Protein 9ERQ (pdb70)

Nearest PDB structures (foldseek):
  2xg8-assembly1_C  TM=4.384E-01  e=2.245E-01  Synechococcus elongatus PCC 7942 = FACHB-805
  7q6g-assembly1_A  TM=3.964E-01  e=1.166E-01  Xenorhabdus poinarii G6
  2xbp-assembly1_A  TM=4.110E-01  e=1.570E-01  Synechococcus elongatus PCC 7942 = FACHB-805
  3mhy-assembly1_C  TM=3.247E-01  e=1.769E-01  Azospirillum brasilense
  7q6i-assembly4_D  TM=2.965E-01  e=1.423E+00  Vibrio maritimus

Organism: NCBI:txid1134687

Secondary structure (DSSP, 8-state):
--S-EEEEE--SSTTS---HHHHHHHHHT--SEEEEEEE-STT-THHHHHT--SS-HHHHHHHHHHHHHHHHHHT--EEEEEEEET-SHHHHHHHHHHHHHHHHHHT--EEEEEE--B--HHHHHHHHHTT-EEE-TTPPPP-HHHHHH----EE-B-HHHHHHHHHTT-SEEEESSB-HHHHHHHHHHHTT--HHHHHHHHHHHTTGGGGSBS--TTS-EEEEE-SS-EEEEES-TT-B--HHHHHHHHHTT-S-TTEEEETTEEEE-TT-EEEEETTTEEEEE--EEEE---EEEEEEEEEEEEEEEEEEEE--HHHHHTHHHHHHHHHHHHHHHHT---TT-EEEEEEETTTTTTGGG-S-----S-EEEEEEEEESSHHHHHHHHHHHHHHHHH---TT---TT-S-B-SSSSSEEEEEEEEEEEEEEEEE--GGGPPP-EEEEEBTTB---/--EEHHHHEEEEEEEESSTTEEEEEEEESSHHHHHHHHHHT-S-HHHHHHHHTS-GGG--EEEEEGGGTEEEEEEE-SS-TT-TT-S-TT--S--GGGGG-EE--/--S-EEEEE--SSTTS---HHHHHHHHHT--SEEEEEEE-STT-THHHHHT--SS-HHHHHHHHHHHHHHHHHHT--EEEEEEEET-SHHHHHHHHHHHHHHHHHHT--EEEEEE--B--HHHHHHHHHTT-EEE-TTPPPP-HHHHHH-S--EE-B-HHHHHHHHHTT-SEEEESSB-HHHHHHHHHHHTT--HHHHHHHHHHHTTGGGGSBS--TTS-EEEEE-SS-EEEEESSTT-B--HHHHHHHHHTT-S-TTEEEETTEEEE-TT-EEEEETTTEEEEE--EEEE---EEEEEEEEEEEEEEEEEEEE--HHHHHTHHHHHHHHHHHHHHHHT---TT-EEEEEEETTTTTTGGG-S-----S-EEEEEEEEESSHHHHHHHHHHHHHHHHH---TT---TT-S-B-SSSSSEEEEEEEEEEEEEEEEE--GGG----EEEEEETTEEE-/-EEESTTTEEEEEEEESSTTEEEEEEEES-HHHHHHHHHHT-S-HHHHHHHHTS-GGG--EEEEEGGGTEEEEEEE-SS-TT-TT-S-TT--S--GGGGG-EEE-

Foldseek 3Di:
DDQKAKEKEFFLAQQQAADPQQLVLSVVVPHLAYEAEHADCVVDACCQQVVAAPHDLVSNLVRVLSVVVSLQVSVHAYFYAAAQHHFAPSRLVSNVVSVLQSQLVVQDWFKEKEWHFWDDLVVVVVLLVVVFWFFDPPGDDADNVLSVQWDTKGWADAQVQVLVCVVVPGRYYRGGHHDQLNRQQNVVVVVPAANQQSSLQSLLPRQAQQLKPVGDSHFMKMWMGGNFWIKIAGRDVVIAHDLVSSVVSCVPPDPDSQWDDAFFWIWGCPQWDWADDDPRMITIGDIDIDGDQGKIWMWTKHWLFWKKKFKWKFQDPVCQVCVVVLLVVLLVVLCVVVVDDDPSWDKDWAWAQACNPPVPPDPGHHGDRMTMIMIMITHHYLVVRVSSNVSSVVCQQQPDDPPDPPHPGGTGGPDVVRMGTDTIDMHISGGIMGRDDPSSDIDMDMFIRGSVGTDD/DWAFLVNFFPDWWWWDPAQWKIKTKTFTPDLVSLVVVVVLCPPALVLVCVLQVHDSVQFPDWDCDNVRSMIMTMGTDPAGQPHPPDDCNGGTPRRVSSRGDIGPD/DAFKAKEKEFFLAQLQAADPQQLVQSVVVPHQAYEAEHADCVVDACCQQVVAAPHDLVSNLVRVLSVVVSLQVRVHAYFYAAAQHHFAPSRLVSSVVSVLVSQQVVFDWFKEKEWHFWDDLVVVVVLLVVVFWFFDPPGDDADNVLSVQWDTKGWAAAQVQVLVCVVVPGRYYRGGHHDQLNRQQNVVVVVPAANQQSSLQSLLPHQAQQLKPVGDRRFMKMWMGDNFWIKIAGRDVVIAHDQVSSLVSCVPPDPDSQWDDAFFWIKGCPQKGWADDDPRMIIIGGIHIDGDQGKIWMWTKHWLFWKKKFKWKFQDPVCQVCVVVLLVVLLVVLCVVVVDDDPQKDKDWAWPQACNPPPPPDPGHGGDRMTIIMIMIGHHYLVVRVSSNVSSVVCQQQPDDPPDDPHPGGTGGPDVVRMDGPTIDMHISGGIMGRDDPSSDTHMDMFIRGSVGTDD/DKDFLVVFFPDWWWWDPAQWKIKTKTFGPDLVVLVVVVVVCPPALCVVCVLQVHDSVQFPDWACDNVRSMIMTMGTDPAGQPHPPDDCNGGTPRRVSSRPDIDDD

InterPro domains:
  IPR010839 Acyclic terpene utilisation, N-terminal [PF07287] (64-389)

Radius of gyration: 32.94 Å; Cα contacts (8 Å, |Δi|>4): 3182; chains: 4; bounding box: 76×58×104 Å

B-factor: mean 23.23, std 7.42, range [11.58, 79.83]

Structure (mmCIF, N/CA/C/O backbone):
data_9ERQ
#
_entry.id   9ERQ
#
_cell.length_a   107.240
_cell.length_b   107.290
_cell.length_c   98.430
_cell.angle_alpha   90.00
_cell.angle_beta   90.00
_cell.angle_gamma   90.00
#
_symmetry.space_group_name_H-M   'P 21 21 2'
#
loop_
_entity.id
_entity.type
_entity.pdbx_description
1 polymer 'Acyclic terpene utilization AtuA family protein'
2 polymer 'DUF4387 domain-containing protein'
3 non-polymer 'PHOSPHOAMINOPHOSPHONIC ACID-ADENYLATE ESTER'
4 non-polymer 'MAGNESIUM ION'
5 non-polymer '(2~{S})-2-methyl-2-oxidanyl-butanedioic acid'
6 non-polymer '2-(N-MORPHOLINO)-ETHANESULFONIC ACID'
7 non-polymer 'CHLORIDE ION'
8 non-polymer '(2S)-2-HYDROXYPENTANEDIOIC ACID'
9 water water
#
loop_
_atom_site.group_PDB
_atom_site.id
_atom_site.type_symbol
_atom_site.label_atom_id
_atom_site.label_alt_id
_atom_site.label_comp_id
_atom_site.label_asym_id
_atom_site.label_entity_id
_atom_site.label_seq_id
_atom_site.pdbx_PDB_ins_code
_atom_site.Cartn_x
_atom_site.Cartn_y
_atom_site.Cartn_z
_atom_site.occupancy
_atom_site.B_iso_or_equiv
_atom_site.auth_seq_id
_atom_site.auth_comp_id
_atom_site.auth_asym_id
_atom_site.auth_atom_id
_atom_site.pdbx_PDB_model_num
ATOM 1 N N . MET A 1 1 ? -23.238 6.755 -8.991 1.00 59.08 1 MET A N 1
ATOM 2 C CA . MET A 1 1 ? -21.926 7.423 -8.740 1.00 59.05 1 MET A CA 1
ATOM 3 C C . MET A 1 1 ? -20.816 6.778 -9.576 1.00 56.67 1 MET A C 1
ATOM 4 O O . MET A 1 1 ? -19.692 6.612 -9.097 1.00 56.66 1 MET A O 1
ATOM 20 N N . ALA A 1 2 ? -21.134 6.455 -10.832 1.00 54.33 2 ALA A N 1
ATOM 21 C CA . ALA A 1 2 ? -20.270 5.629 -11.668 1.00 51.95 2 ALA A CA 1
ATOM 22 C C . ALA A 1 2 ? -18.952 6.330 -11.996 1.00 48.59 2 ALA A C 1
ATOM 23 O O . ALA A 1 2 ? -18.888 7.555 -12.128 1.00 50.03 2 ALA A O 1
ATOM 30 N N . ARG A 1 3 ? -17.897 5.524 -12.159 1.00 42.61 3 ARG A N 1
ATOM 31 C CA . ARG A 1 3 ? -16.549 6.026 -12.393 1.00 36.49 3 ARG A CA 1
ATOM 32 C C . ARG A 1 3 ? -16.184 6.129 -13.877 1.00 30.03 3 ARG A C 1
ATOM 33 O O . ARG A 1 3 ? -15.055 6.528 -14.190 1.00 29.74 3 ARG A O 1
ATOM 54 N N . THR A 1 4 ? -17.074 5.760 -14.803 1.00 25.04 4 THR A N 1
ATOM 55 C CA . THR A 1 4 ? -16.845 6.007 -16.219 1.00 21.30 4 THR A CA 1
ATOM 56 C C . THR A 1 4 ? -18.062 6.716 -16.790 1.00 19.23 4 THR A C 1
ATOM 57 O O . THR A 1 4 ? -19.185 6.583 -16.289 1.00 19.48 4 THR A O 1
ATOM 68 N N . PHE A 1 5 ? -17.833 7.430 -17.888 1.00 17.27 5 PHE A N 1
ATOM 69 C CA . PHE A 1 5 ? -18.912 8.056 -18.634 1.00 16.34 5 PHE A CA 1
ATOM 70 C C . PHE A 1 5 ? -18.705 7.765 -20.111 1.00 15.63 5 PHE A C 1
ATOM 71 O O . PHE A 1 5 ? -17.674 8.139 -20.664 1.00 16.90 5 PHE A O 1
ATOM 88 N N . LYS A 1 6 ? -19.671 7.092 -20.722 1.00 15.48 6 LYS A N 1
ATOM 89 C CA . LYS A 1 6 ? -19.542 6.585 -22.081 1.00 16.18 6 LYS A CA 1
ATOM 90 C C . LYS A 1 6 ? -20.390 7.417 -23.031 1.00 16.55 6 LYS A C 1
ATOM 91 O O . LYS A 1 6 ? -21.603 7.541 -22.843 1.00 16.55 6 LYS A O 1
ATOM 110 N N . ILE A 1 7 ? -19.760 7.941 -24.083 1.00 16.02 7 ILE A N 1
ATOM 111 C CA . ILE A 1 7 ? -20.424 8.800 -25.058 1.00 16.69 7 ILE A CA 1
ATOM 112 C C . ILE A 1 7 ? -20.358 8.143 -26.418 1.00 16.09 7 ILE A C 1
ATOM 113 O O . ILE A 1 7 ? -19.269 7.798 -26.887 1.00 16.06 7 ILE A O 1
ATOM 129 N N . LEU A 1 8 ? -21.518 7.990 -27.045 1.00 15.97 8 LEU A N 1
ATOM 130 C CA . LEU A 1 8 ? -21.623 7.510 -28.416 1.00 15.62 8 LEU A CA 1
ATOM 131 C C . LEU A 1 8 ? -21.845 8.691 -29.355 1.00 15.92 8 LEU A C 1
ATOM 132 O O . LEU A 1 8 ? -22.845 9.408 -29.228 1.00 16.20 8 LEU A O 1
ATOM 148 N N . SER A 1 9 ? -20.933 8.863 -30.317 1.00 15.46 9 SER A N 1
ATOM 149 C CA . SER A 1 9 ? -21.091 9.804 -31.424 1.00 15.34 9 SER A CA 1
ATOM 150 C C . SER A 1 9 ? -21.329 9.017 -32.706 1.00 14.54 9 SER A C 1
ATOM 151 O O . SER A 1 9 ? -20.426 8.309 -33.168 1.00 15.78 9 SER A O 1
ATOM 159 N N . PRO A 1 10 ? -22.536 9.037 -33.271 1.00 15.86 10 PRO A N 1
ATOM 160 C CA . PRO A 1 10 ? -22.841 8.079 -34.340 1.00 16.84 10 PRO A CA 1
ATOM 161 C C . PRO A 1 10 ? -22.281 8.433 -35.707 1.00 16.59 10 PRO A C 1
ATOM 162 O O . PRO A 1 10 ? -22.110 7.529 -36.534 1.00 16.92 10 PRO A O 1
ATOM 173 N N . THR A 1 11 ? -22.019 9.705 -35.979 1.00 15.94 11 THR A N 1
ATOM 174 C CA . THR A 1 11 ? -21.683 10.153 -37.321 1.00 16.06 11 THR A CA 1
ATOM 175 C C . THR A 1 11 ? -21.081 11.546 -37.211 1.00 15.15 11 THR A C 1
ATOM 176 O O . THR A 1 11 ? -21.240 12.214 -36.195 1.00 15.76 11 THR A O 1
ATOM 187 N N . ALA A 1 12 ? -20.336 11.958 -38.248 1.00 15.62 12 ALA A N 1
ATOM 188 C CA . ALA A 1 12 ? -19.577 13.208 -38.140 1.00 14.80 12 ALA A CA 1
ATOM 189 C C . ALA A 1 12 ? -20.492 14.428 -38.140 1.00 14.57 12 ALA A C 1
ATOM 190 O O . ALA A 1 12 ? -20.204 15.426 -37.467 1.00 15.54 12 ALA A O 1
ATOM 197 N N . ILE A 1 13 ? -21.571 14.381 -38.929 1.00 14.20 13 ILE A N 1
ATOM 198 C CA . ILE A 1 13 ? -22.627 15.391 -38.954 1.00 14.21 13 ILE A CA 1
ATOM 199 C C . ILE A 1 13 ? -23.930 14.622 -39.066 1.00 14.34 13 ILE A C 1
ATOM 200 O O . ILE A 1 13 ? -24.056 13.752 -39.939 1.00 14.82 13 ILE A O 1
ATOM 216 N N . LEU A 1 14 ? -24.893 14.932 -38.190 1.00 13.91 14 LEU A N 1
ATOM 217 C CA . LEU A 1 14 ? -26.187 14.295 -38.258 1.00 14.73 14 LEU A CA 1
ATOM 218 C C . LEU A 1 14 ? -26.731 14.400 -39.675 1.00 14.99 14 LEU A C 1
ATOM 219 O O . LEU A 1 14 ? -26.838 15.493 -40.236 1.00 15.53 14 LEU A O 1
ATOM 235 N N . GLY A 1 15 ? -27.124 13.258 -40.231 1.00 14.86 15 GLY A N 1
ATOM 236 C CA . GLY A 1 15 ? -27.526 13.176 -41.618 1.00 15.33 15 GLY A CA 1
ATOM 237 C C . GLY A 1 15 ? -26.546 12.460 -42.521 1.00 14.63 15 GLY A C 1
ATOM 238 O O . GLY A 1 15 ? -26.944 11.982 -43.590 1.00 15.42 15 GLY A O 1
ATOM 242 N N . TYR A 1 16 ? -25.266 12.429 -42.160 1.00 14.58 16 TYR A N 1
ATOM 243 C CA . TYR A 1 16 ? -24.265 11.769 -43.000 1.00 14.82 16 TYR A CA 1
ATOM 244 C C . TYR A 1 16 ? -24.393 10.249 -43.001 1.00 15.29 16 TYR A C 1
ATOM 245 O O . TYR A 1 16 ? -23.800 9.590 -43.865 1.00 15.21 16 TYR A O 1
ATOM 263 N N . GLY A 1 17 ? -25.123 9.663 -42.038 1.00 15.41 17 GLY A N 1
ATOM 264 C CA . GLY A 1 17 ? -25.349 8.235 -41.996 1.00 16.00 17 GLY A CA 1
ATOM 265 C C . GLY A 1 17 ? -24.279 7.467 -41.252 1.00 15.49 17 GLY A C 1
ATOM 266 O O . GLY A 1 17 ? -23.277 8.002 -40.784 1.00 16.58 17 GLY A O 1
ATOM 270 N N . PHE A 1 18 ? -24.491 6.166 -41.169 1.00 16.25 18 PHE A N 1
ATOM 271 C CA . PHE A 1 18 ? -23.596 5.248 -40.481 1.00 17.09 18 PHE A CA 1
ATOM 272 C C . PHE A 1 18 ? -24.103 3.825 -40.731 1.00 18.23 18 PHE A C 1
ATOM 273 O O . PHE A 1 18 ? -25.289 3.631 -41.028 1.00 20.44 18 PHE A O 1
ATOM 290 N N . PRO A 1 19 ? -23.234 2.822 -40.613 1.00 17.79 19 PRO A N 1
ATOM 291 C CA . PRO A 1 19 ? -23.704 1.439 -40.757 1.00 18.57 19 PRO A CA 1
ATOM 292 C C . PRO A 1 19 ? -24.585 1.048 -39.579 1.00 19.07 19 PRO A C 1
ATOM 293 O O . PRO A 1 19 ? -24.252 1.308 -38.424 1.00 19.22 19 PRO A O 1
ATOM 304 N N . GLU A 1 20 ? -25.728 0.442 -39.884 1.00 19.99 20 GLU A N 1
ATOM 305 C CA . GLU A 1 20 ? -26.617 -0.024 -38.831 1.00 21.59 20 GLU A CA 1
ATOM 306 C C . GLU A 1 20 ? -25.883 -0.939 -37.859 1.00 20.78 20 GLU A C 1
ATOM 307 O O . GLU A 1 20 ? -26.115 -0.880 -36.645 1.00 21.09 20 GLU A O 1
ATOM 319 N N . GLU A 1 21 ? -24.955 -1.756 -38.359 1.00 21.00 21 GLU A N 1
ATOM 320 C CA . GLU A 1 21 ? -24.276 -2.703 -37.482 1.00 21.53 21 GLU A CA 1
ATOM 321 C C . GLU A 1 21 ? -23.319 -2.005 -36.531 1.00 20.74 21 GLU A C 1
ATOM 322 O O . GLU A 1 21 ? -23.144 -2.453 -35.387 1.00 22.09 21 GLU A O 1
ATOM 334 N N . SER A 1 22 ? -22.692 -0.916 -36.975 1.00 19.16 22 SER A N 1
ATOM 335 C CA . SER A 1 22 ? -21.847 -0.134 -36.087 1.00 19.24 22 SER A CA 1
ATOM 336 C C . SER A 1 22 ? -22.666 0.462 -34.960 1.00 19.63 22 SER A C 1
ATOM 337 O O . SER A 1 22 ? -22.236 0.454 -33.802 1.00 19.92 22 SER A O 1
ATOM 345 N N . PHE A 1 23 ? -23.841 1.004 -35.285 1.00 18.77 23 PHE A N 1
ATOM 346 C CA . PHE A 1 23 ? -24.686 1.609 -34.264 1.00 19.57 23 PHE A CA 1
ATOM 347 C C . PHE A 1 23 ? -25.167 0.565 -33.273 1.00 19.70 23 PHE A C 1
ATOM 348 O O . PHE A 1 23 ? -25.184 0.812 -32.063 1.00 19.80 23 PHE A O 1
ATOM 365 N N . ARG A 1 24 ? -25.556 -0.612 -33.763 1.00 19.67 24 ARG A N 1
ATOM 366 C CA . ARG A 1 24 ? -26.045 -1.655 -32.868 1.00 21.06 24 ARG A CA 1
ATOM 367 C C . ARG A 1 24 ? -24.943 -2.115 -31.925 1.00 20.30 24 ARG A C 1
ATOM 368 O O . ARG A 1 24 ? -25.180 -2.306 -30.725 1.00 20.72 24 ARG A O 1
ATOM 389 N N . LYS A 1 25 ? -23.726 -2.302 -32.448 1.00 19.99 25 LYS A N 1
ATOM 390 C CA . LYS A 1 25 ? -22.601 -2.692 -31.605 1.00 20.85 25 LYS A CA 1
ATOM 391 C C . LYS A 1 25 ? -22.291 -1.607 -30.588 1.00 19.86 25 LYS A C 1
ATOM 392 O O . LYS A 1 25 ? -21.966 -1.903 -29.428 1.00 21.29 25 LYS A O 1
ATOM 411 N N . ALA A 1 26 ? -22.389 -0.341 -30.991 1.00 20.45 26 ALA A N 1
ATOM 412 C CA . ALA A 1 26 ? -22.142 0.737 -30.040 1.00 21.30 26 ALA A CA 1
ATOM 413 C C . ALA A 1 26 ? -23.168 0.729 -28.917 1.00 21.28 26 ALA A C 1
ATOM 414 O O . ALA A 1 26 ? -22.823 0.946 -27.753 1.00 20.93 26 ALA A O 1
ATOM 421 N N . MET A 1 27 ? -24.437 0.474 -29.241 1.00 21.51 27 MET A N 1
ATOM 422 C CA . MET A 1 27 ? -25.457 0.452 -28.202 1.00 22.20 27 MET A CA 1
ATOM 423 C C . MET A 1 27 ? -25.238 -0.704 -27.241 1.00 22.48 27 MET A C 1
ATOM 424 O O . MET A 1 27 ? -25.601 -0.607 -26.058 1.00 22.52 27 MET A O 1
ATOM 438 N N . GLU A 1 28 ? -24.628 -1.796 -27.710 1.00 22.61 28 GLU A N 1
ATOM 439 C CA . GLU A 1 28 ? -24.324 -2.898 -26.804 1.00 24.92 28 GLU A CA 1
ATOM 440 C C . GLU A 1 28 ? -23.319 -2.492 -25.739 1.00 23.26 28 GLU A C 1
ATOM 441 O O . GLU A 1 28 ? -23.249 -3.137 -24.679 1.00 23.61 28 GLU A O 1
ATOM 453 N N . ALA A 1 29 ? -22.562 -1.424 -25.982 1.00 23.20 29 ALA A N 1
ATOM 454 C CA . ALA A 1 29 ? -21.623 -0.899 -24.990 1.00 24.61 29 ALA A CA 1
ATOM 455 C C . ALA A 1 29 ? -22.307 -0.036 -23.940 1.00 25.79 29 ALA A C 1
ATOM 456 O O . ALA A 1 29 ? -21.640 0.430 -23.011 1.00 27.37 29 ALA A O 1
ATOM 463 N N . SER A 1 30 ? -23.616 0.164 -24.048 1.00 24.64 30 SER A N 1
ATOM 464 C CA . SER A 1 30 ? -24.408 0.869 -23.045 1.00 24.44 30 SER A CA 1
ATOM 465 C C . SER A 1 30 ? -23.889 2.284 -22.823 1.00 22.44 30 SER A C 1
ATOM 466 O O . SER A 1 30 ? -23.378 2.611 -21.743 1.00 23.34 30 SER A O 1
ATOM 474 N N . PRO A 1 31 ? -24.040 3.160 -23.809 1.00 19.57 31 PRO A N 1
ATOM 475 C CA . PRO A 1 31 ? -23.634 4.554 -23.607 1.00 18.41 31 PRO A CA 1
ATOM 476 C C . PRO A 1 31 ? -24.467 5.228 -22.523 1.00 17.27 31 PRO A C 1
ATOM 477 O O . PRO A 1 31 ? -25.636 4.892 -22.283 1.00 19.82 31 PRO A O 1
ATOM 488 N N . ASP A 1 32 ? -23.834 6.194 -21.863 1.00 16.95 32 ASP A N 1
ATOM 489 C CA . ASP A 1 32 ? -24.533 7.108 -20.973 1.00 16.68 32 ASP A CA 1
ATOM 490 C C . ASP A 1 32 ? -25.094 8.309 -21.711 1.00 16.97 32 ASP A C 1
ATOM 491 O O . ASP A 1 32 ? -25.889 9.064 -21.143 1.00 17.76 32 ASP A O 1
ATOM 500 N N . LEU A 1 33 ? -24.715 8.494 -22.967 1.00 16.00 33 LEU A N 1
ATOM 501 C CA . LEU A 1 33 ? -25.106 9.654 -23.733 1.00 16.16 33 LEU A CA 1
ATOM 502 C C . LEU A 1 33 ? -24.965 9.301 -25.209 1.00 15.93 33 LEU A C 1
ATOM 503 O O . LEU A 1 33 ? -23.961 8.704 -25.609 1.00 16.64 33 LEU A O 1
ATOM 519 N N . ILE A 1 34 ? -25.968 9.660 -25.997 1.00 15.91 34 ILE A N 1
ATOM 520 C CA . ILE A 1 34 ? -25.873 9.654 -27.449 1.00 16.03 34 ILE A CA 1
ATOM 521 C C . ILE A 1 34 ? -25.842 11.112 -27.864 1.00 15.79 34 ILE A C 1
ATOM 522 O O . ILE A 1 34 ? -26.778 11.858 -27.569 1.00 16.84 34 ILE A O 1
ATOM 538 N N . ALA A 1 35 ? -24.749 11.546 -28.480 1.00 15.78 35 ALA A N 1
ATOM 539 C CA . ALA A 1 35 ? -24.608 12.946 -28.816 1.00 16.61 35 ALA A CA 1
ATOM 540 C C . ALA A 1 35 ? -24.094 13.051 -30.238 1.00 15.59 35 ALA A C 1
ATOM 541 O O . ALA A 1 35 ? -23.381 12.166 -30.735 1.00 16.06 35 ALA A O 1
ATOM 548 N N . VAL A 1 36 ? -24.451 14.143 -30.901 1.00 14.84 36 VAL A N 1
ATOM 549 C CA . VAL A 1 36 ? -24.012 14.329 -32.276 1.00 15.07 36 VAL A CA 1
ATOM 550 C C . VAL A 1 36 ? -23.972 15.807 -32.604 1.00 16.01 36 VAL A C 1
ATOM 551 O O . VAL A 1 36 ? -24.777 16.605 -32.118 1.00 15.91 36 VAL A O 1
ATOM 564 N N . ASP A 1 37 ? -23.018 16.156 -33.464 1.00 14.80 37 ASP A N 1
ATOM 565 C CA . ASP A 1 37 ? -23.009 17.460 -34.106 1.00 15.25 37 ASP A CA 1
ATOM 566 C C . ASP A 1 37 ? -23.918 17.418 -35.314 1.00 14.76 37 ASP A C 1
ATOM 567 O O . ASP A 1 37 ? -23.788 16.528 -36.159 1.00 15.62 37 ASP A O 1
ATOM 576 N N . ALA A 1 38 ? -24.768 18.421 -35.439 1.00 14.86 38 ALA A N 1
ATOM 577 C CA . ALA A 1 38 ? -25.622 18.548 -36.608 1.00 14.67 38 ALA A CA 1
ATOM 578 C C . ALA A 1 38 ? -25.237 19.694 -37.532 1.00 15.15 38 ALA A C 1
ATOM 579 O O . ALA A 1 38 ? -25.922 19.905 -38.542 1.00 15.53 38 ALA A O 1
ATOM 586 N N . GLY A 1 39 ? -24.148 20.421 -37.263 1.00 14.83 39 GLY A N 1
ATOM 587 C CA . GLY A 1 39 ? -23.843 21.502 -38.192 1.00 15.05 39 GLY A CA 1
ATOM 588 C C . GLY A 1 39 ? -22.452 22.080 -38.067 1.00 15.00 39 GLY A C 1
ATOM 589 O O . GLY A 1 39 ? -21.684 21.749 -37.154 1.00 14.28 39 GLY A O 1
ATOM 593 N N . SER A 1 40 ? -22.169 23.004 -38.982 1.00 14.42 40 SER A N 1
ATOM 594 C CA . SER A 1 40 ? -20.826 23.487 -39.255 1.00 14.68 40 SER A CA 1
ATOM 595 C C . SER A 1 40 ? -20.892 24.773 -40.066 1.00 15.59 40 SER A C 1
ATOM 596 O O . SER A 1 40 ? -21.861 25.004 -40.780 1.00 16.14 40 SER A O 1
ATOM 604 N N . SER A 1 41 ? -19.821 25.580 -39.996 1.00 15.19 41 SER A N 1
ATOM 605 C CA . SER A 1 41 ? -19.631 26.701 -40.907 1.00 15.36 41 SER A CA 1
ATOM 606 C C . SER A 1 41 ? -18.815 26.338 -42.144 1.00 15.00 41 SER A C 1
ATOM 607 O O . SER A 1 41 ? -18.800 27.121 -43.098 1.00 14.66 41 SER A O 1
ATOM 615 N N . ASP A 1 42 ? -18.132 25.195 -42.150 1.00 14.72 42 ASP A N 1
ATOM 616 C CA . ASP A 1 42 ? -17.252 24.849 -43.259 1.00 14.89 42 ASP A CA 1
ATOM 617 C C . ASP A 1 42 ? -17.954 24.741 -44.612 1.00 14.45 42 ASP A C 1
ATOM 618 O O . ASP A 1 42 ? -17.292 25.015 -45.626 1.00 14.86 42 ASP A O 1
ATOM 627 N N . PRO A 1 43 ? -19.232 24.367 -44.712 1.00 13.44 43 PRO A N 1
ATOM 628 C CA . PRO A 1 43 ? -19.893 24.351 -46.034 1.00 14.13 43 PRO A CA 1
ATOM 629 C C . PRO A 1 43 ? -20.126 25.739 -46.615 1.00 15.24 43 PRO A C 1
ATOM 630 O O . PRO A 1 43 ? -20.617 25.859 -47.739 1.00 15.22 43 PRO A O 1
ATOM 641 N N . GLY A 1 44 ? -19.794 26.789 -45.894 1.00 15.06 44 GLY A N 1
ATOM 642 C CA . GLY A 1 44 ? -19.848 28.135 -46.389 1.00 15.41 44 GLY A CA 1
ATOM 643 C C . GLY A 1 44 ? -21.096 28.845 -45.954 1.00 15.54 44 GLY A C 1
ATOM 644 O O . GLY A 1 44 ? -21.954 28.266 -45.290 1.00 16.12 44 GLY A O 1
ATOM 648 N N . PRO A 1 45 ? -21.214 30.115 -46.345 1.00 15.16 45 PRO A N 1
ATOM 649 C CA . PRO A 1 45 ? -22.206 31.022 -45.753 1.00 15.35 45 PRO A CA 1
ATOM 650 C C . PRO A 1 45 ? -23.610 30.884 -46.314 1.00 16.15 45 PRO A C 1
ATOM 651 O O . PRO A 1 45 ? -24.537 31.514 -45.781 1.00 15.88 45 PRO A O 1
ATOM 662 N N . HIS A 1 46 ? -23.805 30.119 -47.385 1.00 15.27 46 HIS A N 1
ATOM 663 C CA . HIS A 1 46 ? -25.142 30.032 -47.950 1.00 15.82 46 HIS A CA 1
ATOM 664 C C . HIS A 1 46 ? -26.151 29.508 -46.945 1.00 15.21 46 HIS A C 1
ATOM 665 O O . HIS A 1 46 ? -27.306 29.952 -46.900 1.00 16.78 46 HIS A O 1
ATOM 679 N N . TYR A 1 47 ? -25.740 28.526 -46.162 1.00 15.05 47 TYR A N 1
ATOM 680 C CA . TYR A 1 47 ? -26.706 27.753 -45.388 1.00 15.12 47 TYR A CA 1
ATOM 681 C C . TYR A 1 47 ? -27.258 28.554 -44.215 1.00 14.99 47 TYR A C 1
ATOM 682 O O . TYR A 1 47 ? -28.478 28.612 -44.016 1.00 15.82 47 TYR A O 1
ATOM 700 N N . LEU A 1 48 ? -26.383 29.216 -43.473 1.00 15.36 48 LEU A N 1
ATOM 701 C CA . LEU A 1 48 ? -26.850 30.171 -42.474 1.00 16.32 48 LEU A CA 1
ATOM 702 C C . LEU A 1 48 ? -27.589 31.336 -43.124 1.00 16.80 48 LEU A C 1
ATOM 703 O O . LEU A 1 48 ? -28.682 31.728 -42.694 1.00 17.45 48 LEU A O 1
ATOM 719 N N . GLY A 1 49 ? -27.022 31.888 -44.200 1.00 16.01 49 GLY A N 1
ATOM 720 C CA . GLY A 1 49 ? -27.577 33.103 -44.761 1.00 17.10 49 GLY A CA 1
ATOM 721 C C . GLY A 1 49 ? -28.966 32.908 -45.326 1.00 17.30 49 GLY A C 1
ATOM 722 O O . GLY A 1 49 ? -29.847 33.743 -45.112 1.00 18.29 49 GLY A O 1
ATOM 726 N N . ALA A 1 50 ? -29.176 31.813 -46.055 1.00 17.25 50 ALA A N 1
ATOM 727 C CA . ALA A 1 50 ? -30.459 31.511 -46.677 1.00 18.00 50 ALA A CA 1
ATOM 728 C C . ALA A 1 50 ? -31.386 30.712 -45.773 1.00 18.48 50 ALA A C 1
ATOM 729 O O . ALA A 1 50 ? -32.522 30.447 -46.161 1.00 19.92 50 ALA A O 1
ATOM 736 N N . GLY A 1 51 ? -30.928 30.286 -44.599 1.00 17.49 51 GLY A N 1
ATOM 737 C CA . GLY A 1 51 ? -31.786 29.507 -43.738 1.00 18.97 51 GLY A CA 1
ATOM 738 C C . GLY A 1 51 ? -32.018 28.089 -44.196 1.00 17.70 51 GLY A C 1
ATOM 739 O O . GLY A 1 51 ? -33.089 27.538 -43.920 1.00 19.52 51 GLY A O 1
ATOM 743 N N . LYS A 1 52 ? -31.023 27.455 -44.829 1.00 17.41 52 LYS A N 1
ATOM 744 C CA . LYS A 1 52 ? -31.199 26.150 -45.451 1.00 18.13 52 LYS A CA 1
ATOM 745 C C . LYS A 1 52 ? -30.243 25.126 -44.862 1.00 17.75 52 LYS A C 1
ATOM 746 O O . LYS A 1 52 ? -29.166 25.493 -44.402 1.00 18.13 52 LYS A O 1
ATOM 765 N N . PRO A 1 53 ? -30.609 23.839 -44.903 1.00 17.66 53 PRO A N 1
ATOM 766 C CA . PRO A 1 53 ? -29.712 22.768 -44.441 1.00 19.26 53 PRO A CA 1
ATOM 767 C C . PRO A 1 53 ? -28.662 22.408 -45.488 1.00 18.10 53 PRO A C 1
ATOM 768 O O . PRO A 1 53 ? -28.955 22.360 -46.686 1.00 19.46 53 PRO A O 1
ATOM 779 N N . PHE A 1 54 ? -27.438 22.086 -45.045 1.00 17.03 54 PHE A N 1
ATOM 780 C CA . PHE A 1 54 ? -26.469 21.451 -45.940 1.00 16.74 54 PHE A CA 1
ATOM 781 C C . PHE A 1 54 ? -26.562 19.930 -45.901 1.00 16.56 54 PHE A C 1
ATOM 782 O O . PHE A 1 54 ? -25.956 19.257 -46.747 1.00 17.64 54 PHE A O 1
ATOM 799 N N . THR A 1 55 ? -27.319 19.381 -44.955 1.00 16.34 55 THR A N 1
ATOM 800 C CA . THR A 1 55 ? -27.583 17.956 -44.868 1.00 16.74 55 THR A CA 1
ATOM 801 C C . THR A 1 55 ? -28.942 17.672 -45.479 1.00 17.32 55 THR A C 1
ATOM 802 O O . THR A 1 55 ? -29.720 18.581 -45.746 1.00 18.55 55 THR A O 1
ATOM 813 N N . ASP A 1 56 ? -29.237 16.404 -45.670 1.00 16.73 56 ASP A N 1
ATOM 814 C CA . ASP A 1 56 ? -30.444 16.001 -46.368 1.00 17.63 56 ASP A CA 1
ATOM 815 C C . ASP A 1 56 ? -31.515 15.576 -45.380 1.00 17.47 56 ASP A C 1
ATOM 816 O O . ASP A 1 56 ? -31.236 14.833 -44.440 1.00 17.72 56 ASP A O 1
ATOM 825 N N . ARG A 1 57 ? -32.746 16.035 -45.605 1.00 18.47 57 ARG A N 1
ATOM 826 C CA . ARG A 1 57 ? -33.815 15.738 -44.661 1.00 18.23 57 ARG A CA 1
ATOM 827 C C . ARG A 1 57 ? -34.007 14.238 -44.476 1.00 18.08 57 ARG A C 1
ATOM 828 O O . ARG A 1 57 ? -34.179 13.771 -43.350 1.00 18.77 57 ARG A O 1
ATOM 849 N N . ALA A 1 58 ? -33.950 13.455 -45.556 1.00 18.36 58 ALA A N 1
ATOM 850 C CA . ALA A 1 58 ? -34.151 12.019 -45.413 1.00 18.79 58 ALA A CA 1
ATOM 851 C C . ALA A 1 58 ? -33.010 11.383 -44.632 1.00 18.47 58 ALA A C 1
ATOM 852 O O . ALA A 1 58 ? -33.242 10.481 -43.820 1.00 19.53 58 ALA A O 1
ATOM 859 N N . GLY A 1 59 ? -31.786 11.859 -44.843 1.00 18.76 59 GLY A N 1
ATOM 860 C CA . GLY A 1 59 ? -30.660 11.324 -44.096 1.00 18.35 59 GLY A CA 1
ATOM 861 C C . GLY A 1 59 ? -30.726 11.690 -42.626 1.00 17.14 59 GLY A C 1
ATOM 862 O O . GLY A 1 59 ? -30.443 10.862 -41.754 1.00 17.73 59 GLY A O 1
ATOM 866 N N . VAL A 1 60 ? -31.070 12.939 -42.326 1.00 16.52 60 VAL A N 1
ATOM 867 C CA . VAL A 1 60 ? -31.192 13.345 -40.927 1.00 16.73 60 VAL A CA 1
ATOM 868 C C . VAL A 1 60 ? -32.281 12.525 -40.249 1.00 16.74 60 VAL A C 1
ATOM 869 O O . VAL A 1 60 ? -32.128 12.081 -39.106 1.00 17.28 60 VAL A O 1
ATOM 882 N N . LYS A 1 61 ? -33.411 12.330 -40.929 1.00 16.85 61 LYS A N 1
ATOM 883 C CA . LYS A 1 61 ? -34.496 11.561 -40.337 1.00 18.30 61 LYS A CA 1
ATOM 884 C C . LYS A 1 61 ? -34.070 10.124 -40.112 1.00 19.11 61 LYS A C 1
ATOM 885 O O . LYS A 1 61 ? -34.380 9.534 -39.071 1.00 19.98 61 LYS A O 1
ATOM 904 N N . ARG A 1 62 ? -33.391 9.530 -41.095 1.00 19.04 62 ARG A N 1
ATOM 905 C CA . ARG A 1 62 ? -32.917 8.161 -40.956 1.00 19.46 62 ARG A CA 1
ATOM 906 C C . ARG A 1 62 ? -31.996 8.016 -39.754 1.00 19.40 62 ARG A C 1
ATOM 907 O O . ARG A 1 62 ? -32.138 7.083 -38.955 1.00 20.24 62 ARG A O 1
ATOM 928 N N . ASP A 1 63 ? -31.028 8.917 -39.629 1.00 17.75 63 ASP A N 1
ATOM 929 C CA . ASP A 1 63 ? -30.082 8.842 -38.523 1.00 17.40 63 ASP A CA 1
ATOM 930 C C . ASP A 1 63 ? -30.784 9.056 -37.180 1.00 17.88 63 ASP A C 1
ATOM 931 O O . ASP A 1 63 ? -30.524 8.336 -36.204 1.00 18.56 63 ASP A O 1
ATOM 940 N N . LEU A 1 64 ? -31.647 10.073 -37.097 1.00 18.81 64 LEU A N 1
ATOM 941 C CA . LEU A 1 64 ? -32.365 10.352 -35.854 1.00 19.53 64 LEU A CA 1
ATOM 942 C C . LEU A 1 64 ? -33.283 9.213 -35.454 1.00 20.14 64 LEU A C 1
ATOM 943 O O . LEU A 1 64 ? -33.516 9.014 -34.259 1.00 21.08 64 LEU A O 1
ATOM 959 N N . ARG A 1 65 ? -33.839 8.476 -36.408 1.00 19.72 65 ARG A N 1
ATOM 960 C CA . ARG A 1 65 ? -34.714 7.372 -36.032 1.00 21.01 65 ARG A CA 1
ATOM 961 C C . ARG A 1 65 ? -33.944 6.384 -35.164 1.00 21.09 65 ARG A C 1
ATOM 962 O O . ARG A 1 65 ? -34.408 5.978 -34.089 1.00 21.48 65 ARG A O 1
ATOM 983 N N . TYR A 1 66 ? -32.725 6.040 -35.576 1.00 20.03 66 TYR A N 1
ATOM 984 C CA . TYR A 1 66 ? -31.926 5.145 -34.748 1.00 20.04 66 TYR A CA 1
ATOM 985 C C . TYR A 1 66 ? -31.658 5.755 -33.381 1.00 19.39 66 TYR A C 1
ATOM 986 O O . TYR A 1 66 ? -31.770 5.078 -32.356 1.00 19.90 66 TYR A O 1
ATOM 1004 N N . MET A 1 67 ? -31.248 7.023 -33.355 1.00 19.27 67 MET A N 1
ATOM 1005 C CA . MET A 1 67 ? -30.783 7.638 -32.114 1.00 18.86 67 MET A CA 1
ATOM 1006 C C . MET A 1 67 ? -31.916 7.814 -31.116 1.00 18.14 67 MET A C 1
ATOM 1007 O O . MET A 1 67 ? -31.752 7.546 -29.921 1.00 19.37 67 MET A O 1
ATOM 1021 N N . ILE A 1 68 ? -33.046 8.335 -31.579 1.00 19.96 68 ILE A N 1
ATOM 1022 C CA . ILE A 1 68 ? -34.147 8.626 -30.668 1.00 20.26 68 ILE A CA 1
ATOM 1023 C C . ILE A 1 68 ? -34.798 7.347 -30.177 1.00 20.21 68 ILE A C 1
ATOM 1024 O O . ILE A 1 68 ? -35.107 7.216 -28.990 1.00 20.80 68 ILE A O 1
ATOM 1040 N N . VAL A 1 69 ? -35.014 6.381 -31.065 1.00 20.56 69 VAL A N 1
ATOM 1041 C CA . VAL A 1 69 ? -35.526 5.097 -30.613 1.00 21.03 69 VAL A CA 1
ATOM 1042 C C . VAL A 1 69 ? -34.626 4.536 -29.528 1.00 20.69 69 VAL A C 1
ATOM 1043 O O . VAL A 1 69 ? -35.100 4.084 -28.480 1.00 20.81 69 VAL A O 1
ATOM 1056 N N . ALA A 1 70 ? -33.313 4.576 -29.753 1.00 20.28 70 ALA A N 1
ATOM 1057 C CA . ALA A 1 70 ? -32.391 3.954 -28.809 1.00 21.32 70 ALA A CA 1
ATOM 1058 C C . ALA A 1 70 ? -32.343 4.726 -27.504 1.00 20.46 70 ALA A C 1
ATOM 1059 O O . ALA A 1 70 ? -32.293 4.124 -26.428 1.00 21.07 70 ALA A O 1
ATOM 1066 N N . GLY A 1 71 ? -32.336 6.054 -27.569 1.00 19.69 71 GLY A N 1
ATOM 1067 C CA . GLY A 1 71 ? -32.253 6.836 -26.345 1.00 19.55 71 GLY A CA 1
ATOM 1068 C C . GLY A 1 71 ? -33.496 6.674 -25.497 1.00 20.94 71 GLY A C 1
ATOM 1069 O O . GLY A 1 71 ? -33.424 6.458 -24.291 1.00 20.83 71 GLY A O 1
ATOM 1073 N N . VAL A 1 72 ? -34.657 6.752 -26.126 1.00 21.84 72 VAL A N 1
ATOM 1074 C CA . VAL A 1 72 ? -35.909 6.628 -25.387 1.00 24.12 72 VAL A CA 1
ATOM 1075 C C . VAL A 1 72 ? -36.064 5.228 -24.818 1.00 24.92 72 VAL A C 1
ATOM 1076 O O . VAL A 1 72 ? -36.407 5.057 -23.644 1.00 26.32 72 VAL A O 1
ATOM 1089 N N . LYS A 1 73 ? -35.773 4.205 -25.612 1.00 24.98 73 LYS A N 1
ATOM 1090 C CA . LYS A 1 73 ? -35.909 2.832 -25.129 1.00 27.72 73 LYS A CA 1
ATOM 1091 C C . LYS A 1 73 ? -35.036 2.568 -23.909 1.00 27.71 73 LYS A C 1
ATOM 1092 O O . LYS A 1 73 ? -35.445 1.839 -22.998 1.00 29.08 73 LYS A O 1
ATOM 1111 N N . ASN A 1 74 ? -33.811 3.099 -23.899 1.00 26.87 74 ASN A N 1
ATOM 1112 C CA . ASN A 1 74 ? -32.822 2.770 -22.885 1.00 26.62 74 ASN A CA 1
ATOM 1113 C C . ASN A 1 74 ? -32.639 3.864 -21.846 1.00 24.91 74 ASN A C 1
ATOM 1114 O O . ASN A 1 74 ? -31.745 3.756 -21.011 1.00 25.28 74 ASN A O 1
ATOM 1125 N N . ASN A 1 75 ? -33.472 4.897 -21.866 1.00 24.14 75 ASN A N 1
ATOM 1126 C CA . ASN A 1 75 ? -33.358 6.038 -20.966 1.00 25.53 75 ASN A CA 1
ATOM 1127 C C . ASN A 1 75 ? -31.949 6.628 -20.975 1.00 24.22 75 ASN A C 1
ATOM 1128 O O . ASN A 1 75 ? -31.311 6.802 -19.933 1.00 24.79 75 ASN A O 1
ATOM 1139 N N . ILE A 1 76 ? -31.473 6.930 -22.180 1.00 21.19 76 ILE A N 1
ATOM 1140 C CA . ILE A 1 76 ? -30.174 7.543 -22.440 1.00 20.95 76 ILE A CA 1
ATOM 1141 C C . ILE A 1 76 ? -30.455 8.896 -23.088 1.00 20.14 76 ILE A C 1
ATOM 1142 O O . ILE A 1 76 ? -31.101 8.942 -24.135 1.00 20.91 76 ILE A O 1
ATOM 1158 N N A PRO A 1 77 ? -29.975 10.014 -22.543 0.56 19.19 77 PRO A N 1
ATOM 1159 N N B PRO A 1 77 ? -29.954 10.010 -22.543 0.44 19.72 77 PRO A N 1
ATOM 1160 C CA A PRO A 1 77 ? -30.235 11.296 -23.205 0.56 18.32 77 PRO A CA 1
ATOM 1161 C CA B PRO A 1 77 ? -30.172 11.312 -23.192 0.44 19.18 77 PRO A CA 1
ATOM 1162 C C A PRO A 1 77 ? -29.601 11.333 -24.590 0.56 18.30 77 PRO A C 1
ATOM 1163 C C B PRO A 1 77 ? -29.551 11.389 -24.580 0.44 18.75 77 PRO A C 1
ATOM 1164 O O A PRO A 1 77 ? -28.577 10.697 -24.843 0.56 18.49 77 PRO A O 1
ATOM 1165 O O B PRO A 1 77 ? -28.454 10.881 -24.815 0.44 19.10 77 PRO A O 1
ATOM 1186 N N . VAL A 1 78 ? -30.256 12.069 -25.484 1.00 17.56 78 VAL A N 1
ATOM 1187 C CA . VAL A 1 78 ? -29.788 12.337 -26.841 1.00 17.21 78 VAL A CA 1
ATOM 1188 C C . VAL A 1 78 ? -29.591 13.843 -26.946 1.00 17.39 78 VAL A C 1
ATOM 1189 O O . VAL A 1 78 ? -30.537 14.606 -26.722 1.00 19.17 78 VAL A O 1
ATOM 1203 N N . VAL A 1 79 ? -28.376 14.279 -27.286 1.00 16.27 79 VAL A N 1
ATOM 1204 C CA . VAL A 1 79 ? -28.022 15.692 -27.313 1.00 16.02 79 VAL A CA 1
ATOM 1205 C C . VAL A 1 79 ? -27.497 16.036 -28.703 1.00 16.14 79 VAL A C 1
ATOM 1206 O O . VAL A 1 79 ? -26.591 15.367 -29.213 1.00 17.20 79 VAL A O 1
ATOM 1219 N N . ILE A 1 80 ? -28.046 17.093 -29.288 1.00 16.01 80 ILE A N 1
ATOM 1220 C CA . ILE A 1 80 ? -27.750 17.511 -30.655 1.00 16.14 80 ILE A CA 1
ATOM 1221 C C . ILE A 1 80 ? -27.340 18.982 -30.617 1.00 16.53 80 ILE A C 1
ATOM 1222 O O . ILE A 1 80 ? -28.071 19.815 -30.078 1.00 17.17 80 ILE A O 1
ATOM 1238 N N . GLY A 1 81 ? -26.201 19.318 -31.223 1.00 15.33 81 GLY A N 1
ATOM 1239 C CA . GLY A 1 81 ? -25.787 20.701 -31.366 1.00 16.51 81 GLY A CA 1
ATOM 1240 C C . GLY A 1 81 ? -25.908 21.190 -32.807 1.00 15.69 81 GLY A C 1
ATOM 1241 O O . GLY A 1 81 ? -25.756 20.420 -33.764 1.00 16.15 81 GLY A O 1
ATOM 1245 N N . THR A 1 82 ? -26.115 22.490 -32.972 1.00 15.74 82 THR A N 1
ATOM 1246 C CA . THR A 1 82 ? -26.224 23.106 -34.292 1.00 15.08 82 THR A CA 1
ATOM 1247 C C . THR A 1 82 ? -27.282 22.379 -35.149 1.00 15.87 82 THR A C 1
ATOM 1248 O O . THR A 1 82 ? -27.053 21.974 -36.299 1.00 15.79 82 THR A O 1
ATOM 1259 N N . ALA A 1 83 ? -28.482 22.261 -34.592 1.00 15.96 83 ALA A N 1
ATOM 1260 C CA . ALA A 1 83 ? -29.589 21.610 -35.281 1.00 16.49 83 ALA A CA 1
ATOM 1261 C C . ALA A 1 83 ? -29.742 22.154 -36.696 1.00 16.17 83 ALA A C 1
ATOM 1262 O O . ALA A 1 83 ? -29.697 23.364 -36.922 1.00 17.19 83 ALA A O 1
ATOM 1269 N N . GLY A 1 84 ? -29.996 21.250 -37.639 1.00 16.21 84 GLY A N 1
ATOM 1270 C CA . GLY A 1 84 ? -30.404 21.647 -38.971 1.00 16.49 84 GLY A CA 1
ATOM 1271 C C . GLY A 1 84 ? -29.295 22.185 -39.832 1.00 16.25 84 GLY A C 1
ATOM 1272 O O . GLY A 1 84 ? -29.592 22.798 -40.863 1.00 17.12 84 GLY A O 1
ATOM 1276 N N . GLY A 1 85 ? -28.035 21.944 -39.470 1.00 15.43 85 GLY A N 1
ATOM 1277 C CA . GLY A 1 85 ? -26.907 22.357 -40.284 1.00 16.13 85 GLY A CA 1
ATOM 1278 C C . GLY A 1 85 ? -26.253 23.654 -39.858 1.00 15.41 85 GLY A C 1
ATOM 1279 O O . GLY A 1 85 ? -25.021 23.770 -39.855 1.00 15.97 85 GLY A O 1
ATOM 1283 N N . SER A 1 86 ? -27.056 24.664 -39.562 1.00 15.55 86 SER A N 1
ATOM 1284 C CA . SER A 1 86 ? -26.501 25.950 -39.177 1.00 15.54 86 SER A CA 1
ATOM 1285 C C . SER A 1 86 ? -27.028 26.470 -37.857 1.00 16.04 86 SER A C 1
ATOM 1286 O O . SER A 1 86 ? -26.465 27.434 -37.336 1.00 16.69 86 SER A O 1
ATOM 1294 N N . GLY A 1 87 ? -28.091 25.886 -37.315 1.00 15.51 87 GLY A N 1
ATOM 1295 C CA . GLY A 1 87 ? -28.498 26.213 -35.968 1.00 16.15 87 GLY A CA 1
ATOM 1296 C C . GLY A 1 87 ? -29.181 27.537 -35.749 1.00 16.23 87 GLY A C 1
ATOM 1297 O O . GLY A 1 87 ? -29.319 27.936 -34.588 1.00 17.04 87 GLY A O 1
ATOM 1301 N N . ALA A 1 88 ? -29.670 28.199 -36.803 1.00 16.15 88 ALA A N 1
ATOM 1302 C CA . ALA A 1 88 ? -30.531 29.360 -36.636 1.00 16.35 88 ALA A CA 1
ATOM 1303 C C . ALA A 1 88 ? -31.983 28.896 -36.509 1.00 16.69 88 ALA A C 1
ATOM 1304 O O . ALA A 1 88 ? -32.295 27.713 -36.652 1.00 18.09 88 ALA A O 1
ATOM 1311 N N . ALA A 1 89 ? -32.891 29.847 -36.290 1.00 17.69 89 ALA A N 1
ATOM 1312 C CA . ALA A 1 89 ? -34.290 29.500 -36.064 1.00 18.63 89 ALA A CA 1
ATOM 1313 C C . ALA A 1 89 ? -34.873 28.591 -37.134 1.00 17.72 89 ALA A C 1
ATOM 1314 O O . ALA A 1 89 ? -35.537 27.605 -36.781 1.00 18.52 89 ALA A O 1
ATOM 1321 N N . PRO A 1 90 ? -34.675 28.830 -38.428 1.00 17.85 90 PRO A N 1
ATOM 1322 C CA . PRO A 1 90 ? -35.292 27.911 -39.391 1.00 17.78 90 PRO A CA 1
ATOM 1323 C C . PRO A 1 90 ? -34.667 26.538 -39.351 1.00 18.20 90 PRO A C 1
ATOM 1324 O O . PRO A 1 90 ? -35.372 25.546 -39.568 1.00 18.52 90 PRO A O 1
ATOM 1335 N N . HIS A 1 91 ? -33.361 26.451 -39.075 1.00 17.17 91 HIS A N 1
ATOM 1336 C CA . HIS A 1 91 ? -32.705 25.152 -39.027 1.00 16.42 91 HIS A CA 1
ATOM 1337 C C . HIS A 1 91 ? -33.192 24.344 -37.835 1.00 16.69 91 HIS A C 1
ATOM 1338 O O . HIS A 1 91 ? -33.393 23.127 -37.936 1.00 17.46 91 HIS A O 1
ATOM 1352 N N . LEU A 1 92 ? -33.364 25.012 -36.690 1.00 17.61 92 LEU A N 1
ATOM 1353 C CA . LEU A 1 92 ? -33.867 24.365 -35.484 1.00 17.32 92 LEU A CA 1
ATOM 1354 C C . LEU A 1 92 ? -35.273 23.841 -35.730 1.00 18.21 92 LEU A C 1
ATOM 1355 O O . LEU A 1 92 ? -35.594 22.696 -35.388 1.00 18.20 92 LEU A O 1
ATOM 1371 N N . GLU A 1 93 ? -36.126 24.669 -36.344 1.00 18.33 93 GLU A N 1
ATOM 1372 C CA . GLU A 1 93 ? -37.497 24.256 -36.606 1.00 19.87 93 GLU A CA 1
ATOM 1373 C C . GLU A 1 93 ? -37.549 23.095 -37.579 1.00 19.00 93 GLU A C 1
ATOM 1374 O O . GLU A 1 93 ? -38.345 22.165 -37.403 1.00 19.04 93 GLU A O 1
ATOM 1386 N N . TRP A 1 94 ? -36.709 23.137 -38.612 1.00 18.58 94 TRP A N 1
ATOM 1387 C CA . TRP A 1 94 ? -36.635 22.036 -39.565 1.00 18.14 94 TRP A CA 1
ATOM 1388 C C . TRP A 1 94 ? -36.322 20.733 -38.853 1.00 17.63 94 TRP A C 1
ATOM 1389 O O . TRP A 1 94 ? -36.942 19.705 -39.120 1.00 18.35 94 TRP A O 1
ATOM 1410 N N . CYS A 1 95 ? -35.325 20.743 -37.966 1.00 17.32 95 CYS A N 1
ATOM 1411 C CA . CYS A 1 95 ? -34.963 19.503 -37.293 1.00 18.40 95 CYS A CA 1
ATOM 1412 C C . CYS A 1 95 ? -36.022 19.088 -36.284 1.00 18.70 95 CYS A C 1
ATOM 1413 O O . CYS A 1 95 ? -36.289 17.893 -36.120 1.00 19.68 95 CYS A O 1
ATOM 1421 N N . ARG A 1 96 ? -36.649 20.057 -35.630 1.00 18.82 96 ARG A N 1
ATOM 1422 C CA . ARG A 1 96 ? -37.732 19.759 -34.702 1.00 19.44 96 ARG A CA 1
ATOM 1423 C C . ARG A 1 96 ? -38.858 19.002 -35.391 1.00 19.95 96 ARG A C 1
ATOM 1424 O O . ARG A 1 96 ? -39.379 18.024 -34.853 1.00 20.47 96 ARG A O 1
ATOM 1445 N N . GLN A 1 97 ? -39.239 19.430 -36.598 1.00 20.57 97 GLN A N 1
ATOM 1446 C CA . GLN A 1 97 ? -40.328 18.761 -37.294 1.00 20.85 97 GLN A CA 1
ATOM 1447 C C . GLN A 1 97 ? -39.968 17.329 -37.653 1.00 20.27 97 GLN A C 1
ATOM 1448 O O . GLN A 1 97 ? -40.823 16.437 -37.600 1.00 21.41 97 GLN A O 1
ATOM 1462 N N . ILE A 1 98 ? -38.717 17.088 -38.053 1.00 18.53 98 ILE A N 1
ATOM 1463 C CA . ILE A 1 98 ? -38.273 15.723 -38.299 1.00 19.31 98 ILE A CA 1
ATOM 1464 C C . ILE A 1 98 ? -38.486 14.867 -37.056 1.00 18.75 98 ILE A C 1
ATOM 1465 O O . ILE A 1 98 ? -38.973 13.727 -37.132 1.00 19.29 98 ILE A O 1
ATOM 1481 N N . ILE A 1 99 ? -38.130 15.403 -35.890 1.00 19.17 99 ILE A N 1
ATOM 1482 C CA . ILE A 1 99 ? -38.240 14.641 -34.650 1.00 19.90 99 ILE A CA 1
ATOM 1483 C C . ILE A 1 99 ? -39.699 14.338 -34.338 1.00 20.18 99 ILE A C 1
ATOM 1484 O O . ILE A 1 99 ? -40.037 13.223 -33.924 1.00 21.37 99 ILE A O 1
ATOM 1500 N N . HIS A 1 100 ? -40.591 15.310 -34.541 1.00 20.35 100 HIS A N 1
ATOM 1501 C CA . HIS A 1 100 ? -42.013 15.036 -34.329 1.00 21.89 100 HIS A CA 1
ATOM 1502 C C . HIS A 1 100 ? -42.489 13.898 -35.222 1.00 21.82 100 HIS A C 1
ATOM 1503 O O . HIS A 1 100 ? -43.280 13.053 -34.797 1.00 22.22 100 HIS A O 1
ATOM 1517 N N . GLU A 1 101 ? -42.039 13.874 -36.481 1.00 22.52 101 GLU A N 1
ATOM 1518 C CA . GLU A 1 101 ? -42.465 12.813 -37.385 1.00 22.85 101 GLU A CA 1
ATOM 1519 C C . GLU A 1 101 ? -41.971 11.460 -36.909 1.00 22.72 101 GLU A C 1
ATOM 1520 O O . GLU A 1 101 ? -42.702 10.466 -36.972 1.00 23.88 101 GLU A O 1
ATOM 1532 N N . ILE A 1 102 ? -40.733 11.398 -36.415 1.00 22.19 102 ILE A N 1
ATOM 1533 C CA . ILE A 1 102 ? -40.242 10.139 -35.866 1.00 21.81 102 ILE A CA 1
ATOM 1534 C C . ILE A 1 102 ? -41.112 9.671 -34.703 1.00 21.98 102 ILE A C 1
ATOM 1535 O O . ILE A 1 102 ? -41.425 8.480 -34.585 1.00 22.18 102 ILE A O 1
ATOM 1551 N N . ALA A 1 103 ? -41.472 10.589 -33.798 1.00 21.77 103 ALA A N 1
ATOM 1552 C CA . ALA A 1 103 ? -42.300 10.219 -32.652 1.00 23.66 103 ALA A CA 1
ATOM 1553 C C . ALA A 1 103 ? -43.654 9.690 -33.101 1.00 24.51 103 ALA A C 1
ATOM 1554 O O . ALA A 1 103 ? -44.172 8.726 -32.531 1.00 25.03 103 ALA A O 1
ATOM 1561 N N . GLN A 1 104 ? -44.228 10.286 -34.146 1.00 25.05 104 GLN A N 1
ATOM 1562 C CA . GLN A 1 104 ? -45.498 9.788 -34.673 1.00 25.74 104 GLN A CA 1
ATOM 1563 C C . GLN A 1 104 ? -45.330 8.403 -35.287 1.00 25.48 104 GLN A C 1
ATOM 1564 O O . GLN A 1 104 ? -46.134 7.500 -35.040 1.00 27.80 104 GLN A O 1
ATOM 1578 N N . GLU A 1 105 ? -44.278 8.210 -36.072 1.00 25.67 105 GLU A N 1
ATOM 1579 C CA . GLU A 1 105 ? -44.103 6.944 -36.773 1.00 25.64 105 GLU A CA 1
ATOM 1580 C C . GLU A 1 105 ? -43.698 5.817 -35.832 1.00 26.37 105 GLU A C 1
ATOM 1581 O O . GLU A 1 105 ? -44.124 4.674 -36.019 1.00 27.45 105 GLU A O 1
ATOM 1593 N N . GLU A 1 106 ? -42.878 6.108 -34.826 1.00 25.47 106 GLU A N 1
ATOM 1594 C CA . GLU A 1 106 ? -42.380 5.091 -33.913 1.00 26.43 106 GLU A CA 1
ATOM 1595 C C . GLU A 1 106 ? -43.213 4.991 -32.650 1.00 27.52 106 GLU A C 1
ATOM 1596 O O . GLU A 1 106 ? -42.894 4.175 -31.775 1.00 28.72 106 GLU A O 1
ATOM 1608 N N . LYS A 1 107 ? -44.261 5.810 -32.535 1.00 27.48 107 LYS A N 1
ATOM 1609 C CA . LYS A 1 107 ? -45.192 5.776 -31.410 1.00 29.03 107 LYS A CA 1
ATOM 1610 C C . LYS A 1 107 ? -44.479 6.050 -30.092 1.00 28.66 107 LYS A C 1
ATOM 1611 O O . LYS A 1 107 ? -44.700 5.370 -29.087 1.00 30.24 107 LYS A O 1
ATOM 1630 N N . LEU A 1 108 ? -43.647 7.088 -30.089 1.00 27.29 108 LEU A N 1
ATOM 1631 C CA . LEU A 1 108 ? -42.879 7.444 -28.909 1.00 27.29 108 LEU A CA 1
ATOM 1632 C C . LEU A 1 108 ? -43.393 8.725 -28.263 1.00 26.06 108 LEU A C 1
ATOM 1633 O O . LEU A 1 108 ? -43.915 9.626 -28.932 1.00 26.41 108 LEU A O 1
ATOM 1649 N N . SER A 1 109 ? -43.221 8.797 -26.947 1.00 26.26 109 SER A N 1
ATOM 1650 C CA . SER A 1 109 ? -43.428 10.018 -26.189 1.00 26.58 109 SER A CA 1
ATOM 1651 C C . SER A 1 109 ? -42.161 10.293 -25.398 1.00 25.52 109 SER A C 1
ATOM 1652 O O . SER A 1 109 ? -41.549 9.364 -24.858 1.00 27.20 109 SER A O 1
ATOM 1660 N N . PHE A 1 110 ? -41.766 11.561 -25.339 1.00 24.16 110 PHE A N 1
ATOM 1661 C CA . PHE A 1 110 ? -40.551 11.958 -24.635 1.00 23.14 110 PHE A CA 1
ATOM 1662 C C . PHE A 1 110 ? -40.527 13.476 -24.522 1.00 23.64 110 PHE A C 1
ATOM 1663 O O . PHE A 1 110 ? -41.182 14.185 -25.304 1.00 23.71 110 PHE A O 1
ATOM 1680 N N . SER A 1 111 ? -39.788 13.971 -23.527 1.00 22.77 111 SER A N 1
ATOM 1681 C CA . SER A 1 111 ? -39.574 15.408 -23.419 1.00 22.63 111 SER A CA 1
ATOM 1682 C C . SER A 1 111 ? -38.423 15.843 -24.314 1.00 21.01 111 SER A C 1
ATOM 1683 O O . SER A 1 111 ? -37.404 15.154 -24.418 1.00 21.71 111 SER A O 1
ATOM 1691 N N . MET A 1 112 ? -38.571 17.013 -24.914 1.00 20.45 112 MET A N 1
ATOM 1692 C CA . MET A 1 112 ? -37.544 17.576 -25.782 1.00 20.43 112 MET A CA 1
ATOM 1693 C C . MET A 1 112 ? -37.323 19.043 -25.446 1.00 19.29 112 MET A C 1
ATOM 1694 O O . MET A 1 112 ? -38.276 19.831 -25.436 1.00 19.99 112 MET A O 1
ATOM 1708 N N . ALA A 1 113 ? -36.065 19.400 -25.162 1.00 18.93 113 ALA A N 1
ATOM 1709 C CA . ALA A 1 113 ? -35.686 20.786 -24.951 1.00 18.47 113 ALA A CA 1
ATOM 1710 C C . ALA A 1 113 ? -35.229 21.369 -26.275 1.00 18.56 113 ALA A C 1
ATOM 1711 O O . ALA A 1 113 ? -34.498 20.720 -27.028 1.00 19.56 113 ALA A O 1
ATOM 1718 N N . LEU A 1 114 ? -35.668 22.587 -26.557 1.00 18.64 114 LEU A N 1
ATOM 1719 C CA . LEU A 1 114 ? -35.192 23.366 -27.688 1.00 18.94 114 LEU A CA 1
ATOM 1720 C C . LEU A 1 114 ? -34.379 24.531 -27.152 1.00 18.31 114 LEU A C 1
ATOM 1721 O O . LEU A 1 114 ? -34.846 25.246 -26.258 1.00 19.89 114 LEU A O 1
ATOM 1737 N N . ILE A 1 115 ? -33.181 24.738 -27.699 1.00 16.83 115 ILE A N 1
ATOM 1738 C CA . ILE A 1 115 ? -32.334 25.824 -27.221 1.00 17.29 115 ILE A CA 1
ATOM 1739 C C . ILE A 1 115 ? -31.953 26.716 -28.393 1.00 17.54 115 ILE A C 1
ATOM 1740 O O . ILE A 1 115 ? -30.941 26.452 -29.058 1.00 18.29 115 ILE A O 1
ATOM 1756 N N . PRO A 1 116 ? -32.688 27.782 -28.652 1.00 17.78 116 PRO A N 1
ATOM 1757 C CA . PRO A 1 116 ? -32.346 28.648 -29.784 1.00 18.15 116 PRO A CA 1
ATOM 1758 C C . PRO A 1 116 ? -31.084 29.449 -29.524 1.00 17.44 116 PRO A C 1
ATOM 1759 O O . PRO A 1 116 ? -30.757 29.784 -28.381 1.00 19.48 116 PRO A O 1
ATOM 1770 N N . SER A 1 117 ? -30.352 29.722 -30.609 1.00 17.70 117 SER A N 1
ATOM 1771 C CA . SER A 1 117 ? -29.092 30.450 -30.579 1.00 17.53 117 SER A CA 1
ATOM 1772 C C . SER A 1 117 ? -29.152 31.760 -31.348 1.00 16.96 117 SER A C 1
ATOM 1773 O O . SER A 1 117 ? -28.124 32.408 -31.527 1.00 18.10 117 SER A O 1
ATOM 1781 N N . ASP A 1 118 ? -30.317 32.161 -31.809 1.00 17.26 118 ASP A N 1
ATOM 1782 C CA . ASP A 1 118 ? -30.455 33.399 -32.550 1.00 17.83 118 ASP A CA 1
ATOM 1783 C C . ASP A 1 118 ? -30.185 34.612 -31.673 1.00 17.94 118 ASP A C 1
ATOM 1784 O O . ASP A 1 118 ? -30.546 34.643 -30.494 1.00 19.90 118 ASP A O 1
ATOM 1793 N N . VAL A 1 119 ? -29.553 35.622 -32.259 1.00 18.36 119 VAL A N 1
ATOM 1794 C CA . VAL A 1 119 ? -29.232 36.868 -31.571 1.00 19.52 119 VAL A CA 1
ATOM 1795 C C . VAL A 1 119 ? -29.835 38.025 -32.356 1.00 20.78 119 VAL A C 1
ATOM 1796 O O . VAL A 1 119 ? -29.549 38.187 -33.547 1.00 21.32 119 VAL A O 1
ATOM 1809 N N . ASP A 1 120 ? -30.662 38.834 -31.695 1.00 21.86 120 ASP A N 1
ATOM 1810 C CA . ASP A 1 120 ? -31.268 39.976 -32.362 1.00 24.48 120 ASP A CA 1
ATOM 1811 C C . ASP A 1 120 ? -30.210 41.005 -32.745 1.00 22.99 120 ASP A C 1
ATOM 1812 O O . ASP A 1 120 ? -29.236 41.247 -32.018 1.00 22.47 120 ASP A O 1
ATOM 1821 N N . LYS A 1 121 ? -30.387 41.593 -33.924 1.00 22.82 121 LYS A N 1
ATOM 1822 C CA . LYS A 1 121 ? -29.450 42.596 -34.406 1.00 23.41 121 LYS A CA 1
ATOM 1823 C C . LYS A 1 121 ? -29.247 43.726 -33.408 1.00 23.32 121 LYS A C 1
ATOM 1824 O O . LYS A 1 121 ? -28.131 44.245 -33.282 1.00 23.85 121 LYS A O 1
ATOM 1843 N N . ALA A 1 122 ? -30.288 44.094 -32.661 1.00 24.50 122 ALA A N 1
ATOM 1844 C CA . ALA A 1 122 ? -30.159 45.211 -31.736 1.00 25.81 122 ALA A CA 1
ATOM 1845 C C . ALA A 1 122 ? -29.106 44.929 -30.679 1.00 25.80 122 ALA A C 1
ATOM 1846 O O . ALA A 1 122 ? -28.380 45.836 -30.261 1.00 27.06 122 ALA A O 1
ATOM 1853 N N . ILE A 1 123 ? -29.017 43.677 -30.226 1.00 24.74 123 ILE A N 1
ATOM 1854 C CA . ILE A 1 123 ? -28.013 43.316 -29.225 1.00 24.22 123 ILE A CA 1
ATOM 1855 C C . ILE A 1 123 ? -26.615 43.488 -29.800 1.00 23.30 123 ILE A C 1
ATOM 1856 O O . ILE A 1 123 ? -25.695 43.963 -29.118 1.00 23.56 123 ILE A O 1
ATOM 1872 N N . VAL A 1 124 ? -26.426 43.072 -31.054 1.00 22.67 124 VAL A N 1
ATOM 1873 C CA . VAL A 1 124 ? -25.118 43.184 -31.693 1.00 22.30 124 VAL A CA 1
ATOM 1874 C C . VAL A 1 124 ? -24.764 44.645 -31.940 1.00 22.44 124 VAL A C 1
ATOM 1875 O O . VAL A 1 124 ? -23.630 45.074 -31.684 1.00 22.55 124 VAL A O 1
ATOM 1888 N N . HIS A 1 125 ? -25.722 45.431 -32.435 1.00 22.63 125 HIS A N 1
ATOM 1889 C CA . HIS A 1 125 ? -25.487 46.860 -32.613 1.00 23.84 125 HIS A CA 1
ATOM 1890 C C . HIS A 1 125 ? -25.063 47.506 -31.294 1.00 24.62 125 HIS A C 1
ATOM 1891 O O . HIS A 1 125 ? -24.095 48.271 -31.247 1.00 24.86 125 HIS A O 1
ATOM 1905 N N . GLN A 1 126 ? -25.791 47.215 -30.208 1.00 24.37 126 GLN A N 1
ATOM 1906 C CA . GLN A 1 126 ? -25.457 47.808 -28.916 1.00 26.44 126 GLN A CA 1
ATOM 1907 C C . GLN A 1 126 ? -24.076 47.373 -28.455 1.00 25.53 126 GLN A C 1
ATOM 1908 O O . GLN A 1 126 ? -23.301 48.187 -27.937 1.00 26.08 126 GLN A O 1
ATOM 1922 N N . ALA A 1 127 ? -23.761 46.087 -28.610 1.00 24.25 127 ALA A N 1
ATOM 1923 C CA . ALA A 1 127 ? -22.461 45.584 -28.177 1.00 23.55 127 ALA A CA 1
ATOM 1924 C C . ALA A 1 127 ? -21.326 46.219 -28.961 1.00 24.43 127 ALA A C 1
ATOM 1925 O O . ALA A 1 127 ? -20.276 46.542 -28.391 1.00 24.95 127 ALA A O 1
ATOM 1932 N N . LEU A 1 128 ? -21.513 46.406 -30.271 1.00 23.70 128 LEU A N 1
ATOM 1933 C CA . LEU A 1 128 ? -20.487 47.065 -31.063 1.00 24.56 128 LEU A CA 1
ATOM 1934 C C . LEU A 1 128 ? -20.206 48.450 -30.503 1.00 25.57 128 LEU A C 1
ATOM 1935 O O . LEU A 1 128 ? -19.048 48.828 -30.285 1.00 26.13 128 LEU A O 1
ATOM 1951 N N . ASP A 1 129 ? -21.263 49.215 -30.239 1.00 26.38 129 ASP A N 1
ATOM 1952 C CA . ASP A 1 129 ? -21.082 50.576 -29.743 1.00 28.21 129 ASP A CA 1
ATOM 1953 C C . ASP A 1 129 ? -20.466 50.601 -28.350 1.00 29.05 129 ASP A C 1
ATOM 1954 O O . ASP A 1 129 ? -19.772 51.563 -28.000 1.00 30.58 129 ASP A O 1
ATOM 1963 N N . ASN A 1 130 ? -20.690 49.562 -27.549 1.00 28.35 130 ASN A N 1
ATOM 1964 C CA . ASN A 1 130 ? -20.191 49.502 -26.181 1.00 29.27 130 ASN A CA 1
ATOM 1965 C C . ASN A 1 130 ? -18.812 48.862 -26.087 1.00 29.45 130 ASN A C 1
ATOM 1966 O O . ASN A 1 130 ? -18.296 48.673 -24.978 1.00 30.49 130 ASN A O 1
ATOM 1977 N N . GLY A 1 131 ? -18.198 48.547 -27.223 1.00 29.05 131 GLY A N 1
ATOM 1978 C CA . GLY A 1 131 ? -16.853 48.020 -27.226 1.00 28.64 131 GLY A CA 1
ATOM 1979 C C . GLY A 1 131 ? -16.755 46.577 -26.806 1.00 27.22 131 GLY A C 1
ATOM 1980 O O . GLY A 1 131 ? -15.696 46.149 -26.334 1.00 28.01 131 GLY A O 1
ATOM 1984 N N . LYS A 1 132 ? -17.822 45.804 -26.992 1.00 24.17 132 LYS A N 1
ATOM 1985 C CA . LYS A 1 132 ? -17.884 44.432 -26.524 1.00 23.32 132 LYS A CA 1
ATOM 1986 C C . LYS A 1 132 ? -17.705 43.411 -27.637 1.00 21.84 132 LYS A C 1
ATOM 1987 O O . LYS A 1 132 ? -17.906 42.211 -27.391 1.00 22.01 132 LYS A O 1
ATOM 2006 N N . ILE A 1 133 ? -17.354 43.851 -28.852 1.00 21.01 133 ILE A N 1
ATOM 2007 C CA . ILE A 1 133 ? -17.155 42.970 -29.998 1.00 20.53 133 ILE A CA 1
ATOM 2008 C C . ILE A 1 133 ? -15.671 42.902 -30.312 1.00 21.04 133 ILE A C 1
ATOM 2009 O O . ILE A 1 133 ? -14.984 43.929 -30.316 1.00 23.14 133 ILE A O 1
ATOM 2025 N N . THR A 1 134 ? -15.187 41.696 -30.601 1.00 21.69 134 THR A N 1
ATOM 2026 C CA . THR A 1 134 ? -13.797 41.464 -30.976 1.00 22.08 134 THR A CA 1
ATOM 2027 C C . THR A 1 134 ? -13.744 40.589 -32.223 1.00 20.52 134 THR A C 1
ATOM 2028 O O . THR A 1 134 ? -14.309 39.495 -32.249 1.00 21.10 134 THR A O 1
ATOM 2039 N N . ALA A 1 135 ? -13.028 41.045 -33.240 1.00 20.47 135 ALA A N 1
ATOM 2040 C CA . ALA A 1 135 ? -12.836 40.221 -34.426 1.00 20.71 135 ALA A CA 1
ATOM 2041 C C . ALA A 1 135 ? -11.895 39.056 -34.130 1.00 20.42 135 ALA A C 1
ATOM 2042 O O . ALA A 1 135 ? -10.903 39.208 -33.413 1.00 21.64 135 ALA A O 1
ATOM 2049 N N . LEU A 1 136 ? -12.207 37.884 -34.684 1.00 19.46 136 LEU A N 1
ATOM 2050 C CA . LEU A 1 136 ? -11.271 36.768 -34.652 1.00 19.47 136 LEU A CA 1
ATOM 2051 C C . LEU A 1 136 ? -10.132 37.025 -35.640 1.00 19.39 136 LEU A C 1
ATOM 2052 O O . LEU A 1 136 ? -10.138 38.006 -36.387 1.00 19.92 136 LEU A O 1
ATOM 2068 N N . ASP A 1 137 ? -9.145 36.131 -35.665 1.00 20.24 137 ASP A N 1
ATOM 2069 C CA . ASP A 1 137 ? -7.953 36.397 -36.485 1.00 20.37 137 ASP A CA 1
ATOM 2070 C C . ASP A 1 137 ? -8.342 36.571 -37.952 1.00 19.82 137 ASP A C 1
ATOM 2071 O O . ASP A 1 137 ? -9.093 35.768 -38.509 1.00 18.95 137 ASP A O 1
ATOM 2080 N N . PHE A 1 138 ? -7.805 37.610 -38.575 1.00 19.07 138 PHE A N 1
ATOM 2081 C CA . PHE A 1 138 ? -7.956 37.928 -39.990 1.00 19.66 138 PHE A CA 1
ATOM 2082 C C . PHE A 1 138 ? -9.361 38.385 -40.371 1.00 19.69 138 PHE A C 1
ATOM 2083 O O . PHE A 1 138 ? -9.616 38.626 -41.560 1.00 21.98 138 PHE A O 1
ATOM 2100 N N . VAL A 1 139 ? -10.263 38.554 -39.413 1.00 19.00 139 VAL A N 1
ATOM 2101 C CA . VAL A 1 139 ? -11.640 38.961 -39.707 1.00 19.06 139 VAL A CA 1
ATOM 2102 C C . VAL A 1 139 ? -11.694 40.481 -39.755 1.00 19.75 139 VAL A C 1
ATOM 2103 O O . VAL A 1 139 ? -11.126 41.144 -38.880 1.00 21.07 139 VAL A O 1
ATOM 2116 N N . PRO A 1 140 ? -12.387 41.071 -40.726 1.00 21.11 140 PRO A N 1
ATOM 2117 C CA . PRO A 1 140 ? -12.525 42.533 -40.755 1.00 22.15 140 PRO A CA 1
ATOM 2118 C C . PRO A 1 140 ? -13.274 43.058 -39.541 1.00 22.45 140 PRO A C 1
ATOM 2119 O O . PRO A 1 140 ? -14.089 42.357 -38.933 1.00 22.54 140 PRO A O 1
ATOM 2130 N N . GLU A 1 141 ? -12.993 44.310 -39.187 1.00 23.96 141 GLU A N 1
ATOM 2131 C CA . GLU A 1 141 ? -13.720 44.930 -38.090 1.00 25.01 141 GLU A CA 1
ATOM 2132 C C . GLU A 1 141 ? -15.201 45.016 -38.433 1.00 23.08 141 GLU A C 1
ATOM 2133 O O . GLU A 1 141 ? -15.575 45.241 -39.584 1.00 24.05 141 GLU A O 1
ATOM 2145 N N . LEU A 1 142 ? -16.045 44.783 -37.433 1.00 22.08 142 LEU A N 1
ATOM 2146 C CA . LEU A 1 142 ? -17.479 44.787 -37.647 1.00 21.01 142 LEU A CA 1
ATOM 2147 C C . LEU A 1 142 ? -17.994 46.215 -37.744 1.00 21.97 142 LEU A C 1
ATOM 2148 O O . LEU A 1 142 ? -17.536 47.107 -37.022 1.00 23.34 142 LEU A O 1
ATOM 2164 N N . THR A 1 143 ? -18.960 46.428 -38.640 1.00 23.21 143 THR A N 1
ATOM 2165 C CA . THR A 1 143 ? -19.626 47.711 -38.774 1.00 23.88 143 THR A CA 1
ATOM 2166 C C . THR A 1 143 ? -21.130 47.544 -38.563 1.00 22.90 143 THR A C 1
ATOM 2167 O O . THR A 1 143 ? -21.683 46.443 -38.661 1.00 22.05 143 THR A O 1
ATOM 2178 N N . HIS A 1 144 ? -21.798 48.663 -38.278 1.00 22.93 144 HIS A N 1
ATOM 2179 C CA . HIS A 1 144 ? -23.251 48.625 -38.170 1.00 23.46 144 HIS A CA 1
ATOM 2180 C C . HIS A 1 144 ? -23.895 48.196 -39.472 1.00 23.59 144 HIS A C 1
ATOM 2181 O O . HIS A 1 144 ? -24.896 47.477 -39.460 1.00 23.42 144 HIS A O 1
ATOM 2196 N N . GLU A 1 145 ? -23.343 48.637 -40.608 1.00 23.36 145 GLU A N 1
ATOM 2197 C CA . GLU A 1 145 ? -23.896 48.246 -41.901 1.00 24.77 145 GLU A CA 1
ATOM 2198 C C . GLU A 1 145 ? -23.828 46.735 -42.101 1.00 24.05 145 GLU A C 1
ATOM 2199 O O . GLU A 1 145 ? -24.796 46.120 -42.564 1.00 24.72 145 GLU A O 1
ATOM 2211 N N . ALA A 1 146 ? -22.702 46.112 -41.743 1.00 22.94 146 ALA A N 1
ATOM 2212 C CA . ALA A 1 146 ? -22.591 44.658 -41.871 1.00 22.93 146 ALA A CA 1
ATOM 2213 C C . ALA A 1 146 ? -23.604 43.933 -40.982 1.00 21.47 146 ALA A C 1
ATOM 2214 O O . ALA A 1 146 ? -24.184 42.911 -41.385 1.00 22.02 146 ALA A O 1
ATOM 2221 N N . ILE A 1 147 ? -23.825 44.432 -39.766 1.00 20.57 147 ILE A N 1
ATOM 2222 C CA . ILE A 1 147 ? -24.822 43.817 -38.896 1.00 19.93 147 ILE A CA 1
ATOM 2223 C C . ILE A 1 147 ? -26.197 43.914 -39.541 1.00 21.49 147 ILE A C 1
ATOM 2224 O O . ILE A 1 147 ? -26.953 42.939 -39.589 1.00 22.39 147 ILE A O 1
ATOM 2240 N N . GLU A 1 148 ? -26.549 45.108 -40.020 1.00 21.63 148 GLU A N 1
ATOM 2241 C CA . GLU A 1 148 ? -27.898 45.349 -40.507 1.00 23.65 148 GLU A CA 1
ATOM 2242 C C . GLU A 1 148 ? -28.182 44.562 -41.773 1.00 22.43 148 GLU A C 1
ATOM 2243 O O . GLU A 1 148 ? -29.318 44.122 -41.970 1.00 23.80 148 GLU A O 1
ATOM 2255 N N . GLU A 1 149 ? -27.175 44.367 -42.633 1.00 21.60 149 GLU A N 1
ATOM 2256 C CA . GLU A 1 149 ? -27.381 43.656 -43.885 1.00 22.10 149 GLU A CA 1
ATOM 2257 C C . GLU A 1 149 ? -27.229 42.142 -43.756 1.00 21.82 149 GLU A C 1
ATOM 2258 O O . GLU A 1 149 ? -27.482 41.421 -44.725 1.00 23.17 149 GLU A O 1
ATOM 2270 N N . SER A 1 150 ? -26.841 41.641 -42.590 1.00 19.79 150 SER A N 1
ATOM 2271 C CA . SER A 1 150 ? -26.830 40.211 -42.356 1.00 19.51 150 SER A CA 1
ATOM 2272 C C . SER A 1 150 ? -28.263 39.693 -42.273 1.00 19.15 150 SER A C 1
ATOM 2273 O O . SER A 1 150 ? -29.213 40.442 -42.034 1.00 21.21 150 SER A O 1
ATOM 2281 N N . THR A 1 151 ? -28.413 38.390 -42.440 1.00 18.90 151 THR A N 1
ATOM 2282 C CA . THR A 1 151 ? -29.707 37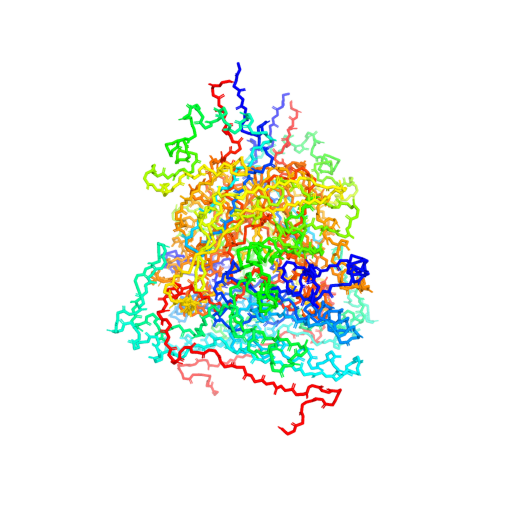.750 -42.208 1.00 17.88 151 THR A CA 1
ATOM 2283 C C . THR A 1 151 ? -29.726 37.172 -40.793 1.00 18.46 151 THR A C 1
ATOM 2284 O O . THR A 1 151 ? -29.681 37.943 -39.835 1.00 20.28 151 THR A O 1
ATOM 2295 N N . TYR A 1 152 ? -29.773 35.856 -40.651 1.00 18.02 152 TYR A N 1
ATOM 2296 C CA . TYR A 1 152 ? -29.734 35.210 -39.347 1.00 18.51 152 TYR A CA 1
ATOM 2297 C C . TYR A 1 152 ? -28.375 35.383 -38.682 1.00 18.31 152 TYR A C 1
ATOM 2298 O O . TYR A 1 152 ? -27.334 35.118 -39.285 1.00 19.59 152 TYR A O 1
ATOM 2316 N N . ILE A 1 153 ? -28.390 35.805 -37.427 1.00 17.81 153 ILE A N 1
ATOM 2317 C CA . ILE A 1 153 ? -27.183 35.883 -36.612 1.00 17.23 153 ILE A CA 1
ATOM 2318 C C . ILE A 1 153 ? -27.340 34.870 -35.491 1.00 16.80 153 ILE A C 1
ATOM 2319 O O . ILE A 1 153 ? -28.390 34.830 -34.831 1.00 18.24 153 ILE A O 1
ATOM 2335 N N . VAL A 1 154 ? -26.320 34.047 -35.290 1.00 16.45 154 VAL A N 1
ATOM 2336 C CA . VAL A 1 154 ? -26.362 33.020 -34.258 1.00 15.64 154 VAL A CA 1
ATOM 2337 C C . VAL A 1 154 ? -25.101 33.086 -33.423 1.00 16.46 154 VAL A C 1
ATOM 2338 O O . VAL A 1 154 ? -24.052 33.534 -33.882 1.00 17.35 154 VAL A O 1
ATOM 2351 N N . ALA A 1 155 ? -25.216 32.641 -32.172 1.00 16.58 155 ALA A N 1
ATOM 2352 C CA . ALA A 1 155 ? -24.071 32.520 -31.268 1.00 17.23 155 ALA A CA 1
ATOM 2353 C C . ALA A 1 155 ? -23.803 31.049 -30.972 1.00 17.07 155 ALA A C 1
ATOM 2354 O O . ALA A 1 155 ? -24.739 30.277 -30.755 1.00 17.69 155 ALA A O 1
ATOM 2361 N N . GLN A 1 156 ? -22.525 30.651 -30.906 1.00 16.98 156 GLN A N 1
ATOM 2362 C CA . GLN A 1 156 ? -22.190 29.262 -30.603 1.00 16.10 156 GLN A CA 1
ATOM 2363 C C . GLN A 1 156 ? -22.224 29.056 -29.080 1.00 16.24 156 GLN A C 1
ATOM 2364 O O . GLN A 1 156 ? -21.294 29.449 -28.354 1.00 16.50 156 GLN A O 1
ATOM 2378 N N . MET A 1 157 ? -23.260 28.389 -28.594 1.00 15.63 157 MET A N 1
ATOM 2379 C CA . MET A 1 157 ? -23.388 28.175 -27.160 1.00 15.86 157 MET A CA 1
ATOM 2380 C C . MET A 1 157 ? -22.347 27.179 -26.651 1.00 15.35 157 MET A C 1
ATOM 2381 O O . MET A 1 157 ? -21.829 26.314 -27.373 1.00 15.99 157 MET A O 1
ATOM 2395 N N . GLY A 1 158 ? -22.059 27.309 -25.364 1.00 14.73 158 GLY A N 1
ATOM 2396 C CA . GLY A 1 158 ? -21.217 26.364 -24.657 1.00 16.16 158 GLY A CA 1
ATOM 2397 C C . GLY A 1 158 ? -21.979 25.272 -23.937 1.00 15.89 158 GLY A C 1
ATOM 2398 O O . GLY A 1 158 ? -23.121 24.942 -24.264 1.00 15.89 158 GLY A O 1
ATOM 2402 N N . ILE A 1 159 ? -21.357 24.737 -22.882 1.00 16.03 159 ILE A N 1
ATOM 2403 C CA . ILE A 1 159 ? -21.968 23.587 -22.218 1.00 16.27 159 ILE A CA 1
ATOM 2404 C C . ILE A 1 159 ? -23.183 23.981 -21.388 1.00 15.64 159 ILE A C 1
ATOM 2405 O O . ILE A 1 159 ? -24.065 23.153 -21.141 1.00 16.15 159 ILE A O 1
ATOM 2421 N N . GLU A 1 160 ? -23.227 25.204 -20.885 1.00 15.85 160 GLU A N 1
ATOM 2422 C CA . GLU A 1 160 ? -24.126 25.500 -19.774 1.00 16.46 160 GLU A CA 1
ATOM 2423 C C . GLU A 1 160 ? -25.595 25.441 -20.178 1.00 16.84 160 GLU A C 1
ATOM 2424 O O . GLU A 1 160 ? -26.411 24.903 -19.430 1.00 17.57 160 GLU A O 1
ATOM 2436 N N . PRO A 1 161 ? -25.985 25.917 -21.370 1.00 17.00 161 PRO A N 1
ATOM 2437 C CA . PRO A 1 161 ? -27.406 25.782 -21.737 1.00 17.18 161 PRO A CA 1
ATOM 2438 C C . PRO A 1 161 ? -27.837 24.330 -21.852 1.00 17.59 161 PRO A C 1
ATOM 2439 O O . PRO A 1 161 ? -28.945 23.954 -21.447 1.00 18.14 161 PRO A O 1
ATOM 2450 N N . PHE A 1 162 ? -26.974 23.494 -22.416 1.00 16.35 162 PHE A N 1
ATOM 2451 C CA . PHE A 1 162 ? -27.268 22.069 -22.474 1.00 16.48 162 PHE A CA 1
ATOM 2452 C C . PHE A 1 162 ? -27.442 21.490 -21.071 1.00 16.32 162 PHE A C 1
ATOM 2453 O O . PHE A 1 162 ? -28.323 20.655 -20.844 1.00 17.08 162 PHE A O 1
ATOM 2470 N N . GLN A 1 163 ? -26.562 21.886 -20.130 1.00 16.42 163 GLN A N 1
ATOM 2471 C CA . GLN A 1 163 ? -26.654 21.416 -18.751 1.00 16.40 163 GLN A CA 1
ATOM 2472 C C . GLN A 1 163 ? -27.980 21.794 -18.115 1.00 17.14 163 GLN A C 1
ATOM 2473 O O . GLN A 1 163 ? -28.570 20.990 -17.386 1.00 17.99 163 GLN A O 1
ATOM 2487 N N . ARG A 1 164 ? -28.450 23.015 -18.345 1.00 17.14 164 ARG A N 1
ATOM 2488 C CA . ARG A 1 164 ? -29.722 23.419 -17.757 1.00 18.90 164 ARG A CA 1
ATOM 2489 C C . ARG A 1 164 ? -30.872 22.599 -18.316 1.00 18.28 164 ARG A C 1
ATOM 2490 O O . ARG A 1 164 ? -31.774 22.195 -17.580 1.00 19.21 164 ARG A O 1
ATOM 2511 N N . ALA A 1 165 ? -30.851 22.342 -19.630 1.00 17.66 165 ALA A N 1
ATOM 2512 C CA . ALA A 1 165 ? -31.910 21.540 -20.235 1.00 17.98 165 ALA A CA 1
ATOM 2513 C C . ALA A 1 165 ? -31.888 20.116 -19.698 1.00 17.96 165 ALA A C 1
ATOM 2514 O O . ALA A 1 165 ? -32.941 19.541 -19.397 1.00 19.04 165 ALA A O 1
ATOM 2521 N N . LEU A 1 166 ? -30.696 19.528 -19.590 1.00 17.53 166 LEU A N 1
ATOM 2522 C CA . LEU A 1 166 ? -30.578 18.178 -19.062 1.00 18.56 166 LEU A CA 1
ATOM 2523 C C . LEU A 1 166 ? -31.049 18.111 -17.611 1.00 19.57 166 LEU A C 1
ATOM 2524 O O . LEU A 1 166 ? -31.731 17.157 -17.215 1.00 20.52 166 LEU A O 1
ATOM 2540 N N . ALA A 1 167 ? -30.686 19.107 -16.802 1.00 19.39 167 ALA A N 1
ATOM 2541 C CA . ALA A 1 167 ? -31.081 19.120 -15.392 1.00 19.83 167 ALA A CA 1
ATOM 2542 C C . ALA A 1 167 ? -32.584 19.247 -15.237 1.00 20.98 167 ALA A C 1
ATOM 2543 O O . ALA A 1 167 ? -33.122 18.859 -14.199 1.00 22.42 167 ALA A O 1
ATOM 2550 N N . ALA A 1 168 ? -33.266 19.799 -16.229 1.00 21.76 168 ALA A N 1
ATOM 2551 C CA . ALA A 1 168 ? -34.717 19.930 -16.205 1.00 22.54 168 ALA A CA 1
ATOM 2552 C C . ALA A 1 168 ? -35.418 18.653 -16.641 1.00 23.47 168 ALA A C 1
ATOM 2553 O O . ALA A 1 168 ? -36.657 18.597 -16.630 1.00 25.98 168 ALA A O 1
ATOM 2560 N N . GLY A 1 169 ? -34.651 17.630 -16.998 1.00 23.14 169 GLY A N 1
ATOM 2561 C CA . GLY A 1 169 ? -35.189 16.330 -17.303 1.00 22.83 169 GLY A CA 1
ATOM 2562 C C . GLY A 1 169 ? -35.372 16.037 -18.776 1.00 21.98 169 GLY A C 1
ATOM 2563 O O . GLY A 1 169 ? -35.985 15.015 -19.111 1.00 24.41 169 GLY A O 1
ATOM 2567 N N . ALA A 1 170 ? -34.878 16.898 -19.675 1.00 20.93 170 ALA A N 1
ATOM 2568 C CA . ALA A 1 170 ? -35.103 16.682 -21.096 1.00 21.31 170 ALA A CA 1
ATOM 2569 C C . ALA A 1 170 ? -34.467 15.368 -21.519 1.00 21.92 170 ALA A C 1
ATOM 2570 O O . ALA A 1 170 ? -33.311 15.100 -21.191 1.00 22.00 170 ALA A O 1
ATOM 2577 N N . GLN A 1 171 ? -35.229 14.553 -22.259 1.00 21.75 171 GLN A N 1
ATOM 2578 C CA . GLN A 1 171 ? -34.729 13.293 -22.788 1.00 20.91 171 GLN A CA 1
ATOM 2579 C C . GLN A 1 171 ? -34.028 13.480 -24.124 1.00 19.89 171 GLN A C 1
ATOM 2580 O O . GLN A 1 171 ? -33.130 12.705 -24.475 1.00 21.46 171 GLN A O 1
ATOM 2594 N N . VAL A 1 172 ? -34.430 14.490 -24.879 1.00 19.07 172 VAL A N 1
ATOM 2595 C CA . VAL A 1 172 ? -33.770 14.875 -26.124 1.00 18.45 172 VAL A CA 1
ATOM 2596 C C . VAL A 1 172 ? -33.510 16.365 -26.016 1.00 18.96 172 VAL A C 1
ATOM 2597 O O . VAL A 1 172 ? -34.412 17.125 -25.642 1.00 19.64 172 VAL A O 1
ATOM 2610 N N . VAL A 1 173 ? -32.275 16.781 -26.280 1.00 18.12 173 VAL A N 1
ATOM 2611 C CA . VAL A 1 173 ? -31.911 18.183 -26.227 1.00 17.30 173 VAL A CA 1
ATOM 2612 C C . VAL A 1 173 ? -31.525 18.595 -27.634 1.00 17.54 173 VAL A C 1
ATOM 2613 O O . VAL A 1 173 ? -30.521 18.115 -28.175 1.00 18.76 173 VAL A O 1
ATOM 2626 N N . LEU A 1 174 ? -32.318 19.478 -28.215 1.00 17.20 174 LEU A N 1
ATOM 2627 C CA . LEU A 1 174 ? -32.101 19.973 -29.574 1.00 17.28 174 LEU A CA 1
ATOM 2628 C C . LEU A 1 174 ? -31.570 21.403 -29.492 1.00 16.29 174 LEU A C 1
ATOM 2629 O O . LEU A 1 174 ? -32.332 22.360 -29.272 1.00 17.34 174 LEU A O 1
ATOM 2645 N N . GLY A 1 175 ? -30.258 21.539 -29.611 1.00 16.65 175 GLY A N 1
ATOM 2646 C CA . GLY A 1 175 ? -29.632 22.836 -29.512 1.00 16.43 175 GLY A CA 1
ATOM 2647 C C . GLY A 1 175 ? -29.485 23.511 -30.865 1.00 16.08 175 GLY A C 1
ATOM 2648 O O . GLY A 1 175 ? -29.227 22.868 -31.867 1.00 16.84 175 GLY A O 1
ATOM 2652 N N . GLY A 1 176 ? -29.623 24.836 -30.865 1.00 16.43 176 GLY A N 1
ATOM 2653 C CA . GLY A 1 176 ? -29.225 25.643 -31.999 1.00 16.24 176 GLY A CA 1
ATOM 2654 C C . GLY A 1 176 ? -27.708 25.692 -32.084 1.00 15.63 176 GLY A C 1
ATOM 2655 O O . GLY A 1 176 ? -27.008 24.844 -31.517 1.00 15.94 176 GLY A O 1
ATOM 2659 N N . ARG A 1 177 ? -27.186 26.686 -32.796 1.00 15.74 177 ARG A N 1
ATOM 2660 C CA . ARG A 1 177 ? -25.759 26.756 -33.046 1.00 16.22 177 ARG A CA 1
ATOM 2661 C C . ARG A 1 177 ? -24.993 26.565 -31.738 1.00 14.87 177 ARG A C 1
ATOM 2662 O O . ARG A 1 177 ? -25.255 27.239 -30.734 1.00 15.55 177 ARG A O 1
ATOM 2683 N N . ALA A 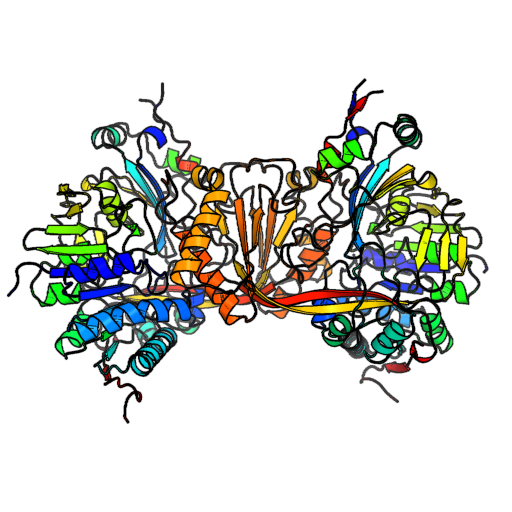1 178 ? -23.973 25.709 -31.775 1.00 14.81 178 ALA A N 1
ATOM 2684 C CA . ALA A 1 178 ? -23.261 25.296 -30.572 1.00 15.25 178 ALA A CA 1
ATOM 2685 C C . ALA A 1 178 ? -21.804 25.047 -30.896 1.00 14.69 178 ALA A C 1
ATOM 2686 O O . ALA A 1 178 ? -21.467 24.654 -32.014 1.00 15.50 178 ALA A O 1
ATOM 2693 N N . TYR A 1 179 ? -20.948 25.289 -29.906 1.00 14.57 179 TYR A N 1
ATOM 2694 C CA . TYR A 1 179 ? -19.566 24.859 -29.973 1.00 14.76 179 TYR A CA 1
ATOM 2695 C C . TYR A 1 179 ? -19.538 23.336 -29.962 1.00 14.96 179 TYR A C 1
ATOM 2696 O O . TYR A 1 179 ? -20.070 22.711 -29.037 1.00 15.96 179 TYR A O 1
ATOM 2714 N N . ASP A 1 180 ? -18.984 22.755 -31.028 1.00 14.34 180 ASP A N 1
ATOM 2715 C CA . ASP A 1 180 ? -19.174 21.334 -31.334 1.00 14.27 180 ASP A CA 1
ATOM 2716 C C . ASP A 1 180 ? -18.861 20.492 -30.148 1.00 14.29 180 ASP A C 1
ATOM 2717 O O . ASP A 1 180 ? -19.595 19.589 -29.809 1.00 15.49 180 ASP A O 1
ATOM 2726 N N . PRO A 1 181 ? -17.650 20.664 -29.293 1.00 14.46 181 PRO A N 1
ATOM 2727 C CA . PRO A 1 181 ? -17.348 19.775 -28.139 1.00 15.75 181 PRO A CA 1
ATOM 2728 C C . PRO A 1 181 ? -18.382 19.846 -27.043 1.00 16.66 181 PRO A C 1
ATOM 2729 O O . PRO A 1 181 ? -18.507 18.893 -26.252 1.00 17.13 181 PRO A O 1
ATOM 2740 N N . ALA A 1 182 ? -19.116 20.960 -26.955 1.00 17.29 182 ALA A N 1
ATOM 2741 C CA . ALA A 1 182 ? -20.034 21.149 -25.835 1.00 18.62 182 ALA A CA 1
ATOM 2742 C C . ALA A 1 182 ? -21.176 20.140 -25.837 1.00 18.76 182 ALA A C 1
ATOM 2743 O O . ALA A 1 182 ? -21.640 19.720 -24.761 1.00 18.07 182 ALA A O 1
ATOM 2750 N N A CYS A 1 183 ? -21.629 19.755 -27.034 0.60 19.20 183 CYS A N 1
ATOM 2751 N N B CYS A 1 183 ? -21.687 19.746 -26.997 0.40 19.76 183 CYS A N 1
ATOM 2752 C CA A CYS A 1 183 ? -22.681 18.757 -27.165 0.60 18.60 183 CYS A CA 1
ATOM 2753 C CA B CYS A 1 183 ? -22.816 18.818 -26.921 0.40 19.74 183 CYS A CA 1
ATOM 2754 C C A CYS A 1 183 ? -22.346 17.523 -26.355 0.60 18.19 183 CYS A C 1
ATOM 2755 C C B CYS A 1 183 ? -22.396 17.436 -26.403 0.40 18.56 183 CYS A C 1
ATOM 2756 O O A CYS A 1 183 ? -23.212 16.919 -25.708 0.60 18.79 183 CYS A O 1
ATOM 2757 O O B CYS A 1 183 ? -23.256 16.673 -25.945 0.40 18.41 183 CYS A O 1
ATOM 2772 N N . PHE A 1 184 ? -21.098 17.109 -26.438 1.00 17.12 184 PHE A N 1
ATOM 2773 C CA . PHE A 1 184 ? -20.593 15.862 -25.894 1.00 16.70 184 PHE A CA 1
ATOM 2774 C C . PHE A 1 184 ? -20.208 16.037 -24.438 1.00 16.14 184 PHE A C 1
ATOM 2775 O O . PHE A 1 184 ? -20.396 15.128 -23.624 1.00 18.95 184 PHE A O 1
ATOM 2793 N N . ALA A 1 185 ? -19.664 17.190 -24.087 1.00 15.84 185 ALA A N 1
ATOM 2794 C CA . ALA A 1 185 ? -19.039 17.342 -22.779 1.00 14.92 185 ALA A CA 1
ATOM 2795 C C . ALA A 1 185 ? -19.986 17.822 -21.690 1.00 14.77 185 ALA A C 1
ATOM 2796 O O . ALA A 1 185 ? -19.672 17.661 -20.502 1.00 15.11 185 ALA A O 1
ATOM 2803 N N . ALA A 1 186 ? -21.113 18.436 -22.052 1.00 15.02 186 ALA A N 1
ATOM 2804 C CA . ALA A 1 186 ? -21.986 19.073 -21.057 1.00 15.78 186 ALA A CA 1
ATOM 2805 C C . ALA A 1 186 ? -22.404 18.103 -19.967 1.00 15.07 186 ALA A C 1
ATOM 2806 O O . ALA A 1 186 ? -22.281 18.404 -18.770 1.00 15.53 186 ALA A O 1
ATOM 2813 N N . LEU A 1 187 ? -22.940 16.961 -20.351 1.00 15.37 187 LEU A N 1
ATOM 2814 C CA . LEU A 1 187 ? -23.450 16.009 -19.364 1.00 16.02 187 LEU A CA 1
ATOM 2815 C C . LEU A 1 187 ? -22.340 15.432 -18.500 1.00 15.59 187 LEU A C 1
ATOM 2816 O O . LEU A 1 187 ? -22.484 15.450 -17.264 1.00 15.73 187 LEU A O 1
ATOM 2832 N N . PRO A 1 188 ? -21.242 14.885 -19.039 1.00 15.10 188 PRO A N 1
ATOM 2833 C CA . PRO A 1 188 ? -20.229 14.362 -18.100 1.00 15.93 188 PRO A CA 1
ATOM 2834 C C . PRO A 1 188 ? -19.700 15.420 -17.154 1.00 15.13 188 PRO A C 1
ATOM 2835 O O . PRO A 1 188 ? -19.434 15.119 -15.987 1.00 15.81 188 PRO A O 1
ATOM 2846 N N . ILE A 1 189 ? -19.546 16.662 -17.606 1.00 15.43 189 ILE A N 1
ATOM 2847 C CA . ILE A 1 189 ? -19.040 17.695 -16.709 1.00 15.46 189 ILE A CA 1
ATOM 2848 C C . ILE A 1 189 ? -20.007 17.916 -15.555 1.00 15.83 189 ILE A C 1
ATOM 2849 O O . ILE A 1 189 ? -19.595 18.013 -14.393 1.00 16.52 189 ILE A O 1
ATOM 2865 N N . MET A 1 190 ? -21.312 17.988 -15.840 1.00 15.62 190 MET A N 1
ATOM 2866 C CA . MET A 1 190 ? -22.237 18.224 -14.735 1.00 16.37 190 MET A CA 1
ATOM 2867 C C . MET A 1 190 ? -22.326 17.018 -13.806 1.00 16.75 190 MET A C 1
ATOM 2868 O O . MET A 1 190 ? -22.735 17.173 -12.652 1.00 17.25 190 MET A O 1
ATOM 2882 N N . GLN A 1 191 ? -21.902 15.837 -14.256 1.00 17.09 191 GLN A N 1
ATOM 2883 C CA . GLN A 1 191 ? -21.815 14.663 -13.403 1.00 18.55 191 GLN A CA 1
ATOM 2884 C C . GLN A 1 191 ? -20.475 14.565 -12.680 1.00 18.43 191 GLN A C 1
ATOM 2885 O O . GLN A 1 191 ? -20.242 13.589 -11.963 1.00 21.76 191 GLN A O 1
ATOM 2899 N N . GLY A 1 192 ? -19.596 15.548 -12.843 1.00 17.26 192 GLY A N 1
ATOM 2900 C CA . GLY A 1 192 ? -18.383 15.604 -12.062 1.00 17.59 192 GLY A CA 1
ATOM 2901 C C . GLY A 1 192 ? -17.135 15.128 -12.774 1.00 18.10 192 GLY A C 1
ATOM 2902 O O . GLY A 1 192 ? -16.059 15.104 -12.155 1.00 19.65 192 GLY A O 1
ATOM 2906 N N . PHE A 1 193 ? -17.230 14.738 -14.040 1.00 16.84 193 PHE A N 1
ATOM 2907 C CA . PHE A 1 193 ? -16.036 14.340 -14.767 1.00 16.96 193 PHE A CA 1
ATOM 2908 C C . PHE A 1 193 ? -15.221 15.575 -15.146 1.00 17.05 193 PHE A C 1
ATOM 2909 O O . PHE A 1 193 ? -15.731 16.695 -15.237 1.00 18.24 193 PHE A O 1
ATOM 2926 N N . ASP A 1 194 ? -13.931 15.360 -15.366 1.00 17.41 194 ASP A N 1
ATOM 2927 C CA . ASP A 1 194 ? -13.013 16.470 -15.535 1.00 18.21 194 ASP A CA 1
ATOM 2928 C C . ASP A 1 194 ? -13.338 17.270 -16.796 1.00 17.75 194 ASP A C 1
ATOM 2929 O O . ASP A 1 194 ? -13.565 16.705 -17.870 1.00 17.76 194 ASP A O 1
ATOM 2938 N N A GLU A 1 195 ? -13.323 18.603 -16.666 0.42 18.08 195 GLU A N 1
ATOM 2939 N N B GLU A 1 195 ? -13.293 18.597 -16.675 0.58 17.92 195 GLU A N 1
ATOM 2940 C CA A GLU A 1 195 ? -13.685 19.464 -17.787 0.42 19.21 195 GLU A CA 1
ATOM 2941 C CA B GLU A 1 195 ? -13.683 19.468 -17.777 0.58 19.52 195 GLU A CA 1
ATOM 2942 C C A GLU A 1 195 ? -12.697 19.324 -18.931 0.42 18.51 195 GLU A C 1
ATOM 2943 C C B GLU A 1 195 ? -12.694 19.389 -18.929 0.58 18.62 195 GLU A C 1
ATOM 2944 O O A GLU A 1 195 ? -13.096 19.257 -20.099 0.42 18.43 195 GLU A O 1
ATOM 2945 O O B GLU A 1 195 ? -13.092 19.420 -20.098 0.58 18.46 195 GLU A O 1
ATOM 2968 N N . GLY A 1 196 ? -11.401 19.318 -18.620 1.00 18.00 196 GLY A N 1
ATOM 2969 C CA . GLY A 1 196 ? -10.412 19.216 -19.671 1.00 17.52 196 GLY A CA 1
ATOM 2970 C C . GLY A 1 196 ? -10.559 17.928 -20.448 1.00 16.66 196 GLY A C 1
ATOM 2971 O O . GLY A 1 196 ? -10.554 17.921 -21.690 1.00 17.32 196 GLY A O 1
ATOM 2976 N N . LEU A 1 197 ? -10.682 16.807 -19.731 1.00 16.16 197 LEU A N 1
ATOM 2977 C CA . LEU A 1 197 ? -10.849 15.528 -20.410 1.00 16.78 197 LEU A CA 1
ATOM 2978 C C . LEU A 1 197 ? -12.149 15.492 -21.190 1.00 15.31 197 LEU A C 1
ATOM 2979 O O . LEU A 1 197 ? -12.184 14.985 -22.315 1.00 15.62 197 LEU A O 1
ATOM 2995 N N . ALA A 1 198 ? -13.227 16.016 -20.607 1.00 15.36 198 ALA A N 1
ATOM 2996 C CA . ALA A 1 198 ? -14.526 15.938 -21.275 1.00 15.58 198 ALA A CA 1
ATOM 2997 C C . ALA A 1 198 ? -14.563 16.780 -22.541 1.00 15.41 198 ALA A C 1
ATOM 2998 O O . ALA A 1 198 ? -15.085 16.332 -23.572 1.00 15.97 198 ALA A O 1
ATOM 3005 N N . LEU A 1 199 ? -14.009 17.993 -22.490 1.00 15.71 199 LEU A N 1
ATOM 3006 C CA . LEU A 1 199 ? -14.003 18.840 -23.679 1.00 16.03 199 LEU A CA 1
ATOM 3007 C C . LEU A 1 199 ? -13.041 18.313 -24.734 1.00 15.91 199 LEU A C 1
ATOM 3008 O O . LEU A 1 199 ? -13.340 18.382 -25.934 1.00 16.72 199 LEU A O 1
ATOM 3024 N N . HIS A 1 200 ? -11.905 17.756 -24.332 1.00 15.43 200 HIS A N 1
ATOM 3025 C CA . HIS A 1 200 ? -11.008 17.183 -25.332 1.00 15.32 200 HIS A CA 1
ATOM 3026 C C . HIS A 1 200 ? -11.634 15.938 -25.954 1.00 15.26 200 HIS A C 1
ATOM 3027 O O . HIS A 1 200 ? -11.566 15.730 -27.173 1.00 16.14 200 HIS A O 1
ATOM 3041 N N . CYS A 1 201 ? -12.273 15.110 -25.128 1.00 15.63 201 CYS A N 1
ATOM 3042 C CA . CYS A 1 201 ? -13.008 13.966 -25.657 1.00 14.85 201 CYS A CA 1
ATOM 3043 C C . CYS A 1 201 ? -14.080 14.421 -26.645 1.00 14.58 201 CYS A C 1
ATOM 3044 O O . CYS A 1 201 ? -14.201 13.858 -27.745 1.00 15.20 201 CYS A O 1
ATOM 3052 N N . GLY A 1 202 ? -14.826 15.471 -26.303 1.00 15.55 202 GLY A N 1
ATOM 3053 C CA . GLY A 1 202 ? -15.812 16.002 -27.237 1.00 15.73 202 GLY A CA 1
ATOM 3054 C C . GLY A 1 202 ? -15.196 16.507 -28.532 1.00 16.20 202 GLY A C 1
ATOM 3055 O O . GLY A 1 202 ? -15.785 16.368 -29.612 1.00 17.21 202 GLY A O 1
ATOM 3059 N N A LYS A 1 203 ? -14.020 17.122 -28.449 0.64 15.76 203 LYS A N 1
ATOM 3060 N N B LYS A 1 203 ? -14.018 17.131 -28.435 0.36 16.46 203 LYS A N 1
ATOM 3061 C CA A LYS A 1 203 ? -13.390 17.602 -29.668 0.64 16.48 203 LYS A CA 1
ATOM 3062 C CA B LYS A 1 203 ? -13.323 17.603 -29.626 0.36 17.39 203 LYS A CA 1
ATOM 3063 C C A LYS A 1 203 ? -12.915 16.444 -30.535 0.64 16.80 203 LYS A C 1
ATOM 3064 C C B LYS A 1 203 ? -12.947 16.433 -30.526 0.36 17.67 203 LYS A C 1
ATOM 3065 O O A LYS A 1 203 ? -12.900 16.566 -31.763 0.64 17.12 203 LYS A O 1
ATOM 3066 O O B LYS A 1 203 ? -13.045 16.526 -31.757 0.36 17.76 203 LYS A O 1
ATOM 3103 N N . ILE A 1 204 ? -12.525 15.318 -29.939 1.00 19.15 204 ILE A N 1
ATOM 3104 C CA . ILE A 1 204 ? -12.169 14.159 -30.752 1.00 20.24 204 ILE A CA 1
ATOM 3105 C C . ILE A 1 204 ? -13.404 13.429 -31.285 1.00 20.80 204 ILE A C 1
ATOM 3106 O O . ILE A 1 204 ? -13.346 12.862 -32.384 1.00 26.40 204 ILE A O 1
ATOM 3123 N N . LEU A 1 205 ? -14.521 13.411 -30.529 1.00 18.91 205 LEU A N 1
ATOM 3124 C CA . LEU A 1 205 ? -15.748 12.730 -30.933 1.00 19.03 205 LEU A CA 1
ATOM 3125 C C . LEU A 1 205 ? -16.618 13.562 -31.863 1.00 19.59 205 LEU A C 1
ATOM 3126 O O . LEU A 1 205 ? -17.556 13.008 -32.453 1.00 18.89 205 LEU A O 1
ATOM 3142 N N A GLU A 1 206 ? -16.234 14.837 -32.050 0.44 19.81 206 GLU A N 1
ATOM 3143 N N B GLU A 1 206 ? -16.402 14.867 -31.981 0.56 20.61 206 GLU A N 1
ATOM 3144 C CA A GLU A 1 206 ? -17.051 15.830 -32.742 0.44 17.93 206 GLU A CA 1
ATOM 3145 C CA B GLU A 1 206 ? -17.384 15.664 -32.710 0.56 18.67 206 GLU A CA 1
ATOM 3146 C C A GLU A 1 206 ? -17.356 15.395 -34.158 0.44 16.15 206 GLU A C 1
ATOM 3147 C C B GLU A 1 206 ? -17.448 15.323 -34.190 0.56 16.61 206 GLU A C 1
ATOM 3148 O O A GLU A 1 206 ? -18.355 15.821 -34.744 0.44 16.22 206 GLU A O 1
ATOM 3149 O O B GLU A 1 206 ? -18.375 15.777 -34.865 0.56 16.92 206 GLU A O 1
ATOM 3172 N N . CYS A 1 207 ? -16.483 14.580 -34.728 1.00 16.11 207 CYS A N 1
ATOM 3173 C CA . CYS A 1 207 ? -16.584 14.098 -36.101 1.00 16.30 207 CYS A CA 1
ATOM 3174 C C . CYS A 1 207 ? -16.631 12.577 -36.152 1.00 15.76 207 CYS A C 1
ATOM 3175 O O . CYS A 1 207 ? -16.319 11.982 -37.192 1.00 16.48 207 CYS A O 1
ATOM 3184 N N . ALA A 1 208 ? -16.983 11.936 -35.045 1.00 15.62 208 ALA A N 1
ATOM 3185 C CA . ALA A 1 208 ? -17.117 10.484 -34.978 1.00 15.13 208 ALA A CA 1
ATOM 3186 C C . ALA A 1 208 ? -15.907 9.812 -35.618 1.00 14.85 208 ALA A C 1
ATOM 3187 O O . ALA A 1 208 ? -14.774 10.111 -35.234 1.00 16.86 208 ALA A O 1
ATOM 3194 N N . ALA A 1 209 ? -16.110 8.944 -36.601 1.00 15.13 209 ALA A N 1
ATOM 3195 C CA . ALA A 1 209 ? -15.021 8.148 -37.148 1.00 15.79 209 ALA A CA 1
ATOM 3196 C C . ALA A 1 209 ? -14.077 8.893 -38.088 1.00 15.39 209 ALA A C 1
ATOM 3197 O O . ALA A 1 209 ? -13.165 8.241 -38.603 1.00 16.21 209 ALA A O 1
ATOM 3204 N N . ILE A 1 210 ? -14.197 10.205 -38.282 1.00 14.97 210 ILE A N 1
ATOM 3205 C CA . ILE A 1 210 ? -13.095 10.913 -38.951 1.00 15.53 210 ILE A CA 1
ATOM 3206 C C . ILE A 1 210 ? -11.819 10.799 -38.115 1.00 15.29 210 ILE A C 1
ATOM 3207 O O . ILE A 1 210 ? -10.706 10.804 -38.646 1.00 16.57 210 ILE A O 1
ATOM 3223 N N . ALA A 1 211 ? -11.960 10.630 -36.801 1.00 15.01 211 ALA A N 1
ATOM 3224 C CA . ALA A 1 211 ? -10.825 10.474 -35.901 1.00 15.84 211 ALA A CA 1
ATOM 3225 C C . ALA A 1 211 ? -10.259 9.054 -35.855 1.00 16.40 211 ALA A C 1
ATOM 3226 O O . ALA A 1 211 ? -9.245 8.838 -35.185 1.00 17.57 211 ALA A O 1
ATOM 3233 N N . ALA A 1 212 ? -10.922 8.082 -36.474 1.00 15.88 212 ALA A N 1
ATOM 3234 C CA . ALA A 1 212 ? -10.454 6.710 -36.606 1.00 16.27 212 ALA A CA 1
ATOM 3235 C C . ALA A 1 212 ? -9.707 6.566 -37.931 1.00 16.78 212 ALA A C 1
ATOM 3236 O O . ALA A 1 212 ? -9.629 7.504 -38.730 1.00 16.88 212 ALA A O 1
ATOM 3243 N N . THR A 1 213 ? -9.154 5.371 -38.173 1.00 17.34 213 THR A N 1
ATOM 3244 C CA . THR A 1 213 ? -8.418 5.097 -39.405 1.00 18.58 213 THR A CA 1
ATOM 3245 C C . THR A 1 213 ? -8.700 3.676 -39.881 1.00 19.88 213 THR A C 1
ATOM 3246 O O . THR A 1 213 ? -8.747 2.742 -39.064 1.00 20.09 213 THR A O 1
ATOM 3257 N N . PRO A 1 214 ? -8.982 3.489 -41.177 1.00 19.44 214 PRO A N 1
ATOM 3258 C CA . PRO A 1 214 ? -9.285 4.543 -42.156 1.00 18.06 214 PRO A CA 1
ATOM 3259 C C . PRO A 1 214 ? -10.477 5.356 -41.691 1.00 17.19 214 PRO A C 1
ATOM 3260 O O . PRO A 1 214 ? -11.408 4.838 -41.051 1.00 18.46 214 PRO A O 1
ATOM 3271 N N . GLY A 1 215 ? -10.425 6.649 -41.960 1.00 16.68 215 GLY A N 1
ATOM 3272 C CA . GLY A 1 215 ? -11.473 7.540 -41.523 1.00 16.20 215 GLY A CA 1
ATOM 3273 C C . GLY A 1 215 ? -12.782 7.329 -42.263 1.00 15.96 215 GLY A C 1
ATOM 3274 O O . GLY A 1 215 ? -12.833 6.810 -43.383 1.00 16.38 215 GLY A O 1
ATOM 3278 N N . SER A 1 216 ? -13.871 7.765 -41.617 1.00 15.88 216 SER A N 1
ATOM 3279 C CA . SER A 1 216 ? -15.174 7.830 -42.268 1.00 16.01 216 SER A CA 1
ATOM 3280 C C . SER A 1 216 ? -15.957 8.965 -41.640 1.00 15.25 216 SER A C 1
ATOM 3281 O O . SER A 1 216 ? -16.016 9.048 -40.412 1.00 15.61 216 SER A O 1
ATOM 3289 N N . GLY A 1 217 ? -16.560 9.827 -42.473 1.00 15.54 217 GLY A N 1
ATOM 3290 C CA . GLY A 1 217 ? -17.521 10.773 -41.952 1.00 16.42 217 GLY A CA 1
ATOM 3291 C C . GLY A 1 217 ? -18.848 10.157 -41.566 1.00 15.69 217 GLY A C 1
ATOM 3292 O O . GLY A 1 217 ? -19.726 10.863 -41.057 1.00 16.88 217 GLY A O 1
ATOM 3296 N N . SER A 1 218 ? -18.997 8.847 -41.766 1.00 16.58 218 SER A N 1
ATOM 3297 C CA . SER A 1 218 ? -20.258 8.120 -41.644 1.00 17.84 218 SER A CA 1
ATOM 3298 C C . SER A 1 218 ? -20.043 6.814 -40.888 1.00 16.92 218 SER A C 1
ATOM 3299 O O . SER A 1 218 ? -20.424 5.737 -41.345 1.00 18.42 218 SER A O 1
ATOM 3307 N N . ASP A 1 219 ? -19.428 6.884 -39.708 1.00 16.49 219 ASP A N 1
ATOM 3308 C CA . ASP A 1 219 ? -19.274 5.702 -38.870 1.00 16.19 219 ASP A CA 1
ATOM 3309 C C . ASP A 1 219 ? -19.138 6.161 -37.426 1.00 15.89 219 ASP A C 1
ATOM 3310 O O . ASP A 1 219 ? -18.790 7.317 -37.157 1.00 16.70 219 ASP A O 1
ATOM 3319 N N . CYS A 1 220 ? -19.423 5.247 -36.503 1.00 16.42 220 CYS A N 1
ATOM 3320 C CA . CYS A 1 220 ? -19.605 5.605 -35.106 1.00 16.63 220 CYS A CA 1
ATOM 3321 C C . CYS A 1 220 ? -18.296 5.571 -34.320 1.00 16.40 220 CYS A C 1
ATOM 3322 O O . CYS A 1 220 ? -17.348 4.856 -34.643 1.00 18.99 220 CYS A O 1
ATOM 3330 N N . ALA A 1 221 ? -18.270 6.338 -33.234 1.00 15.68 221 ALA A N 1
ATOM 3331 C CA . ALA A 1 221 ? -17.151 6.302 -32.303 1.00 16.41 221 ALA A CA 1
ATOM 3332 C C . ALA A 1 221 ? -17.678 6.501 -30.893 1.00 16.38 221 ALA A C 1
ATOM 3333 O O . ALA A 1 221 ? -18.730 7.114 -30.692 1.00 16.76 221 ALA A O 1
ATOM 3340 N N . MET A 1 222 ? -16.939 5.966 -29.917 1.00 15.86 222 MET A N 1
ATOM 3341 C CA . MET A 1 222 ? -17.269 6.143 -28.513 1.00 15.12 222 MET A CA 1
ATOM 3342 C C . MET A 1 222 ? -16.050 6.634 -27.767 1.00 14.39 222 MET A C 1
ATOM 3343 O O . MET A 1 222 ? -14.926 6.194 -28.020 1.00 15.43 222 MET A O 1
ATOM 3357 N N . GLY A 1 223 ? -16.307 7.524 -26.826 1.00 14.90 223 GLY A N 1
ATOM 3358 C CA . GLY A 1 223 ? -15.313 7.949 -25.859 1.00 14.94 223 GLY A CA 1
ATOM 3359 C C . GLY A 1 223 ? -15.779 7.571 -24.469 1.00 15.31 223 GLY A C 1
ATOM 3360 O O . GLY A 1 223 ? -16.960 7.740 -24.139 1.00 16.08 223 GLY A O 1
ATOM 3364 N N . ILE A 1 224 ? -14.853 7.034 -23.677 1.00 14.77 224 ILE A N 1
ATOM 3365 C CA . ILE A 1 224 ? -15.132 6.612 -22.299 1.00 16.09 224 ILE A CA 1
ATOM 3366 C C . ILE A 1 224 ? -14.244 7.436 -21.388 1.00 15.24 224 ILE A C 1
ATOM 3367 O O . ILE A 1 224 ? -13.024 7.250 -21.364 1.00 15.63 224 ILE A O 1
ATOM 3383 N N . ILE A 1 225 ? -14.848 8.339 -20.642 1.00 15.00 225 ILE A N 1
ATOM 3384 C CA . ILE A 1 225 ? -14.104 9.203 -19.732 1.00 15.30 225 ILE A CA 1
ATOM 3385 C C . ILE A 1 225 ? -14.010 8.510 -18.379 1.00 16.29 225 ILE A C 1
ATOM 3386 O O . ILE A 1 225 ? -15.016 7.989 -17.870 1.00 16.51 225 ILE A O 1
ATOM 3402 N N . ASP A 1 226 ? -12.799 8.471 -17.808 1.00 17.16 226 ASP A N 1
ATOM 3403 C CA . ASP A 1 226 ? -12.615 7.950 -16.456 1.00 17.82 226 ASP A CA 1
ATOM 3404 C C . ASP A 1 226 ? -11.895 9.011 -15.633 1.00 19.79 226 ASP A C 1
ATOM 3405 O O . ASP A 1 226 ? -11.810 10.168 -16.054 1.00 20.13 226 ASP A O 1
ATOM 3414 N N A ASP A 1 227 ? -11.397 8.642 -14.452 0.51 20.06 227 ASP A N 1
ATOM 3415 N N B ASP A 1 227 ? -11.415 8.653 -14.436 0.49 20.18 227 ASP A N 1
ATOM 3416 C CA A ASP A 1 227 ? -10.824 9.637 -13.557 0.51 22.43 227 ASP A CA 1
ATOM 3417 C CA B ASP A 1 227 ? -10.843 9.673 -13.560 0.49 22.62 227 ASP A CA 1
ATOM 3418 C C A ASP A 1 227 ? -9.469 10.143 -14.026 0.51 22.41 227 ASP A C 1
ATOM 3419 C C B ASP A 1 227 ? -9.468 10.148 -14.019 0.49 22.44 227 ASP A C 1
ATOM 3420 O O A ASP A 1 227 ? -8.995 11.157 -13.508 0.51 23.98 227 ASP A O 1
ATOM 3421 O O B ASP A 1 227 ? -8.995 11.173 -13.522 0.49 23.97 227 ASP A O 1
ATOM 3438 N N . SER A 1 228 ? -8.841 9.479 -14.992 1.00 21.17 228 SER A N 1
ATOM 3439 C CA . SER A 1 228 ? -7.477 9.810 -15.363 1.00 22.23 228 SER A CA 1
ATOM 3440 C C . SER A 1 228 ? -7.259 10.035 -16.852 1.00 21.38 228 SER A C 1
ATOM 3441 O O . SER A 1 228 ? -6.125 10.330 -17.252 1.00 23.84 228 SER A O 1
ATOM 3449 N N . GLY A 1 229 ? -8.285 9.894 -17.681 1.00 18.25 229 GLY A N 1
ATOM 3450 C CA . GLY A 1 229 ? -8.127 10.022 -19.115 1.00 16.86 229 GLY A CA 1
ATOM 3451 C C . GLY A 1 229 ? -9.424 9.618 -19.787 1.00 16.39 229 GLY A C 1
ATOM 3452 O O . GLY A 1 229 ? -10.448 9.450 -19.116 1.00 17.38 229 GLY A O 1
ATOM 3456 N N . PHE A 1 230 ? -9.374 9.484 -21.106 1.00 15.59 230 PHE A N 1
ATOM 3457 C CA . PHE A 1 230 ? -10.501 8.968 -21.850 1.00 15.25 230 PHE A CA 1
ATOM 3458 C C . PHE A 1 230 ? -10.025 8.026 -22.943 1.00 14.98 230 PHE A C 1
ATOM 3459 O O . PHE A 1 230 ? -8.955 8.216 -23.528 1.00 16.27 230 PHE A O 1
ATOM 3476 N N . THR A 1 231 ? -10.835 6.995 -23.188 1.00 15.46 231 THR A N 1
ATOM 3477 C CA . THR A 1 231 ? -10.515 5.975 -24.175 1.00 15.57 231 THR A CA 1
ATOM 3478 C C . THR A 1 231 ? -11.422 6.151 -25.376 1.00 16.98 231 THR A C 1
ATOM 3479 O O . THR A 1 231 ? -12.611 6.408 -25.214 1.00 16.80 231 THR A O 1
ATOM 3490 N N . LEU A 1 232 ? -10.843 6.006 -26.570 1.00 15.44 232 LEU A N 1
ATOM 3491 C CA . LEU A 1 232 ? -11.564 6.117 -27.834 1.00 15.48 232 LEU A CA 1
ATOM 3492 C C . LEU A 1 232 ? -11.615 4.761 -28.510 1.00 14.68 232 LEU A C 1
ATOM 3493 O O . LEU A 1 232 ? -10.610 4.036 -28.546 1.00 15.68 232 LEU A O 1
ATOM 3509 N N . LYS A 1 233 ? -12.785 4.430 -29.046 1.00 15.17 233 LYS A N 1
ATOM 3510 C CA . LYS A 1 233 ? -12.939 3.193 -29.783 1.00 16.40 233 LYS A CA 1
ATOM 3511 C C . LYS A 1 233 ? -13.931 3.364 -30.918 1.00 16.39 233 LYS A C 1
ATOM 3512 O O . LYS A 1 233 ? -14.838 4.194 -30.861 1.00 16.76 233 LYS A O 1
ATOM 3531 N N . ALA A 1 234 ? -13.762 2.529 -31.929 1.00 16.98 234 ALA A N 1
ATOM 3532 C CA . ALA A 1 234 ? -14.694 2.408 -33.031 1.00 17.07 234 ALA A CA 1
ATOM 3533 C C . ALA A 1 234 ? -15.465 1.100 -32.887 1.00 19.36 234 ALA A C 1
ATOM 3534 O O . ALA A 1 234 ? -15.207 0.292 -31.989 1.00 19.74 234 ALA A O 1
ATOM 3541 N N . PHE A 1 235 ? -16.399 0.870 -33.805 1.00 19.58 235 PHE A N 1
ATOM 3542 C CA . PHE A 1 235 ? -17.241 -0.317 -33.747 1.00 20.54 235 PHE A CA 1
ATOM 3543 C C . PHE A 1 235 ? -17.309 -1.038 -35.079 1.00 22.61 235 PHE A C 1
ATOM 3544 O O . PHE A 1 235 ? -18.297 -1.715 -35.365 1.00 24.63 235 PHE A O 1
ATOM 3561 N N . ASN A 1 236 ? -16.239 -0.952 -35.868 1.00 24.69 236 ASN A N 1
ATOM 3562 C CA . ASN A 1 236 ? -16.192 -1.535 -37.209 1.00 23.87 236 ASN A CA 1
ATOM 3563 C C . ASN A 1 236 ? -14.837 -2.231 -37.265 1.00 25.82 236 ASN A C 1
ATOM 3564 O O . ASN A 1 236 ? -13.794 -1.560 -37.085 1.00 25.92 236 ASN A O 1
ATOM 3575 N N . PRO A 1 237 ? -14.774 -3.555 -37.486 1.00 27.96 237 PRO A N 1
ATOM 3576 C CA . PRO A 1 237 ? -13.457 -4.224 -37.503 1.00 30.29 237 PRO A CA 1
ATOM 3577 C C . PRO A 1 237 ? -12.522 -3.671 -38.551 1.00 29.44 237 PRO A C 1
ATOM 3578 O O . PRO A 1 237 ? -11.308 -3.909 -38.480 1.00 31.38 237 PRO A O 1
ATOM 3589 N N . LYS A 1 238 ? -13.038 -2.942 -39.529 1.00 26.39 238 LYS A N 1
ATOM 3590 C CA . LYS A 1 238 ? -12.158 -2.349 -40.516 1.00 25.18 238 LYS A CA 1
ATOM 3591 C C . LYS A 1 238 ? -11.552 -1.033 -40.054 1.00 23.62 238 LYS A C 1
ATOM 3592 O O . LYS A 1 238 ? -10.669 -0.514 -40.738 1.00 25.15 238 LYS A O 1
ATOM 3611 N N . ARG A 1 239 ? -11.985 -0.494 -38.920 1.00 21.10 239 ARG A N 1
ATOM 3612 C CA . ARG A 1 239 ? -11.494 0.780 -38.421 1.00 20.26 239 ARG A CA 1
ATOM 3613 C C . ARG A 1 239 ? -10.929 0.622 -37.016 1.00 21.48 239 ARG A C 1
ATOM 3614 O O . ARG A 1 239 ? -11.295 -0.283 -36.260 1.00 22.79 239 ARG A O 1
ATOM 3635 N N . LYS A 1 240 ? -10.030 1.528 -36.674 1.00 20.47 240 LYS A N 1
ATOM 3636 C CA . LYS A 1 240 ? -9.483 1.535 -35.321 1.00 20.73 240 LYS A CA 1
ATOM 3637 C C . LYS A 1 240 ? -9.033 2.940 -34.978 1.00 19.01 240 LYS A C 1
ATOM 3638 O O . LYS A 1 240 ? -8.939 3.809 -35.845 1.00 20.57 240 LYS A O 1
ATOM 3657 N N . PHE A 1 241 ? -8.843 3.191 -33.685 1.00 16.97 241 PHE A N 1
ATOM 3658 C CA . PHE A 1 241 ? -8.156 4.403 -33.280 1.00 16.94 241 PHE A CA 1
ATOM 3659 C C . PHE A 1 241 ? -6.685 4.082 -33.110 1.00 17.66 241 PHE A C 1
ATOM 3660 O O . PHE A 1 241 ? -6.335 3.026 -32.566 1.00 18.73 241 PHE A O 1
ATOM 3677 N N . THR A 1 242 ? -5.836 4.983 -33.595 1.00 17.47 242 THR A N 1
ATOM 3678 C CA . THR A 1 242 ? -4.402 4.942 -33.345 1.00 18.29 242 THR A CA 1
ATOM 3679 C C . THR A 1 242 ? -3.961 6.253 -32.705 1.00 17.19 242 THR A C 1
ATOM 3680 O O . THR A 1 242 ? -4.684 7.257 -32.700 1.00 16.57 242 THR A O 1
ATOM 3691 N N . GLU A 1 243 ? -2.750 6.246 -32.161 1.00 18.10 243 GLU A N 1
ATOM 3692 C CA . GLU A 1 243 ? -2.229 7.479 -31.601 1.00 18.72 243 GLU A CA 1
ATOM 3693 C C . GLU A 1 243 ? -2.225 8.589 -32.633 1.00 17.97 243 GLU A C 1
ATOM 3694 O O . GLU A 1 243 ? -2.618 9.724 -32.339 1.00 18.00 243 GLU A O 1
ATOM 3706 N N . THR A 1 244 ? -1.855 8.263 -33.875 1.00 18.93 244 THR A N 1
ATOM 3707 C CA . THR A 1 244 ? -1.851 9.264 -34.937 1.00 19.25 244 THR A CA 1
ATOM 3708 C C . THR A 1 244 ? -3.253 9.731 -35.291 1.00 17.50 244 THR A C 1
ATOM 3709 O O . THR A 1 244 ? -3.482 10.934 -35.472 1.00 17.39 244 THR A O 1
ATOM 3720 N N . SER A 1 245 ? -4.214 8.811 -35.394 1.00 17.76 245 SER A N 1
ATOM 3721 C CA . SER A 1 245 ? -5.532 9.245 -35.838 1.00 17.09 245 SER A CA 1
ATOM 3722 C C . SER A 1 245 ? -6.187 10.143 -34.798 1.00 15.60 245 SER A C 1
ATOM 3723 O O . SER A 1 245 ? -6.821 11.148 -35.142 1.00 16.03 245 SER A O 1
ATOM 3731 N N . ALA A 1 246 ? -6.025 9.799 -33.517 1.00 15.98 246 ALA A N 1
ATOM 3732 C CA . ALA A 1 246 ? -6.586 10.595 -32.425 1.00 16.45 246 ALA A CA 1
ATOM 3733 C C . ALA A 1 246 ? -5.872 11.931 -32.283 1.00 16.37 246 ALA A C 1
ATOM 3734 O O . ALA A 1 246 ? -6.517 12.968 -32.081 1.00 17.45 246 ALA A O 1
ATOM 3741 N N . ALA A 1 247 ? -4.541 11.927 -32.380 1.00 16.27 247 ALA A N 1
ATOM 3742 C CA . ALA A 1 247 ? -3.809 13.186 -32.322 1.00 16.96 247 ALA A CA 1
ATOM 3743 C C . ALA A 1 247 ? -4.122 14.067 -33.527 1.00 16.43 247 ALA A C 1
ATOM 3744 O O . ALA A 1 247 ? -4.257 15.289 -33.384 1.00 17.79 247 ALA A O 1
ATOM 3751 N N . ALA A 1 248 ? -4.245 13.479 -34.718 1.00 16.91 248 ALA A N 1
ATOM 3752 C CA . ALA A 1 248 ? -4.628 14.272 -35.877 1.00 16.96 248 ALA A CA 1
ATOM 3753 C C . ALA A 1 248 ? -5.951 14.959 -35.631 1.00 17.28 248 ALA A C 1
ATOM 3754 O O . ALA A 1 248 ? -6.152 16.113 -36.037 1.00 17.52 248 ALA A O 1
ATOM 3761 N N . HIS A 1 249 ? -6.883 14.264 -34.986 1.00 16.92 249 HIS A N 1
ATOM 3762 C CA . HIS A 1 249 ? -8.171 14.911 -34.793 1.00 17.12 249 HIS A CA 1
ATOM 3763 C C . HIS A 1 249 ? -8.128 15.994 -33.724 1.00 18.02 249 HIS A C 1
ATOM 3764 O O . HIS A 1 249 ? -8.990 16.872 -33.704 1.00 20.47 249 HIS A O 1
ATOM 3778 N N . THR A 1 250 ? -7.127 15.967 -32.858 1.00 17.71 250 THR A N 1
ATOM 3779 C CA . THR A 1 250 ? -6.891 17.097 -31.976 1.00 18.09 250 THR A CA 1
ATOM 3780 C C . THR A 1 250 ? -6.453 18.334 -32.765 1.00 18.53 250 THR A C 1
ATOM 3781 O O . THR A 1 250 ? -6.830 19.458 -32.398 1.00 21.64 250 THR A O 1
ATOM 3792 N N . LEU A 1 251 ? -5.711 18.158 -33.870 1.00 17.69 251 LEU A N 1
ATOM 3793 C CA . LEU A 1 251 ? -5.305 19.278 -34.720 1.00 17.97 251 LEU A CA 1
ATOM 3794 C C . LEU A 1 251 ? -6.417 19.750 -35.650 1.00 16.27 251 LEU A C 1
ATOM 3795 O O . LEU A 1 251 ? -6.387 20.899 -36.109 1.00 16.86 251 LEU A O 1
ATOM 3811 N N . TYR A 1 252 ? -7.403 18.899 -35.907 1.00 15.33 252 TYR A N 1
ATOM 3812 C CA . TYR A 1 252 ? -8.350 19.092 -36.995 1.00 15.12 252 TYR A CA 1
ATOM 3813 C C . TYR A 1 252 ? -9.137 20.385 -36.862 1.00 14.77 252 TYR A C 1
ATOM 3814 O O . TYR A 1 252 ? -9.818 20.617 -35.851 1.00 15.41 252 TYR A O 1
ATOM 3832 N N . GLU A 1 253 ? -9.006 21.238 -37.885 1.00 14.80 253 GLU A N 1
ATOM 3833 C CA . GLU A 1 253 ? -9.788 22.460 -38.029 1.00 14.64 253 GLU A CA 1
ATOM 3834 C C . GLU A 1 253 ? -9.485 23.508 -36.965 1.00 15.19 253 GLU A C 1
ATOM 3835 O O . GLU A 1 253 ? -10.300 24.412 -36.736 1.00 18.27 253 GLU A O 1
ATOM 3847 N N . LYS A 1 254 ? -8.297 23.450 -36.350 1.00 14.55 254 LYS A N 1
ATOM 3848 C CA . LYS A 1 254 ? -7.908 24.396 -35.317 1.00 14.67 254 LYS A CA 1
ATOM 3849 C C . LYS A 1 254 ? -6.666 25.147 -35.752 1.00 16.01 254 LYS A C 1
ATOM 3850 O O . LYS A 1 254 ? -5.834 24.622 -36.484 1.00 16.56 254 LYS A O 1
ATOM 3869 N N A SER A 1 255 ? -6.569 26.380 -35.259 0.50 16.01 255 SER A N 1
ATOM 3870 N N B SER A 1 255 ? -6.536 26.382 -35.299 0.50 16.56 255 SER A N 1
ATOM 3871 C CA A SER A 1 255 ? -5.470 27.282 -35.550 0.50 16.16 255 SER A CA 1
ATOM 3872 C CA B SER A 1 255 ? -5.388 27.190 -35.671 0.50 17.70 255 SER A CA 1
ATOM 3873 C C A SER A 1 255 ? -4.239 26.998 -34.710 0.50 16.82 255 SER A C 1
ATOM 3874 C C B SER A 1 255 ? -4.225 27.065 -34.695 0.50 17.67 255 SER A C 1
ATOM 3875 O O A SER A 1 255 ? -3.135 27.364 -35.109 0.50 17.57 255 SER A O 1
ATOM 3876 O O B SER A 1 255 ? -3.145 27.583 -34.984 0.50 18.40 255 SER A O 1
ATOM 3891 N N . ASP A 1 256 ? -4.400 26.389 -33.552 1.00 17.56 256 ASP A N 1
ATOM 3892 C CA . ASP A 1 256 ? -3.265 26.161 -32.652 1.00 18.64 256 ASP A CA 1
ATOM 3893 C C . ASP A 1 256 ? -3.566 24.939 -31.803 1.00 18.95 256 ASP A C 1
ATOM 3894 O O . ASP A 1 256 ? -4.401 25.027 -30.900 1.00 20.06 256 ASP A O 1
ATOM 3904 N N . PRO A 1 257 ? -2.937 23.784 -32.037 1.00 18.87 257 PRO A N 1
ATOM 3905 C CA . PRO A 1 257 ? -3.346 22.586 -31.285 1.00 19.70 257 PRO A CA 1
ATOM 3906 C C . PRO A 1 257 ? -3.005 22.664 -29.817 1.00 18.61 257 PRO A C 1
ATOM 3907 O O . PRO A 1 257 ? -3.522 21.851 -29.046 1.00 20.09 257 PRO A O 1
ATOM 3918 N N . TYR A 1 258 ? -2.135 23.587 -29.402 1.00 18.42 258 TYR A N 1
ATOM 3919 C CA . TYR A 1 258 ? -1.853 23.706 -27.975 1.00 18.59 258 TYR A CA 1
ATOM 3920 C C . TYR A 1 258 ? -2.989 24.378 -27.211 1.00 18.66 258 TYR A C 1
ATOM 3921 O O . TYR A 1 258 ? -3.092 24.198 -25.990 1.00 19.01 258 TYR A O 1
ATOM 3939 N N . PHE A 1 259 ? -3.787 25.210 -27.868 1.00 18.69 259 PHE A N 1
ATOM 3940 C CA . PHE A 1 259 ? -4.770 26.050 -27.193 1.00 18.52 259 PHE A CA 1
ATOM 3941 C C . PHE A 1 259 ? -6.031 26.086 -28.034 1.00 18.40 259 PHE A C 1
ATOM 3942 O O . PHE A 1 259 ? -6.041 26.731 -29.087 1.00 18.73 259 PHE A O 1
ATOM 3959 N N . LEU A 1 260 ? -7.071 25.364 -27.606 1.00 17.35 260 LEU A N 1
ATOM 3960 C CA . LEU A 1 260 ? -8.350 25.354 -28.317 1.00 17.71 260 LEU A CA 1
ATOM 3961 C C . LEU A 1 260 ? -9.362 26.232 -27.603 1.00 17.42 260 LEU A C 1
ATOM 3962 O O . LEU A 1 260 ? -9.867 25.838 -26.534 1.00 17.73 260 LEU A O 1
ATOM 3978 N N . PRO A 1 261 ? -9.696 27.404 -28.136 1.00 17.79 261 PRO A N 1
ATOM 3979 C CA . PRO A 1 261 ? -10.602 28.306 -27.423 1.00 18.21 261 PRO A CA 1
ATOM 3980 C C . PRO A 1 261 ? -12.059 28.017 -27.730 1.00 17.16 261 PRO A C 1
ATOM 3981 O O . PRO A 1 261 ? -12.437 27.573 -28.814 1.00 18.27 261 PRO A O 1
ATOM 3992 N N . GLY A 1 262 ? -12.886 28.264 -26.727 1.00 17.61 262 GLY A N 1
ATOM 3993 C CA . GLY A 1 262 ? -14.318 28.141 -26.871 1.00 17.90 262 GLY A CA 1
ATOM 3994 C C . GLY A 1 262 ? -14.985 28.989 -25.822 1.00 16.96 262 GLY A C 1
ATOM 3995 O O . GLY A 1 262 ? -14.317 29.670 -25.032 1.00 17.77 262 GLY A O 1
ATOM 3999 N N . PRO A 1 263 ? -16.313 28.960 -25.779 1.00 16.81 263 PRO A N 1
ATOM 4000 C CA . PRO A 1 263 ? -17.051 29.789 -24.816 1.00 17.12 263 PRO A CA 1
ATOM 4001 C C . PRO A 1 263 ? -16.749 29.365 -23.391 1.00 17.44 263 PRO A C 1
ATOM 4002 O O . PRO A 1 263 ? -17.029 28.238 -22.990 1.00 18.81 263 PRO A O 1
ATOM 4013 N N . GLY A 1 264 ? -16.135 30.280 -22.644 1.00 17.31 264 GLY A N 1
ATOM 4014 C CA . GLY A 1 264 ? -15.832 30.064 -21.246 1.00 19.11 264 GLY A CA 1
ATOM 4015 C C . GLY A 1 264 ? -14.431 29.590 -20.945 1.00 19.09 264 GLY A C 1
ATOM 4016 O O . GLY A 1 264 ? -14.062 29.547 -19.765 1.00 18.95 264 GLY A O 1
ATOM 4020 N N . GLY A 1 265 ? -13.622 29.251 -21.945 1.00 18.77 265 GLY A N 1
ATOM 4021 C CA . GLY A 1 265 ? -12.269 28.840 -21.616 1.00 18.60 265 GLY A CA 1
ATOM 4022 C C . GLY A 1 265 ? -11.509 28.283 -22.803 1.00 18.13 265 GLY A C 1
ATOM 4023 O O . GLY A 1 265 ? -11.978 28.279 -23.937 1.00 19.23 265 GLY A O 1
ATOM 4027 N N . VAL A 1 266 ? -10.322 27.791 -22.499 1.00 17.74 266 VAL A N 1
ATOM 4028 C CA . VAL A 1 266 ? -9.400 27.314 -23.515 1.00 18.05 266 VAL A CA 1
ATOM 4029 C C . VAL A 1 266 ? -8.902 25.961 -23.060 1.00 17.77 266 VAL A C 1
ATOM 4030 O O . VAL A 1 266 ? -8.512 25.807 -21.896 1.00 19.38 266 VAL A O 1
ATOM 4043 N N . LEU A 1 267 ? -8.927 24.984 -23.961 1.00 17.43 267 LEU A N 1
ATOM 4044 C CA . LEU A 1 267 ? -8.264 23.716 -23.698 1.00 18.08 267 LEU A CA 1
ATOM 4045 C C . LEU A 1 267 ? -6.769 23.886 -23.904 1.00 18.25 267 LEU A C 1
ATOM 4046 O O . LEU A 1 267 ? -6.329 24.234 -25.007 1.00 19.22 267 LEU A O 1
ATOM 4062 N N . ASN A 1 268 ? -5.991 23.600 -22.877 1.00 17.08 268 ASN A N 1
ATOM 4063 C CA . ASN A 1 268 ? -4.540 23.684 -22.918 1.00 18.71 268 ASN A CA 1
ATOM 4064 C C . ASN A 1 268 ? -4.038 22.251 -23.048 1.00 16.88 268 ASN A C 1
ATOM 4065 O O . ASN A 1 268 ? -4.232 21.433 -22.131 1.00 17.48 268 ASN A O 1
ATOM 4076 N N . LEU A 1 269 ? -3.419 21.933 -24.189 1.00 17.39 269 LEU A N 1
ATOM 4077 C CA . LEU A 1 269 ? -3.077 20.559 -24.519 1.00 16.94 269 LEU A CA 1
ATOM 4078 C C . LEU A 1 269 ? -1.583 20.280 -24.508 1.00 17.90 269 LEU A C 1
ATOM 4079 O O . LEU A 1 269 ? -1.164 19.228 -24.990 1.00 18.98 269 LEU A O 1
ATOM 4095 N N A LYS A 1 270 ? -0.764 21.163 -23.946 0.56 17.85 270 LYS A N 1
ATOM 4096 N N B LYS A 1 270 ? -0.785 21.184 -23.928 0.44 18.12 270 LYS A N 1
ATOM 4097 C CA A LYS A 1 270 ? 0.668 20.883 -23.981 0.56 19.35 270 LYS A CA 1
ATOM 4098 C CA B LYS A 1 270 ? 0.658 20.977 -23.843 0.44 19.70 270 LYS A CA 1
ATOM 4099 C C A LYS A 1 270 ? 1.052 19.660 -23.148 0.56 19.18 270 LYS A C 1
ATOM 4100 C C B LYS A 1 270 ? 1.005 19.651 -23.184 0.44 19.39 270 LYS A C 1
ATOM 4101 O O A LYS A 1 270 ? 2.134 19.113 -23.360 0.56 19.37 270 LYS A O 1
ATOM 4102 O O B LYS A 1 270 ? 2.002 19.022 -23.543 0.44 19.72 270 LYS A O 1
ATOM 4139 N N . GLY A 1 271 ? 0.213 19.226 -22.204 1.00 18.52 271 GLY A N 1
ATOM 4140 C CA . GLY A 1 271 ? 0.459 18.032 -21.421 1.00 19.28 271 GLY A CA 1
ATOM 4141 C C . GLY A 1 271 ? -0.197 16.765 -21.916 1.00 19.11 271 GLY A C 1
ATOM 4142 O O . GLY A 1 271 ? -0.145 15.740 -21.229 1.00 21.01 271 GLY A O 1
ATOM 4147 N N A CYS A 1 272 ? -0.747 16.776 -23.121 0.50 19.27 272 CYS A N 1
ATOM 4148 N N B CYS A 1 272 ? -0.855 16.782 -23.071 0.50 19.71 272 CYS A N 1
ATOM 4149 C CA A CYS A 1 272 ? -1.501 15.630 -23.582 0.50 18.70 272 CYS A CA 1
ATOM 4150 C CA B CYS A 1 272 ? -1.632 15.612 -23.460 0.50 19.37 272 CYS A CA 1
ATOM 4151 C C A CYS A 1 272 ? -0.595 14.460 -23.913 0.50 18.96 272 CYS A C 1
ATOM 4152 C C B CYS A 1 272 ? -0.730 14.507 -24.006 0.50 18.95 272 CYS A C 1
ATOM 4153 O O A CYS A 1 272 ? 0.562 14.619 -24.313 0.50 19.43 272 CYS A O 1
ATOM 4154 O O B CYS A 1 272 ? 0.326 14.757 -24.587 0.50 18.02 272 CYS A O 1
ATOM 4169 N N . THR A 1 273 ? -1.162 13.270 -23.772 1.00 19.56 273 THR A N 1
ATOM 4170 C CA . THR A 1 273 ? -0.532 12.059 -24.253 1.00 19.41 273 THR A CA 1
ATOM 4171 C C . THR A 1 273 ? -1.601 11.220 -24.938 1.00 18.99 273 THR A C 1
ATOM 4172 O O . THR A 1 273 ? -2.785 11.253 -24.567 1.00 18.10 273 THR A O 1
ATOM 4184 N N . PHE A 1 274 ? -1.150 10.444 -25.913 1.00 17.49 274 PHE A N 1
ATOM 4185 C CA . PHE A 1 274 ? -1.964 9.517 -26.681 1.00 17.83 274 PHE A CA 1
ATOM 4186 C C . PHE A 1 274 ? -1.276 8.170 -26.571 1.00 19.05 274 PHE A C 1
ATOM 4187 O O . PHE A 1 274 ? -0.095 8.046 -26.923 1.00 22.28 274 PHE A O 1
ATOM 4204 N N . LYS A 1 275 ? -2.007 7.168 -26.101 1.00 17.04 275 LYS A N 1
ATOM 4205 C CA . LYS A 1 275 ? -1.445 5.848 -25.849 1.00 17.37 275 LYS A CA 1
ATOM 4206 C C . LYS A 1 275 ? -2.335 4.774 -26.450 1.00 16.77 275 LYS A C 1
ATOM 4207 O O . LYS A 1 275 ? -3.495 4.628 -26.057 1.00 18.02 275 LYS A O 1
ATOM 4226 N N . ALA A 1 276 ? -1.774 3.984 -27.356 1.00 16.01 276 ALA A N 1
ATOM 4227 C CA . ALA A 1 276 ? -2.498 2.837 -27.884 1.00 18.14 276 ALA A CA 1
ATOM 4228 C C . ALA A 1 276 ? -2.705 1.828 -26.759 1.00 18.40 276 ALA A C 1
ATOM 4229 O O . ALA A 1 276 ? -1.755 1.450 -26.071 1.00 18.63 276 ALA A O 1
ATOM 4236 N N . VAL A 1 277 ? -3.944 1.372 -26.591 1.00 17.35 277 VAL A N 1
ATOM 4237 C CA . VAL A 1 277 ? -4.303 0.384 -25.587 1.00 17.45 277 VAL A CA 1
ATOM 4238 C C . VAL A 1 277 ? -5.202 -0.673 -26.209 1.00 18.06 277 VAL A C 1
ATOM 4239 O O . VAL A 1 277 ? -5.911 -0.426 -27.188 1.00 17.83 277 VAL A O 1
ATOM 4252 N N . ASN A 1 278 ? -5.193 -1.855 -25.594 1.00 19.67 278 ASN A N 1
ATOM 4253 C CA . ASN A 1 278 ? -6.049 -2.982 -25.970 1.00 20.19 278 ASN A CA 1
ATOM 4254 C C . ASN A 1 278 ? -5.946 -3.210 -27.475 1.00 21.43 278 ASN A C 1
ATOM 4255 O O . ASN A 1 278 ? -4.829 -3.218 -28.012 1.00 22.99 278 ASN A O 1
ATOM 4266 N N A GLU A 1 279 ? -7.050 -3.502 -28.169 0.48 21.40 279 GLU A N 1
ATOM 4267 N N B GLU A 1 279 ? -7.040 -3.382 -28.183 0.52 22.39 279 GLU A N 1
ATOM 4268 C CA A GLU A 1 279 ? -7.006 -3.738 -29.618 0.48 23.45 279 GLU A CA 1
ATOM 4269 C CA B GLU A 1 279 ? -6.959 -3.663 -29.609 0.52 24.44 279 GLU A CA 1
ATOM 4270 C C A GLU A 1 279 ? -7.698 -2.559 -30.316 0.48 22.03 279 GLU A C 1
ATOM 4271 C C B GLU A 1 279 ? -7.690 -2.553 -30.346 0.52 22.72 279 GLU A C 1
ATOM 4272 O O A GLU A 1 279 ? -8.925 -2.429 -30.241 0.48 22.76 279 GLU A O 1
ATOM 4273 O O B GLU A 1 279 ? -8.925 -2.483 -30.320 0.52 23.11 279 GLU A O 1
ATOM 4296 N N . GLY A 1 280 ? -6.913 -1.673 -30.959 1.00 21.10 280 GLY A N 1
ATOM 4297 C CA . GLY A 1 280 ? -7.488 -0.603 -31.759 1.00 19.14 280 GLY A CA 1
ATOM 4298 C C . GLY A 1 280 ? -8.125 0.549 -31.018 1.00 17.90 280 GLY A C 1
ATOM 4299 O O . GLY A 1 280 ? -9.007 1.225 -31.566 1.00 17.13 280 GLY A O 1
ATOM 4304 N N . GLU A 1 281 ? -7.720 0.791 -29.782 1.00 17.42 281 GLU A N 1
ATOM 4305 C CA . GLU A 1 281 ? -8.229 1.859 -28.933 1.00 16.90 281 GLU A CA 1
ATOM 4306 C C . GLU A 1 281 ? -7.063 2.746 -28.521 1.00 16.53 281 GLU A C 1
ATOM 4307 O O . GLU A 1 281 ? -5.895 2.344 -28.582 1.00 16.79 281 GLU A O 1
ATOM 4319 N N . VAL A 1 282 ? -7.390 3.962 -28.106 1.00 16.03 282 VAL A N 1
ATOM 4320 C CA . VAL A 1 282 ? -6.405 4.941 -27.671 1.00 15.51 282 VAL A CA 1
ATOM 4321 C C . VAL A 1 282 ? -6.874 5.583 -26.379 1.00 15.55 282 VAL A C 1
ATOM 4322 O O . VAL A 1 282 ? -8.029 5.989 -26.275 1.00 16.13 282 VAL A O 1
ATOM 4335 N N . TYR A 1 283 ? -5.967 5.702 -25.419 1.00 15.03 283 TYR A N 1
ATOM 4336 C CA . TYR A 1 283 ? -6.210 6.383 -24.156 1.00 15.41 283 TYR A CA 1
ATOM 4337 C C . TYR A 1 283 ? -5.502 7.724 -24.184 1.00 15.24 283 TYR A C 1
ATOM 4338 O O . TYR A 1 283 ? -4.298 7.798 -24.454 1.00 17.15 283 TYR A O 1
ATOM 4356 N N . VAL A 1 284 ? -6.260 8.776 -23.931 1.00 15.24 284 VAL A N 1
ATOM 4357 C CA . VAL A 1 284 ? -5.783 10.147 -23.985 1.00 15.94 284 VAL A CA 1
ATOM 4358 C C . VAL A 1 284 ? -5.838 10.712 -22.583 1.00 17.47 284 VAL A C 1
ATOM 4359 O O . VAL A 1 284 ? -6.823 10.521 -21.860 1.00 17.66 284 VAL A O 1
ATOM 4372 N N A SER A 1 285 ? -4.787 11.419 -22.203 0.59 16.51 285 SER A N 1
ATOM 4373 N N B SER A 1 285 ? -4.771 11.396 -22.188 0.41 17.33 285 SER A N 1
ATOM 4374 C CA A SER A 1 285 ? -4.723 11.993 -20.873 0.59 17.24 285 SER A CA 1
ATOM 4375 C CA B SER A 1 285 ? -4.675 11.958 -20.851 0.41 18.25 285 SER A CA 1
ATOM 4376 C C A SER A 1 285 ? -3.977 13.314 -20.939 0.59 17.58 285 SER A C 1
ATOM 4377 C C B SER A 1 285 ? -3.933 13.283 -20.918 0.41 18.18 285 SER A C 1
ATOM 4378 O O A SER A 1 285 ? -3.396 13.672 -21.964 0.59 18.72 285 SER A O 1
ATOM 4379 O O B SER A 1 285 ? -3.297 13.606 -21.921 0.41 19.22 285 SER A O 1
ATOM 4394 N N . GLY A 1 286 ? -4.041 14.063 -19.842 1.00 17.84 286 GLY A N 1
ATOM 4395 C CA . GLY A 1 286 ? -3.263 15.277 -19.691 1.00 18.18 286 GLY A CA 1
ATOM 4396 C C . GLY A 1 286 ? -3.921 16.565 -20.134 1.00 18.55 286 GLY A C 1
ATOM 4397 O O . GLY A 1 286 ? -3.354 17.644 -19.903 1.00 20.30 286 GLY A O 1
ATOM 4402 N N . SER A 1 287 ? -5.085 16.489 -20.764 1.00 18.75 287 SER A N 1
ATOM 4403 C CA . SER A 1 287 ? -5.797 17.676 -21.212 1.00 18.16 287 SER A CA 1
ATOM 4404 C C . SER A 1 287 ? -6.178 18.531 -20.008 1.00 18.78 287 SER A C 1
ATOM 4405 O O . SER A 1 287 ? -6.555 18.010 -18.959 1.00 20.62 287 SER A O 1
ATOM 4413 N N A ARG A 1 288 ? -6.071 19.848 -20.165 0.42 18.53 288 ARG A N 1
ATOM 4414 N N B ARG A 1 288 ? -6.058 19.850 -20.156 0.58 18.63 288 ARG A N 1
ATOM 4415 C CA A ARG A 1 288 ? -6.421 20.807 -19.126 0.42 19.85 288 ARG A CA 1
ATOM 4416 C CA B ARG A 1 288 ? -6.405 20.808 -19.114 0.58 19.93 288 ARG A CA 1
ATOM 4417 C C A ARG A 1 288 ? -7.335 21.862 -19.723 0.42 19.08 288 ARG A C 1
ATOM 4418 C C B ARG A 1 288 ? -7.330 21.855 -19.716 0.58 19.04 288 ARG A C 1
ATOM 4419 O O A ARG A 1 288 ? -7.259 22.160 -20.915 0.42 19.96 288 ARG A O 1
ATOM 4420 O O B ARG A 1 288 ? -7.263 22.132 -20.913 0.58 19.82 288 ARG A O 1
ATOM 4461 N N . HIS A 1 289 ? -8.228 22.401 -18.901 1.00 20.24 289 HIS A N 1
ATOM 4462 C CA . HIS A 1 289 ? -9.121 23.474 -19.309 1.00 21.60 289 HIS A CA 1
ATOM 4463 C C . HIS A 1 289 ? -8.861 24.679 -18.419 1.00 21.50 289 HIS A C 1
ATOM 4464 O O . HIS A 1 289 ? -8.783 24.548 -17.193 1.00 23.56 289 HIS A O 1
ATOM 4478 N N . GLU A 1 290 ? -8.708 25.847 -19.030 1.00 19.87 290 GLU A N 1
ATOM 4479 C CA . GLU A 1 290 ? -8.470 27.091 -18.308 1.00 21.01 290 GLU A CA 1
ATOM 4480 C C . GLU A 1 290 ? -9.615 28.045 -18.615 1.00 20.75 290 GLU A C 1
ATOM 4481 O O . GLU A 1 290 ? -9.879 28.346 -19.782 1.00 20.49 290 GLU A O 1
ATOM 4493 N N . ALA A 1 291 ? -10.296 28.504 -17.568 1.00 20.45 291 ALA A N 1
ATOM 4494 C CA . ALA A 1 291 ? -11.396 29.438 -17.716 1.00 21.47 291 ALA A CA 1
ATOM 4495 C C . ALA A 1 291 ? -10.899 30.777 -18.254 1.00 22.38 291 ALA A C 1
ATOM 4496 O O . ALA A 1 291 ? -9.788 31.217 -17.964 1.00 23.88 291 ALA A O 1
ATOM 4503 N N . THR A 1 292 ? -11.737 31.415 -19.060 1.00 21.48 292 THR A N 1
ATOM 4504 C CA . THR A 1 292 ? -11.527 32.771 -19.535 1.00 21.53 292 THR A CA 1
ATOM 4505 C C . THR A 1 292 ? -12.810 33.565 -19.367 1.00 21.53 292 THR A C 1
ATOM 4506 O O . THR A 1 292 ? -13.888 32.984 -19.214 1.00 22.34 292 THR A O 1
ATOM 4517 N N . PRO A 1 293 ? -12.728 34.897 -19.384 1.00 21.82 293 PRO A N 1
ATOM 4518 C CA . PRO A 1 293 ? -13.945 35.711 -19.368 1.00 21.74 293 PRO A CA 1
ATOM 4519 C C . PRO A 1 293 ? -14.862 35.237 -20.491 1.00 19.91 293 PRO A C 1
ATOM 4520 O O . PRO A 1 293 ? -14.425 34.978 -21.618 1.00 21.17 293 PRO A O 1
ATOM 4531 N N . TYR A 1 294 ? -16.145 35.113 -20.188 1.00 20.48 294 TYR A N 1
ATOM 4532 C CA . TYR A 1 294 ? -17.046 34.398 -21.078 1.00 19.64 294 TYR A CA 1
ATOM 4533 C C . TYR A 1 294 ? -17.439 35.270 -22.262 1.00 19.29 294 TYR A C 1
ATOM 4534 O O . TYR A 1 294 ? -17.927 36.389 -22.099 1.00 19.44 294 TYR A O 1
ATOM 4552 N N . ALA A 1 295 ? -17.231 34.742 -23.461 1.00 18.85 295 ALA A N 1
ATOM 4553 C CA . ALA A 1 295 ? -17.590 35.402 -24.708 1.00 19.02 295 ALA A CA 1
ATOM 4554 C C . ALA A 1 295 ? -18.107 34.339 -25.661 1.00 18.05 295 ALA A C 1
ATOM 4555 O O . ALA A 1 295 ? -17.715 33.172 -25.587 1.00 19.03 295 ALA A O 1
ATOM 4562 N N . LEU A 1 296 ? -18.991 34.765 -26.556 1.00 17.31 296 LEU A N 1
ATOM 4563 C CA . LEU A 1 296 ? -19.615 33.912 -27.555 1.00 16.89 296 LEU A CA 1
ATOM 4564 C C . LEU A 1 296 ? -19.171 34.324 -28.951 1.00 16.29 296 LEU A C 1
ATOM 4565 O O . LEU A 1 296 ? -19.001 35.512 -29.231 1.00 18.26 296 LEU A O 1
ATOM 4581 N N . LYS A 1 297 ? -19.003 33.347 -29.830 1.00 15.89 297 LYS A N 1
ATOM 4582 C CA . LYS A 1 297 ? -18.721 33.641 -31.229 1.00 15.50 297 LYS A CA 1
ATOM 4583 C C . LYS A 1 297 ? -20.027 33.787 -31.993 1.00 16.53 297 LYS A C 1
ATOM 4584 O O . LYS A 1 297 ? -20.859 32.878 -31.976 1.00 17.22 297 LYS A O 1
ATOM 4603 N N . LEU A 1 298 ? -20.174 34.915 -32.673 1.00 16.23 298 LEU A N 1
ATOM 4604 C CA . LEU A 1 298 ? -21.308 35.172 -33.556 1.00 16.19 298 LEU A CA 1
ATOM 4605 C C . LEU A 1 298 ? -20.951 34.856 -35.002 1.00 16.34 298 LEU A C 1
ATOM 4606 O O . LEU A 1 298 ? -19.831 35.127 -35.442 1.00 17.65 298 LEU A O 1
ATOM 4622 N N . GLU A 1 299 ? -21.928 34.326 -35.727 1.00 16.23 299 GLU A N 1
ATOM 4623 C CA . GLU A 1 299 ? -21.832 34.082 -37.163 1.00 15.85 299 GLU A CA 1
ATOM 4624 C C . GLU A 1 299 ? -23.011 34.759 -37.849 1.00 16.23 299 GLU A C 1
ATOM 4625 O O . GLU A 1 299 ? -24.142 34.775 -37.322 1.00 16.85 299 GLU A O 1
ATOM 4637 N N . GLY A 1 300 ? -22.735 35.321 -39.031 1.00 15.42 300 GLY A N 1
ATOM 4638 C CA . GLY A 1 300 ? -23.767 35.896 -39.878 1.00 16.38 300 GLY A CA 1
ATOM 4639 C C . GLY A 1 300 ? -23.267 35.991 -41.300 1.00 15.82 300 GLY A C 1
ATOM 4640 O O . GLY A 1 300 ? -22.057 36.006 -41.542 1.00 15.77 300 GLY A O 1
ATOM 4644 N N . ALA A 1 301 ? -24.220 36.041 -42.244 1.00 15.45 301 ALA A N 1
ATOM 4645 C CA . ALA A 1 301 ? -23.921 36.190 -43.662 1.00 16.20 301 ALA A CA 1
ATOM 4646 C C . ALA A 1 301 ? -24.880 37.195 -44.279 1.00 16.90 301 ALA A C 1
ATOM 4647 O O . ALA A 1 301 ? -25.946 37.491 -43.746 1.00 17.60 301 ALA A O 1
ATOM 4654 N N . ARG A 1 302 ? -24.502 37.695 -45.447 1.00 15.83 302 ARG A N 1
ATOM 4655 C CA . ARG A 1 302 ? -25.271 38.695 -46.172 1.00 16.38 302 ARG A CA 1
ATOM 4656 C C . ARG A 1 302 ? -25.306 38.308 -47.646 1.00 16.51 302 ARG A C 1
ATOM 4657 O O . ARG A 1 302 ? -24.360 37.719 -48.171 1.00 16.87 302 ARG A O 1
ATOM 4678 N N . ARG A 1 303 ? -26.403 38.661 -48.302 1.00 16.58 303 ARG A N 1
ATOM 4679 C CA . ARG A 1 303 ? -26.571 38.387 -49.727 1.00 16.25 303 ARG A CA 1
ATOM 4680 C C . ARG A 1 303 ? -25.745 39.385 -50.528 1.00 16.64 303 ARG A C 1
ATOM 4681 O O . ARG A 1 303 ? -25.831 40.592 -50.296 1.00 19.16 303 ARG A O 1
ATOM 4702 N N . VAL A 1 304 ? -24.992 38.893 -51.511 1.00 16.26 304 VAL A N 1
ATOM 4703 C CA . VAL A 1 304 ? -24.110 39.742 -52.311 1.00 16.99 304 VAL A CA 1
ATOM 4704 C C . VAL A 1 304 ? -24.471 39.781 -53.782 1.00 18.04 304 VAL A C 1
ATOM 4705 O O . VAL A 1 304 ? -23.918 40.620 -54.508 1.00 19.87 304 VAL A O 1
ATOM 4718 N N . GLY A 1 305 ? -25.349 38.904 -54.240 1.00 17.14 305 GLY A N 1
ATOM 4719 C CA . GLY A 1 305 ? -25.687 38.835 -55.651 1.00 16.99 305 GLY A CA 1
ATOM 4720 C C . GLY A 1 305 ? -26.395 37.526 -55.940 1.00 16.05 305 GLY A C 1
ATOM 4721 O O . GLY A 1 305 ? -26.886 36.864 -55.023 1.00 15.70 305 GLY A O 1
ATOM 4725 N N . PHE A 1 306 ? -26.394 37.162 -57.225 1.00 15.77 306 PHE A N 1
ATOM 4726 C CA . PHE A 1 306 ? -27.107 36.009 -57.747 1.00 15.42 306 PHE A CA 1
ATOM 4727 C C . PHE A 1 306 ? -26.194 35.351 -58.763 1.00 15.84 306 PHE A C 1
ATOM 4728 O O . PHE A 1 306 ? -25.471 36.042 -59.491 1.00 15.83 306 PHE A O 1
ATOM 4745 N N . ARG A 1 307 ? -26.231 34.025 -58.829 1.00 15.33 307 ARG A N 1
ATOM 4746 C CA . ARG A 1 307 ? -25.302 33.278 -59.662 1.00 14.47 307 ARG A CA 1
ATOM 4747 C C . ARG A 1 307 ? -25.998 32.505 -60.775 1.00 15.05 307 ARG A C 1
ATOM 4748 O O . ARG A 1 307 ? -27.083 31.961 -60.597 1.00 15.35 307 ARG A O 1
ATOM 4769 N N . CYS A 1 308 ? -25.345 32.461 -61.931 1.00 14.89 308 CYS A N 1
ATOM 4770 C CA . CYS A 1 308 ? -25.668 31.511 -62.983 1.00 15.36 308 CYS A CA 1
ATOM 4771 C C . CYS A 1 308 ? -24.367 30.857 -63.420 1.00 15.32 308 CYS A C 1
ATOM 4772 O O . CYS A 1 308 ? -23.337 31.525 -63.496 1.00 17.01 308 CYS A O 1
ATOM 4780 N N . LEU A 1 309 ? -24.406 29.559 -63.702 1.00 15.64 309 LEU A N 1
ATOM 4781 C CA . LEU A 1 309 ? -23.181 28.841 -64.016 1.00 15.91 309 LEU A CA 1
ATOM 4782 C C . LEU A 1 309 ? -23.381 27.914 -65.210 1.00 16.71 309 LEU A C 1
ATOM 4783 O O . LEU A 1 309 ? -24.493 27.522 -65.561 1.00 17.49 309 LEU A O 1
ATOM 4799 N N A THR A 1 310 ? -22.263 27.543 -65.813 0.80 17.31 310 THR A N 1
ATOM 4800 N N B THR A 1 310 ? -22.267 27.523 -65.816 0.20 17.32 310 THR A N 1
ATOM 4801 C CA A THR A 1 310 ? -22.267 26.525 -66.839 0.80 17.72 310 THR A CA 1
ATOM 4802 C CA B THR A 1 310 ? -22.278 26.504 -66.852 0.20 17.73 310 THR A CA 1
ATOM 4803 C C A THR A 1 310 ? -21.025 25.666 -66.667 0.80 17.03 310 THR A C 1
ATOM 4804 C C B THR A 1 310 ? -21.003 25.687 -66.739 0.20 17.50 310 THR A C 1
ATOM 4805 O O A THR A 1 310 ? -20.006 26.146 -66.185 0.80 17.64 310 THR A O 1
ATOM 4806 O O B THR A 1 310 ? -19.963 26.196 -66.322 0.20 17.35 310 THR A O 1
ATOM 4827 N N . ILE A 1 311 ? -21.096 24.409 -67.090 1.00 17.87 311 ILE A N 1
ATOM 4828 C CA . ILE A 1 311 ? -19.949 23.511 -67.084 1.00 18.28 311 ILE A CA 1
ATOM 4829 C C . ILE A 1 311 ? -19.831 22.847 -68.445 1.00 17.17 311 ILE A C 1
ATOM 4830 O O . ILE A 1 311 ? -20.828 22.406 -69.033 1.00 17.17 311 ILE A O 1
ATOM 4847 N N . ALA A 1 312 ? -18.599 22.770 -68.929 1.00 17.58 312 ALA A N 1
ATOM 4848 C CA . ALA A 1 312 ? -18.351 22.100 -70.190 1.00 16.65 312 ALA A CA 1
ATOM 4849 C C . ALA A 1 312 ? -16.877 21.716 -70.275 1.00 17.13 312 ALA A C 1
ATOM 4850 O O . ALA A 1 312 ? -16.001 22.434 -69.804 1.00 19.59 312 ALA A O 1
ATOM 4857 N N . GLY A 1 313 ? -16.601 20.667 -71.015 1.00 16.34 313 GLY A N 1
ATOM 4858 C CA . GLY A 1 313 ? -15.243 20.226 -71.218 1.00 15.97 313 GLY A CA 1
ATOM 4859 C C . GLY A 1 313 ? -14.678 20.680 -72.542 1.00 15.68 313 GLY A C 1
ATOM 4860 O O . GLY A 1 313 ? -15.410 20.993 -73.484 1.00 15.83 313 GLY A O 1
ATOM 4864 N N . THR A 1 314 ? -13.348 20.689 -72.605 1.00 14.92 314 THR A N 1
ATOM 4865 C CA . THR A 1 314 ? -12.643 20.807 -73.865 1.00 15.69 314 THR A CA 1
ATOM 4866 C C . THR A 1 314 ? -11.594 19.722 -73.940 1.00 15.37 314 THR A C 1
ATOM 4867 O O . THR A 1 314 ? -10.946 19.385 -72.938 1.00 15.79 314 THR A O 1
ATOM 4878 N N . ARG A 1 315 ? -11.414 19.191 -75.130 1.00 15.18 315 ARG A N 1
ATOM 4879 C CA . ARG A 1 315 ? -10.459 18.126 -75.396 1.00 15.92 315 ARG A CA 1
ATOM 4880 C C . ARG A 1 315 ? -9.427 18.518 -76.431 1.00 16.46 315 ARG A C 1
ATOM 4881 O O . ARG A 1 315 ? -8.599 17.677 -76.792 1.00 18.15 315 ARG A O 1
ATOM 4902 N N . ASP A 1 316 ? -9.445 19.752 -76.883 1.00 16.13 316 ASP A N 1
ATOM 4903 C CA . ASP A 1 316 ? -8.580 20.153 -77.996 1.00 15.47 316 ASP A CA 1
ATOM 4904 C C . ASP A 1 316 ? -7.281 20.738 -77.454 1.00 15.81 316 ASP A C 1
ATOM 4905 O O . ASP A 1 316 ? -7.318 21.665 -76.624 1.00 15.98 316 ASP A O 1
ATOM 4914 N N . PRO A 1 317 ? -6.122 20.242 -77.892 1.00 16.35 317 PRO A N 1
ATOM 4915 C CA . PRO A 1 317 ? -4.860 20.706 -77.286 1.00 17.10 317 PRO A CA 1
ATOM 4916 C C . PRO A 1 317 ? -4.528 22.149 -77.604 1.00 16.93 317 PRO A C 1
ATOM 4917 O O . PRO A 1 317 ? -3.854 22.816 -76.799 1.00 17.50 317 PRO A O 1
ATOM 4928 N N . ILE A 1 318 ? -4.957 22.652 -78.765 1.00 16.33 318 ILE A N 1
ATOM 4929 C CA . ILE A 1 318 ? -4.699 24.050 -79.091 1.00 17.20 318 ILE A CA 1
ATOM 4930 C C . ILE A 1 318 ? -5.513 24.960 -78.180 1.00 17.01 318 ILE A C 1
ATOM 4931 O O . ILE A 1 318 ? -5.000 25.939 -77.627 1.00 17.23 318 ILE A O 1
ATOM 4947 N N . MET A 1 319 ? -6.798 24.661 -78.030 1.00 15.71 319 MET A N 1
ATOM 4948 C CA . MET A 1 319 ? -7.632 25.446 -77.139 1.00 15.81 319 MET A CA 1
ATOM 4949 C C . MET A 1 319 ? -7.111 25.392 -75.706 1.00 15.41 319 MET A C 1
ATOM 4950 O O . MET A 1 319 ? -7.058 26.420 -75.012 1.00 16.44 319 MET A O 1
ATOM 4964 N N . ILE A 1 320 ? -6.688 24.208 -75.240 1.00 14.96 320 ILE A N 1
ATOM 4965 C CA . ILE A 1 320 ? -6.202 24.066 -73.871 1.00 15.90 320 ILE A CA 1
ATOM 4966 C C . ILE A 1 320 ? -4.945 24.901 -73.687 1.00 16.35 320 ILE A C 1
ATOM 4967 O O . ILE A 1 320 ? -4.812 25.653 -72.716 1.00 17.19 320 ILE A O 1
ATOM 4983 N N . ALA A 1 321 ? -4.011 24.812 -74.636 1.00 16.51 321 ALA A N 1
ATOM 4984 C CA . ALA A 1 321 ? -2.784 25.583 -74.500 1.00 18.37 321 ALA A CA 1
ATOM 4985 C C . ALA A 1 321 ? -3.057 27.076 -74.416 1.00 18.27 321 ALA A C 1
ATOM 4986 O O . ALA A 1 321 ? -2.346 27.810 -73.710 1.00 19.63 321 ALA A O 1
ATOM 4993 N N . GLY A 1 322 ? -4.043 27.558 -75.164 1.00 18.09 322 GLY A N 1
ATOM 4994 C CA . GLY A 1 322 ? -4.290 28.977 -75.229 1.00 17.72 322 GLY A CA 1
ATOM 4995 C C . GLY A 1 322 ? -5.434 29.465 -74.377 1.00 16.97 322 GLY A C 1
ATOM 4996 O O . GLY A 1 322 ? -5.898 30.592 -74.553 1.00 17.89 322 GLY A O 1
ATOM 5000 N N . ILE A 1 323 ? -5.852 28.650 -73.403 1.00 16.62 323 ILE A N 1
ATOM 5001 C CA . ILE A 1 323 ? -7.146 28.877 -72.772 1.00 17.24 323 ILE A CA 1
ATOM 5002 C C . ILE A 1 323 ? -7.193 30.199 -72.004 1.00 17.24 323 ILE A C 1
ATOM 5003 O O . ILE A 1 323 ? -8.220 30.890 -72.006 1.00 17.37 323 ILE A O 1
ATOM 5019 N N . ASP A 1 324 ? -6.102 30.587 -71.346 1.00 17.98 324 ASP A N 1
ATOM 5020 C CA . ASP A 1 324 ? -6.170 31.786 -70.511 1.00 19.99 324 ASP A CA 1
ATOM 5021 C C . ASP A 1 324 ? -6.465 33.013 -71.369 1.00 20.05 324 ASP A C 1
ATOM 5022 O O . ASP A 1 324 ? -7.316 33.843 -71.025 1.00 20.52 324 ASP A O 1
ATOM 5031 N N A ASN A 1 325 ? -5.769 33.142 -72.500 0.53 20.40 325 ASN A N 1
ATOM 5032 N N B ASN A 1 325 ? -5.766 33.143 -72.499 0.47 20.60 325 ASN A N 1
ATOM 5033 C CA A ASN A 1 325 ? -6.019 34.273 -73.386 0.53 21.41 325 ASN A CA 1
ATOM 5034 C CA B ASN A 1 325 ? -6.012 34.280 -73.378 0.47 21.71 325 ASN A CA 1
ATOM 5035 C C A ASN A 1 325 ? -7.392 34.182 -74.030 0.53 19.44 325 ASN A C 1
ATOM 5036 C C B ASN A 1 325 ? -7.381 34.185 -74.041 0.47 19.71 325 ASN A C 1
ATOM 5037 O O A ASN A 1 325 ? -8.073 35.199 -74.208 0.53 18.61 325 ASN A O 1
ATOM 5038 O O B ASN A 1 325 ? -8.053 35.205 -74.241 0.47 19.12 325 ASN A O 1
ATOM 5059 N N . ILE A 1 326 ? -7.825 32.972 -74.373 1.00 18.75 326 ILE A N 1
ATOM 5060 C CA . ILE A 1 326 ? -9.147 32.808 -74.970 1.00 17.56 326 ILE A CA 1
ATOM 5061 C C . ILE A 1 326 ? -10.224 33.334 -74.023 1.00 16.93 326 ILE A C 1
ATOM 5062 O O . ILE A 1 326 ? -11.155 34.046 -74.431 1.00 17.38 326 ILE A O 1
ATOM 5079 N N . LEU A 1 327 ? -10.120 32.978 -72.741 1.00 16.79 327 LEU A N 1
ATOM 5080 C CA . LEU A 1 327 ? -11.134 33.411 -71.786 1.00 16.63 327 LEU A CA 1
ATOM 5081 C C . LEU A 1 327 ? -11.149 34.926 -71.637 1.00 17.82 327 LEU A C 1
ATOM 5082 O O . LEU A 1 327 ? -12.226 35.525 -71.501 1.00 18.37 327 LEU A O 1
ATOM 5098 N N A GLU A 1 328 ? -9.976 35.565 -71.656 0.54 18.61 328 GLU A N 1
ATOM 5099 N N B GLU A 1 328 ? -9.974 35.562 -71.644 0.46 18.64 328 GLU A N 1
ATOM 5100 C CA A GLU A 1 328 ? -9.940 37.024 -71.601 0.54 20.36 328 GLU A CA 1
ATOM 5101 C CA B GLU A 1 328 ? -9.929 37.020 -71.604 0.46 20.39 328 GLU A CA 1
ATOM 5102 C C A GLU A 1 328 ? -10.604 37.637 -72.829 0.54 19.10 328 GLU A C 1
ATOM 5103 C C B GLU A 1 328 ? -10.608 37.619 -72.830 0.46 19.31 328 GLU A C 1
ATOM 5104 O O A GLU A 1 328 ? -11.368 38.603 -72.714 0.54 19.59 328 GLU A O 1
ATOM 5105 O O B GLU A 1 328 ? -11.391 38.571 -72.714 0.46 19.68 328 GLU A O 1
ATOM 5128 N N A GLU A 1 329 ? -10.346 37.072 -74.016 0.54 18.06 329 GLU A N 1
ATOM 5129 N N B GLU A 1 329 ? -10.337 37.061 -74.017 0.46 18.52 329 GLU A N 1
ATOM 5130 C CA A GLU A 1 329 ? -10.939 37.608 -75.240 0.54 19.17 329 GLU A CA 1
ATOM 5131 C CA B GLU A 1 329 ? -10.934 37.593 -75.239 0.46 19.67 329 GLU A CA 1
ATOM 5132 C C A GLU A 1 329 ? -12.451 37.405 -75.258 0.54 17.66 329 GLU A C 1
ATOM 5133 C C B GLU A 1 329 ? -12.447 37.408 -75.244 0.46 17.91 329 GLU A C 1
ATOM 5134 O O A GLU A 1 329 ? -13.198 38.282 -75.715 0.54 17.75 329 GLU A O 1
ATOM 5135 O O B GLU A 1 329 ? -13.186 38.294 -75.694 0.46 17.92 329 GLU A O 1
ATOM 5158 N N . VAL A 1 330 ? -12.927 36.277 -74.725 1.00 16.97 330 VAL A N 1
ATOM 5159 C CA . VAL A 1 330 ? -14.367 36.050 -74.646 1.00 16.79 330 VAL A CA 1
ATOM 5160 C C . VAL A 1 330 ? -15.018 37.061 -73.715 1.00 16.93 330 VAL A C 1
ATOM 5161 O O . VAL A 1 330 ? -16.069 37.635 -74.018 1.00 17.05 330 VAL A O 1
ATOM 5175 N N . GLN A 1 331 ? -14.419 37.281 -72.556 1.00 17.07 331 GLN A N 1
ATOM 5176 C CA . GLN A 1 331 ? -14.971 38.267 -71.637 1.00 17.54 331 GLN A CA 1
ATOM 5177 C C . GLN A 1 331 ? -15.036 39.650 -72.267 1.00 17.93 331 GLN A C 1
ATOM 5178 O O . GLN A 1 331 ? -16.034 40.362 -72.106 1.00 18.73 331 GLN A O 1
ATOM 5192 N N . THR A 1 332 ? -13.966 40.065 -72.949 1.00 17.29 332 THR A N 1
ATOM 5193 C CA . THR A 1 332 ? -13.968 41.367 -73.604 1.00 18.41 332 THR A CA 1
ATOM 5194 C C . THR A 1 332 ? -15.094 41.450 -74.631 1.00 17.31 332 THR A C 1
ATOM 5195 O O . THR A 1 332 ? -15.817 42.454 -74.707 1.00 17.53 332 THR A O 1
ATOM 5206 N N . SER A 1 333 ? -15.278 40.388 -75.411 1.00 17.14 333 SER A N 1
ATOM 5207 C CA . SER A 1 333 ? -16.332 40.354 -76.426 1.00 15.74 333 SER A CA 1
ATOM 5208 C C . SER A 1 333 ? -17.705 40.506 -75.791 1.00 15.77 333 SER A C 1
ATOM 5209 O O . SER A 1 333 ? -18.540 41.278 -76.266 1.00 16.52 333 SER A O 1
ATOM 5217 N N . VAL A 1 334 ? -17.945 39.780 -74.709 1.00 15.55 334 VAL A N 1
ATOM 5218 C CA . VAL A 1 334 ? -19.252 39.814 -74.065 1.00 15.67 334 VAL A CA 1
ATOM 5219 C C . VAL A 1 334 ? -19.524 41.191 -73.479 1.00 16.77 334 VAL A C 1
ATOM 5220 O O . VAL A 1 334 ? -20.632 41.731 -73.619 1.00 17.40 334 VAL A O 1
ATOM 5233 N N . ALA A 1 335 ? -18.531 41.783 -72.807 1.00 17.47 335 ALA A N 1
ATOM 5234 C CA . ALA A 1 335 ? -18.727 43.113 -72.255 1.00 18.49 335 ALA A CA 1
ATOM 5235 C C . ALA A 1 335 ? -19.098 44.119 -73.325 1.00 18.08 335 ALA A C 1
ATOM 5236 O O . ALA A 1 335 ? -19.975 44.962 -73.112 1.00 19.44 335 ALA A O 1
ATOM 5243 N N . ARG A 1 336 ? -18.443 44.048 -74.485 1.00 18.75 336 ARG A N 1
ATOM 5244 C CA . ARG A 1 336 ? -18.753 44.940 -75.586 1.00 19.41 336 ARG A CA 1
ATOM 5245 C C . ARG A 1 336 ? -20.150 44.667 -76.126 1.00 18.08 336 ARG A C 1
ATOM 5246 O O . ARG A 1 336 ? -20.925 45.599 -76.352 1.00 18.99 336 ARG A O 1
ATOM 5267 N N . ASN A 1 337 ? -20.498 43.398 -76.302 1.00 17.62 337 ASN A N 1
ATOM 5268 C CA . ASN A 1 337 ? -21.779 43.060 -76.919 1.00 17.44 337 ASN A CA 1
ATOM 5269 C C . ASN A 1 337 ? -22.956 43.476 -76.042 1.00 17.05 337 ASN A C 1
ATOM 5270 O O . ASN A 1 337 ? -23.956 43.999 -76.553 1.00 17.78 337 ASN A O 1
ATOM 5281 N N . LEU A 1 338 ? -22.862 43.259 -74.727 1.00 16.94 338 LEU A N 1
ATOM 5282 C CA . LEU A 1 338 ? -23.943 43.582 -73.805 1.00 18.04 338 LEU A CA 1
ATOM 5283 C C . LEU A 1 338 ? -23.770 44.952 -73.159 1.00 19.15 338 LEU A C 1
ATOM 5284 O O . LEU A 1 338 ? -24.567 45.317 -72.293 1.00 21.30 338 LEU A O 1
ATOM 5300 N N . SER A 1 339 ? -22.768 45.724 -73.587 1.00 19.73 339 SER A N 1
ATOM 5301 C CA . SER A 1 339 ? -22.481 47.056 -73.049 1.00 21.19 339 SER A CA 1
ATOM 5302 C C . SER A 1 339 ? -22.414 47.033 -71.522 1.00 21.75 339 SER A C 1
ATOM 5303 O O . SER A 1 339 ? -23.051 47.834 -70.828 1.00 23.23 339 SER A O 1
ATOM 5311 N N . LEU A 1 340 ? -21.634 46.093 -70.992 1.00 21.45 340 LEU A N 1
ATOM 5312 C CA . LEU A 1 340 ? -21.540 45.928 -69.547 1.00 22.47 340 LEU A CA 1
ATOM 5313 C C . LEU A 1 340 ? -20.737 47.058 -68.937 1.00 27.91 340 LEU A C 1
ATOM 5314 O O . LEU A 1 340 ? -19.724 47.488 -69.489 1.00 28.85 340 LEU A O 1
ATOM 5330 N N . ASN A 1 341 ? -21.189 47.518 -67.775 1.00 31.43 341 ASN A N 1
ATOM 5331 C CA . ASN A 1 341 ? -20.612 48.697 -67.139 1.00 36.55 341 ASN A CA 1
ATOM 5332 C C . ASN A 1 341 ? -20.772 48.641 -65.620 1.00 37.91 341 ASN A C 1
ATOM 5333 O O . ASN A 1 341 ? -20.978 49.668 -64.967 1.00 39.39 341 ASN A O 1
ATOM 5344 N N . ASP A 1 342 ? -20.657 47.452 -65.038 1.00 37.04 342 ASP A N 1
ATOM 5345 C CA . ASP A 1 342 ? -20.815 47.285 -63.595 1.00 36.73 342 ASP A CA 1
ATOM 5346 C C . ASP A 1 342 ? -19.730 46.340 -63.100 1.00 36.44 342 ASP A C 1
ATOM 5347 O O . ASP A 1 342 ? -19.776 45.141 -63.384 1.00 34.07 342 ASP A O 1
ATOM 5356 N N . ASP A 1 343 ? -18.761 46.878 -62.360 1.00 38.15 343 ASP A N 1
ATOM 5357 C CA . ASP A 1 343 ? -17.723 46.048 -61.764 1.00 40.70 343 ASP A CA 1
ATOM 5358 C C . ASP A 1 343 ? -18.282 44.991 -60.817 1.00 38.77 343 ASP A C 1
ATOM 5359 O O . ASP A 1 343 ? -17.552 44.060 -60.463 1.00 39.21 343 ASP A O 1
ATOM 5368 N N . SER A 1 344 ? -19.547 45.095 -60.408 1.00 36.13 344 SER A N 1
ATOM 5369 C CA . SER A 1 344 ? -20.145 44.058 -59.572 1.00 35.00 344 SER A CA 1
ATOM 5370 C C . SER A 1 344 ? -20.567 42.831 -60.360 1.00 32.39 344 SER A C 1
ATOM 5371 O O . SER A 1 344 ? -21.036 41.855 -59.767 1.00 34.08 344 SER A O 1
ATOM 5379 N N . ILE A 1 345 ? -20.433 42.851 -61.674 1.00 27.50 345 ILE A N 1
ATOM 5380 C CA . ILE A 1 345 ? -20.647 41.651 -62.466 1.00 23.68 345 ILE A CA 1
ATOM 5381 C C . ILE A 1 345 ? -19.318 40.911 -62.467 1.00 23.05 345 ILE A C 1
ATOM 5382 O O . ILE A 1 345 ? -18.335 41.383 -63.039 1.00 24.88 345 ILE A O 1
ATOM 5398 N N . ARG A 1 346 ? -19.282 39.762 -61.806 1.00 20.03 346 ARG A N 1
ATOM 5399 C CA . ARG A 1 346 ? -18.059 38.995 -61.632 1.00 20.73 346 ARG A CA 1
ATOM 5400 C C . ARG A 1 346 ? -18.157 37.655 -62.335 1.00 19.70 346 ARG A C 1
ATOM 5401 O O . ARG A 1 346 ? -19.025 36.837 -62.016 1.00 18.98 346 ARG A O 1
ATOM 5422 N N . MET A 1 347 ? -17.262 37.451 -63.300 1.00 20.29 347 MET A N 1
ATOM 5423 C CA . MET A 1 347 ? -17.128 36.207 -64.040 1.00 20.61 347 MET A CA 1
ATOM 5424 C C . MET A 1 347 ? -15.942 35.447 -63.460 1.00 20.25 347 MET A C 1
ATOM 5425 O O . MET A 1 347 ? -14.838 35.997 -63.359 1.00 22.13 347 MET A O 1
ATOM 5439 N N . THR A 1 348 ? -16.182 34.203 -63.054 1.00 17.98 348 THR A N 1
ATOM 5440 C CA . THR A 1 348 ? -15.166 33.339 -62.461 1.00 18.51 348 THR A CA 1
ATOM 5441 C C . THR A 1 348 ? -15.070 32.062 -63.285 1.00 18.26 348 THR A C 1
ATOM 5442 O O . THR A 1 348 ? -16.089 31.421 -63.580 1.00 17.76 348 THR A O 1
ATOM 5453 N N . PHE A 1 349 ? -13.847 31.669 -63.611 1.00 18.35 349 PHE A N 1
ATOM 5454 C CA . PHE A 1 349 ? -13.592 30.407 -64.282 1.00 18.70 349 PHE A CA 1
ATOM 5455 C C . PHE A 1 349 ? -12.812 29.473 -63.363 1.00 18.14 349 PHE A C 1
ATOM 5456 O O . PHE A 1 349 ? -11.916 29.905 -62.623 1.00 20.89 349 PHE A O 1
ATOM 5473 N N . HIS A 1 350 ? -13.172 28.196 -63.401 1.00 15.74 350 HIS A N 1
ATOM 5474 C CA . HIS A 1 350 ? -12.385 27.126 -62.804 1.00 16.40 350 HIS A CA 1
ATOM 5475 C C . HIS A 1 350 ? -11.992 26.169 -63.915 1.00 16.58 350 HIS A C 1
ATOM 5476 O O . HIS A 1 350 ? -12.857 25.599 -64.586 1.00 17.59 350 HIS A O 1
ATOM 5490 N N . LEU A 1 351 ? -10.700 25.992 -64.104 1.00 15.81 351 LEU A N 1
ATOM 5491 C CA . LEU A 1 351 ? -10.175 25.141 -65.162 1.00 16.56 351 LEU A CA 1
ATOM 5492 C C . LEU A 1 351 ? -9.693 23.838 -64.538 1.00 15.54 351 LEU A C 1
ATOM 5493 O O . LEU A 1 351 ? -8.508 23.676 -64.216 1.00 15.86 351 LEU A O 1
ATOM 5509 N N . TYR A 1 352 ? -10.625 22.894 -64.402 1.00 15.12 352 TYR A N 1
ATOM 5510 C CA . TYR A 1 352 ? -10.325 21.626 -63.751 1.00 15.93 352 TYR A CA 1
ATOM 5511 C C . TYR A 1 352 ? -9.440 20.798 -64.671 1.00 16.12 352 TYR A C 1
ATOM 5512 O O . TYR A 1 352 ? -9.751 20.587 -65.859 1.00 16.43 352 TYR A O 1
ATOM 5530 N N . GLY A 1 353 ? -8.332 20.338 -64.123 1.00 16.51 353 GLY A N 1
ATOM 5531 C CA . GLY A 1 353 ? -7.278 19.709 -64.880 1.00 17.39 353 GLY A CA 1
ATOM 5532 C C . GLY A 1 353 ? -6.065 20.589 -65.006 1.00 17.20 353 GLY A C 1
ATOM 5533 O O . GLY A 1 353 ? -5.035 20.132 -65.518 1.00 19.24 353 GLY A O 1
ATOM 5537 N N A LYS A 1 354 ? -6.150 21.831 -64.531 0.43 17.04 354 LYS A N 1
ATOM 5538 N N B LYS A 1 354 ? -6.163 21.859 -64.601 0.57 16.64 354 LYS A N 1
ATOM 5539 C CA A LYS A 1 354 ? -5.049 22.778 -64.584 0.43 17.90 354 LYS A CA 1
ATOM 5540 C CA B LYS A 1 354 ? -4.997 22.730 -64.541 0.57 17.26 354 LYS A CA 1
ATOM 5541 C C A LYS A 1 354 ? -4.861 23.415 -63.217 0.43 17.57 354 LYS A C 1
ATOM 5542 C C B LYS A 1 354 ? -4.871 23.378 -63.170 0.57 17.45 354 LYS A C 1
ATOM 5543 O O A LYS A 1 354 ? -3.893 23.110 -62.512 0.43 18.93 354 LYS A O 1
ATOM 5544 O O B LYS A 1 354 ? -3.946 23.055 -62.419 0.57 19.25 354 LYS A O 1
ATOM 5581 N N . ASN A 1 355 ? -5.801 24.280 -62.820 1.00 16.38 355 ASN A N 1
ATOM 5582 C CA . ASN A 1 355 ? -5.659 25.041 -61.593 1.00 15.88 355 ASN A CA 1
ATOM 5583 C C . ASN A 1 355 ? -7.004 25.331 -60.969 1.00 15.38 355 ASN A C 1
ATOM 5584 O O . ASN A 1 355 ? -7.147 26.332 -60.262 1.00 15.85 355 ASN A O 1
ATOM 5596 N N . GLY A 1 356 ? -7.977 24.446 -61.173 1.00 15.21 356 GLY A N 1
ATOM 5597 C CA . GLY A 1 356 ? -9.305 24.674 -60.611 1.00 14.62 356 GLY A CA 1
ATOM 5598 C C . GLY A 1 356 ? -9.373 24.660 -59.093 1.00 15.99 356 GLY A C 1
ATOM 5599 O O . GLY A 1 356 ? -10.174 25.398 -58.509 1.00 17.25 356 GLY A O 1
ATOM 5603 N N . VAL A 1 357 ? -8.523 23.866 -58.448 1.00 14.65 357 VAL A N 1
ATOM 5604 C CA . VAL A 1 357 ? -8.561 23.686 -56.999 1.00 14.61 357 VAL A CA 1
ATOM 5605 C C . VAL A 1 357 ? -7.742 24.741 -56.285 1.00 14.51 357 VAL A C 1
ATOM 5606 O O . VAL A 1 357 ? -8.134 25.228 -55.221 1.00 14.84 357 VAL A O 1
ATOM 5619 N N . MET A 1 358 ? -6.565 25.069 -56.813 1.00 15.36 358 MET A N 1
ATOM 5620 C CA . MET A 1 358 ? -5.641 25.941 -56.106 1.00 15.75 358 MET A CA 1
ATOM 5621 C C . MET A 1 358 ? -5.489 27.323 -56.706 1.00 16.63 358 MET A C 1
ATOM 5622 O O . MET A 1 358 ? -4.885 28.185 -56.048 1.00 17.34 358 MET A O 1
ATOM 5636 N N . GLY A 1 359 ? -6.001 27.562 -57.925 1.00 15.77 359 GLY A N 1
ATOM 5637 C CA . GLY A 1 359 ? -5.957 28.904 -58.475 1.00 17.34 359 GLY A CA 1
ATOM 5638 C C . GLY A 1 359 ? -4.531 29.361 -58.628 1.00 17.83 359 GLY A C 1
ATOM 5639 O O . GLY A 1 359 ? -3.683 28.627 -59.143 1.00 17.52 359 GLY A O 1
ATOM 5643 N N . ASN A 1 360 ? -4.243 30.572 -58.138 1.00 18.91 360 ASN A N 1
ATOM 5644 C CA . ASN A 1 360 ? -2.918 31.144 -58.321 1.00 21.55 360 ASN A CA 1
ATOM 5645 C C . ASN A 1 360 ? -1.865 30.438 -57.474 1.00 21.27 360 ASN A C 1
ATOM 5646 O O . ASN A 1 360 ? -0.673 30.698 -57.653 1.00 23.04 360 ASN A O 1
ATOM 5657 N N . HIS A 1 361 ? -2.266 29.559 -56.563 1.00 19.20 361 HIS A N 1
ATOM 5658 C CA . HIS A 1 361 ? -1.328 28.801 -55.749 1.00 19.34 361 HIS A CA 1
ATOM 5659 C C . HIS A 1 361 ? -1.019 27.422 -56.308 1.00 18.92 361 HIS A C 1
ATOM 5660 O O . HIS A 1 361 ? -0.252 26.675 -55.694 1.00 19.64 361 HIS A O 1
ATOM 5675 N N . GLU A 1 362 ? -1.536 27.094 -57.491 1.00 18.13 362 GLU A N 1
ATOM 5676 C CA . GLU A 1 362 ? -1.258 25.797 -58.080 1.00 18.79 362 GLU A CA 1
ATOM 5677 C C . GLU A 1 362 ? 0.179 25.746 -58.572 1.00 19.16 362 GLU A C 1
ATOM 5678 O O . GLU A 1 362 ? 0.574 26.592 -59.383 1.00 20.73 362 GLU A O 1
ATOM 5690 N N . PRO A 1 363 ? 0.975 24.754 -58.152 1.00 19.64 363 PRO A N 1
ATOM 5691 C CA . PRO A 1 363 ? 2.367 24.707 -58.617 1.00 20.78 363 PRO A CA 1
ATOM 5692 C C . PRO A 1 363 ? 2.528 24.240 -60.055 1.00 20.45 363 PRO A C 1
ATOM 5693 O O . PRO A 1 363 ? 3.531 24.609 -60.693 1.00 22.58 363 PRO A O 1
ATOM 5704 N N . MET A 1 364 ? 1.628 23.397 -60.559 1.00 20.65 364 MET A N 1
ATOM 5705 C CA . MET A 1 364 ? 1.752 22.894 -61.924 1.00 23.31 364 MET A CA 1
ATOM 5706 C C . MET A 1 364 ? 1.207 23.941 -62.888 1.00 24.74 364 MET A C 1
ATOM 5707 O O . MET A 1 364 ? 0.077 24.420 -62.725 1.00 27.45 364 MET A O 1
ATOM 5721 N N . LYS A 1 365 ? 1.989 24.264 -63.916 1.00 26.74 365 LYS A N 1
ATOM 5722 C CA . LYS A 1 365 ? 1.652 25.353 -64.819 1.00 28.89 365 LYS A CA 1
ATOM 5723 C C . LYS A 1 365 ? 1.015 24.883 -66.117 1.00 28.85 365 LYS A C 1
ATOM 5724 O O . LYS A 1 365 ? 0.603 25.722 -66.926 1.00 30.68 365 LYS A O 1
ATOM 5743 N N . THR A 1 366 ? 0.922 23.573 -66.332 1.00 26.76 366 THR A N 1
ATOM 5744 C CA . THR A 1 366 ? 0.480 23.003 -67.590 1.00 25.98 366 THR A CA 1
ATOM 5745 C C . THR A 1 366 ? -0.658 22.026 -67.353 1.00 24.72 366 THR A C 1
ATOM 5746 O O . THR A 1 366 ? -0.625 21.219 -66.420 1.00 26.87 366 THR A O 1
ATOM 5757 N N . ALA A 1 367 ? -1.673 22.112 -68.202 1.00 23.18 367 ALA A N 1
ATOM 5758 C CA . ALA A 1 367 ? -2.765 21.160 -68.225 1.00 23.33 367 ALA A CA 1
ATOM 5759 C C . ALA A 1 367 ? -2.315 19.843 -68.859 1.00 23.37 367 ALA A C 1
ATOM 5760 O O . ALA A 1 367 ? -1.227 19.731 -69.433 1.00 24.50 367 ALA A O 1
ATOM 5767 N N . GLY A 1 368 ? -3.166 18.828 -68.720 1.00 23.15 368 GLY A N 1
ATOM 5768 C CA . GLY A 1 368 ? -3.022 17.602 -69.480 1.00 22.86 368 GLY A CA 1
ATOM 5769 C C . GLY A 1 368 ? -3.863 17.653 -70.743 1.00 21.61 368 GLY A C 1
ATOM 5770 O O . GLY A 1 368 ? -3.903 18.684 -71.410 1.00 23.12 368 GLY A O 1
ATOM 5774 N N . HIS A 1 369 ? -4.562 16.568 -71.067 1.00 18.63 369 HIS A N 1
ATOM 5775 C CA . HIS A 1 369 ? -5.240 16.426 -72.343 1.00 18.01 369 HIS A CA 1
ATOM 5776 C C . HIS A 1 369 ? -6.662 16.948 -72.322 1.00 16.69 369 HIS A C 1
ATOM 5777 O O . HIS A 1 369 ? -7.258 17.067 -73.385 1.00 16.77 369 HIS A O 1
ATOM 5791 N N . GLU A 1 370 ? -7.216 17.269 -71.159 1.00 16.12 370 GLU A N 1
ATOM 5792 C CA . GLU A 1 370 ? -8.607 17.673 -71.056 1.00 15.61 370 GLU A CA 1
ATOM 5793 C C . GLU A 1 370 ? -8.759 18.707 -69.959 1.00 15.72 370 GLU A C 1
ATOM 5794 O O . GLU A 1 370 ? -8.108 18.606 -68.920 1.00 17.83 370 GLU A O 1
ATOM 5806 N N . LEU A 1 371 ? -9.661 19.663 -70.157 1.00 15.03 371 LEU A N 1
ATOM 5807 C CA . LEU A 1 371 ? -10.079 20.551 -69.084 1.00 15.51 371 LEU A CA 1
ATOM 5808 C C . LEU A 1 371 ? -11.574 20.481 -68.913 1.00 15.47 371 LEU A C 1
ATOM 5809 O O . LEU A 1 371 ? -12.324 20.388 -69.897 1.00 17.03 371 LEU A O 1
ATOM 5825 N N . GLY A 1 372 ? -12.004 20.582 -67.654 1.00 15.96 372 GLY A N 1
ATOM 5826 C CA . GLY A 1 372 ? -13.377 20.919 -67.347 1.00 15.66 372 GLY A CA 1
ATOM 5827 C C . GLY A 1 372 ? -13.466 22.408 -67.073 1.00 16.67 372 GLY A C 1
ATOM 5828 O O . GLY A 1 372 ? -12.847 22.907 -66.138 1.00 20.61 372 GLY A O 1
ATOM 5832 N N . ILE A 1 373 ? -14.242 23.108 -67.882 1.00 15.66 373 ILE A N 1
ATOM 5833 C CA . ILE A 1 373 ? -14.367 24.551 -67.757 1.00 15.70 373 ILE A CA 1
ATOM 5834 C C . ILE A 1 373 ? -15.668 24.858 -67.038 1.00 15.81 373 ILE A C 1
ATOM 5835 O O . ILE A 1 373 ? -16.756 24.652 -67.588 1.00 16.24 373 ILE A O 1
ATOM 5851 N N . LEU A 1 374 ? -15.544 25.292 -65.785 1.00 15.34 374 LEU A N 1
ATOM 5852 C CA . LEU A 1 374 ? -16.683 25.742 -64.995 1.00 15.86 374 LEU A CA 1
ATOM 5853 C C . LEU A 1 374 ? -16.668 27.266 -65.007 1.00 16.56 374 LEU A C 1
ATOM 5854 O O . LEU A 1 374 ? -15.671 27.884 -64.631 1.00 17.70 374 LEU A O 1
ATOM 5870 N N . LEU A 1 375 ? -17.760 27.866 -65.462 1.00 16.39 375 LEU A N 1
ATOM 5871 C CA . LEU A 1 375 ? -17.938 29.306 -65.490 1.00 17.41 375 LEU A CA 1
ATOM 5872 C C . LEU A 1 375 ? -19.081 29.652 -64.552 1.00 17.39 375 LEU A C 1
ATOM 5873 O O . LEU A 1 375 ? -20.136 29.005 -64.585 1.00 18.32 375 LEU A O 1
ATOM 5889 N N . ASP A 1 376 ? -18.903 30.691 -63.746 1.00 16.91 376 ASP A N 1
ATOM 5890 C CA . ASP A 1 376 ? -20.030 31.229 -63.013 1.00 16.96 376 ASP A CA 1
ATOM 5891 C C . ASP A 1 376 ? -19.975 32.744 -63.048 1.00 16.17 376 ASP A C 1
ATOM 5892 O O . ASP A 1 376 ? -18.906 33.358 -63.028 1.00 18.01 376 ASP A O 1
ATOM 5901 N N . VAL A 1 377 ? -21.152 33.338 -63.110 1.00 15.27 377 VAL A N 1
ATOM 5902 C CA . VAL A 1 377 ? -21.315 34.775 -63.067 1.00 15.47 377 VAL A CA 1
ATOM 5903 C C . VAL A 1 377 ? -22.144 35.097 -61.842 1.00 15.05 377 VAL A C 1
ATOM 5904 O O . VAL A 1 377 ? -23.208 34.512 -61.648 1.00 15.03 377 VAL A O 1
ATOM 5917 N N . VAL A 1 378 ? -21.636 36.001 -61.020 1.00 14.84 378 VAL A N 1
ATOM 5918 C CA . VAL A 1 378 ? -22.380 36.575 -59.902 1.00 15.25 378 VAL A CA 1
ATOM 5919 C C . VAL A 1 378 ? -22.634 38.032 -60.247 1.00 15.83 378 VAL A C 1
ATOM 5920 O O . VAL A 1 378 ? -21.702 38.761 -60.633 1.00 17.76 378 VAL A O 1
ATOM 5933 N N . ALA A 1 379 ? -23.896 38.431 -60.166 1.00 14.75 379 ALA A N 1
ATOM 5934 C CA . ALA A 1 379 ? -24.306 39.762 -60.578 1.00 16.11 379 ALA A CA 1
ATOM 5935 C C . ALA A 1 379 ? -25.381 40.306 -59.651 1.00 16.82 379 ALA A C 1
ATOM 5936 O O . ALA A 1 379 ? -25.917 39.571 -58.814 1.00 17.39 379 ALA A O 1
ATOM 5943 N N . PRO A 1 380 ? -25.710 41.595 -59.766 1.00 18.23 380 PRO A N 1
ATOM 5944 C CA . PRO A 1 380 ? -26.648 42.204 -58.810 1.00 19.67 380 PRO A CA 1
ATOM 5945 C C . PRO A 1 380 ? -28.057 41.678 -58.928 1.00 18.99 380 PRO A C 1
ATOM 5946 O O . PRO A 1 380 ? -28.818 41.816 -57.964 1.00 19.98 380 PRO A O 1
ATOM 5957 N N . THR A 1 381 ? -28.448 41.139 -60.080 1.00 18.46 381 THR A N 1
ATOM 5958 C CA . THR A 1 381 ? -29.734 40.485 -60.223 1.00 18.31 381 THR A CA 1
ATOM 5959 C C . THR A 1 381 ? -29.537 39.145 -60.912 1.00 18.23 381 THR A C 1
ATOM 5960 O O . THR A 1 381 ? -28.563 38.921 -61.643 1.00 17.55 381 THR A O 1
ATOM 5971 N N . GLN A 1 382 ? -30.506 38.261 -60.714 1.00 17.85 382 GLN A N 1
ATOM 5972 C CA . GLN A 1 382 ? -30.471 36.969 -61.386 1.00 18.05 382 GLN A CA 1
ATOM 5973 C C . GLN A 1 382 ? -30.541 37.124 -62.891 1.00 17.78 382 GLN A C 1
ATOM 5974 O O . GLN A 1 382 ? -29.887 36.378 -63.618 1.00 18.24 382 GLN A O 1
ATOM 5988 N N . ASP A 1 383 ? -31.354 38.066 -63.369 1.00 18.86 383 ASP A N 1
ATOM 5989 C CA . ASP A 1 383 ? -31.469 38.298 -64.805 1.00 19.72 383 ASP A CA 1
ATOM 5990 C C . ASP A 1 383 ? -30.122 38.662 -65.417 1.00 18.13 383 ASP A C 1
ATOM 5991 O O . ASP A 1 383 ? -29.745 38.138 -66.476 1.00 17.84 383 ASP A O 1
ATOM 6000 N N . ILE A 1 384 ? -29.369 39.543 -64.765 1.00 17.68 384 ILE A N 1
ATOM 6001 C CA . ILE A 1 384 ? -28.078 39.935 -65.320 1.00 17.46 384 ILE A CA 1
ATOM 6002 C C . ILE A 1 384 ? -27.113 38.757 -65.276 1.00 16.44 384 ILE A C 1
ATOM 6003 O O . ILE A 1 384 ? -26.404 38.486 -66.250 1.00 16.74 384 ILE A O 1
ATOM 6019 N N . ALA A 1 385 ? -27.077 38.032 -64.154 1.00 15.97 385 ALA A N 1
ATOM 6020 C CA . ALA A 1 385 ? -26.207 36.866 -64.083 1.00 16.35 385 ALA A CA 1
ATOM 6021 C C . ALA A 1 385 ? -26.509 35.893 -65.212 1.00 15.37 385 ALA A C 1
ATOM 6022 O O . ALA A 1 385 ? -25.594 35.369 -65.868 1.00 16.38 385 ALA A O 1
ATOM 6029 N N . ASN A 1 386 ? -27.795 35.618 -65.430 1.00 15.45 386 ASN A N 1
ATOM 6030 C CA . ASN A 1 386 ? -28.188 34.670 -66.463 1.00 16.19 386 ASN A CA 1
ATOM 6031 C C . ASN A 1 386 ? -27.780 35.162 -67.842 1.00 15.70 386 ASN A C 1
ATOM 6032 O O . ASN A 1 386 ? -27.334 34.370 -68.682 1.00 16.35 386 ASN A O 1
ATOM 6043 N N A SER A 1 387 ? -27.934 36.466 -68.094 0.55 16.51 387 SER A N 1
ATOM 6044 N N B SER A 1 387 ? -27.956 36.461 -68.106 0.45 16.80 387 SER A N 1
ATOM 6045 C CA A SER A 1 387 ? -27.642 37.029 -69.409 0.55 16.02 387 SER A CA 1
ATOM 6046 C CA B SER A 1 387 ? -27.617 37.003 -69.418 0.45 16.97 387 SER A CA 1
ATOM 6047 C C A SER A 1 387 ? -26.150 36.995 -69.717 0.55 15.94 387 SER A C 1
ATOM 6048 C C B SER A 1 387 ? -26.128 36.885 -69.685 0.45 16.39 387 SER A C 1
ATOM 6049 O O A SER A 1 387 ? -25.746 36.624 -70.827 0.55 16.20 387 SER A O 1
ATOM 6050 O O B SER A 1 387 ? -25.702 36.397 -70.741 0.45 16.59 387 SER A O 1
ATOM 6065 N N . VAL A 1 388 ? -25.317 37.371 -68.750 1.00 16.08 388 VAL A N 1
ATOM 6066 C CA . VAL A 1 388 ? -23.876 37.338 -68.967 1.00 16.27 388 VAL A CA 1
ATOM 6067 C C . VAL A 1 388 ? -23.392 35.901 -69.100 1.00 16.78 388 VAL A C 1
ATOM 6068 O O . VAL A 1 388 ? -22.563 35.587 -69.958 1.00 16.11 388 VAL A O 1
ATOM 6082 N N . CYS A 1 389 ? -23.878 35.002 -68.240 1.00 15.08 389 CYS A N 1
ATOM 6083 C CA . CYS A 1 389 ? -23.479 33.601 -68.352 1.00 15.19 389 CYS A CA 1
ATOM 6084 C C . CYS A 1 389 ? -23.830 33.041 -69.729 1.00 15.36 389 CYS A C 1
ATOM 6085 O O . CYS A 1 389 ? -22.999 32.394 -70.370 1.00 15.31 389 CYS A O 1
ATOM 6093 N N . SER A 1 390 ? -25.043 33.319 -70.207 1.00 15.14 390 SER A N 1
ATOM 6094 C CA . SER A 1 390 ? -25.448 32.799 -71.504 1.00 15.39 390 SER A CA 1
ATOM 6095 C C . SER A 1 390 ? -24.542 33.302 -72.617 1.00 14.45 390 SER A C 1
ATOM 6096 O O . SER A 1 390 ? -24.105 32.525 -73.479 1.00 14.62 390 SER A O 1
ATOM 6104 N N . LEU A 1 391 ? -24.225 34.596 -72.610 1.00 14.50 391 LEU A N 1
ATOM 6105 C CA . LEU A 1 391 ? -23.393 35.127 -73.679 1.00 14.59 391 LEU A CA 1
ATOM 6106 C C . LEU A 1 391 ? -21.956 34.640 -73.572 1.00 14.62 391 LEU A C 1
ATOM 6107 O O . LEU A 1 391 ? -21.289 34.454 -74.588 1.00 14.69 391 LEU A O 1
ATOM 6123 N N . VAL A 1 392 ? -21.429 34.480 -72.361 1.00 14.67 392 VAL A N 1
ATOM 6124 C CA . VAL A 1 392 ? -20.100 33.893 -72.255 1.00 14.53 392 VAL A CA 1
ATOM 6125 C C . VAL A 1 392 ? -20.105 32.493 -72.833 1.00 14.48 392 VAL A C 1
ATOM 6126 O O . VAL A 1 392 ? -19.191 32.106 -73.579 1.00 14.77 392 VAL A O 1
ATOM 6139 N N . ARG A 1 393 ? -21.139 31.715 -72.496 1.00 14.06 393 ARG A N 1
ATOM 6140 C CA . ARG A 1 393 ? -21.258 30.339 -72.967 1.00 14.41 393 ARG A CA 1
ATOM 6141 C C . ARG A 1 393 ? -21.275 30.277 -74.491 1.00 14.15 393 ARG A C 1
ATOM 6142 O O . ARG A 1 393 ? -20.507 29.528 -75.094 1.00 14.97 393 ARG A O 1
ATOM 6163 N N . SER A 1 394 ? -22.156 31.041 -75.131 1.00 14.07 394 SER A N 1
ATOM 6164 C CA . SER A 1 394 ? -22.249 30.930 -76.584 1.00 14.27 394 SER A CA 1
ATOM 6165 C C . SER A 1 394 ? -21.043 31.558 -77.271 1.00 13.90 394 SER A C 1
ATOM 6166 O O . SER A 1 394 ? -20.648 31.115 -78.365 1.00 14.92 394 SER A O 1
ATOM 6174 N N . THR A 1 395 ? -20.449 32.592 -76.675 1.00 14.30 395 THR A N 1
ATOM 6175 C CA . THR A 1 395 ? -19.261 33.192 -77.280 1.00 14.61 395 THR A CA 1
ATOM 6176 C C . THR A 1 395 ? -18.082 32.230 -77.197 1.00 14.64 395 THR A C 1
ATOM 6177 O O . THR A 1 395 ? -17.365 32.018 -78.184 1.00 15.31 395 THR A O 1
ATOM 6188 N N . LEU A 1 396 ? -17.868 31.636 -76.016 1.00 14.48 396 LEU A N 1
ATOM 6189 C CA . LEU A 1 396 ? -16.805 30.645 -75.855 1.00 13.91 396 LEU A CA 1
ATOM 6190 C C . LEU A 1 396 ? -17.022 29.437 -76.776 1.00 14.78 396 LEU A C 1
ATOM 6191 O O . LEU A 1 396 ? -16.064 28.901 -77.350 1.00 15.06 396 LEU A O 1
ATOM 6207 N N . LEU A 1 397 ? -18.276 29.027 -76.963 1.00 14.14 397 LEU A N 1
ATOM 6208 C CA . LEU A 1 397 ? -18.579 27.863 -77.795 1.00 14.26 397 LEU A CA 1
ATOM 6209 C C . LEU A 1 397 ? -18.045 28.033 -79.206 1.00 14.37 397 LEU A C 1
ATOM 6210 O O . LEU A 1 397 ? -17.529 27.078 -79.799 1.00 15.06 397 LEU A O 1
ATOM 6226 N N . HIS A 1 398 ? -18.166 29.231 -79.765 1.00 13.90 398 HIS A N 1
ATOM 6227 C CA . HIS A 1 398 ? -17.842 29.458 -81.169 1.00 13.77 398 HIS A CA 1
ATOM 6228 C C . HIS A 1 398 ? -16.681 30.423 -81.365 1.00 14.51 398 HIS A C 1
ATOM 6229 O O . HIS A 1 398 ? -16.478 30.910 -82.482 1.00 15.14 398 HIS A O 1
ATOM 6243 N N . TYR A 1 399 ? -15.875 30.654 -80.334 1.00 14.66 399 TYR A N 1
ATOM 6244 C CA . TYR A 1 399 ? -14.756 31.576 -80.445 1.00 14.88 399 TYR A CA 1
ATOM 6245 C C . TYR A 1 399 ? -13.687 31.011 -81.379 1.00 14.66 399 TYR A C 1
ATOM 6246 O O . TYR A 1 399 ? -13.215 29.876 -81.210 1.00 15.18 399 TYR A O 1
ATOM 6264 N N . GLY A 1 400 ? -13.258 31.833 -82.337 1.00 15.17 400 GLY A N 1
ATOM 6265 C CA . GLY A 1 400 ? -12.251 31.439 -83.315 1.00 15.68 400 GLY A CA 1
ATOM 6266 C C . GLY A 1 400 ? -10.850 31.721 -82.816 1.00 16.04 400 GLY A C 1
ATOM 6267 O O . GLY A 1 400 ? -10.243 32.731 -83.170 1.00 16.77 400 GLY A O 1
ATOM 6271 N N . TYR A 1 401 ? -10.358 30.867 -81.923 1.00 15.67 401 TYR A N 1
ATOM 6272 C CA . TYR A 1 401 ? -9.039 31.072 -81.356 1.00 15.41 401 TYR A CA 1
ATOM 6273 C C . TYR A 1 401 ? -7.942 30.799 -82.383 1.00 16.63 401 TYR A C 1
ATOM 6274 O O . TYR A 1 401 ? -8.129 30.098 -83.373 1.00 16.81 401 TYR A O 1
ATOM 6292 N N . GLU A 1 402 ? -6.772 31.368 -82.122 1.00 17.36 402 GLU A N 1
ATOM 6293 C CA . GLU A 1 402 ? -5.672 31.274 -83.070 1.00 19.84 402 GLU A CA 1
ATOM 6294 C C . GLU A 1 402 ? -5.323 29.811 -83.299 1.00 19.24 402 GLU A C 1
ATOM 6295 O O . GLU A 1 402 ? -5.225 29.018 -82.353 1.00 19.41 402 GLU A O 1
ATOM 6307 N N . ASN A 1 403 ? -5.177 29.452 -84.569 1.00 19.94 403 ASN A N 1
ATOM 6308 C CA . ASN A 1 403 ? -4.775 28.126 -85.020 1.00 20.02 403 ASN A CA 1
ATOM 6309 C C . ASN A 1 403 ? -5.831 27.056 -84.834 1.00 17.64 403 ASN A C 1
ATOM 6310 O O . ASN A 1 403 ? -5.517 25.878 -84.959 1.00 18.34 403 ASN A O 1
ATOM 6321 N N . ARG A 1 404 ? -7.078 27.430 -84.522 1.00 15.63 404 ARG A N 1
ATOM 6322 C CA . ARG A 1 404 ? -8.114 26.437 -84.331 1.00 15.18 404 ARG A CA 1
ATOM 6323 C C . ARG A 1 404 ? -8.323 25.596 -85.582 1.00 15.82 404 ARG A C 1
ATOM 6324 O O . ARG A 1 404 ? -8.433 26.125 -86.690 1.00 17.05 404 ARG A O 1
ATOM 6345 N N . ILE A 1 405 ? -8.433 24.284 -85.375 1.00 15.44 405 ILE A N 1
ATOM 6346 C CA . ILE A 1 405 ? -8.793 23.333 -86.413 1.00 15.47 405 ILE A CA 1
ATOM 6347 C C . ILE A 1 405 ? -10.144 22.673 -86.127 1.00 14.94 405 ILE A C 1
ATOM 6348 O O . ILE A 1 405 ? -10.799 22.201 -87.061 1.00 14.88 405 ILE A O 1
ATOM 6364 N N . ALA A 1 406 ? -10.586 22.648 -84.875 1.00 14.87 406 ALA A N 1
ATOM 6365 C CA . ALA A 1 406 ? -11.879 22.054 -84.509 1.00 14.58 406 ALA A CA 1
ATOM 6366 C C . ALA A 1 406 ? -12.923 23.170 -84.542 1.00 14.78 406 ALA A C 1
ATOM 6367 O O . ALA A 1 406 ? -13.271 23.766 -83.526 1.00 16.00 406 ALA A O 1
ATOM 6374 N N . THR A 1 407 ? -13.415 23.474 -85.754 1.00 14.76 407 THR A N 1
ATOM 6375 C CA . THR A 1 407 ? -14.059 24.762 -86.009 1.00 14.09 407 THR A CA 1
ATOM 6376 C C . THR A 1 407 ? -15.578 24.741 -85.886 1.00 14.26 407 THR A C 1
ATOM 6377 O O . THR A 1 407 ? -16.216 25.765 -86.171 1.00 14.55 407 THR A O 1
ATOM 6388 N N . ALA A 1 408 ? -16.183 23.616 -85.517 1.00 14.18 408 ALA A N 1
ATOM 6389 C CA . ALA A 1 408 ? -17.641 23.548 -85.382 1.00 13.95 408 ALA A CA 1
ATOM 6390 C C . ALA A 1 408 ? -18.127 23.846 -83.970 1.00 14.47 408 ALA A C 1
ATOM 6391 O O . ALA A 1 408 ? -19.344 23.863 -83.743 1.00 15.55 408 ALA A O 1
ATOM 6398 N N . GLY A 1 409 ? -17.232 24.102 -83.031 1.00 14.53 409 GLY A N 1
ATOM 6399 C CA . GLY A 1 409 ? -17.585 24.373 -81.652 1.00 14.23 409 GLY A CA 1
ATOM 6400 C C . GLY A 1 409 ? -16.506 23.881 -80.724 1.00 13.45 409 GLY A C 1
ATOM 6401 O O . GLY A 1 409 ? -15.770 22.934 -81.016 1.00 14.75 409 GLY A O 1
ATOM 6405 N N . ASN A 1 410 ? -16.451 24.508 -79.550 1.00 13.19 410 ASN A N 1
ATOM 6406 C CA . ASN A 1 410 ? -15.299 24.412 -78.676 1.00 13.22 410 ASN A CA 1
ATOM 6407 C C . ASN A 1 410 ? -15.574 23.722 -77.351 1.00 14.15 410 ASN A C 1
ATOM 6408 O O . ASN A 1 410 ? -14.638 23.553 -76.567 1.00 14.74 410 ASN A O 1
ATOM 6419 N N . LEU A 1 411 ? -16.813 23.313 -77.088 1.00 13.73 411 LEU A N 1
ATOM 6420 C CA . LEU A 1 411 ? -17.200 22.899 -75.746 1.00 14.90 411 LEU A CA 1
ATOM 6421 C C . LEU A 1 411 ? -18.071 21.655 -75.774 1.00 14.37 411 LEU A C 1
ATOM 6422 O O . LEU A 1 411 ? -18.993 21.536 -76.595 1.00 15.64 411 LEU A O 1
ATOM 6438 N N . ALA A 1 412 ? -17.831 20.775 -74.790 1.00 13.83 412 ALA A N 1
ATOM 6439 C CA . ALA A 1 412 ? -18.620 19.570 -74.575 1.00 13.68 412 ALA A CA 1
ATOM 6440 C C . ALA A 1 412 ? -19.460 19.775 -73.321 1.00 14.68 412 ALA A C 1
ATOM 6441 O O . ALA A 1 412 ? -18.955 19.644 -72.195 1.00 15.78 412 ALA A O 1
ATOM 6448 N N . PHE A 1 413 ? -20.735 20.056 -73.510 1.00 14.36 413 PHE A N 1
ATOM 6449 C CA . PHE A 1 413 ? -21.638 20.239 -72.379 1.00 13.87 413 PHE A CA 1
ATOM 6450 C C . PHE A 1 413 ? -22.204 18.895 -71.960 1.00 14.00 413 PHE A C 1
ATOM 6451 O O . PHE A 1 413 ? -22.697 18.150 -72.804 1.00 15.28 413 PHE A O 1
ATOM 6468 N N . PRO A 1 414 ? -22.191 18.558 -70.671 1.00 14.31 414 PRO A N 1
ATOM 6469 C CA . PRO A 1 414 ? -22.810 17.299 -70.254 1.00 15.60 414 PRO A CA 1
ATOM 6470 C C . PRO A 1 414 ? -24.321 17.373 -70.156 1.00 15.94 414 PRO A C 1
ATOM 6471 O O . PRO A 1 414 ? -24.978 16.321 -70.186 1.00 16.80 414 PRO A O 1
ATOM 6482 N N . PHE A 1 415 ? -24.903 18.569 -70.087 1.00 15.67 415 PHE A N 1
ATOM 6483 C CA . PHE A 1 415 ? -26.325 18.708 -69.778 1.00 15.87 415 PHE A CA 1
ATOM 6484 C C . PHE A 1 415 ? -27.060 19.588 -70.779 1.00 15.55 415 PHE A C 1
ATOM 6485 O O . PHE A 1 415 ? -26.479 20.481 -71.389 1.00 15.98 415 PHE A O 1
ATOM 6502 N N . SER A 1 416 ? -28.357 19.330 -70.892 1.00 15.33 416 SER A N 1
ATOM 6503 C CA . SER A 1 416 ? -29.332 20.231 -71.506 1.00 15.02 416 SER A CA 1
ATOM 6504 C C . SER A 1 416 ? -30.297 20.537 -70.368 1.00 15.77 416 SER A C 1
ATOM 6505 O O . SER A 1 416 ? -30.898 19.600 -69.827 1.00 16.58 416 SER A O 1
ATOM 6513 N N . PRO A 1 417 ? -30.433 21.795 -69.930 1.00 15.67 417 PRO A N 1
ATOM 6514 C CA . PRO A 1 417 ? -29.798 22.993 -70.494 1.00 15.75 417 PRO A CA 1
ATOM 6515 C C . PRO A 1 417 ? -28.343 23.103 -70.097 1.00 16.05 417 PRO A C 1
ATOM 6516 O O . PRO A 1 417 ? -27.929 22.482 -69.113 1.00 16.40 417 PRO A O 1
ATOM 6527 N N . SER A 1 418 ? -27.579 23.901 -70.828 1.00 16.69 418 SER A N 1
ATOM 6528 C CA . SER A 1 418 ? -26.183 24.080 -70.470 1.00 17.39 418 SER A CA 1
ATOM 6529 C C . SER A 1 418 ? -26.031 25.005 -69.280 1.00 18.91 418 SER A C 1
ATOM 6530 O O . SER A 1 418 ? -25.103 24.814 -68.496 1.00 21.01 418 SER A O 1
ATOM 6538 N N . ASP A 1 419 ? -26.900 26.009 -69.119 1.00 18.23 419 ASP A N 1
ATOM 6539 C CA . ASP A 1 419 ? -26.750 26.991 -68.058 1.00 18.61 419 ASP A CA 1
ATOM 6540 C C . ASP A 1 419 ? -27.659 26.622 -66.894 1.00 18.41 419 ASP A C 1
ATOM 6541 O O . ASP A 1 419 ? -28.787 26.165 -67.095 1.00 20.29 419 ASP A O 1
ATOM 6550 N N . ILE A 1 420 ? -27.170 26.856 -65.677 1.00 18.68 420 ILE A N 1
ATOM 6551 C CA . ILE A 1 420 ? -27.909 26.527 -64.473 1.00 21.10 420 ILE A CA 1
ATOM 6552 C C . ILE A 1 420 ? -27.963 27.755 -63.582 1.00 18.17 420 ILE A C 1
ATOM 6553 O O . ILE A 1 420 ? -26.928 28.219 -63.090 1.00 18.72 420 ILE A O 1
ATOM 6569 N N . GLN A 1 421 ? -29.166 28.259 -63.350 1.00 19.02 421 GLN A N 1
ATOM 6570 C CA . GLN A 1 421 ? -29.374 29.310 -62.367 1.00 19.13 421 GLN A CA 1
ATOM 6571 C C . GLN A 1 421 ? -29.248 28.704 -60.982 1.00 19.71 421 GLN A C 1
ATOM 6572 O O . GLN A 1 421 ? -29.917 27.714 -60.683 1.00 23.33 421 GLN A O 1
ATOM 6586 N N . SER A 1 422 ? -28.352 29.242 -60.162 1.00 20.34 422 SER A N 1
ATOM 6587 C CA . SER A 1 422 ? -28.180 28.711 -58.815 1.00 21.22 422 SER A CA 1
ATOM 6588 C C . SER A 1 422 ? -28.675 29.642 -57.718 1.00 21.37 422 SER A C 1
ATOM 6589 O O . SER A 1 422 ? -28.749 29.220 -56.549 1.00 24.37 422 SER A O 1
ATOM 6597 N N . GLY A 1 423 ? -29.020 30.882 -58.031 1.00 19.10 423 GLY A N 1
ATOM 6598 C CA . GLY A 1 423 ? -29.755 31.700 -57.095 1.00 19.45 423 GLY A CA 1
ATOM 6599 C C . GLY A 1 423 ? -28.911 32.636 -56.265 1.00 18.40 423 GLY A C 1
ATOM 6600 O O . GLY A 1 423 ? -27.765 32.954 -56.600 1.00 17.67 423 GLY A O 1
ATOM 6604 N N . PRO A 1 424 ? -29.496 33.131 -55.177 1.00 17.71 424 PRO A N 1
ATOM 6605 C CA . PRO A 1 424 ? -28.786 34.069 -54.292 1.00 17.57 424 PRO A CA 1
ATOM 6606 C C . PRO A 1 424 ? -27.453 33.532 -53.812 1.00 16.32 424 PRO A C 1
ATOM 6607 O O . PRO A 1 424 ? -27.310 32.343 -53.519 1.00 16.90 424 PRO A O 1
ATOM 6618 N N . VAL A 1 425 ? -26.482 34.436 -53.712 1.00 15.50 425 VAL A N 1
ATOM 6619 C CA . VAL A 1 425 ? -25.148 34.133 -53.207 1.00 15.35 425 VAL A CA 1
ATOM 6620 C C . VAL A 1 425 ? -24.921 34.952 -51.947 1.00 14.60 425 VAL A C 1
ATOM 6621 O O . VAL A 1 425 ? -25.185 36.162 -51.937 1.00 16.11 425 VAL A O 1
ATOM 6634 N N . TYR A 1 426 ? -24.425 34.292 -50.893 1.00 14.59 426 TYR A N 1
ATOM 6635 C CA . TYR A 1 426 ? -24.146 34.890 -49.602 1.00 15.42 426 TYR A CA 1
ATOM 6636 C C . TYR A 1 426 ? -22.644 34.914 -49.375 1.00 15.25 426 TYR A C 1
ATOM 6637 O O . TYR A 1 426 ? -21.904 34.077 -49.891 1.00 15.57 426 TYR A O 1
ATOM 6655 N N . GLU A 1 427 ? -22.202 35.849 -48.529 1.00 14.82 427 GLU A N 1
ATOM 6656 C CA . GLU A 1 427 ? -20.838 35.868 -48.008 1.00 15.42 427 GLU A CA 1
ATOM 6657 C C . GLU A 1 427 ? -20.892 36.066 -46.503 1.00 14.99 427 GLU A C 1
ATOM 6658 O O . GLU A 1 427 ? -21.793 36.734 -45.983 1.00 15.46 427 GLU A O 1
ATOM 6670 N N . PHE A 1 428 ? -19.908 35.500 -45.803 1.00 14.55 428 PHE A N 1
ATOM 6671 C CA . PHE A 1 428 ? -19.842 35.742 -44.368 1.00 14.99 428 PHE A CA 1
ATOM 6672 C C . PHE A 1 428 ? -19.712 37.230 -44.086 1.00 16.70 428 PHE A C 1
ATOM 6673 O O . PHE A 1 428 ? -18.974 37.950 -44.761 1.00 17.58 428 PHE A O 1
ATOM 6690 N N . SER A 1 429 ? -20.423 37.684 -43.058 1.00 16.96 429 SER A N 1
ATOM 6691 C CA . SER A 1 429 ? -20.397 39.079 -42.650 1.00 16.89 429 SER A CA 1
ATOM 6692 C C . SER A 1 429 ? -20.106 39.265 -41.169 1.00 17.66 429 SER A C 1
ATOM 6693 O O . SER A 1 429 ? -19.718 40.365 -40.770 1.00 18.65 429 SER A O 1
ATOM 6701 N N . ILE A 1 430 ? -20.316 38.253 -40.342 1.00 17.53 430 ILE A N 1
ATOM 6702 C CA . ILE A 1 430 ? -20.032 38.318 -38.912 1.00 17.02 430 ILE A CA 1
ATOM 6703 C C . ILE A 1 430 ? -19.307 37.038 -38.554 1.00 16.91 430 ILE A C 1
ATOM 6704 O O . ILE A 1 430 ? -19.746 35.940 -38.920 1.00 17.40 430 ILE A O 1
ATOM 6720 N N . TYR A 1 431 ? -18.197 37.186 -37.840 1.00 16.75 431 TYR A N 1
ATOM 6721 C CA . TYR A 1 431 ? -17.364 36.080 -37.385 1.00 16.68 431 TYR A CA 1
ATOM 6722 C C . TYR A 1 431 ? -16.559 36.679 -36.239 1.00 16.65 431 TYR A C 1
ATOM 6723 O O . TYR A 1 431 ? -15.353 36.909 -36.342 1.00 17.93 431 TYR A O 1
ATOM 6741 N N . HIS A 1 432 ? -17.257 37.008 -35.156 1.00 16.32 432 HIS A N 1
ATOM 6742 C CA . HIS A 1 432 ? -16.749 37.916 -34.136 1.00 16.84 432 HIS A CA 1
ATOM 6743 C C . HIS A 1 432 ? -17.187 37.441 -32.757 1.00 17.19 432 HIS A C 1
ATOM 6744 O O . HIS A 1 432 ? -18.263 36.861 -32.598 1.00 18.55 432 HIS A O 1
ATOM 6758 N N . LEU A 1 433 ? -16.366 37.732 -31.748 1.00 17.64 433 LEU A N 1
ATOM 6759 C CA . LEU A 1 433 ? -16.712 37.422 -30.368 1.00 18.03 433 LEU A CA 1
ATOM 6760 C C . LEU A 1 433 ? -17.490 38.573 -29.749 1.00 18.95 433 LEU A C 1
ATOM 6761 O O . LEU A 1 433 ? -17.192 39.745 -29.992 1.00 19.48 433 LEU A O 1
ATOM 6777 N N . ILE A 1 434 ? -18.459 38.224 -28.908 1.00 18.15 434 ILE A N 1
ATOM 6778 C CA . ILE A 1 434 ? -19.250 39.187 -28.155 1.00 19.24 434 ILE A CA 1
ATOM 6779 C C . ILE A 1 434 ? -19.172 38.812 -26.680 1.00 20.11 434 ILE A C 1
ATOM 6780 O O . ILE A 1 434 ? -19.331 37.642 -26.310 1.00 19.76 434 ILE A O 1
ATOM 6796 N N A GLU A 1 435 ? -18.903 39.797 -25.841 0.57 20.57 435 GLU A N 1
ATOM 6797 N N B GLU A 1 435 ? -18.905 39.800 -25.839 0.43 21.29 435 GLU A N 1
ATOM 6798 C CA A GLU A 1 435 ? -18.838 39.512 -24.419 0.57 21.70 435 GLU A CA 1
ATOM 6799 C CA B GLU A 1 435 ? -18.846 39.540 -24.409 0.43 22.94 435 GLU A CA 1
ATOM 6800 C C A GLU A 1 435 ? -20.207 39.044 -23.939 0.57 21.70 435 GLU A C 1
ATOM 6801 C C B GLU A 1 435 ? -20.212 39.067 -23.919 0.43 22.35 435 GLU A C 1
ATOM 6802 O O A GLU A 1 435 ? -21.243 39.558 -24.363 0.57 21.57 435 GLU A O 1
ATOM 6803 O O B GLU A 1 435 ? -21.251 39.592 -24.323 0.43 22.10 435 GLU A O 1
ATOM 6826 N N . ALA A 1 436 ? -20.208 38.067 -23.044 1.00 22.55 436 ALA A N 1
ATOM 6827 C CA . ALA A 1 436 ? -21.454 37.560 -22.494 1.00 24.59 436 ALA A CA 1
ATOM 6828 C C . ALA A 1 436 ? -22.206 38.655 -21.742 1.00 24.82 436 ALA A C 1
ATOM 6829 O O . ALA A 1 436 ? -21.614 39.559 -21.144 1.00 25.92 436 ALA A O 1
ATOM 6837 N N . SER A 1 437 ? -23.531 38.551 -21.755 1.00 23.82 437 SER A N 1
ATOM 6838 C CA . SER A 1 437 ? -24.389 39.465 -21.013 1.00 24.13 437 SER A CA 1
ATOM 6839 C C . SER A 1 437 ? -25.703 38.753 -20.731 1.00 23.93 437 SER A C 1
ATOM 6840 O O . SER A 1 437 ? -25.996 37.707 -21.300 1.00 23.75 437 SER A O 1
ATOM 6848 N N . ASP A 1 438 ? -26.503 39.339 -19.839 1.00 24.20 438 ASP A N 1
ATOM 6849 C CA . ASP A 1 438 ? -27.828 38.782 -19.592 1.00 26.17 438 ASP A CA 1
ATOM 6850 C C . ASP A 1 438 ? -28.621 38.642 -20.894 1.00 26.49 438 ASP A C 1
ATOM 6851 O O . ASP A 1 438 ? -29.351 37.664 -21.088 1.00 26.13 438 ASP A O 1
ATOM 6860 N N . ALA A 1 439 ? -28.521 39.638 -21.782 1.00 27.02 439 ALA A N 1
ATOM 6861 C CA . ALA A 1 439 ? -29.299 39.618 -23.024 1.00 27.04 439 ALA A CA 1
ATOM 6862 C C . ALA A 1 439 ? -28.933 38.443 -23.917 1.00 25.33 439 ALA A C 1
ATOM 6863 O O . ALA A 1 439 ? -29.753 38.003 -24.739 1.00 26.13 439 ALA A O 1
ATOM 6870 N N . LEU A 1 440 ? -27.706 37.954 -23.807 1.00 24.26 440 LEU A N 1
ATOM 6871 C CA . LEU A 1 440 ? -27.226 36.844 -24.605 1.00 24.34 440 LEU A CA 1
ATOM 6872 C C . LEU A 1 440 ? -27.439 35.495 -23.953 1.00 23.36 440 LEU A C 1
ATOM 6873 O O . LEU A 1 440 ? -26.998 34.490 -24.502 1.00 24.06 440 LEU A O 1
ATOM 6889 N N . ARG A 1 441 ? -28.065 35.439 -22.786 1.00 23.44 441 ARG A N 1
ATOM 6890 C CA . ARG A 1 441 ? -28.345 34.152 -22.164 1.00 24.66 441 ARG A CA 1
ATOM 6891 C C . ARG A 1 441 ? -29.193 33.283 -23.093 1.00 23.76 441 ARG A C 1
ATOM 6892 O O . ARG A 1 441 ? -30.143 33.755 -23.723 1.00 25.29 441 ARG A O 1
ATOM 6913 N N . PHE A 1 442 ? -28.830 32.008 -23.192 1.00 22.63 442 PHE A N 1
ATOM 6914 C CA . PHE A 1 442 ? -29.578 31.050 -23.989 1.00 23.31 442 PHE A CA 1
ATOM 6915 C C . PHE A 1 442 ? -30.702 30.509 -23.120 1.00 25.88 442 PHE A C 1
ATOM 6916 O O . PHE A 1 442 ? -30.457 30.020 -22.024 1.00 28.34 442 PHE A O 1
ATOM 6933 N N . ASP A 1 443 ? -31.928 30.646 -23.568 1.00 28.25 443 ASP A N 1
ATOM 6934 C CA . ASP A 1 443 ? -33.064 30.061 -22.874 1.00 30.71 443 ASP A CA 1
ATOM 6935 C C . ASP A 1 443 ? -33.394 28.734 -23.543 1.00 29.75 443 ASP A C 1
ATOM 6936 O O . ASP A 1 443 ? -33.195 28.576 -24.741 1.00 30.04 443 ASP A O 1
ATOM 6945 N N . PHE A 1 444 ? -33.829 27.759 -22.766 1.00 28.27 444 PHE A N 1
ATOM 6946 C CA . PHE A 1 444 ? -34.389 26.526 -23.302 1.00 28.42 444 PHE A CA 1
ATOM 6947 C C . PHE A 1 444 ? -35.880 26.477 -22.963 1.00 27.69 444 PHE A C 1
ATOM 6948 O O . PHE A 1 444 ? -36.362 27.124 -22.028 1.00 27.79 444 PHE A O 1
ATOM 6965 N N . HIS A 1 445 ? -36.631 25.727 -23.754 1.00 26.66 445 HIS A N 1
ATOM 6966 C CA . HIS A 1 445 ? -37.973 25.369 -23.321 1.00 28.96 445 HIS A CA 1
ATOM 6967 C C . HIS A 1 445 ? -38.211 23.920 -23.687 1.00 25.95 445 HIS A C 1
ATOM 6968 O O . HIS A 1 445 ? -37.656 23.409 -24.655 1.00 26.60 445 HIS A O 1
ATOM 6982 N N . ILE A 1 446 ? -38.992 23.241 -22.867 1.00 25.87 446 ILE A N 1
ATOM 6983 C CA . ILE A 1 446 ? -39.233 21.821 -23.020 1.00 24.76 446 ILE A CA 1
ATOM 6984 C C . ILE A 1 446 ? -40.648 21.652 -23.530 1.00 25.10 446 ILE A C 1
ATOM 6985 O O . ILE A 1 446 ? -41.574 22.326 -23.062 1.00 27.31 446 ILE A O 1
ATOM 7001 N N . GLU A 1 447 ? -40.795 20.809 -24.538 1.00 24.93 447 GLU A N 1
ATOM 7002 C CA . GLU A 1 447 ? -42.090 20.397 -25.024 1.00 27.03 447 GLU A CA 1
ATOM 7003 C C . GLU A 1 447 ? -42.223 18.897 -24.858 1.00 26.28 447 GLU A C 1
ATOM 7004 O O . GLU A 1 447 ? -41.244 18.149 -24.922 1.00 26.12 447 GLU A O 1
ATOM 7016 N N A GLN A 1 448 ? -43.453 18.468 -24.609 0.56 26.06 448 GLN A N 1
ATOM 7017 N N B GLN A 1 448 ? -43.449 18.462 -24.616 0.44 26.73 448 GLN A N 1
ATOM 7018 C CA A GLN A 1 448 ? -43.782 17.056 -24.433 0.56 27.78 448 GLN A CA 1
ATOM 7019 C CA B GLN A 1 448 ? -43.735 17.046 -24.460 0.44 28.51 448 GLN A CA 1
ATOM 7020 C C A GLN A 1 448 ? -44.196 16.518 -25.798 0.56 28.15 448 GLN A C 1
ATOM 7021 C C B GLN A 1 448 ? -44.170 16.511 -25.815 0.44 28.52 448 GLN A C 1
ATOM 7022 O O A GLN A 1 448 ? -45.311 16.770 -26.260 0.56 28.48 448 GLN A O 1
ATOM 7023 O O B GLN A 1 448 ? -45.293 16.763 -26.264 0.44 29.09 448 GLN A O 1
ATOM 7050 N N . VAL A 1 449 ? -43.284 15.784 -26.458 1.00 27.16 449 VAL A N 1
ATOM 7051 C CA . VAL A 1 449 ? -43.564 15.203 -27.761 1.00 27.43 449 VAL A CA 1
ATOM 7052 C C . VAL A 1 449 ? -44.333 13.911 -27.558 1.00 28.02 449 VAL A C 1
ATOM 7053 O O . VAL A 1 449 ? -43.993 13.105 -26.678 1.00 29.15 449 VAL A O 1
ATOM 7067 N N . THR A 1 450 ? -45.378 13.715 -28.367 1.00 27.86 450 THR A N 1
ATOM 7068 C CA . THR A 1 450 ? -46.171 12.493 -28.344 1.00 28.85 450 THR A CA 1
ATOM 7069 C C . THR A 1 450 ? -46.438 12.055 -29.779 1.00 29.38 450 THR A C 1
ATOM 7070 O O . THR A 1 450 ? -46.156 12.805 -30.727 1.00 29.28 450 THR A O 1
ATOM 7081 N N . PRO A 1 451 ? -46.992 10.859 -29.986 1.00 30.79 451 PRO A N 1
ATOM 7082 C CA . PRO A 1 451 ? -47.329 10.448 -31.359 1.00 33.28 451 PRO A CA 1
ATOM 7083 C C . PRO A 1 451 ? -48.378 11.331 -32.012 1.00 35.63 451 PRO A C 1
ATOM 7084 O O . PRO A 1 451 ? -48.499 11.319 -33.243 1.00 36.59 451 PRO A O 1
ATOM 7095 N N . GLU A 1 452 ? -49.121 12.112 -31.234 1.00 37.59 452 GLU A N 1
ATOM 7096 C CA . GLU A 1 452 ? -50.099 13.039 -31.782 1.00 40.96 452 GLU A CA 1
ATOM 7097 C C . GLU A 1 452 ? -49.545 14.446 -31.956 1.00 41.69 452 GLU A C 1
ATOM 7098 O O . GLU A 1 452 ? -50.267 15.325 -32.432 1.00 42.63 452 GLU A O 1
ATOM 7110 N N . GLY A 1 453 ? -48.291 14.678 -31.604 1.00 41.13 453 GLY A N 1
ATOM 7111 C CA . GLY A 1 453 ? -47.709 16.003 -31.624 1.00 40.87 453 GLY A CA 1
ATOM 7112 C C . GLY A 1 453 ? -47.459 16.545 -30.228 1.00 40.96 453 GLY A C 1
ATOM 7113 O O . GLY A 1 453 ? -47.341 15.805 -29.247 1.00 40.88 453 GLY A O 1
ATOM 7117 N N . VAL A 1 454 ? -47.371 17.871 -30.150 1.00 41.14 454 VAL A N 1
ATOM 7118 C CA . VAL A 1 454 ? -47.258 18.604 -28.891 1.00 42.95 454 VAL A CA 1
ATOM 7119 C C . VAL A 1 454 ? -48.621 19.233 -28.613 1.00 46.38 454 VAL A C 1
ATOM 7120 O O . VAL A 1 454 ? -49.191 19.888 -29.492 1.00 46.60 454 VAL A O 1
ATOM 7133 N N . GLN A 1 455 ? -49.158 19.025 -27.412 1.00 49.44 455 GLN A N 1
ATOM 7134 C CA . GLN A 1 455 ? -50.496 19.525 -27.095 1.00 52.57 455 GLN A CA 1
ATOM 7135 C C . GLN A 1 455 ? -50.460 20.987 -26.646 1.00 54.90 455 GLN A C 1
ATOM 7136 O O . GLN A 1 455 ? -49.516 21.435 -25.985 1.00 55.33 455 GLN A O 1
ATOM 7150 N N . ALA A 1 456 ? -51.538 21.709 -26.977 1.00 56.05 456 ALA A N 1
ATOM 7151 C CA . ALA A 1 456 ? -51.702 23.147 -26.711 1.00 56.16 456 ALA A CA 1
ATOM 7152 C C . ALA A 1 456 ? -50.492 23.961 -27.164 1.00 56.53 456 ALA A C 1
ATOM 7153 O O . ALA A 1 456 ? -49.640 24.394 -26.380 1.00 57.20 456 ALA A O 1
ATOM 7161 N N . MET B 2 1 ? 21.595 10.959 -50.101 1.00 39.93 1 MET B N 1
ATOM 7162 C CA . MET B 2 1 ? 20.229 11.086 -50.684 1.00 39.89 1 MET B CA 1
ATOM 7163 C C . MET B 2 1 ? 19.386 11.922 -49.734 1.00 34.88 1 MET B C 1
ATOM 7164 O O . MET B 2 1 ? 19.692 12.038 -48.550 1.00 35.54 1 MET B O 1
ATOM 7180 N N A LYS B 2 2 ? 18.330 12.510 -50.270 0.59 32.23 2 LYS B N 1
ATOM 7181 N N B LYS B 2 2 ? 18.340 12.531 -50.273 0.41 32.67 2 LYS B N 1
ATOM 7182 C CA A LYS B 2 2 ? 17.397 13.278 -49.468 0.59 30.82 2 LYS B CA 1
ATOM 7183 C CA B LYS B 2 2 ? 17.397 13.300 -49.482 0.41 31.36 2 LYS B CA 1
ATOM 7184 C C A LYS B 2 2 ? 16.243 12.388 -49.032 0.59 28.68 2 LYS B C 1
ATOM 7185 C C B LYS B 2 2 ? 16.252 12.394 -49.035 0.41 28.87 2 LYS B C 1
ATOM 7186 O O A LYS B 2 2 ? 16.026 11.301 -49.565 0.59 29.76 2 LYS B O 1
ATOM 7187 O O B LYS B 2 2 ? 16.052 11.300 -49.562 0.41 29.77 2 LYS B O 1
ATOM 7224 N N . GLN B 2 3 ? 15.524 12.844 -48.021 1.00 25.28 3 GLN B N 1
ATOM 7225 C CA . GLN B 2 3 ? 14.378 12.113 -47.497 1.00 23.82 3 GLN B CA 1
ATOM 7226 C C . GLN B 2 3 ? 13.131 12.918 -47.811 1.00 21.54 3 GLN B C 1
ATOM 7227 O O . GLN B 2 3 ? 12.999 14.070 -47.378 1.00 21.94 3 GLN B O 1
ATOM 7242 N N . SER B 2 4 ? 12.218 12.316 -48.559 1.00 20.86 4 SER B N 1
ATOM 7243 C CA . SER B 2 4 ? 11.004 13.033 -48.894 1.00 19.79 4 SER B CA 1
ATOM 7244 C C . SER B 2 4 ? 10.105 13.163 -47.670 1.00 19.39 4 SER B C 1
ATOM 7245 O O . SER B 2 4 ? 10.085 12.303 -46.774 1.00 20.29 4 SER B O 1
ATOM 7253 N N . LEU B 2 5 ? 9.338 14.250 -47.639 1.00 19.32 5 LEU B N 1
ATOM 7254 C CA . LEU B 2 5 ? 8.314 14.367 -46.601 1.00 19.74 5 LEU B CA 1
ATOM 7255 C C . LEU B 2 5 ? 7.350 13.188 -46.643 1.00 19.69 5 LEU B C 1
ATOM 7256 O O . LEU B 2 5 ? 6.962 12.651 -45.596 1.00 19.85 5 LEU B O 1
ATOM 7272 N N . CYS B 2 6 ? 6.959 12.757 -47.839 1.00 19.65 6 CYS B N 1
ATOM 7273 C CA . CYS B 2 6 ? 6.035 11.632 -47.918 1.00 20.96 6 CYS B CA 1
ATOM 7274 C C . CYS B 2 6 ? 6.585 10.385 -47.240 1.00 21.46 6 CYS B C 1
ATOM 7275 O O . CYS B 2 6 ? 5.822 9.625 -46.627 1.00 23.66 6 CYS B O 1
ATOM 7283 N N . SER B 2 7 ? 7.900 10.167 -47.303 1.00 21.21 7 SER B N 1
ATOM 7284 C CA . SER B 2 7 ? 8.479 8.989 -46.674 1.00 22.10 7 SER B CA 1
ATOM 7285 C C . SER B 2 7 ? 8.473 9.075 -45.156 1.00 22.49 7 SER B C 1
ATOM 7286 O O . SER B 2 7 ? 8.667 8.058 -44.491 1.00 25.37 7 SER B O 1
ATOM 7294 N N . LEU B 2 8 ? 8.268 10.260 -44.597 1.00 21.52 8 LEU B N 1
ATOM 7295 C CA . LEU B 2 8 ? 8.341 10.470 -43.161 1.00 22.08 8 LEU B CA 1
ATOM 7296 C C . LEU B 2 8 ? 7.001 10.750 -42.520 1.00 21.92 8 LEU B C 1
ATOM 7297 O O . LEU B 2 8 ? 6.927 10.740 -41.287 1.00 22.74 8 LEU B O 1
ATOM 7313 N N . ALA B 2 9 ? 5.966 11.031 -43.295 1.00 21.49 9 ALA B N 1
ATOM 7314 C CA . ALA B 2 9 ? 4.716 11.518 -42.736 1.00 20.20 9 ALA B CA 1
ATOM 7315 C C . ALA B 2 9 ? 3.569 10.564 -43.033 1.00 21.39 9 ALA B C 1
ATOM 7316 O O . ALA B 2 9 ? 3.445 10.048 -44.148 1.00 25.12 9 ALA B O 1
ATOM 7323 N N . GLN B 2 10 ? 2.714 10.368 -42.031 1.00 21.54 10 GLN B N 1
ATOM 7324 C CA . GLN B 2 10 ? 1.498 9.572 -42.140 1.00 23.24 10 GLN B CA 1
ATOM 7325 C C . GLN B 2 10 ? 0.320 10.404 -42.634 1.00 19.68 10 GLN B C 1
ATOM 7326 O O . GLN B 2 10 ? -0.588 9.875 -43.287 1.00 20.77 10 GLN B O 1
ATOM 7340 N N . VAL B 2 11 ? 0.330 11.694 -42.347 1.00 17.46 11 VAL B N 1
ATOM 7341 C CA . VAL B 2 11 ? -0.779 12.591 -42.635 1.00 16.60 11 VAL B CA 1
ATOM 7342 C C . VAL B 2 11 ? -0.174 13.866 -43.182 1.00 15.99 11 VAL B C 1
ATOM 7343 O O . VAL B 2 11 ? 0.755 14.419 -42.581 1.00 16.82 11 VAL B O 1
ATOM 7356 N N . ILE B 2 12 ? -0.676 14.318 -44.333 1.00 15.69 12 ILE B N 1
ATOM 7357 C CA . ILE B 2 12 ? -0.260 15.572 -44.973 1.00 15.41 12 ILE B CA 1
ATOM 7358 C C . ILE B 2 12 ? -1.557 16.116 -45.570 1.00 14.70 12 ILE B C 1
ATOM 7359 O O . ILE B 2 12 ? -2.098 15.513 -46.500 1.00 15.44 12 ILE B O 1
ATOM 7375 N N . ARG B 2 13 ? -2.084 17.215 -45.020 1.00 14.63 13 ARG B N 1
ATOM 7376 C CA . ARG B 2 13 ? -3.450 17.598 -45.358 1.00 15.11 13 ARG B CA 1
ATOM 7377 C C . ARG B 2 13 ? -3.690 19.081 -45.101 1.00 14.34 13 ARG B C 1
ATOM 7378 O O . ARG B 2 13 ? -2.957 19.737 -44.359 1.00 14.94 13 ARG B O 1
ATOM 7399 N N . SER B 2 14 ? -4.784 19.584 -45.671 1.00 13.72 14 SER B N 1
ATOM 7400 C CA . SER B 2 14 ? -5.279 20.922 -45.395 1.00 14.13 14 SER B CA 1
ATOM 7401 C C . SER B 2 14 ? -6.740 20.876 -44.961 1.00 14.47 14 SER B C 1
ATOM 7402 O O . SER B 2 14 ? -7.497 19.949 -45.282 1.00 14.19 14 SER B O 1
ATOM 7410 N N . LYS B 2 15 ? -7.135 21.912 -44.223 1.00 14.81 15 LYS B N 1
ATOM 7411 C CA . LYS B 2 15 ? -8.543 22.175 -43.945 1.00 14.25 15 LYS B CA 1
ATOM 7412 C C . LYS B 2 15 ? -8.677 23.627 -43.516 1.00 14.10 15 LYS B C 1
ATOM 7413 O O . LYS B 2 15 ? -7.732 24.217 -42.991 1.00 14.92 15 LYS B O 1
ATOM 7432 N N . ASN B 2 16 ? -9.890 24.167 -43.617 1.00 14.09 16 ASN B N 1
ATOM 7433 C CA . ASN B 2 16 ? -10.168 25.426 -42.945 1.00 14.33 16 ASN B CA 1
ATOM 7434 C C . ASN B 2 16 ? -9.929 25.308 -41.438 1.00 14.22 16 ASN B C 1
ATOM 7435 O O . ASN B 2 16 ? -10.159 24.260 -40.834 1.00 15.06 16 ASN B O 1
ATOM 7446 N N . ALA B 2 17 ? -9.560 26.429 -40.821 1.00 15.08 17 ALA B N 1
ATOM 7447 C CA . ALA B 2 17 ? -9.785 26.648 -39.375 1.00 14.31 17 ALA B CA 1
ATOM 7448 C C . ALA B 2 17 ? -10.696 27.861 -39.292 1.00 15.22 17 ALA B C 1
ATOM 7449 O O . ALA B 2 17 ? -10.243 28.988 -39.068 1.00 15.90 17 ALA B O 1
ATOM 7456 N N . GLY B 2 18 ? -11.993 27.628 -39.503 1.00 15.04 18 GLY B N 1
ATOM 7457 C CA . GLY B 2 18 ? -12.923 28.715 -39.719 1.00 14.98 18 GLY B CA 1
ATOM 7458 C C . GLY B 2 18 ? -12.780 29.282 -41.128 1.00 14.86 18 GLY B C 1
ATOM 7459 O O . GLY B 2 18 ? -11.920 28.877 -41.924 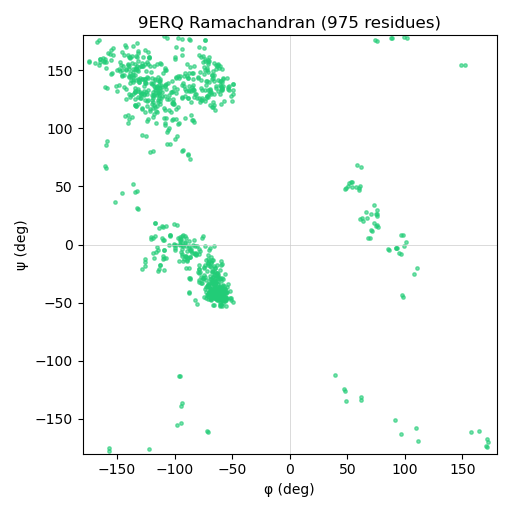1.00 15.15 18 GLY B O 1
ATOM 7463 N N . PRO B 2 19 ? -13.655 30.225 -41.471 1.00 14.33 19 PRO B N 1
ATOM 7464 C CA . PRO B 2 19 ? -13.717 30.689 -42.871 1.00 14.20 19 PRO B CA 1
ATOM 7465 C C . PRO B 2 19 ? -12.533 31.529 -43.319 1.00 14.93 19 PRO B C 1
ATOM 7466 O O . PRO B 2 19 ? -12.401 31.789 -44.529 1.00 15.24 19 PRO B O 1
ATOM 7477 N N . TYR B 2 20 ? -11.693 31.991 -42.391 1.00 15.11 20 TYR B N 1
ATOM 7478 C CA . TYR B 2 20 ? -10.679 32.988 -42.667 1.00 14.72 20 TYR B CA 1
ATOM 7479 C C . TYR B 2 20 ? -9.263 32.428 -42.647 1.00 14.52 20 TYR B C 1
ATOM 7480 O O . TYR B 2 20 ? -8.323 33.157 -42.991 1.00 16.52 20 TYR B O 1
ATOM 7498 N N . GLU B 2 21 ? -9.084 31.158 -42.289 1.00 15.18 21 GLU B N 1
ATOM 7499 C CA . GLU B 2 21 ? -7.760 30.583 -42.136 1.00 16.04 21 GLU B CA 1
ATOM 7500 C C . GLU B 2 21 ? -7.685 29.207 -42.766 1.00 15.77 21 GLU B C 1
ATOM 7501 O O . GLU B 2 21 ? -8.648 28.440 -42.763 1.00 15.10 21 GLU B O 1
ATOM 7513 N N . LEU B 2 22 ? -6.512 28.914 -43.312 1.00 15.83 22 LEU B N 1
ATOM 7514 C CA . LEU B 2 22 ? -6.175 27.614 -43.870 1.00 15.26 22 LEU B CA 1
ATOM 7515 C C . LEU B 2 22 ? -5.077 27.022 -42.999 1.00 15.33 22 LEU B C 1
ATOM 7516 O O . LEU B 2 22 ? -4.065 27.680 -42.759 1.00 16.53 22 LEU B O 1
ATOM 7532 N N . VAL B 2 23 ? -5.245 25.773 -42.586 1.00 15.28 23 VAL B N 1
ATOM 7533 C CA . VAL B 2 23 ? -4.228 25.083 -41.790 1.00 15.62 23 VAL B CA 1
ATOM 7534 C C . VAL B 2 23 ? -3.774 23.842 -42.541 1.00 15.75 23 VAL B C 1
ATOM 7535 O O . VAL B 2 23 ? -4.571 23.150 -43.187 1.00 15.72 23 VAL B O 1
ATOM 7548 N N . LEU B 2 24 ? -2.473 23.607 -42.507 1.00 15.65 24 LEU B N 1
ATOM 7549 C CA . LEU B 2 24 ? -1.853 22.441 -43.111 1.00 15.08 24 LEU B CA 1
ATOM 7550 C C . LEU B 2 24 ? -1.284 21.633 -41.956 1.00 15.73 24 LEU B C 1
ATOM 7551 O O . LEU B 2 24 ? -0.522 22.167 -41.141 1.00 17.29 24 LEU B O 1
ATOM 7567 N N . ASP B 2 25 ? -1.683 20.372 -41.857 1.00 15.27 25 ASP B N 1
ATOM 7568 C CA . ASP B 2 25 ? -1.225 19.496 -40.794 1.00 15.89 25 ASP B CA 1
ATOM 7569 C C . ASP B 2 25 ? -0.323 18.414 -41.370 1.00 15.53 25 ASP B C 1
ATOM 7570 O O . ASP B 2 25 ? -0.652 17.798 -42.392 1.00 16.39 25 ASP B O 1
ATOM 7579 N N . ILE B 2 26 ? 0.801 18.166 -40.694 1.00 16.83 26 ILE B N 1
ATOM 7580 C CA . ILE B 2 26 ? 1.726 17.093 -41.031 1.00 16.50 26 ILE B CA 1
ATOM 7581 C C . ILE B 2 26 ? 1.968 16.298 -39.755 1.00 17.31 26 ILE B C 1
ATOM 7582 O O . ILE B 2 26 ? 2.425 16.856 -38.758 1.00 17.98 26 ILE B O 1
ATOM 7598 N N . LEU B 2 27 ? 1.599 15.026 -39.752 1.00 17.11 27 LEU B N 1
ATOM 7599 C CA . LEU B 2 27 ? 1.859 14.148 -38.616 1.00 17.07 27 LEU B CA 1
ATOM 7600 C C . LEU B 2 27 ? 2.873 13.113 -39.068 1.00 17.69 27 LEU B C 1
ATOM 7601 O O . LEU B 2 27 ? 2.665 12.437 -40.086 1.00 18.67 27 LEU B O 1
ATOM 7617 N N . PHE B 2 28 ? 3.992 13.033 -38.350 1.00 18.16 28 PHE B N 1
ATOM 7618 C CA . PHE B 2 28 ? 5.099 12.167 -38.727 1.00 20.76 28 PHE B CA 1
ATOM 7619 C C . PHE B 2 28 ? 4.878 10.744 -38.245 1.00 22.47 28 PHE B C 1
ATOM 7620 O O . PHE B 2 28 ? 4.177 10.495 -37.254 1.00 23.52 28 PHE B O 1
ATOM 7637 N N . LYS B 2 29 ? 5.493 9.807 -38.971 1.00 23.66 29 LYS B N 1
ATOM 7638 C CA . LYS B 2 29 ? 5.357 8.391 -38.649 1.00 25.54 29 LYS B CA 1
ATOM 7639 C C . LYS B 2 29 ? 5.990 8.040 -37.308 1.00 26.73 29 LYS B C 1
ATOM 7640 O O . LYS B 2 29 ? 5.518 7.127 -36.620 1.00 28.64 29 LYS B O 1
ATOM 7659 N N . THR B 2 30 ? 7.098 8.683 -36.948 1.00 25.38 30 THR B N 1
ATOM 7660 C CA . THR B 2 30 ? 7.750 8.381 -35.679 1.00 27.07 30 THR B CA 1
ATOM 7661 C C . THR B 2 30 ? 8.179 9.674 -35.002 1.00 25.93 30 THR B C 1
ATOM 7662 O O . THR B 2 30 ? 8.386 10.702 -35.647 1.00 24.42 30 THR B O 1
ATOM 7673 N N . ARG B 2 31 ? 8.321 9.609 -33.680 1.00 26.75 31 ARG B N 1
ATOM 7674 C CA . ARG B 2 31 ? 8.894 10.736 -32.955 1.00 27.12 31 ARG B CA 1
ATOM 7675 C C . ARG B 2 31 ? 10.304 11.057 -33.445 1.00 26.44 31 ARG B C 1
ATOM 7676 O O . ARG B 2 31 ? 10.677 12.230 -33.550 1.00 25.48 31 ARG B O 1
ATOM 7697 N N . GLU B 2 32 ? 11.107 10.032 -33.758 1.00 25.97 32 GLU B N 1
ATOM 7698 C CA . GLU B 2 32 ? 12.461 10.298 -34.235 1.00 27.87 32 GLU B CA 1
ATOM 7699 C C . GLU B 2 32 ? 12.445 11.127 -35.516 1.00 25.94 32 GLU B C 1
ATOM 7700 O O . GLU B 2 32 ? 13.242 12.065 -35.671 1.00 25.17 32 GLU B O 1
ATOM 7712 N N . ASP B 2 33 ? 11.556 10.785 -36.452 1.00 25.19 33 ASP B N 1
ATOM 7713 C CA . ASP B 2 33 ? 11.444 11.546 -37.696 1.00 25.70 33 ASP B CA 1
ATOM 7714 C C . ASP B 2 33 ? 11.037 12.990 -37.420 1.00 23.40 33 ASP B C 1
ATOM 7715 O O . ASP B 2 33 ? 11.598 13.929 -37.986 1.00 22.71 33 ASP B O 1
ATOM 7724 N N . TYR B 2 34 ? 10.021 13.179 -36.580 1.00 20.98 34 TYR B N 1
ATOM 7725 C CA . TYR B 2 34 ? 9.587 14.521 -36.215 1.00 20.95 34 TYR B CA 1
ATOM 7726 C C . TYR B 2 34 ? 10.733 15.326 -35.632 1.00 20.71 34 TYR B C 1
ATOM 7727 O O . TYR B 2 34 ? 10.944 16.487 -35.992 1.00 20.08 34 TYR B O 1
ATOM 7745 N N . GLN B 2 35 ? 11.456 14.741 -34.683 1.00 21.47 35 GLN B N 1
ATOM 7746 C CA . GLN B 2 35 ? 12.566 15.472 -34.076 1.00 21.62 35 GLN B CA 1
ATOM 7747 C C . GLN B 2 35 ? 13.675 15.772 -35.078 1.00 21.80 35 GLN B C 1
ATOM 7748 O O . GLN B 2 35 ? 14.292 16.843 -35.025 1.00 22.57 35 GLN B O 1
ATOM 7762 N N A ARG B 2 36 ? 13.938 14.844 -36.000 0.54 21.95 36 ARG B N 1
ATOM 7763 N N B ARG B 2 36 ? 13.949 14.849 -36.004 0.46 22.66 36 ARG B N 1
ATOM 7764 C CA A ARG B 2 36 ? 14.941 15.083 -37.034 0.54 22.53 36 ARG B CA 1
ATOM 7765 C CA B ARG B 2 36 ? 14.981 15.130 -37.000 0.46 23.96 36 ARG B CA 1
ATOM 7766 C C A ARG B 2 36 ? 14.552 16.286 -37.883 0.54 20.90 36 ARG B C 1
ATOM 7767 C C B ARG B 2 36 ? 14.564 16.287 -37.906 0.46 21.68 36 ARG B C 1
ATOM 7768 O O A ARG B 2 36 ? 15.374 17.174 -38.146 0.54 21.20 36 ARG B O 1
ATOM 7769 O O B ARG B 2 36 ? 15.379 17.170 -38.204 0.46 21.77 36 ARG B O 1
ATOM 7810 N N . VAL B 2 37 ? 13.286 16.349 -38.295 1.00 20.65 37 VAL B N 1
ATOM 7811 C CA . VAL B 2 37 ? 12.837 17.473 -39.105 1.00 20.33 37 VAL B CA 1
ATOM 7812 C C . VAL B 2 37 ? 12.879 18.766 -38.299 1.00 19.76 37 VAL B C 1
ATOM 7813 O O . VAL B 2 37 ? 13.351 19.798 -38.783 1.00 19.79 37 VAL B O 1
ATOM 7827 N N . LYS B 2 38 ? 12.418 18.727 -37.047 1.00 19.45 38 LYS B N 1
ATOM 7828 C CA . LYS B 2 38 ? 12.392 19.935 -36.236 1.00 21.14 38 LYS B CA 1
ATOM 7829 C C . LYS B 2 38 ? 13.807 20.449 -36.012 1.00 22.38 38 LYS B C 1
ATOM 7830 O O . LYS B 2 38 ? 14.074 21.650 -36.138 1.00 23.80 38 LYS B O 1
ATOM 7849 N N . ARG B 2 39 ? 14.732 19.540 -35.678 1.00 21.66 39 ARG B N 1
ATOM 7850 C CA . ARG B 2 39 ? 16.124 19.909 -35.429 1.00 22.32 39 ARG B CA 1
ATOM 7851 C C . ARG B 2 39 ? 16.782 20.502 -36.661 1.00 22.69 39 ARG B C 1
ATOM 7852 O O . ARG B 2 39 ? 17.658 21.373 -36.537 1.00 23.59 39 ARG B O 1
ATOM 7873 N N . SER B 2 40 ? 16.400 20.021 -37.854 1.00 21.94 40 SER B N 1
ATOM 7874 C CA . SER B 2 40 ? 17.079 20.424 -39.081 1.00 21.11 40 SER B CA 1
ATOM 7875 C C . SER B 2 40 ? 16.873 21.898 -39.387 1.00 20.74 40 SER B C 1
ATOM 7876 O O . SER B 2 40 ? 17.670 22.495 -40.119 1.00 21.08 40 SER B O 1
ATOM 7884 N N . GLU B 2 41 ? 15.770 22.474 -38.914 1.00 20.83 41 GLU B N 1
ATOM 7885 C CA . GLU B 2 41 ? 15.397 23.852 -39.206 1.00 22.71 41 GLU B CA 1
ATOM 7886 C C . GLU B 2 41 ? 15.137 24.063 -40.689 1.00 22.02 41 GLU B C 1
ATOM 7887 O O . GLU B 2 41 ? 15.178 25.199 -41.164 1.00 23.92 41 GLU B O 1
ATOM 7899 N N . GLN B 2 42 ? 14.861 22.985 -41.436 1.00 20.01 42 GLN B N 1
ATOM 7900 C CA . GLN B 2 42 ? 14.621 23.098 -42.869 1.00 20.87 42 GLN B CA 1
ATOM 7901 C C . GLN B 2 42 ? 13.168 23.366 -43.249 1.00 20.68 42 GLN B C 1
ATOM 7902 O O . GLN B 2 42 ? 12.915 23.773 -44.379 1.00 21.07 42 GLN B O 1
ATOM 7916 N N A LEU B 2 43 ? 12.209 23.152 -42.351 0.63 19.98 43 LEU B N 1
ATOM 7917 N N B LEU B 2 43 ? 12.215 23.153 -42.344 0.37 20.47 43 LEU B N 1
ATOM 7918 C CA A LEU B 2 43 ? 10.805 23.406 -42.679 0.63 20.32 43 LEU B CA 1
ATOM 7919 C CA B LEU B 2 43 ? 10.807 23.410 -42.648 0.37 20.85 43 LEU B CA 1
ATOM 7920 C C A LEU B 2 43 ? 10.501 24.842 -42.266 0.63 21.27 43 LEU B C 1
ATOM 7921 C C B LEU B 2 43 ? 10.515 24.854 -42.250 0.37 21.57 43 LEU B C 1
ATOM 7922 O O A LEU B 2 43 ? 10.016 25.126 -41.167 0.63 22.89 43 LEU B O 1
ATOM 7923 O O B LEU B 2 43 ? 10.024 25.151 -41.158 0.37 22.65 43 LEU B O 1
ATOM 7954 N N . THR B 2 44 ? 10.826 25.764 -43.166 1.00 21.97 44 THR B N 1
ATOM 7955 C CA . THR B 2 44 ? 10.808 27.195 -42.902 1.00 21.82 44 THR B CA 1
ATOM 7956 C C . THR B 2 44 ? 9.654 27.901 -43.595 1.00 21.95 44 THR B C 1
ATOM 7957 O O . THR B 2 44 ? 9.077 27.386 -44.563 1.00 21.47 44 THR B O 1
ATOM 7969 N N . PRO B 2 45 ? 9.301 29.111 -43.132 1.00 21.97 45 PRO B N 1
ATOM 7970 C CA . PRO B 2 45 ? 8.313 29.911 -43.881 1.00 22.87 45 PRO B CA 1
ATOM 7971 C C . PRO B 2 45 ? 8.731 30.154 -45.317 1.00 23.67 45 PRO B C 1
ATOM 7972 O O . PRO B 2 45 ? 7.889 30.121 -46.223 1.00 23.72 45 PRO B O 1
ATOM 7983 N N . GLN B 2 46 ? 10.022 30.386 -45.554 1.00 24.62 46 GLN B N 1
ATOM 7984 C CA . GLN B 2 46 ? 10.496 30.600 -46.915 1.00 26.27 46 GLN B CA 1
ATOM 7985 C C . GLN B 2 46 ? 10.217 29.384 -47.785 1.00 24.32 46 GLN B C 1
ATOM 7986 O O . GLN B 2 46 ? 9.801 29.520 -48.944 1.00 24.40 46 GLN B O 1
ATOM 8000 N N . LEU B 2 47 ? 10.460 28.183 -47.255 1.00 23.52 47 LEU B N 1
ATOM 8001 C CA . LEU B 2 47 ? 10.192 26.975 -48.031 1.00 22.86 47 LEU B CA 1
ATOM 8002 C C . LEU B 2 47 ? 8.721 26.891 -48.392 1.00 21.55 47 LEU B C 1
ATOM 8003 O O . LEU B 2 47 ? 8.360 26.709 -49.564 1.00 22.26 47 LEU B O 1
ATOM 8019 N N . ILE B 2 48 ? 7.853 27.006 -47.390 1.00 20.91 48 ILE B N 1
ATOM 8020 C CA . ILE B 2 48 ? 6.426 26.867 -47.620 1.00 20.33 48 ILE B CA 1
ATOM 8021 C C . ILE B 2 48 ? 5.933 27.958 -48.547 1.00 20.23 48 ILE B C 1
ATOM 8022 O O . ILE B 2 48 ? 5.153 27.700 -49.469 1.00 20.84 48 ILE B O 1
ATOM 8038 N N . ALA B 2 49 ? 6.362 29.198 -48.308 1.00 21.67 49 ALA B N 1
ATOM 8039 C CA . ALA B 2 49 ? 5.883 30.291 -49.145 1.00 24.19 49 ALA B CA 1
ATOM 8040 C C . ALA B 2 49 ? 6.255 30.069 -50.610 1.00 23.89 49 ALA B C 1
ATOM 8041 O O . ALA B 2 49 ? 5.423 30.275 -51.516 1.00 24.26 49 ALA B O 1
ATOM 8048 N N . GLY B 2 50 ? 7.496 29.635 -50.875 1.00 24.26 50 GLY B N 1
ATOM 8049 C CA . GLY B 2 50 ? 7.878 29.335 -52.253 1.00 24.09 50 GLY B CA 1
ATOM 8050 C C . GLY B 2 50 ? 6.991 28.275 -52.885 1.00 23.60 50 GLY B C 1
ATOM 8051 O O . GLY B 2 50 ? 6.588 28.391 -54.052 1.00 25.51 50 GLY B O 1
ATOM 8055 N N . LEU B 2 51 ? 6.657 27.238 -52.120 1.00 21.62 51 LEU B N 1
ATOM 8056 C CA . LEU B 2 51 ? 5.836 26.154 -52.644 1.00 21.55 51 LEU B CA 1
ATOM 8057 C C . LEU B 2 51 ? 4.415 26.603 -52.943 1.00 20.44 51 LEU B C 1
ATOM 8058 O O . LEU B 2 51 ? 3.766 26.037 -53.835 1.00 20.44 51 LEU B O 1
ATOM 8074 N N . TYR B 2 52 ? 3.911 27.575 -52.190 1.00 19.85 52 TYR B N 1
ATOM 8075 C CA . TYR B 2 52 ? 2.537 28.032 -52.304 1.00 19.74 52 TYR B CA 1
ATOM 8076 C C . TYR B 2 52 ? 2.376 29.313 -53.102 1.00 20.07 52 TYR B C 1
ATOM 8077 O O . TYR B 2 52 ? 1.243 29.752 -53.299 1.00 21.28 52 TYR B O 1
ATOM 8095 N N . ASN B 2 53 ? 3.458 29.909 -53.606 1.00 20.28 53 ASN B N 1
ATOM 8096 C CA . ASN B 2 53 ? 3.370 31.154 -54.362 1.00 22.17 53 ASN B CA 1
ATOM 8097 C C . ASN B 2 53 ? 2.759 32.267 -53.506 1.00 23.50 53 ASN B C 1
ATOM 8098 O O . ASN B 2 53 ? 1.834 32.965 -53.924 1.00 25.90 53 ASN B O 1
ATOM 8109 N N . VAL B 2 54 ? 3.284 32.410 -52.280 1.00 22.62 54 VAL B N 1
ATOM 8110 C CA . VAL B 2 54 ? 2.968 33.515 -51.386 1.00 23.95 54 VAL B CA 1
ATOM 8111 C C . VAL B 2 54 ? 4.287 34.067 -50.853 1.00 25.98 54 VAL B C 1
ATOM 8112 O O . VAL B 2 54 ? 5.339 33.435 -50.966 1.00 25.86 54 VAL B O 1
ATOM 8125 N N . LYS B 2 55 ? 4.218 35.270 -50.235 1.00 27.88 55 LYS B N 1
ATOM 8126 C CA . LYS B 2 55 ? 5.386 35.853 -49.578 1.00 29.03 55 LYS B CA 1
ATOM 8127 C C . LYS B 2 55 ? 5.617 35.177 -48.220 1.00 26.19 55 LYS B C 1
ATOM 8128 O O . LYS B 2 55 ? 4.661 34.725 -47.573 1.00 24.59 55 LYS B O 1
ATOM 8147 N N . PRO B 2 56 ? 6.879 35.069 -47.769 1.00 25.60 56 PRO B N 1
ATOM 8148 C CA . PRO B 2 56 ? 7.134 34.371 -46.491 1.00 25.98 56 PRO B CA 1
ATOM 8149 C C . PRO B 2 56 ? 6.360 34.955 -45.322 1.00 26.48 56 PRO B C 1
ATOM 8150 O O . PRO B 2 56 ? 5.911 34.205 -44.444 1.00 26.37 56 PRO B O 1
ATOM 8161 N N A ASP B 2 57 ? 6.192 36.277 -45.279 0.49 27.56 57 ASP B N 1
ATOM 8162 N N B ASP B 2 57 ? 6.186 36.279 -45.287 0.51 27.45 57 ASP B N 1
ATOM 8163 C CA A ASP B 2 57 ? 5.443 36.902 -44.193 0.49 29.33 57 ASP B CA 1
ATOM 8164 C CA B ASP B 2 57 ? 5.435 36.916 -44.211 0.51 29.15 57 ASP B CA 1
ATOM 8165 C C A ASP B 2 57 ? 3.957 36.566 -44.234 0.49 27.43 57 ASP B C 1
ATOM 8166 C C B ASP B 2 57 ? 3.959 36.545 -44.226 0.51 27.34 57 ASP B C 1
ATOM 8167 O O A ASP B 2 57 ? 3.244 36.871 -43.269 0.49 28.51 57 ASP B O 1
ATOM 8168 O O B ASP B 2 57 ? 3.253 36.831 -43.250 0.51 28.40 57 ASP B O 1
ATOM 8185 N N . PHE B 2 58 ? 3.473 35.924 -45.304 1.00 24.54 58 PHE B N 1
ATOM 8186 C CA . PHE B 2 58 ? 2.077 35.493 -45.356 1.00 22.21 58 PHE B CA 1
ATOM 8187 C C . PHE B 2 58 ? 1.836 34.262 -44.488 1.00 21.21 58 PHE B C 1
ATOM 8188 O O . PHE B 2 58 ? 0.703 34.030 -44.033 1.00 23.14 58 PHE B O 1
ATOM 8206 N N . ILE B 2 59 ? 2.875 33.454 -44.271 1.00 20.63 59 ILE B N 1
ATOM 8207 C CA . ILE B 2 59 ? 2.800 32.339 -43.333 1.00 20.35 59 ILE B CA 1
ATOM 8208 C C . ILE B 2 59 ? 2.659 32.925 -41.934 1.00 20.48 59 ILE B C 1
ATOM 8209 O O . ILE B 2 59 ? 3.527 33.665 -41.467 1.00 22.86 59 ILE B O 1
ATOM 8225 N N . HIS B 2 60 ? 1.555 32.620 -41.263 1.00 19.86 60 HIS B N 1
ATOM 8226 C CA . HIS B 2 60 ? 1.293 33.238 -39.965 1.00 20.14 60 HIS B CA 1
ATOM 8227 C C . HIS B 2 60 ? 2.032 32.530 -38.829 1.00 19.37 60 HIS B C 1
ATOM 8228 O O . HIS B 2 60 ? 2.648 33.179 -37.973 1.00 20.97 60 HIS B O 1
ATOM 8242 N N . ARG B 2 61 ? 1.944 31.202 -38.783 1.00 19.31 61 ARG B N 1
ATOM 8243 C CA . ARG B 2 61 ? 2.650 30.417 -37.785 1.00 19.85 61 ARG B CA 1
ATOM 8244 C C . ARG B 2 61 ? 3.036 29.047 -38.331 1.00 18.69 61 ARG B C 1
ATOM 8245 O O . ARG B 2 61 ? 2.343 28.465 -39.170 1.00 18.52 61 ARG B O 1
ATOM 8266 N N . ILE B 2 62 ? 4.127 28.517 -37.799 1.00 19.19 62 ILE B N 1
ATOM 8267 C CA . ILE B 2 62 ? 4.484 27.111 -37.918 1.00 18.18 62 ILE B CA 1
ATOM 8268 C C . ILE B 2 62 ? 4.593 26.584 -36.494 1.00 18.51 62 ILE B C 1
ATOM 8269 O O . ILE B 2 62 ? 5.452 27.036 -35.735 1.00 20.70 62 ILE B O 1
ATOM 8285 N N . ILE B 2 63 ? 3.716 25.657 -36.132 1.00 17.70 63 ILE B N 1
ATOM 8286 C CA . ILE B 2 63 ? 3.536 25.210 -34.754 1.00 17.68 63 ILE B CA 1
ATOM 8287 C C . ILE B 2 63 ? 4.000 23.766 -34.649 1.00 18.51 63 ILE B C 1
ATOM 8288 O O . ILE B 2 63 ? 3.483 22.886 -35.348 1.00 19.78 63 ILE B O 1
ATOM 8304 N N . TRP B 2 64 ? 4.983 23.526 -33.775 1.00 18.85 64 TRP B N 1
ATOM 8305 C CA . TRP B 2 64 ? 5.557 22.205 -33.564 1.00 18.86 64 TRP B CA 1
ATOM 8306 C C . TRP B 2 64 ? 4.840 21.631 -32.356 1.00 18.68 64 TRP B C 1
ATOM 8307 O O . TRP B 2 64 ? 5.106 22.037 -31.224 1.00 20.10 64 TRP B O 1
ATOM 8328 N N . PHE B 2 65 ? 3.926 20.706 -32.594 1.00 18.88 65 PHE B N 1
ATOM 8329 C CA . PHE B 2 65 ? 3.079 20.136 -31.552 1.00 20.02 65 PHE B CA 1
ATOM 8330 C C . PHE B 2 65 ? 3.672 18.808 -31.104 1.00 19.96 65 PHE B C 1
ATOM 8331 O O . PHE B 2 65 ? 3.371 17.745 -31.643 1.00 19.67 65 PHE B O 1
ATOM 8348 N N . ASP B 2 66 ? 4.489 18.878 -30.062 1.00 21.14 66 ASP B N 1
ATOM 8349 C CA . ASP B 2 66 ? 5.226 17.698 -29.627 1.00 23.19 66 ASP B CA 1
ATOM 8350 C C . ASP B 2 66 ? 4.335 16.532 -29.227 1.00 23.55 66 ASP B C 1
ATOM 8351 O O . ASP B 2 66 ? 4.687 15.384 -29.558 1.00 24.64 66 ASP B O 1
ATOM 8360 N N . PRO B 2 67 ? 3.213 16.724 -28.524 1.00 23.24 67 PRO B N 1
ATOM 8361 C CA . PRO B 2 67 ? 2.422 15.554 -28.113 1.00 24.62 67 PRO B CA 1
ATOM 8362 C C . PRO B 2 67 ? 1.996 14.669 -29.263 1.00 25.52 67 PRO B C 1
ATOM 8363 O O . PRO B 2 67 ? 1.758 13.477 -29.044 1.00 27.60 67 PRO B O 1
ATOM 8374 N N . ALA B 2 68 ? 1.885 15.210 -30.477 1.00 24.23 68 ALA B N 1
ATOM 8375 C CA . ALA B 2 68 ? 1.394 14.464 -31.634 1.00 24.06 68 ALA B CA 1
ATOM 8376 C C . ALA B 2 68 ? 2.476 14.176 -32.669 1.00 21.99 68 ALA B C 1
ATOM 8377 O O . ALA B 2 68 ? 2.168 13.636 -33.734 1.00 21.56 68 ALA B O 1
ATOM 8384 N N . ASN B 2 69 ? 3.725 14.538 -32.411 1.00 21.12 69 ASN B N 1
ATOM 8385 C CA . ASN B 2 69 ? 4.769 14.492 -33.441 1.00 19.85 69 ASN B CA 1
ATOM 8386 C C . ASN B 2 69 ? 4.278 15.151 -34.720 1.00 18.64 69 ASN B C 1
ATOM 8387 O O . ASN B 2 69 ? 4.411 14.611 -35.818 1.00 19.57 69 ASN B O 1
ATOM 8398 N N . ALA B 2 70 ? 3.697 16.331 -34.576 1.00 17.31 70 ALA B N 1
ATOM 8399 C CA . ALA B 2 70 ? 2.976 16.961 -35.667 1.00 17.88 70 ALA B CA 1
ATOM 8400 C C . ALA B 2 70 ? 3.420 18.405 -35.811 1.00 16.81 70 ALA B C 1
ATOM 8401 O O . ALA B 2 70 ? 3.812 19.052 -34.839 1.00 18.53 70 ALA B O 1
ATOM 8408 N N A VAL B 2 71 ? 3.336 18.920 -37.032 0.52 17.22 71 VAL B N 1
ATOM 8409 N N B VAL B 2 71 ? 3.329 18.910 -37.045 0.48 17.19 71 VAL B N 1
ATOM 8410 C CA A VAL B 2 71 ? 3.532 20.341 -37.260 0.52 18.45 71 VAL B CA 1
ATOM 8411 C CA B VAL B 2 71 ? 3.533 20.322 -37.330 0.48 18.38 71 VAL B CA 1
ATOM 8412 C C A VAL B 2 71 ? 2.304 20.870 -37.984 0.52 17.88 71 VAL B C 1
ATOM 8413 C C B VAL B 2 71 ? 2.270 20.857 -37.982 0.48 17.83 71 VAL B C 1
ATOM 8414 O O A VAL B 2 71 ? 1.724 20.185 -38.836 0.52 18.82 71 VAL B O 1
ATOM 8415 O O B VAL B 2 71 ? 1.663 20.184 -38.825 0.48 18.71 71 VAL B O 1
ATOM 8440 N N . LYS B 2 72 ? 1.876 22.061 -37.589 1.00 16.99 72 LYS B N 1
ATOM 8441 C CA . LYS B 2 72 ? 0.764 22.766 -38.214 1.00 17.15 72 LYS B CA 1
ATOM 8442 C C . LYS B 2 72 ? 1.262 24.074 -38.801 1.00 17.26 72 LYS B C 1
ATOM 8443 O O . LYS B 2 72 ? 1.900 24.876 -38.107 1.00 18.49 72 LYS B O 1
ATOM 8463 N N . ILE B 2 73 ? 0.976 24.281 -40.079 1.00 16.49 73 ILE B N 1
ATOM 8464 C CA . ILE B 2 73 ? 1.261 25.534 -40.760 1.00 16.93 73 ILE B CA 1
ATOM 8465 C C . ILE B 2 73 ? -0.046 26.295 -40.859 1.00 16.88 73 ILE B C 1
ATOM 8466 O O . ILE B 2 73 ? -1.051 25.742 -41.328 1.00 18.02 73 ILE B O 1
ATOM 8482 N N . VAL B 2 74 ? -0.030 27.564 -40.473 1.00 16.17 74 VAL B N 1
ATOM 8483 C CA . VAL B 2 74 ? -1.219 28.403 -40.457 1.00 16.23 74 VAL B CA 1
ATOM 8484 C C . VAL B 2 74 ? -1.025 29.590 -41.376 1.00 17.91 74 VAL B C 1
ATOM 8485 O O . VAL B 2 74 ? -0.046 30.330 -41.246 1.00 17.88 74 VAL B O 1
ATOM 8498 N N A MET B 2 75 ? -1.994 29.818 -42.244 0.54 17.38 75 MET B N 1
ATOM 8499 N N B MET B 2 75 ? -1.942 29.763 -42.334 0.46 18.04 75 MET B N 1
ATOM 8500 C CA A MET B 2 75 ? -1.969 31.028 -43.042 0.54 18.03 75 MET B CA 1
ATOM 8501 C CA B MET B 2 75 ? -1.955 30.957 -43.171 0.46 18.74 75 MET B CA 1
ATOM 8502 C C A MET B 2 75 ? -3.386 31.521 -43.234 0.54 17.16 75 MET B C 1
ATOM 8503 C C B MET B 2 75 ? -3.377 31.499 -43.258 0.46 17.70 75 MET B C 1
ATOM 8504 O O A MET B 2 75 ? -4.346 30.751 -43.123 0.54 17.87 75 MET B O 1
ATOM 8505 O O B MET B 2 75 ? -4.336 30.734 -43.135 0.46 18.33 75 MET B O 1
ATOM 8532 N N . PRO B 2 76 ? -3.550 32.805 -43.485 1.00 16.84 76 PRO B N 1
ATOM 8533 C CA . PRO B 2 76 ? -4.874 33.317 -43.817 1.00 17.01 76 PRO B CA 1
ATOM 8534 C C . PRO B 2 76 ? -5.344 32.760 -45.142 1.00 16.97 76 PRO B C 1
ATOM 8535 O O . PRO B 2 76 ? -4.545 32.386 -46.017 1.00 17.50 76 PRO B O 1
ATOM 8546 N N . ARG B 2 77 ? -6.677 32.685 -45.322 1.00 16.99 77 ARG B N 1
ATOM 8547 C CA . ARG B 2 77 ? -7.251 32.344 -46.633 1.00 16.99 77 ARG B CA 1
ATOM 8548 C C . ARG B 2 77 ? -7.276 33.645 -47.413 1.00 17.71 77 ARG B C 1
ATOM 8549 O O . ARG B 2 77 ? -7.807 34.680 -46.955 1.00 19.27 77 ARG B O 1
ATOM 8570 N N . ASP B 2 78 ? -6.694 33.603 -48.618 1.00 18.14 78 ASP B N 1
ATOM 8571 C CA . ASP B 2 78 ? -6.731 34.820 -49.429 1.00 19.18 78 ASP B CA 1
ATOM 8572 C C . ASP B 2 78 ? -8.062 34.984 -50.165 1.00 18.17 78 ASP B C 1
ATOM 8573 O O . ASP B 2 78 ? -8.314 36.047 -50.732 1.00 21.01 78 ASP B O 1
ATOM 8582 N N . ILE B 2 79 ? -8.936 33.979 -50.112 1.00 16.37 79 ILE B N 1
ATOM 8583 C CA . ILE B 2 79 ? -10.351 34.097 -50.446 1.00 15.68 79 ILE B CA 1
ATOM 8584 C C . ILE B 2 79 ? -11.122 33.522 -49.255 1.00 15.34 79 ILE B C 1
ATOM 8585 O O . ILE B 2 79 ? -10.978 32.332 -48.931 1.00 16.12 79 ILE B O 1
ATOM 8601 N N A ILE B 2 80 ? -11.928 34.357 -48.593 0.51 15.81 80 ILE B N 1
ATOM 8602 N N B ILE B 2 80 ? -11.940 34.358 -48.604 0.49 15.68 80 ILE B N 1
ATOM 8603 C CA A ILE B 2 80 ? -12.720 33.863 -47.468 0.51 16.33 80 ILE B CA 1
ATOM 8604 C CA B ILE B 2 80 ? -12.742 33.876 -47.481 0.49 16.16 80 ILE B CA 1
ATOM 8605 C C A ILE B 2 80 ? -13.611 32.739 -47.971 0.51 16.15 80 ILE B C 1
ATOM 8606 C C B ILE B 2 80 ? -13.628 32.743 -47.973 0.49 16.09 80 ILE B C 1
ATOM 8607 O O A ILE B 2 80 ? -14.085 32.769 -49.110 0.51 16.00 80 ILE B O 1
ATOM 8608 O O B ILE B 2 80 ? -14.149 32.788 -49.091 0.49 16.08 80 ILE B O 1
ATOM 8639 N N . SER B 2 81 ? -13.807 31.725 -47.138 1.00 15.61 81 SER B N 1
ATOM 8640 C CA . SER B 2 81 ? -14.602 30.564 -47.503 1.00 14.51 81 SER B CA 1
ATOM 8641 C C . SER B 2 81 ? -15.979 30.966 -47.983 1.00 14.78 81 SER B C 1
ATOM 8642 O O . SER B 2 81 ? -16.723 31.636 -47.269 1.00 16.01 81 SER B O 1
ATOM 8651 N N . GLY B 2 82 ? -16.302 30.548 -49.207 1.00 15.37 82 GLY B N 1
ATOM 8652 C CA . GLY B 2 82 ? -17.592 30.852 -49.796 1.00 16.26 82 GLY B CA 1
ATOM 8653 C C . GLY B 2 82 ? -17.687 32.187 -50.490 1.00 15.86 82 GLY B C 1
ATOM 8654 O O . GLY B 2 82 ? -18.733 32.487 -51.084 1.00 17.42 82 GLY B O 1
ATOM 8658 N N . ASN B 2 83 ? -16.642 33.002 -50.438 1.00 15.68 83 ASN B N 1
ATOM 8659 C CA . ASN B 2 83 ? -16.695 34.254 -51.163 1.00 15.90 83 ASN B CA 1
ATOM 8660 C C . ASN B 2 83 ? -16.750 33.990 -52.665 1.00 15.57 83 ASN B C 1
ATOM 8661 O O . ASN B 2 83 ? -16.317 32.946 -53.163 1.00 16.06 83 ASN B O 1
ATOM 8672 N N . VAL B 2 84 ? -17.286 34.966 -53.386 1.00 16.73 84 VAL B N 1
ATOM 8673 C CA . VAL B 2 84 ? -17.251 34.904 -54.847 1.00 16.84 84 VAL B CA 1
ATOM 8674 C C . VAL B 2 84 ? -15.814 34.679 -55.283 1.00 17.25 84 VAL B C 1
ATOM 8675 O O . VAL B 2 84 ? -14.892 35.345 -54.801 1.00 18.40 84 VAL B O 1
ATOM 8688 N N . GLY B 2 85 ? -15.609 33.736 -56.204 1.00 17.26 85 GLY B N 1
ATOM 8689 C CA . GLY B 2 85 ? -14.276 33.422 -56.676 1.00 17.63 85 GLY B CA 1
ATOM 8690 C C . GLY B 2 85 ? -13.556 32.314 -55.946 1.00 16.50 85 GLY B C 1
ATOM 8691 O O . GLY B 2 85 ? -12.446 31.939 -56.348 1.00 18.32 85 GLY B O 1
ATOM 8695 N N . ASP B 2 86 ? -14.153 31.744 -54.903 1.00 15.58 86 ASP B N 1
ATOM 8696 C CA . ASP B 2 86 ? -13.489 30.676 -54.167 1.00 15.41 86 ASP B CA 1
ATOM 8697 C C . ASP B 2 86 ? -13.234 29.463 -55.046 1.00 16.06 86 ASP B C 1
ATOM 8698 O O . ASP B 2 86 ? -13.892 29.243 -56.062 1.00 17.21 86 ASP B O 1
ATOM 8707 N N . ASN B 2 87 ? -12.219 28.701 -54.673 1.00 15.92 87 ASN B N 1
ATOM 8708 C CA . ASN B 2 87 ? -11.873 27.432 -55.293 1.00 15.35 87 ASN B CA 1
ATOM 8709 C C . ASN B 2 87 ? -12.088 26.232 -54.381 1.00 15.20 87 ASN B C 1
ATOM 8710 O O . ASN B 2 87 ? -12.122 25.106 -54.865 1.00 16.60 87 ASN B O 1
ATOM 8721 N N . ASP B 2 88 ? -12.208 26.436 -53.063 1.00 14.54 88 ASP B N 1
ATOM 8722 C CA . ASP B 2 88 ? -12.185 25.302 -52.127 1.00 14.80 88 ASP B CA 1
ATOM 8723 C C . ASP B 2 88 ? -12.844 25.775 -50.825 1.00 14.09 88 ASP B C 1
ATOM 8724 O O . ASP B 2 88 ? -12.173 26.235 -49.899 1.00 14.37 88 ASP B O 1
ATOM 8733 N N . VAL B 2 89 ? -14.179 25.674 -50.788 1.00 13.86 89 VAL B N 1
ATOM 8734 C CA . VAL B 2 89 ? -14.934 26.262 -49.683 1.00 14.22 89 VAL B CA 1
ATOM 8735 C C . VAL B 2 89 ? -14.515 25.669 -48.348 1.00 13.01 89 VAL B C 1
ATOM 8736 O O . VAL B 2 89 ? -14.385 26.395 -47.367 1.00 14.02 89 VAL B O 1
ATOM 8749 N N . TYR B 2 90 ? -14.298 24.355 -48.284 1.00 13.56 90 TYR B N 1
ATOM 8750 C CA . TYR B 2 90 ? -13.951 23.713 -47.023 1.00 14.09 90 TYR B CA 1
ATOM 8751 C C . TYR B 2 90 ? -12.456 23.748 -46.733 1.00 14.86 90 TYR B C 1
ATOM 8752 O O . TYR B 2 90 ? -12.035 23.312 -45.645 1.00 13.96 90 TYR B O 1
ATOM 8770 N N . GLY B 2 91 ? -11.661 24.241 -47.674 1.00 14.35 91 GLY B N 1
ATOM 8771 C CA . GLY B 2 91 ? -10.213 24.268 -47.564 1.00 14.61 91 GLY B CA 1
ATOM 8772 C C . GLY B 2 91 ? -9.536 22.919 -47.556 1.00 14.97 91 GLY B C 1
ATOM 8773 O O . GLY B 2 91 ? -8.449 22.785 -46.976 1.00 15.03 91 GLY B O 1
ATOM 8777 N N . ALA B 2 92 ? -10.139 21.918 -48.191 1.00 14.61 92 ALA B N 1
ATOM 8778 C CA . ALA B 2 92 ? -9.776 20.528 -47.971 1.00 14.54 92 ALA B CA 1
ATOM 8779 C C . ALA B 2 92 ? -8.740 19.947 -48.925 1.00 14.11 92 ALA B C 1
ATOM 8780 O O . ALA B 2 92 ? -8.296 18.818 -48.680 1.00 14.07 92 ALA B O 1
ATOM 8787 N N . GLN B 2 93 ? -8.369 20.636 -50.018 1.00 14.61 93 GLN B N 1
ATOM 8788 C CA . GLN B 2 93 ? -7.487 20.044 -51.031 1.00 14.40 93 GLN B CA 1
ATOM 8789 C C . GLN B 2 93 ? -6.367 20.995 -51.426 1.00 14.76 93 GLN B C 1
ATOM 8790 O O . GLN B 2 93 ? -6.043 21.153 -52.619 1.00 15.05 93 GLN B O 1
ATOM 8804 N N . GLN B 2 94 ? -5.726 21.602 -50.415 1.00 14.40 94 GLN B N 1
ATOM 8805 C CA . GLN B 2 94 ? -4.662 22.577 -50.622 1.00 14.63 94 GLN B CA 1
ATOM 8806 C C . GLN B 2 94 ? -3.297 22.058 -50.202 1.00 14.74 94 GLN B C 1
ATOM 8807 O O . GLN B 2 94 ? -2.355 22.850 -50.117 1.00 16.13 94 GLN B O 1
ATOM 8821 N N . HIS B 2 95 ? -3.160 20.750 -50.020 1.00 15.26 95 HIS B N 1
ATOM 8822 C CA . HIS B 2 95 ? -1.960 20.139 -49.462 1.00 15.14 95 HIS B CA 1
ATOM 8823 C C . HIS B 2 95 ? -0.910 19.765 -50.510 1.00 15.95 95 HIS B C 1
ATOM 8824 O O . HIS B 2 95 ? 0.222 19.465 -50.132 1.00 17.30 95 HIS B O 1
ATOM 8838 N N . ALA B 2 96 ? -1.239 19.744 -51.804 1.00 16.51 96 ALA B N 1
ATOM 8839 C CA . ALA B 2 96 ? -0.354 19.098 -52.769 1.00 16.99 96 ALA B CA 1
ATOM 8840 C C . ALA B 2 96 ? 1.050 19.686 -52.824 1.00 17.75 96 ALA B C 1
ATOM 8841 O O . ALA B 2 96 ? 1.995 18.904 -53.024 1.00 18.97 96 ALA B O 1
ATOM 8848 N N . PRO B 2 97 ? 1.270 20.996 -52.703 1.00 17.38 97 PRO B N 1
ATOM 8849 C CA . PRO B 2 97 ? 2.661 21.487 -52.749 1.00 18.23 97 PRO B CA 1
ATOM 8850 C C . PRO B 2 97 ? 3.557 20.876 -51.701 1.00 18.38 97 PRO B C 1
ATOM 8851 O O . PRO B 2 97 ? 4.767 20.744 -51.938 1.00 19.64 97 PRO B O 1
ATOM 8862 N N . LEU B 2 98 ? 3.011 20.496 -50.545 1.00 17.80 98 LEU B N 1
ATOM 8863 C CA . LEU B 2 98 ? 3.845 19.885 -49.514 1.00 17.85 98 LEU B CA 1
ATOM 8864 C C . LEU B 2 98 ? 4.410 18.544 -49.970 1.00 17.79 98 LEU B C 1
ATOM 8865 O O . LEU B 2 98 ? 5.459 18.115 -49.461 1.00 18.39 98 LEU B O 1
ATOM 8881 N N . LEU B 2 99 ? 3.733 17.862 -50.910 1.00 18.79 99 LEU B N 1
ATOM 8882 C CA . LEU B 2 99 ? 4.181 16.546 -51.360 1.00 19.61 99 LEU B CA 1
ATOM 8883 C C . LEU B 2 99 ? 5.508 16.586 -52.106 1.00 19.62 99 LEU B C 1
ATOM 8884 O O . LEU B 2 99 ? 6.127 15.529 -52.285 1.00 20.13 99 LEU B O 1
ATOM 8900 N N A SER B 2 100 ? 5.962 17.774 -52.515 0.52 19.97 100 SER B N 1
ATOM 8901 N N B SER B 2 100 ? 5.977 17.753 -52.532 0.48 20.03 100 SER B N 1
ATOM 8902 C CA A SER B 2 100 ? 7.239 17.945 -53.193 0.52 21.90 100 SER B CA 1
ATOM 8903 C CA B SER B 2 100 ? 7.270 17.838 -53.201 0.48 21.78 100 SER B CA 1
ATOM 8904 C C A SER B 2 100 ? 8.414 18.087 -52.233 0.52 21.30 100 SER B C 1
ATOM 8905 C C B SER B 2 100 ? 8.426 18.078 -52.233 0.48 21.27 100 SER B C 1
ATOM 8906 O O A SER B 2 100 ? 9.564 18.095 -52.679 0.52 22.34 100 SER B O 1
ATOM 8907 O O B SER B 2 100 ? 9.578 18.149 -52.673 0.48 22.22 100 SER B O 1
ATOM 8922 N N . ILE B 2 101 ? 8.163 18.210 -50.936 1.00 20.73 101 ILE B N 1
ATOM 8923 C CA . ILE B 2 101 ? 9.230 18.555 -50.009 1.00 19.69 101 ILE B CA 1
ATOM 8924 C C . ILE B 2 101 ? 10.191 17.388 -49.843 1.00 20.43 101 ILE B C 1
ATOM 8925 O O . ILE B 2 101 ? 9.785 16.232 -49.681 1.00 19.76 101 ILE B O 1
ATOM 8942 N N . GLU B 2 102 ? 11.484 17.697 -49.854 1.00 22.36 102 GLU B N 1
ATOM 8943 C CA . GLU B 2 102 ? 12.511 16.725 -49.545 1.00 24.66 102 GLU B CA 1
ATOM 8944 C C . GLU B 2 102 ? 13.466 17.403 -48.584 1.00 25.20 102 GLU B C 1
ATOM 8945 O O . GLU B 2 102 ? 13.772 18.591 -48.742 1.00 27.40 102 GLU B O 1
ATOM 8957 N N . PHE B 2 103 ? 13.947 16.657 -47.603 1.00 22.99 103 PHE B N 1
ATOM 8958 C CA . PHE B 2 103 ? 14.871 17.200 -46.626 1.00 23.65 103 PHE B CA 1
ATOM 8959 C C . PHE B 2 103 ? 16.288 16.757 -46.945 1.00 24.55 103 PHE B C 1
ATOM 8960 O O . PHE B 2 103 ? 16.520 15.613 -47.347 1.00 24.60 103 PHE B O 1
ATOM 8977 N N . ASP B 2 104 ? 17.235 17.679 -46.764 1.00 24.58 104 ASP B N 1
ATOM 8978 C CA . ASP B 2 104 ? 18.649 17.372 -46.979 1.00 25.24 104 ASP B CA 1
ATOM 8979 C C . ASP B 2 104 ? 19.196 16.786 -45.682 1.00 25.98 104 ASP B C 1
ATOM 8980 O O . ASP B 2 104 ? 19.888 17.442 -44.899 1.00 26.59 104 ASP B O 1
ATOM 8989 N N . PHE B 2 105 ? 18.790 15.543 -45.436 1.00 27.73 105 PHE B N 1
ATOM 8990 C CA . PHE B 2 105 ? 19.363 14.738 -44.359 1.00 30.50 105 PHE B CA 1
ATOM 8991 C C . PHE B 2 105 ? 19.143 13.226 -44.554 1.00 32.79 105 PHE B C 1
ATOM 8992 O O . PHE B 2 105 ? 18.626 12.788 -45.607 1.00 31.96 105 PHE B O 1
ATOM 9010 N N . MET C 1 1 ? -32.639 35.694 -111.176 1.00 48.49 1 MET C N 1
ATOM 9011 C CA . MET C 1 1 ? -33.424 36.889 -111.568 1.00 48.86 1 MET C CA 1
ATOM 9012 C C . MET C 1 1 ? -32.555 37.823 -112.408 1.00 49.05 1 MET C C 1
ATOM 9013 O O . MET C 1 1 ? -32.266 37.533 -113.575 1.00 49.00 1 MET C O 1
ATOM 9029 N N . ALA C 1 2 ? -32.139 38.948 -111.828 1.00 48.91 2 ALA C N 1
ATOM 9030 C CA . ALA C 1 2 ? -31.437 39.971 -112.590 1.00 49.20 2 ALA C CA 1
ATOM 9031 C C . ALA C 1 2 ? -30.450 40.669 -111.673 1.00 47.21 2 ALA C C 1
ATOM 9032 O O . ALA C 1 2 ? -30.819 41.090 -110.583 1.00 49.38 2 ALA C O 1
ATOM 9039 N N . ARG C 1 3 ? -29.276 40.894 -112.192 1.00 44.74 3 ARG C N 1
ATOM 9040 C CA . ARG C 1 3 ? -28.165 41.233 -111.347 1.00 41.39 3 ARG C CA 1
ATOM 9041 C C . ARG C 1 3 ? -28.287 40.355 -110.087 1.00 31.38 3 ARG C C 1
ATOM 9042 O O . ARG C 1 3 ? -27.940 39.219 -110.223 1.00 29.21 3 ARG C O 1
ATOM 9063 N N . THR C 1 4 ? -28.572 40.931 -108.873 1.00 25.82 4 THR C N 1
ATOM 9064 C CA . THR C 1 4 ? -28.162 40.258 -107.640 1.00 22.15 4 THR C CA 1
ATOM 9065 C C . THR C 1 4 ? -29.206 40.365 -106.531 1.00 19.64 4 THR C C 1
ATOM 9066 O O . THR C 1 4 ? -30.073 41.237 -106.531 1.00 21.16 4 THR C O 1
ATOM 9077 N N . PHE C 1 5 ? -29.049 39.490 -105.535 1.00 17.36 5 PHE C N 1
ATOM 9078 C CA . PHE C 1 5 ? -29.866 39.524 -104.329 1.00 17.25 5 PHE C CA 1
ATOM 9079 C C . PHE C 1 5 ? -28.924 39.377 -103.142 1.00 17.11 5 PHE C C 1
ATOM 9080 O O . PHE C 1 5 ? -28.239 38.358 -103.024 1.00 17.54 5 PHE C O 1
ATOM 9097 N N . LYS C 1 6 ? -28.899 40.389 -102.274 1.00 16.67 6 LYS C N 1
ATOM 9098 C CA . LYS C 1 6 ? -27.963 40.466 -101.149 1.00 17.17 6 LYS C CA 1
ATOM 9099 C C . LYS C 1 6 ? -28.666 40.093 -99.847 1.00 16.56 6 LYS C C 1
ATOM 9100 O O . LYS C 1 6 ? -29.653 40.732 -99.460 1.00 17.23 6 LYS C O 1
ATOM 9119 N N . ILE C 1 7 ? -28.151 39.064 -99.177 1.00 15.69 7 ILE C N 1
ATOM 9120 C CA . ILE C 1 7 ? -28.673 38.600 -97.892 1.00 15.66 7 ILE C CA 1
ATOM 9121 C C . ILE C 1 7 ? -27.665 38.873 -96.790 1.00 15.54 7 ILE C C 1
ATOM 9122 O O . ILE C 1 7 ? -26.521 38.401 -96.867 1.00 15.95 7 ILE C O 1
ATOM 9138 N N . LEU C 1 8 ? -28.110 39.563 -95.732 1.00 15.42 8 LEU C N 1
ATOM 9139 C CA . LEU C 1 8 ? -27.297 39.774 -94.539 1.00 15.70 8 LEU C CA 1
ATOM 9140 C C . LEU C 1 8 ? -27.736 38.820 -93.439 1.00 15.84 8 LEU C C 1
ATOM 9141 O O . LEU C 1 8 ? -28.902 38.849 -93.025 1.00 16.91 8 LEU C O 1
ATOM 9157 N N . SER C 1 9 ? -26.795 37.987 -92.987 1.00 15.47 9 SER C N 1
ATOM 9158 C CA . SER C 1 9 ? -26.986 37.122 -91.832 1.00 14.99 9 SER C CA 1
ATOM 9159 C C . SER C 1 9 ? -26.172 37.676 -90.673 1.00 15.41 9 SER C C 1
ATOM 9160 O O . SER C 1 9 ? -24.946 37.618 -90.725 1.00 16.53 9 SER C O 1
ATOM 9168 N N . PRO C 1 10 ? -26.779 38.244 -89.628 1.00 14.85 10 PRO C N 1
ATOM 9169 C CA . PRO C 1 10 ? -25.976 39.027 -88.678 1.00 15.61 10 PRO C CA 1
ATOM 9170 C C . PRO C 1 10 ? -25.212 38.205 -87.664 1.00 14.79 10 PRO C C 1
ATOM 9171 O O . PRO C 1 10 ? -24.243 38.720 -87.107 1.00 15.45 10 PRO C O 1
ATOM 9182 N N . THR C 1 11 ? -25.641 36.984 -87.374 1.00 15.23 11 THR C N 1
ATOM 9183 C CA . THR C 1 11 ? -25.104 36.217 -86.253 1.00 14.74 11 THR C CA 1
ATOM 9184 C C . THR C 1 11 ? -25.528 34.762 -86.443 1.00 14.67 11 THR C C 1
ATOM 9185 O O . THR C 1 11 ? -26.437 34.464 -87.213 1.00 15.30 11 THR C O 1
ATOM 9196 N N . ALA C 1 12 ? -24.819 33.840 -85.791 1.00 13.98 12 ALA C N 1
ATOM 9197 C CA . ALA C 1 12 ? -25.077 32.429 -86.052 1.00 14.64 12 ALA C CA 1
ATOM 9198 C C . ALA C 1 12 ? -26.426 31.986 -85.516 1.00 14.31 12 ALA C C 1
ATOM 9199 O O . ALA C 1 12 ? -27.082 31.123 -86.111 1.00 15.18 12 ALA C O 1
ATOM 9206 N N . ILE C 1 13 ? -26.785 32.482 -84.334 1.00 14.45 13 ILE C N 1
ATOM 9207 C CA . ILE C 1 13 ? -28.101 32.288 -83.735 1.00 13.24 13 ILE C CA 1
ATOM 9208 C C . ILE C 1 13 ? -28.515 33.635 -83.169 1.00 13.98 13 ILE C C 1
ATOM 9209 O O . ILE C 1 13 ? -27.734 34.275 -82.454 1.00 14.02 13 ILE C O 1
ATOM 9225 N N . LEU C 1 14 ? -29.720 34.079 -83.493 1.00 13.44 14 LEU C N 1
ATOM 9226 C CA . LEU C 1 14 ? -30.244 35.320 -82.946 1.00 13.70 14 LEU C CA 1
ATOM 9227 C C . LEU C 1 14 ? -30.100 35.343 -81.431 1.00 13.55 14 LEU C C 1
ATOM 9228 O O . LEU C 1 14 ? -30.571 34.443 -80.739 1.00 13.65 14 LEU C O 1
ATOM 9244 N N . GLY C 1 15 ? -29.429 36.367 -80.928 1.00 13.50 15 GLY C N 1
ATOM 9245 C CA . GLY C 1 15 ? -29.101 36.471 -79.524 1.00 13.87 15 GLY C CA 1
ATOM 9246 C C . GLY C 1 15 ? -27.631 36.302 -79.239 1.00 14.87 15 GLY C C 1
ATOM 9247 O O . GLY C 1 15 ? -27.165 36.758 -78.182 1.00 14.56 15 GLY C O 1
ATOM 9251 N N . TYR C 1 16 ? -26.869 35.693 -80.155 1.00 13.80 16 TYR C N 1
ATOM 9252 C CA . TYR C 1 16 ? -25.440 35.497 -79.926 1.00 14.19 16 TYR C CA 1
ATOM 9253 C C . TYR C 1 16 ? -24.648 36.783 -80.060 1.00 14.65 16 TYR C C 1
ATOM 9254 O O . TYR C 1 16 ? -23.487 36.821 -79.637 1.00 15.50 16 TYR C O 1
ATOM 9272 N N . GLY C 1 17 ? -25.212 37.815 -80.694 1.00 14.67 17 GLY C N 1
ATOM 9273 C CA . GLY C 1 17 ? -24.545 39.093 -80.809 1.00 14.56 17 GLY C CA 1
ATOM 9274 C C . GLY C 1 17 ? -23.671 39.215 -82.027 1.00 15.41 17 GLY C C 1
ATOM 9275 O O . GLY C 1 17 ? -23.500 38.289 -82.830 1.00 15.79 17 GLY C O 1
ATOM 9279 N N . PHE C 1 18 ? -23.091 40.404 -82.159 1.00 15.63 18 PHE C N 1
ATOM 9280 C CA . PHE C 1 18 ? -22.205 40.742 -83.270 1.00 16.40 18 PHE C CA 1
ATOM 9281 C C . PHE C 1 18 ? -21.628 42.128 -83.009 1.00 16.39 18 PHE C C 1
ATOM 9282 O O . PHE C 1 18 ? -22.238 42.926 -82.301 1.00 17.84 18 PHE C O 1
ATOM 9299 N N . PRO C 1 19 ? -20.488 42.456 -83.610 1.00 16.54 19 PRO C N 1
ATOM 9300 C CA . PRO C 1 19 ? -19.952 43.809 -83.439 1.00 17.08 19 PRO C CA 1
ATOM 9301 C C . PRO C 1 19 ? -20.835 44.821 -84.155 1.00 17.80 19 PRO C C 1
ATOM 9302 O O . PRO C 1 19 ? -21.234 44.611 -85.303 1.00 18.03 19 PRO C O 1
ATOM 9313 N N . GLU C 1 20 ? -21.148 45.921 -83.462 1.00 19.09 20 GLU C N 1
ATOM 9314 C CA . GLU C 1 20 ? -21.920 46.987 -84.085 1.00 20.03 20 GLU C CA 1
ATOM 9315 C C . GLU C 1 20 ? -21.301 47.427 -85.406 1.00 20.20 20 GLU C C 1
ATOM 9316 O O . GLU C 1 20 ? -22.013 47.701 -86.378 1.00 20.01 20 GLU C O 1
ATOM 9328 N N . GLU C 1 21 ? -19.978 47.514 -85.452 1.00 19.79 21 GLU C N 1
ATOM 9329 C CA . GLU C 1 21 ? -19.302 47.995 -86.652 1.00 20.45 21 GLU C CA 1
ATOM 9330 C C . GLU C 1 21 ? -19.496 47.045 -87.829 1.00 19.05 21 GLU C C 1
ATOM 9331 O O . GLU C 1 21 ? -19.600 47.485 -88.985 1.00 19.62 21 GLU C O 1
ATOM 9343 N N . SER C 1 22 ? -19.498 45.737 -87.566 1.00 18.38 22 SER C N 1
ATOM 9344 C CA . SER C 1 22 ? -19.722 44.785 -88.635 1.00 17.52 22 SER C CA 1
ATOM 9345 C C . SER C 1 22 ? -21.105 44.975 -89.221 1.00 17.66 22 SER C C 1
ATOM 9346 O O . SER C 1 22 ? -21.282 44.942 -90.442 1.00 18.07 22 SER C O 1
ATOM 9354 N N . PHE C 1 23 ? -22.102 45.164 -88.356 1.00 17.75 23 PHE C N 1
ATOM 9355 C CA . PHE C 1 23 ? -23.465 45.345 -88.822 1.00 18.35 23 PHE C CA 1
ATOM 9356 C C . PHE C 1 23 ? -23.604 46.646 -89.600 1.00 18.72 23 PHE C C 1
ATOM 9357 O O . PHE C 1 23 ? -24.274 46.690 -90.640 1.00 18.93 23 PHE C O 1
ATOM 9374 N N . ARG C 1 24 ? -22.986 47.719 -89.112 1.00 19.25 24 ARG C N 1
ATOM 9375 C CA . ARG C 1 24 ? -23.048 48.988 -89.821 1.00 20.06 24 ARG C CA 1
ATOM 9376 C C . ARG C 1 24 ? -22.442 48.857 -91.210 1.00 19.91 24 ARG C C 1
ATOM 9377 O O . ARG C 1 24 ? -22.996 49.363 -92.197 1.00 19.86 24 ARG C O 1
ATOM 9398 N N . LYS C 1 25 ? -21.272 48.219 -91.299 1.00 19.46 25 LYS C N 1
ATOM 9399 C CA . LYS C 1 25 ? -20.652 48.020 -92.608 1.00 20.28 25 LYS C CA 1
ATOM 9400 C C . LYS C 1 25 ? -21.521 47.155 -93.515 1.00 18.72 25 LYS C C 1
ATOM 9401 O O . LYS C 1 25 ? -21.601 47.402 -94.728 1.00 20.45 25 LYS C O 1
ATOM 9420 N N . ALA C 1 26 ? -22.155 46.119 -92.968 1.00 19.00 26 ALA C N 1
ATOM 9421 C CA . ALA C 1 26 ? -23.020 45.279 -93.791 1.00 18.81 26 ALA C CA 1
ATOM 9422 C C . ALA C 1 26 ? -24.194 46.075 -94.342 1.00 19.06 26 ALA C C 1
ATOM 9423 O O . ALA C 1 26 ? -24.565 45.924 -95.517 1.00 20.76 26 ALA C O 1
ATOM 9430 N N . MET C 1 27 ? -24.783 46.947 -93.521 1.00 18.93 27 MET C N 1
ATOM 9431 C CA . MET C 1 27 ? -25.882 47.765 -94.005 1.00 20.33 27 MET C CA 1
ATOM 9432 C C . MET C 1 27 ? -25.433 48.719 -95.101 1.00 21.63 27 MET C C 1
ATOM 9433 O O . MET C 1 27 ? -26.230 49.051 -95.980 1.00 22.26 27 MET C O 1
ATOM 9447 N N . GLU C 1 28 ? -24.179 49.179 -95.069 1.00 21.72 28 GLU C N 1
ATOM 9448 C CA . GLU C 1 28 ? -23.702 50.060 -96.127 1.00 24.53 28 GLU C CA 1
ATOM 9449 C C . GLU C 1 28 ? -23.638 49.341 -97.462 1.00 24.87 28 GLU C C 1
ATOM 9450 O O . GLU C 1 28 ? -23.598 49.998 -98.511 1.00 24.80 28 GLU C O 1
ATOM 9462 N N . ALA C 1 29 ? -23.638 48.009 -97.452 1.00 24.79 29 ALA C N 1
ATOM 9463 C CA . ALA C 1 29 ? -23.666 47.225 -98.685 1.00 24.64 29 ALA C CA 1
ATOM 9464 C C . ALA C 1 29 ? -25.075 47.038 -99.229 1.00 25.14 29 ALA C C 1
ATOM 9465 O O . ALA C 1 29 ? -25.242 46.408 -100.281 1.00 26.31 29 ALA C O 1
ATOM 9472 N N . SER C 1 30 ? -26.082 47.575 -98.552 1.00 24.70 30 SER C N 1
ATOM 9473 C CA . SER C 1 30 ? -27.467 47.627 -99.011 1.00 25.42 30 SER C CA 1
ATOM 9474 C C . SER C 1 30 ? -28.075 46.249 -99.211 1.00 22.37 30 SER C C 1
ATOM 9475 O O . SER C 1 30 ? -28.423 45.868 -100.338 1.00 22.29 30 SER C O 1
ATOM 9483 N N . PRO C 1 31 ? -28.265 45.494 -98.142 1.00 19.66 31 PRO C N 1
ATOM 9484 C CA . PRO C 1 31 ? -28.907 44.186 -98.287 1.00 18.86 31 PRO C CA 1
ATOM 9485 C C . PRO C 1 31 ? -30.317 44.320 -98.823 1.00 17.75 31 PRO C C 1
ATOM 9486 O O . PRO C 1 31 ? -30.984 45.328 -98.605 1.00 19.46 31 PRO C O 1
ATOM 9497 N N . ASP C 1 32 ? -30.763 43.276 -99.521 1.00 17.29 32 ASP C N 1
ATOM 9498 C CA . ASP C 1 32 ? -32.157 43.085 -99.911 1.00 17.60 32 ASP C CA 1
ATOM 9499 C C . ASP C 1 32 ? -32.949 42.288 -98.874 1.00 17.57 32 ASP C C 1
ATOM 9500 O O . ASP C 1 32 ? -34.184 42.232 -98.940 1.00 18.69 32 ASP C O 1
ATOM 9509 N N . LEU C 1 33 ? -32.285 41.710 -97.884 1.00 16.68 33 LEU C N 1
ATOM 9510 C CA . LEU C 1 33 ? -32.931 40.878 -96.886 1.00 16.34 33 LEU C CA 1
ATOM 9511 C C . LEU C 1 33 ? -32.003 40.808 -95.689 1.00 15.84 33 LEU C C 1
ATOM 9512 O O . LEU C 1 33 ? -30.801 40.632 -95.862 1.00 15.78 33 LEU C O 1
ATOM 9528 N N . ILE C 1 34 ? -32.569 40.958 -94.495 1.00 15.58 34 ILE C N 1
ATOM 9529 C CA . ILE C 1 34 ? -31.891 40.655 -93.238 1.00 15.87 34 ILE C CA 1
ATOM 9530 C C . ILE C 1 34 ? -32.553 39.397 -92.709 1.00 15.39 34 ILE C C 1
ATOM 9531 O O . ILE C 1 34 ? -33.763 39.392 -92.455 1.00 16.59 34 ILE C O 1
ATOM 9547 N N . ALA C 1 35 ? -31.794 38.308 -92.621 1.00 14.45 35 ALA C N 1
ATOM 9548 C CA . ALA C 1 35 ? -32.371 37.041 -92.195 1.00 14.61 35 ALA C CA 1
ATOM 9549 C C . ALA C 1 35 ? -31.464 36.411 -91.157 1.00 14.85 35 ALA C C 1
ATOM 9550 O O . ALA C 1 35 ? -30.259 36.626 -91.159 1.00 15.94 35 ALA C O 1
ATOM 9557 N N . VAL C 1 36 ? -32.057 35.616 -90.276 1.00 14.63 36 VAL C N 1
ATOM 9558 C CA . VAL C 1 36 ? -31.289 35.016 -89.207 1.00 14.23 36 VAL C CA 1
ATOM 9559 C C . VAL C 1 36 ? -31.968 33.750 -88.744 1.00 13.54 36 VAL C C 1
ATOM 9560 O O . VAL C 1 36 ? -33.201 33.662 -88.703 1.00 14.48 36 VAL C O 1
ATOM 9573 N N . ASP C 1 37 ? -31.145 32.784 -88.342 1.00 13.64 37 ASP C N 1
ATOM 9574 C CA . ASP C 1 37 ? -31.635 31.631 -87.608 1.00 13.85 37 ASP C CA 1
ATOM 9575 C C . ASP C 1 37 ? -31.718 31.991 -86.138 1.00 14.30 37 ASP C C 1
ATOM 9576 O O . ASP C 1 37 ? -30.764 32.547 -85.589 1.00 14.40 37 ASP C O 1
ATOM 9585 N N . ALA C 1 38 ? -32.838 31.642 -85.506 1.00 14.49 38 ALA C N 1
ATOM 9586 C CA . ALA C 1 38 ? -33.010 31.868 -84.084 1.00 14.33 38 ALA C CA 1
ATOM 9587 C C . ALA C 1 38 ? -33.037 30.584 -83.270 1.00 14.23 38 ALA C C 1
ATOM 9588 O O . ALA C 1 38 ? -33.204 30.666 -82.045 1.00 14.79 38 ALA C O 1
ATOM 9595 N N . GLY C 1 39 ? -32.803 29.418 -83.866 1.00 13.53 39 GLY C N 1
ATOM 9596 C CA . GLY C 1 39 ? -32.853 28.195 -83.080 1.00 13.97 39 GLY C CA 1
ATOM 9597 C C . GLY C 1 39 ? -32.290 26.958 -83.741 1.00 13.72 39 GLY C C 1
ATOM 9598 O O . GLY C 1 39 ? -32.006 26.928 -84.947 1.00 13.28 39 GLY C O 1
ATOM 9602 N N . SER C 1 40 ? -32.249 25.899 -82.933 1.00 14.25 40 SER C N 1
ATOM 9603 C CA . SER C 1 40 ? -31.447 24.723 -83.178 1.00 14.29 40 SER C CA 1
ATOM 9604 C C . SER C 1 40 ? -31.936 23.619 -82.256 1.00 13.81 40 SER C C 1
ATOM 9605 O O . SER C 1 40 ? -32.417 23.895 -81.148 1.00 14.88 40 SER C O 1
ATOM 9613 N N . SER C 1 41 ? -31.707 22.364 -82.671 1.00 13.85 41 SER C N 1
ATOM 9614 C CA . SER C 1 41 ? -31.845 21.201 -81.804 1.00 14.51 41 SER C CA 1
ATOM 9615 C C . SER C 1 41 ? -30.544 20.810 -81.109 1.00 14.03 41 SER C C 1
ATOM 9616 O O . SER C 1 41 ? -30.594 20.028 -80.149 1.00 14.44 41 SER C O 1
ATOM 9624 N N . ASP C 1 42 ? -29.407 21.362 -81.536 1.00 14.22 42 ASP C N 1
ATOM 9625 C CA . ASP C 1 42 ? -28.125 20.943 -80.980 1.00 14.34 42 ASP C CA 1
ATOM 9626 C C . ASP C 1 42 ? -27.967 21.210 -79.484 1.00 14.40 42 ASP C C 1
ATOM 9627 O O . ASP C 1 42 ? -27.216 20.458 -78.831 1.00 14.98 42 ASP C O 1
ATOM 9636 N N . PRO C 1 43 ? -28.603 22.224 -78.894 1.00 13.94 43 PRO C N 1
ATOM 9637 C CA . PRO C 1 43 ? -28.449 22.402 -77.443 1.00 13.31 43 PRO C CA 1
ATOM 9638 C C . PRO C 1 43 ? -29.147 21.325 -76.637 1.00 13.65 43 PRO C C 1
ATOM 9639 O O . PRO C 1 43 ? -29.059 21.334 -75.399 1.00 14.14 43 PRO C O 1
ATOM 9650 N N . GLY C 1 44 ? -29.880 20.427 -77.264 1.00 14.30 44 GLY C N 1
ATOM 9651 C CA . GLY C 1 44 ? -30.458 19.306 -76.587 1.00 14.10 44 GLY C CA 1
ATOM 9652 C C . GLY C 1 44 ? -31.922 19.512 -76.303 1.00 14.11 44 GLY C C 1
ATOM 9653 O O . GLY C 1 44 ? -32.489 20.569 -76.595 1.00 16.01 44 GLY C O 1
ATOM 9657 N N . PRO C 1 45 ? -32.560 18.493 -75.714 1.00 14.35 45 PRO C N 1
ATOM 9658 C CA . PRO C 1 45 ? -34.038 18.424 -75.692 1.00 15.34 45 PRO C CA 1
ATOM 9659 C C . PRO C 1 45 ? -34.697 19.239 -74.607 1.00 15.88 45 PRO C C 1
ATOM 9660 O O . PRO C 1 45 ? -35.933 19.330 -74.588 1.00 15.68 45 PRO C O 1
ATOM 9671 N N . HIS C 1 46 ? -33.931 19.810 -73.682 1.00 14.89 46 HIS C N 1
ATOM 9672 C CA . HIS C 1 46 ? -34.565 20.547 -72.605 1.00 15.75 46 HIS C CA 1
ATOM 9673 C C . HIS C 1 46 ? -35.378 21.714 -73.141 1.00 15.22 46 HIS C C 1
ATOM 9674 O O . HIS C 1 46 ? -36.442 22.054 -72.616 1.00 15.71 46 HIS C O 1
ATOM 9688 N N . TYR C 1 47 ? -34.862 22.376 -74.168 1.00 15.52 47 TYR C N 1
ATOM 9689 C CA . TYR C 1 47 ? -35.392 23.677 -74.533 1.00 14.95 47 TYR C CA 1
ATOM 9690 C C . TYR C 1 47 ? -36.743 23.531 -75.223 1.00 14.49 47 TYR C C 1
ATOM 9691 O O . TYR C 1 47 ? -37.696 24.248 -74.903 1.00 15.98 47 TYR C O 1
ATOM 9709 N N . LEU C 1 48 ? -36.851 22.597 -76.157 1.00 14.86 48 LEU C N 1
ATOM 9710 C CA . LEU C 1 48 ? -38.158 22.289 -76.715 1.00 15.26 48 LEU C CA 1
ATOM 9711 C C . LEU C 1 48 ? -39.058 21.684 -75.642 1.00 16.41 48 LEU C C 1
ATOM 9712 O O . LEU C 1 48 ? -40.215 22.080 -75.500 1.00 17.61 48 LEU C O 1
ATOM 9728 N N . GLY C 1 49 ? -38.522 20.742 -74.863 1.00 15.34 49 GLY C N 1
ATOM 9729 C CA . GLY C 1 49 ? -39.349 19.993 -73.926 1.00 16.67 49 GLY C CA 1
ATOM 9730 C C . GLY C 1 49 ? -39.991 20.862 -72.867 1.00 16.84 49 GLY C C 1
ATOM 9731 O O . GLY C 1 49 ? -41.189 20.720 -72.571 1.00 17.49 49 GLY C O 1
ATOM 9735 N N . ALA C 1 50 ? -39.226 21.806 -72.340 1.00 16.49 50 ALA C N 1
ATOM 9736 C CA . ALA C 1 50 ? -39.663 22.681 -71.257 1.00 16.39 50 ALA C CA 1
ATOM 9737 C C . ALA C 1 50 ? -40.223 23.999 -71.765 1.00 17.53 50 ALA C C 1
ATOM 9738 O O . ALA C 1 50 ? -40.732 24.794 -70.981 1.00 19.38 50 ALA C O 1
ATOM 9745 N N . GLY C 1 51 ? -40.144 24.259 -73.060 1.00 16.80 51 GLY C N 1
ATOM 9746 C CA . GLY C 1 51 ? -40.671 25.505 -73.565 1.00 16.69 51 GLY C CA 1
ATOM 9747 C C . GLY C 1 51 ? -39.797 26.702 -73.288 1.00 17.29 51 GLY C C 1
ATOM 9748 O O . GLY C 1 51 ? -40.311 27.814 -73.163 1.00 19.00 51 GLY C O 1
ATOM 9752 N N . LYS C 1 52 ? -38.479 26.506 -73.194 1.00 15.90 52 LYS C N 1
ATOM 9753 C CA . LYS C 1 52 ? -37.568 27.559 -72.784 1.00 17.03 52 LYS C CA 1
ATOM 9754 C C . LYS C 1 52 ? -36.568 27.902 -73.880 1.00 16.19 52 LYS C C 1
ATOM 9755 O O . LYS C 1 52 ? -36.227 27.043 -74.695 1.00 16.04 52 LYS C O 1
ATOM 9774 N N . PRO C 1 53 ? -36.054 29.134 -73.888 1.00 17.16 53 PRO C N 1
ATOM 9775 C CA . PRO C 1 53 ? -34.995 29.522 -74.832 1.00 17.61 53 PRO C CA 1
ATOM 9776 C C . PRO C 1 53 ? -33.630 29.056 -74.389 1.00 16.88 53 PRO C C 1
ATOM 9777 O O . PRO C 1 53 ? -33.301 29.128 -73.210 1.00 18.04 53 PRO C O 1
ATOM 9788 N N . PHE C 1 54 ? -32.794 28.683 -75.354 1.00 16.18 54 PHE C N 1
ATOM 9789 C CA . PHE C 1 54 ? -31.380 28.500 -75.034 1.00 16.23 54 PHE C CA 1
ATOM 9790 C C . PHE C 1 54 ? -30.584 29.786 -75.209 1.00 16.38 54 PHE C C 1
ATOM 9791 O O . PHE C 1 54 ? -29.410 29.848 -74.819 1.00 17.98 54 PHE C O 1
ATOM 9808 N N . THR C 1 55 ? -31.178 30.779 -75.863 1.00 16.55 55 THR C N 1
ATOM 9809 C CA . THR C 1 55 ? -30.612 32.103 -76.019 1.00 15.80 55 THR C CA 1
ATOM 9810 C C . THR C 1 55 ? -31.131 33.017 -74.908 1.00 16.61 55 THR C C 1
ATOM 9811 O O . THR C 1 55 ? -32.046 32.674 -74.162 1.00 18.36 55 THR C O 1
ATOM 9822 N N . ASP C 1 56 ? -30.507 34.175 -74.796 1.00 16.99 56 ASP C N 1
ATOM 9823 C CA . ASP C 1 56 ? -30.747 35.128 -73.728 1.00 18.15 56 ASP C CA 1
ATOM 9824 C C . ASP C 1 56 ? -31.710 36.211 -74.194 1.00 16.92 56 ASP C C 1
ATOM 9825 O O . ASP C 1 56 ? -31.532 36.779 -75.276 1.00 16.88 56 ASP C O 1
ATOM 9834 N N . ARG C 1 57 ? -32.713 36.533 -73.373 1.00 16.69 57 ARG C N 1
ATOM 9835 C CA . ARG C 1 57 ? -33.670 37.548 -73.790 1.00 16.54 57 ARG C CA 1
ATOM 9836 C C . ARG C 1 57 ? -32.996 38.871 -74.102 1.00 16.68 57 ARG C C 1
ATOM 9837 O O . ARG C 1 57 ? -33.318 39.515 -75.099 1.00 16.50 57 ARG C O 1
ATOM 9858 N N . ALA C 1 58 ? -32.072 39.307 -73.247 1.00 16.89 58 ALA C N 1
ATOM 9859 C CA . ALA C 1 58 ? -31.409 40.586 -73.463 1.00 17.11 58 ALA C CA 1
ATOM 9860 C C . ALA C 1 58 ? -30.577 40.566 -74.735 1.00 17.20 58 ALA C C 1
ATOM 9861 O O . ALA C 1 58 ? -30.567 41.544 -75.488 1.00 18.74 58 ALA C O 1
ATOM 9868 N N . GLY C 1 59 ? -29.890 39.455 -74.996 1.00 16.75 59 GLY C N 1
ATOM 9869 C CA . GLY C 1 59 ? -29.134 39.329 -76.241 1.00 16.90 59 GLY C CA 1
ATOM 9870 C C . GLY C 1 59 ? -30.019 39.317 -77.462 1.00 16.03 59 GLY C C 1
ATOM 9871 O O . GLY C 1 59 ? -29.698 39.955 -78.465 1.00 16.60 59 GLY C O 1
ATOM 9875 N N . VAL C 1 60 ? -31.118 38.566 -77.402 1.00 15.52 60 VAL C N 1
ATOM 9876 C CA . VAL C 1 60 ? -32.044 38.540 -78.531 1.00 15.73 60 VAL C CA 1
ATOM 9877 C C . VAL C 1 60 ? -32.586 39.931 -78.793 1.00 14.97 60 VAL C C 1
ATOM 9878 O O . VAL C 1 60 ? -32.657 40.386 -79.944 1.00 16.32 60 VAL C O 1
ATOM 9891 N N . LYS C 1 61 ? -32.979 40.623 -77.722 1.00 15.12 61 LYS C N 1
ATOM 9892 C CA . LYS C 1 61 ? -33.529 41.961 -77.862 1.00 15.14 61 LYS C CA 1
ATOM 9893 C C . LYS C 1 61 ? -32.499 42.924 -78.429 1.00 16.48 61 LYS C C 1
ATOM 9894 O O . LYS C 1 61 ? -32.811 43.738 -79.307 1.00 17.11 61 LYS C O 1
ATOM 9913 N N . ARG C 1 62 ? -31.259 42.830 -77.958 1.00 16.19 62 ARG C N 1
ATOM 9914 C CA . ARG C 1 62 ? -30.196 43.681 -78.462 1.00 18.19 62 ARG C CA 1
ATOM 9915 C C . ARG C 1 62 ? -29.965 43.464 -79.955 1.00 18.18 62 ARG C C 1
ATOM 9916 O O . ARG C 1 62 ? -29.849 44.426 -80.723 1.00 20.02 62 ARG C O 1
ATOM 9937 N N . ASP C 1 63 ? -29.887 42.202 -80.377 1.00 16.92 63 ASP C N 1
ATOM 9938 C CA . ASP C 1 63 ? -29.637 41.891 -81.779 1.00 16.01 63 ASP C CA 1
ATOM 9939 C C . ASP C 1 63 ? -30.818 42.333 -82.639 1.00 16.58 63 ASP C C 1
ATOM 9940 O O . ASP C 1 63 ? -30.633 42.913 -83.714 1.00 16.66 63 ASP C O 1
ATOM 9949 N N . LEU C 1 64 ? -32.043 42.030 -82.200 1.00 16.26 64 LEU C N 1
ATOM 9950 C CA . LEU C 1 64 ? -33.202 42.415 -82.987 1.00 16.42 64 LEU C CA 1
ATOM 9951 C C . LEU C 1 64 ? -33.351 43.925 -83.090 1.00 18.09 64 LEU C C 1
ATOM 9952 O O . LEU C 1 64 ? -33.925 44.423 -84.066 1.00 19.52 64 LEU C O 1
ATOM 9968 N N . ARG C 1 65 ? -32.928 44.672 -82.068 1.00 18.31 65 ARG C N 1
ATOM 9969 C CA . ARG C 1 65 ? -33.054 46.124 -82.160 1.00 19.66 65 ARG C CA 1
ATOM 9970 C C . ARG C 1 65 ? -32.296 46.636 -83.377 1.00 19.16 65 ARG C C 1
ATOM 9971 O O . ARG C 1 65 ? -32.825 47.420 -84.176 1.00 19.78 65 ARG C O 1
ATOM 9992 N N . TYR C 1 66 ? -31.061 46.171 -83.557 1.00 17.89 66 TYR C N 1
ATOM 9993 C CA . TYR C 1 66 ? -30.307 46.589 -84.731 1.00 17.36 66 TYR C CA 1
ATOM 9994 C C . TYR C 1 66 ? -31.025 46.180 -86.010 1.00 16.96 66 TYR C C 1
ATOM 9995 O O . TYR C 1 66 ? -31.119 46.958 -86.969 1.00 18.15 66 TYR C O 1
ATOM 10013 N N . MET C 1 67 ? -31.520 44.950 -86.042 1.00 17.01 67 MET C N 1
ATOM 10014 C CA . MET C 1 67 ? -32.067 44.381 -87.268 1.00 16.55 67 MET C CA 1
ATOM 10015 C C . MET C 1 67 ? -33.388 45.033 -87.659 1.00 17.11 67 MET C C 1
ATOM 10016 O O . MET C 1 67 ? -33.610 45.379 -88.833 1.00 17.84 67 MET C O 1
ATOM 10030 N N . ILE C 1 68 ? -34.291 45.182 -86.699 1.00 17.57 68 ILE C N 1
ATOM 10031 C CA . ILE C 1 68 ? -35.608 45.724 -87.018 1.00 17.65 68 ILE C CA 1
ATOM 10032 C C . ILE C 1 68 ? -35.542 47.219 -87.278 1.00 17.73 68 ILE C C 1
ATOM 10033 O O . ILE C 1 68 ? -36.180 47.719 -88.209 1.00 18.75 68 ILE C O 1
ATOM 10049 N N . VAL C 1 69 ? -34.729 47.955 -86.522 1.00 17.80 69 VAL C N 1
ATOM 10050 C CA . VAL C 1 69 ? -34.552 49.367 -86.852 1.00 18.38 69 VAL C CA 1
ATOM 10051 C C . VAL C 1 69 ? -34.037 49.517 -88.281 1.00 18.64 69 VAL C C 1
ATOM 10052 O O . VAL C 1 69 ? -34.551 50.327 -89.063 1.00 19.13 69 VAL C O 1
ATOM 10065 N N . ALA C 1 70 ? -33.014 48.737 -88.645 1.00 18.76 70 ALA C N 1
ATOM 10066 C CA . ALA C 1 70 ? -32.463 48.840 -89.995 1.00 18.14 70 ALA C CA 1
ATOM 10067 C C . ALA C 1 70 ? -33.456 48.392 -91.049 1.00 18.74 70 ALA C C 1
ATOM 10068 O O . ALA C 1 70 ? -33.578 49.036 -92.090 1.00 19.59 70 ALA C O 1
ATOM 10075 N N . GLY C 1 71 ? -34.168 47.292 -90.809 1.00 17.40 71 GLY C N 1
ATOM 10076 C CA . GLY C 1 71 ? -35.067 46.794 -91.829 1.00 18.57 71 GLY C CA 1
ATOM 10077 C C . GLY C 1 71 ? -36.194 47.765 -92.086 1.00 19.88 71 GLY C C 1
ATOM 10078 O O . GLY C 1 71 ? -36.547 48.040 -93.235 1.00 20.76 71 GLY C O 1
ATOM 10082 N N . VAL C 1 72 ? -36.784 48.301 -91.024 1.00 21.24 72 VAL C N 1
ATOM 10083 C CA . VAL C 1 72 ? -37.921 49.200 -91.192 1.00 23.16 72 VAL C CA 1
ATOM 10084 C C . VAL C 1 72 ? -37.476 50.504 -91.837 1.00 25.11 72 VAL C C 1
ATOM 10085 O O . VAL C 1 72 ? -38.154 51.045 -92.725 1.00 27.06 72 VAL C O 1
ATOM 10098 N N . LYS C 1 73 ? -36.328 51.023 -91.407 1.00 26.15 73 LYS C N 1
ATOM 10099 C CA . LYS C 1 73 ? -35.812 52.274 -91.944 1.00 29.25 73 LYS C CA 1
ATOM 10100 C C . LYS C 1 73 ? -35.602 52.186 -93.446 1.00 28.99 73 LYS C C 1
ATOM 10101 O O . LYS C 1 73 ? -35.933 53.121 -94.180 1.00 29.85 73 LYS C O 1
ATOM 10120 N N . ASN C 1 74 ? -35.053 51.074 -93.925 1.00 26.94 74 ASN C N 1
ATOM 10121 C CA . ASN C 1 74 ? -34.624 50.954 -95.309 1.00 27.23 74 ASN C CA 1
ATOM 10122 C C . ASN C 1 74 ? -35.560 50.104 -96.150 1.00 25.31 74 ASN C C 1
ATOM 10123 O O . ASN C 1 74 ? -35.241 49.805 -97.297 1.00 26.00 74 ASN C O 1
ATOM 10134 N N A ASN C 1 75 ? -36.715 49.725 -95.613 0.47 24.77 75 ASN C N 1
ATOM 10135 N N B ASN C 1 75 ? -36.715 49.724 -95.609 0.53 24.64 75 ASN C N 1
ATOM 10136 C CA A ASN C 1 75 ? -37.688 48.919 -96.347 0.47 24.43 75 ASN C CA 1
ATOM 10137 C CA B ASN C 1 75 ? -37.701 48.921 -96.332 0.53 24.20 75 ASN C CA 1
ATOM 10138 C C A ASN C 1 75 ? -37.055 47.619 -96.841 0.47 23.25 75 ASN C C 1
ATOM 10139 C C B ASN C 1 75 ? -37.081 47.613 -96.829 0.53 23.15 75 ASN C C 1
ATOM 10140 O O A ASN C 1 75 ? -37.168 47.249 -98.011 0.47 24.07 75 ASN C O 1
ATOM 10141 O O B ASN C 1 75 ? -37.231 47.230 -97.990 0.53 24.04 75 ASN C O 1
ATOM 10162 N N . ILE C 1 76 ? -36.391 46.925 -95.924 1.00 21.83 76 ILE C N 1
ATOM 10163 C CA . ILE C 1 76 ? -35.747 45.640 -96.169 1.00 21.14 76 ILE C CA 1
ATOM 10164 C C . ILE C 1 76 ? -36.451 44.635 -95.264 1.00 18.24 76 ILE C C 1
ATOM 10165 O O . ILE C 1 76 ? -36.460 44.819 -94.044 1.00 18.51 76 ILE C O 1
ATOM 10182 N N A PRO C 1 77 ? -37.046 43.560 -95.783 0.62 16.26 77 PRO C N 1
ATOM 10183 N N B PRO C 1 77 ? -36.999 43.538 -95.787 0.38 17.93 77 PRO C N 1
ATOM 10184 C CA A PRO C 1 77 ? -37.675 42.579 -94.888 0.62 16.90 77 PRO C CA 1
ATOM 10185 C CA B PRO C 1 77 ? -37.640 42.557 -94.904 0.38 18.04 77 PRO C CA 1
ATOM 10186 C C A PRO C 1 77 ? -36.671 41.933 -93.943 0.62 15.97 77 PRO C C 1
ATOM 10187 C C B PRO C 1 77 ? -36.652 41.933 -93.932 0.38 16.49 77 PRO C C 1
ATOM 10188 O O A PRO C 1 77 ? -35.497 41.732 -94.274 0.62 16.29 77 PRO C O 1
ATOM 10189 O O B PRO C 1 77 ? -35.469 41.743 -94.236 0.38 16.42 77 PRO C O 1
ATOM 10210 N N . VAL C 1 78 ? -37.164 41.604 -92.751 1.00 15.87 78 VAL C N 1
ATOM 10211 C CA . VAL C 1 78 ? -36.419 40.880 -91.726 1.00 15.51 78 VAL C CA 1
ATOM 10212 C C . VAL C 1 78 ? -37.120 39.546 -91.547 1.00 15.46 78 VAL C C 1
ATOM 10213 O O . VAL C 1 78 ? -38.315 39.515 -91.250 1.00 17.54 78 VAL C O 1
ATOM 10227 N N . VAL C 1 79 ? -36.391 38.445 -91.731 1.00 14.79 79 VAL C N 1
ATOM 10228 C CA . VAL C 1 79 ? -36.971 37.108 -91.667 1.00 15.00 79 VAL C CA 1
ATOM 10229 C C . VAL C 1 79 ? -36.213 36.268 -90.654 1.00 15.70 79 VAL C C 1
ATOM 10230 O O . VAL C 1 79 ? -34.982 36.192 -90.698 1.00 16.99 79 VAL C O 1
ATOM 10243 N N . ILE C 1 80 ? -36.959 35.599 -89.771 1.00 15.56 80 ILE C N 1
ATOM 10244 C CA . ILE C 1 80 ? -36.416 34.869 -88.633 1.00 16.00 80 ILE C CA 1
ATOM 10245 C C . ILE C 1 80 ? -37.000 33.461 -88.641 1.00 14.87 80 ILE C C 1
ATOM 10246 O O . ILE C 1 80 ? -38.218 33.296 -88.714 1.00 16.00 80 ILE C O 1
ATOM 10262 N N . GLY C 1 81 ? -36.135 32.447 -88.543 1.00 15.06 81 GLY C N 1
ATOM 10263 C CA . GLY C 1 81 ? -36.568 31.063 -88.434 1.00 14.97 81 GLY C CA 1
ATOM 10264 C C . GLY C 1 81 ? -36.308 30.484 -87.053 1.00 14.53 81 GLY C C 1
ATOM 10265 O O . GLY C 1 81 ? -35.360 30.875 -86.372 1.00 15.36 81 GLY C O 1
ATOM 10269 N N . THR C 1 82 ? -37.185 29.569 -86.622 1.00 14.23 82 THR C N 1
ATOM 10270 C CA . THR C 1 82 ? -37.065 28.931 -85.303 1.00 14.31 82 THR C CA 1
ATOM 10271 C C . THR C 1 82 ? -36.983 29.975 -84.180 1.00 14.62 82 THR C C 1
ATOM 10272 O O . THR C 1 82 ? -36.091 29.974 -83.319 1.00 14.91 82 THR C O 1
ATOM 10283 N N . ALA C 1 83 ? -37.969 30.862 -84.170 1.00 14.74 83 ALA C N 1
ATOM 10284 C CA . ALA C 1 83 ? -38.054 31.897 -83.148 1.00 15.46 83 ALA C CA 1
ATOM 10285 C C . ALA C 1 83 ? -37.901 31.325 -81.745 1.00 15.33 83 ALA C C 1
ATOM 10286 O O . ALA C 1 83 ? -38.473 30.279 -81.414 1.00 16.22 83 ALA C O 1
ATOM 10293 N N . GLY C 1 84 ? -37.145 32.047 -80.916 1.00 14.71 84 GLY C N 1
ATOM 10294 C CA . GLY C 1 84 ? -37.061 31.738 -79.508 1.00 15.44 84 GLY C CA 1
ATOM 10295 C C . GLY C 1 84 ? -36.269 30.503 -79.154 1.00 15.15 84 GLY C C 1
ATOM 10296 O O . GLY C 1 84 ? -36.434 29.977 -78.051 1.00 16.24 84 GLY C O 1
ATOM 10300 N N . GLY C 1 85 ? -35.417 30.023 -80.063 1.00 15.08 85 GLY C N 1
ATOM 10301 C CA . GLY C 1 85 ? -34.519 28.925 -79.791 1.00 15.21 85 GLY C CA 1
ATOM 10302 C C . GLY C 1 85 ? -35.029 27.580 -80.265 1.00 15.21 85 GLY C C 1
ATOM 10303 O O . GLY C 1 85 ? -34.260 26.791 -80.804 1.00 15.22 85 GLY C O 1
ATOM 10307 N N . SER C 1 86 ? -36.315 27.282 -80.034 1.00 14.95 86 SER C N 1
ATOM 10308 C CA . SER C 1 86 ? -36.843 25.994 -80.428 1.00 14.49 86 SER C CA 1
ATOM 10309 C C . SER C 1 86 ? -38.079 26.090 -81.319 1.00 14.76 86 SER C C 1
ATOM 10310 O O . SER C 1 86 ? -38.495 25.074 -81.888 1.00 15.47 86 SER C O 1
ATOM 10318 N N . GLY C 1 87 ? -38.721 27.252 -81.402 1.00 14.51 87 GLY C N 1
ATOM 10319 C CA . GLY C 1 87 ? -39.762 27.472 -82.378 1.00 15.15 87 GLY C CA 1
ATOM 10320 C C . GLY C 1 87 ? -41.106 26.851 -82.101 1.00 15.41 87 GLY C C 1
ATOM 10321 O O . GLY C 1 87 ? -41.927 26.786 -83.022 1.00 15.86 87 GLY C O 1
ATOM 10325 N N . ALA C 1 88 ? -41.374 26.409 -80.873 1.00 15.57 88 ALA C N 1
ATOM 10326 C CA . ALA C 1 88 ? -42.725 25.996 -80.497 1.00 16.15 88 ALA C CA 1
ATOM 10327 C C . ALA C 1 88 ? -43.497 27.219 -80.031 1.00 15.18 88 ALA C C 1
ATOM 10328 O O . ALA C 1 88 ? -42.952 28.319 -79.910 1.00 15.78 88 ALA C O 1
ATOM 10335 N N . ALA C 1 89 ? -44.769 27.022 -79.725 1.00 16.01 89 ALA C N 1
ATOM 10336 C CA . ALA C 1 89 ? -45.613 28.149 -79.337 1.00 17.38 89 ALA C CA 1
ATOM 10337 C C . ALA C 1 89 ? -45.009 29.046 -78.262 1.00 16.61 89 ALA C C 1
ATOM 10338 O O . ALA C 1 89 ? -45.035 30.267 -78.442 1.00 16.51 89 ALA C O 1
ATOM 10345 N N . PRO C 1 90 ? -44.504 28.543 -77.130 1.00 16.38 90 PRO C N 1
ATOM 10346 C CA . PRO C 1 90 ? -43.960 29.466 -76.121 1.00 16.15 90 PRO C CA 1
ATOM 10347 C C . PRO C 1 90 ? -42.736 30.220 -76.612 1.00 15.46 90 PRO C C 1
ATOM 10348 O O . PRO C 1 90 ? -42.535 31.388 -76.251 1.00 15.82 90 PRO C O 1
ATOM 10359 N N . HIS C 1 91 ? -41.915 29.582 -77.451 1.00 14.78 91 HIS C N 1
ATOM 10360 C CA . HIS C 1 91 ? -40.719 30.235 -77.970 1.00 14.30 91 HIS C CA 1
ATOM 10361 C C . HIS C 1 91 ? -41.082 31.355 -78.930 1.00 15.15 91 HIS C C 1
ATOM 10362 O O . HIS C 1 91 ? -40.460 32.432 -78.922 1.00 15.68 91 HIS C O 1
ATOM 10376 N N . LEU C 1 92 ? -42.058 31.089 -79.790 1.00 15.13 92 LEU C N 1
ATOM 10377 C CA . LEU C 1 92 ? -42.544 32.090 -80.725 1.00 15.46 92 LEU C CA 1
ATOM 10378 C C . LEU C 1 92 ? -43.125 33.274 -79.972 1.00 15.49 92 LEU C C 1
ATOM 10379 O O . LEU C 1 92 ? -42.846 34.431 -80.301 1.00 15.39 92 LEU C O 1
ATOM 10395 N N . GLU C 1 93 ? -43.938 32.998 -78.947 1.00 16.08 93 GLU C N 1
ATOM 10396 C CA . GLU C 1 93 ? -44.526 34.090 -78.186 1.00 16.16 93 GLU C CA 1
ATOM 10397 C C . GLU C 1 93 ? -43.461 34.899 -77.451 1.00 16.49 93 GLU C C 1
ATOM 10398 O O . GLU C 1 93 ? -43.573 36.122 -77.327 1.00 16.43 93 GLU C O 1
ATOM 10410 N N . TRP C 1 94 ? -42.439 34.232 -76.914 1.00 16.53 94 TRP C N 1
ATOM 10411 C CA . TRP C 1 94 ? -41.391 34.960 -76.214 1.00 15.75 94 TRP C CA 1
ATOM 10412 C C . TRP C 1 94 ? -40.698 35.936 -77.141 1.00 15.47 94 TRP C C 1
ATOM 10413 O O . TRP C 1 94 ? -40.431 37.084 -76.775 1.00 17.16 94 TRP C O 1
ATOM 10434 N N . CYS C 1 95 ? -40.380 35.496 -78.359 1.00 15.91 95 CYS C N 1
ATOM 10435 C CA . CYS C 1 95 ? -39.714 36.382 -79.303 1.00 16.52 95 CYS C CA 1
ATOM 10436 C C . CYS C 1 95 ? -40.660 37.481 -79.767 1.00 16.03 95 CYS C C 1
ATOM 10437 O O . CYS C 1 95 ? -40.247 38.637 -79.956 1.00 16.31 95 CYS C O 1
ATOM 10445 N N . ARG C 1 96 ? -41.932 37.137 -79.958 1.00 15.68 96 ARG C N 1
ATOM 10446 C CA . ARG C 1 96 ? -42.928 38.132 -80.341 1.00 15.90 96 ARG C CA 1
ATOM 10447 C C . ARG C 1 96 ? -42.965 39.275 -79.330 1.00 15.75 96 ARG C C 1
ATOM 10448 O O . ARG C 1 96 ? -42.987 40.458 -79.704 1.00 17.19 96 ARG C O 1
ATOM 10469 N N . GLN C 1 97 ? -42.971 38.945 -78.033 1.00 15.77 97 GLN C N 1
ATOM 10470 C CA . GLN C 1 97 ? -43.036 39.983 -77.011 1.00 16.25 97 GLN C CA 1
ATOM 10471 C C . GLN C 1 97 ? -41.806 40.879 -77.050 1.00 15.99 97 GLN C C 1
ATOM 10472 O O . GLN C 1 97 ? -41.904 42.094 -76.851 1.00 16.62 97 GLN C O 1
ATOM 10486 N N . ILE C 1 98 ? -40.633 40.296 -77.287 1.00 15.55 98 ILE C N 1
ATOM 10487 C CA . ILE C 1 98 ? -39.423 41.103 -77.431 1.00 15.96 98 ILE C CA 1
ATOM 10488 C C . ILE C 1 98 ? -39.601 42.124 -78.548 1.00 15.82 98 ILE C C 1
ATOM 10489 O O . ILE C 1 98 ? -39.228 43.297 -78.409 1.00 15.75 98 ILE C O 1
ATOM 10505 N N . ILE C 1 99 ? -40.134 41.683 -79.691 1.00 15.96 99 ILE C N 1
ATOM 10506 C CA . ILE C 1 99 ? -40.291 42.569 -80.843 1.00 15.76 99 ILE C CA 1
ATOM 10507 C C . ILE C 1 99 ? -41.291 43.684 -80.539 1.00 16.23 99 ILE C C 1
ATOM 10508 O O . ILE C 1 99 ? -41.070 44.841 -80.901 1.00 16.47 99 ILE C O 1
ATOM 10524 N N . HIS C 1 100 ? -42.391 43.370 -79.844 1.00 15.83 100 HIS C N 1
ATOM 10525 C CA . HIS C 1 100 ? -43.293 44.441 -79.433 1.00 16.80 100 HIS C CA 1
ATOM 10526 C C . HIS C 1 100 ? -42.577 45.489 -78.589 1.00 16.50 100 HIS C C 1
ATOM 10527 O O . HIS C 1 100 ? -42.819 46.694 -78.739 1.00 17.23 100 HIS C O 1
ATOM 10542 N N . GLU C 1 101 ? -41.707 45.052 -77.677 1.00 16.13 101 GLU C N 1
ATOM 10543 C CA . GLU C 1 101 ? -41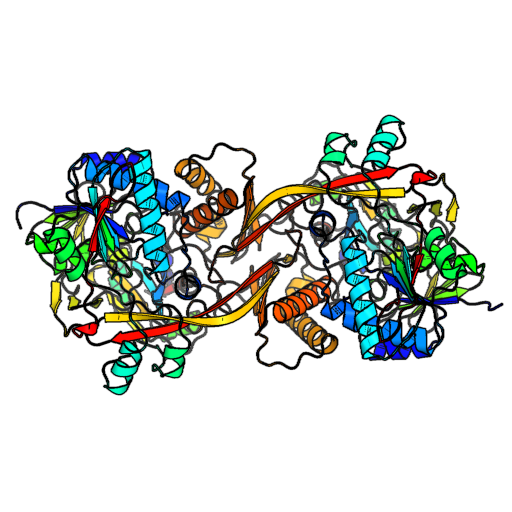.002 46.013 -76.830 1.00 15.96 101 GLU C CA 1
ATOM 10544 C C . GLU C 1 101 ? -40.073 46.894 -77.660 1.00 16.83 101 GLU C C 1
ATOM 10545 O O . GLU C 1 101 ? -39.945 48.098 -77.403 1.00 17.59 101 GLU C O 1
ATOM 10557 N N . ILE C 1 102 ? -39.409 46.316 -78.660 1.00 16.49 102 ILE C N 1
ATOM 10558 C CA . ILE C 1 102 ? -38.531 47.120 -79.499 1.00 16.57 102 ILE C CA 1
ATOM 10559 C C . ILE C 1 102 ? -39.338 48.193 -80.212 1.00 17.12 102 ILE C C 1
ATOM 10560 O O . ILE C 1 102 ? -38.917 49.350 -80.291 1.00 17.40 102 ILE C O 1
ATOM 10576 N N . ALA C 1 103 ? -40.509 47.827 -80.745 1.00 17.03 103 ALA C N 1
ATOM 10577 C CA . ALA C 1 103 ? -41.340 48.822 -81.421 1.00 17.20 103 ALA C CA 1
ATOM 10578 C C . ALA C 1 103 ? -41.778 49.923 -80.467 1.00 16.80 103 ALA C C 1
ATOM 10579 O O . ALA C 1 103 ? -41.857 51.095 -80.846 1.00 16.52 103 ALA C O 1
ATOM 10586 N N . GLN C 1 104 ? -42.097 49.552 -79.225 1.00 16.74 104 GLN C N 1
ATOM 10587 C CA . GLN C 1 104 ? -42.463 50.528 -78.210 1.00 17.82 104 GLN C CA 1
ATOM 10588 C C . GLN C 1 104 ? -41.295 51.452 -77.892 1.00 19.40 104 GLN C C 1
ATOM 10589 O O . GLN C 1 104 ? -41.473 52.668 -77.796 1.00 22.99 104 GLN C O 1
ATOM 10603 N N . GLU C 1 105 ? -40.085 50.908 -77.767 1.00 18.31 105 GLU C N 1
ATOM 10604 C CA . GLU C 1 105 ? -38.954 51.725 -77.348 1.00 18.85 105 GLU C CA 1
ATOM 10605 C C . GLU C 1 105 ? -38.411 52.595 -78.470 1.00 18.64 105 GLU C C 1
ATOM 10606 O O . GLU C 1 105 ? -37.963 53.717 -78.211 1.00 21.08 105 GLU C O 1
ATOM 10618 N N . GLU C 1 106 ? -38.463 52.120 -79.710 1.00 17.86 106 GLU C N 1
ATOM 10619 C CA . GLU C 1 106 ? -37.914 52.840 -80.849 1.00 19.15 106 GLU C CA 1
ATOM 10620 C C . GLU C 1 106 ? -38.989 53.587 -81.619 1.00 18.91 106 GLU C C 1
ATOM 10621 O O . GLU C 1 106 ? -38.673 54.277 -82.593 1.00 19.90 106 GLU C O 1
ATOM 10633 N N . LYS C 1 107 ? -40.245 53.485 -81.186 1.00 18.19 107 LYS C N 1
ATOM 10634 C CA . LYS C 1 107 ? -41.364 54.221 -81.774 1.00 18.12 107 LYS C CA 1
ATOM 10635 C C . LYS C 1 107 ? -41.552 53.839 -83.244 1.00 18.99 107 LYS C C 1
ATOM 10636 O O . LYS C 1 107 ? -41.671 54.691 -84.134 1.00 20.82 107 LYS C O 1
ATOM 10655 N N . LEU C 1 108 ? -41.601 52.532 -83.483 1.00 18.49 108 LEU C N 1
ATOM 10656 C CA . LEU C 1 108 ? -41.718 51.969 -84.818 1.00 18.43 108 LEU C CA 1
ATOM 10657 C C . LEU C 1 108 ? -43.110 51.401 -85.048 1.00 18.52 108 LEU C C 1
ATOM 10658 O O . LEU C 1 108 ? -43.763 50.916 -84.119 1.00 18.89 108 LEU C O 1
ATOM 10674 N N . SER C 1 109 ? -43.537 51.427 -86.311 1.00 19.06 109 SER C N 1
ATOM 10675 C CA . SER C 1 109 ? -44.752 50.748 -86.756 1.00 19.30 109 SER C CA 1
ATOM 10676 C C . SER C 1 109 ? -44.405 49.887 -87.958 1.00 19.57 109 SER C C 1
ATOM 10677 O O . SER C 1 109 ? -43.754 50.362 -88.894 1.00 21.88 109 SER C O 1
ATOM 10685 N N . PHE C 1 110 ? -44.819 48.625 -87.926 1.00 17.54 110 PHE C N 1
ATOM 10686 C CA . PHE C 1 110 ? -44.549 47.711 -89.031 1.00 16.76 110 PHE C CA 1
ATOM 10687 C C . PHE C 1 110 ? -45.507 46.528 -88.940 1.00 16.58 110 PHE C C 1
ATOM 10688 O O . PHE C 1 110 ? -46.034 46.205 -87.873 1.00 16.40 110 PHE C O 1
ATOM 10705 N N . SER C 1 111 ? -45.700 45.863 -90.078 1.00 16.50 111 SER C N 1
ATOM 10706 C CA . SER C 1 111 ? -46.438 44.611 -90.094 1.00 17.72 111 SER C CA 1
ATOM 10707 C C . SER C 1 111 ? -45.495 43.460 -89.746 1.00 17.32 111 SER C C 1
ATOM 10708 O O . SER C 1 111 ? -44.341 43.413 -90.196 1.00 19.07 111 SER C O 1
ATOM 10716 N N . MET C 1 112 ? -45.973 42.545 -88.909 1.00 15.91 112 MET C N 1
ATOM 10717 C CA . MET C 1 112 ? -45.210 41.359 -88.545 1.00 15.86 112 MET C CA 1
ATOM 10718 C C . MET C 1 112 ? -46.069 40.121 -88.735 1.00 15.45 112 MET C C 1
ATOM 10719 O O . MET C 1 112 ? -47.171 40.029 -88.194 1.00 17.40 112 MET C O 1
ATOM 10733 N N . ALA C 1 113 ? -45.556 39.166 -89.492 1.00 15.32 113 ALA C N 1
ATOM 10734 C CA . ALA C 1 113 ? -46.206 37.881 -89.643 1.00 15.08 113 ALA C CA 1
ATOM 10735 C C . ALA C 1 113 ? -45.662 36.905 -88.618 1.00 16.22 113 ALA C C 1
ATOM 10736 O O . ALA C 1 113 ? -44.461 36.864 -88.367 1.00 17.80 113 ALA C O 1
ATOM 10743 N N . LEU C 1 114 ? -46.560 36.118 -88.038 1.00 15.58 114 LEU C N 1
ATOM 10744 C CA . LEU C 1 114 ? -46.208 35.019 -87.154 1.00 16.73 114 LEU C CA 1
ATOM 10745 C C . LEU C 1 114 ? -46.582 33.728 -87.858 1.00 15.97 114 LEU C C 1
ATOM 10746 O O . LEU C 1 114 ? -47.690 33.623 -88.399 1.00 17.83 114 LEU C O 1
ATOM 10762 N N . ILE C 1 115 ? -45.685 32.750 -87.836 1.00 15.15 115 ILE C N 1
ATOM 10763 C CA . ILE C 1 115 ? -45.920 31.481 -88.519 1.00 15.58 115 ILE C CA 1
ATOM 10764 C C . ILE C 1 115 ? -45.663 30.352 -87.525 1.00 15.45 115 ILE C C 1
ATOM 10765 O O . ILE C 1 115 ? -44.531 29.879 -87.400 1.00 15.64 115 ILE C O 1
ATOM 10781 N N . PRO C 1 116 ? -46.677 29.853 -86.836 1.00 15.58 116 PRO C N 1
ATOM 10782 C CA . PRO C 1 116 ? -46.444 28.745 -85.912 1.00 16.71 116 PRO C CA 1
ATOM 10783 C C . PRO C 1 116 ? -46.168 27.416 -86.588 1.00 15.54 116 PRO C C 1
ATOM 10784 O O . PRO C 1 116 ? -46.613 27.134 -87.703 1.00 16.78 116 PRO C O 1
ATOM 10795 N N . SER C 1 117 ? -45.406 26.590 -85.875 1.00 16.06 117 SER C N 1
ATOM 10796 C CA . SER C 1 117 ? -44.968 25.285 -86.351 1.00 16.61 117 SER C CA 1
ATOM 10797 C C . SER C 1 117 ? -45.442 24.148 -85.460 1.00 16.52 117 SER C C 1
ATOM 10798 O O . SER C 1 117 ? -45.045 23.000 -85.676 1.00 16.50 117 SER C O 1
ATOM 10806 N N . ASP C 1 118 ? -46.278 24.434 -84.472 1.00 16.19 118 ASP C N 1
ATOM 10807 C CA . ASP C 1 118 ? -46.760 23.402 -83.569 1.00 16.70 118 ASP C CA 1
ATOM 10808 C C . ASP C 1 118 ? -47.660 22.411 -84.284 1.00 16.65 118 ASP C C 1
ATOM 10809 O O . ASP C 1 118 ? -48.430 22.778 -85.185 1.00 17.80 118 ASP C O 1
ATOM 10818 N N . VAL C 1 119 ? -47.533 21.141 -83.908 1.00 16.91 119 VAL C N 1
ATOM 10819 C CA . VAL C 1 119 ? -48.327 20.048 -84.485 1.00 17.98 119 VAL C CA 1
ATOM 10820 C C . VAL C 1 119 ? -49.077 19.324 -83.368 1.00 18.97 119 VAL C C 1
ATOM 10821 O O . VAL C 1 119 ? -48.480 18.829 -82.409 1.00 18.99 119 VAL C O 1
ATOM 10834 N N . ASP C 1 120 ? -50.385 19.234 -83.498 1.00 20.85 120 ASP C N 1
ATOM 10835 C CA . ASP C 1 120 ? -51.166 18.558 -82.476 1.00 22.21 120 ASP C CA 1
ATOM 10836 C C . ASP C 1 120 ? -50.856 17.065 -82.456 1.00 20.25 120 ASP C C 1
ATOM 10837 O O . ASP C 1 120 ? -50.675 16.433 -83.512 1.00 20.78 120 ASP C O 1
ATOM 10846 N N A LYS C 1 121 ? -50.831 16.495 -81.247 0.56 21.52 121 LYS C N 1
ATOM 10847 N N B LYS C 1 121 ? -50.826 16.496 -81.246 0.44 21.49 121 LYS C N 1
ATOM 10848 C CA A LYS C 1 121 ? -50.544 15.074 -81.106 0.56 22.34 121 LYS C CA 1
ATOM 10849 C CA B LYS C 1 121 ? -50.544 15.074 -81.106 0.44 22.38 121 LYS C CA 1
ATOM 10850 C C A LYS C 1 121 ? -51.498 14.221 -81.935 0.56 22.88 121 LYS C C 1
ATOM 10851 C C B LYS C 1 121 ? -51.499 14.221 -81.930 0.44 22.89 121 LYS C C 1
ATOM 10852 O O A LYS C 1 121 ? -51.101 13.172 -82.453 0.56 22.83 121 LYS C O 1
ATOM 10853 O O B LYS C 1 121 ? -51.100 13.167 -82.437 0.44 22.81 121 LYS C O 1
ATOM 10890 N N . ALA C 1 122 ? -52.762 14.635 -82.058 1.00 23.77 122 ALA C N 1
ATOM 10891 C CA . ALA C 1 122 ? -53.726 13.822 -82.796 1.00 24.13 122 ALA C CA 1
ATOM 10892 C C . ALA C 1 122 ? -53.275 13.605 -84.234 1.00 23.85 122 ALA C C 1
ATOM 10893 O O . ALA C 1 122 ? -53.437 12.514 -84.790 1.00 24.49 122 ALA C O 1
ATOM 10901 N N . ILE C 1 123 ? -52.686 14.632 -84.839 1.00 22.34 123 ILE C N 1
ATOM 10902 C CA . ILE C 1 123 ? -52.187 14.512 -86.200 1.00 22.19 123 ILE C CA 1
ATOM 10903 C C . ILE C 1 123 ? -51.081 13.474 -86.268 1.00 21.56 123 ILE C C 1
ATOM 10904 O O . ILE C 1 123 ? -50.983 12.710 -87.238 1.00 21.63 123 ILE C O 1
ATOM 10920 N N . VAL C 1 124 ? -50.196 13.467 -85.269 1.00 20.55 124 VAL C N 1
ATOM 10921 C CA . VAL C 1 124 ? -49.066 12.552 -85.307 1.00 20.78 124 VAL C CA 1
ATOM 10922 C C . VAL C 1 124 ? -49.534 11.130 -85.058 1.00 21.00 124 VAL C C 1
ATOM 10923 O O . VAL C 1 124 ? -49.106 10.193 -85.738 1.00 21.02 124 VAL C O 1
ATOM 10936 N N . HIS C 1 125 ? -50.427 10.946 -84.088 1.00 21.93 125 HIS C N 1
ATOM 10937 C CA . HIS C 1 125 ? -50.985 9.624 -83.847 1.00 22.56 125 HIS C CA 1
ATOM 10938 C C . HIS C 1 125 ? -51.637 9.067 -85.109 1.00 23.24 125 HIS C C 1
ATOM 10939 O O . HIS C 1 125 ? -51.465 7.891 -85.453 1.00 23.71 125 HIS C O 1
ATOM 10953 N N . GLN C 1 126 ? -52.454 9.885 -85.778 1.00 23.71 126 GLN C N 1
ATOM 10954 C CA . GLN C 1 126 ? -53.126 9.431 -86.992 1.00 24.93 126 GLN C CA 1
ATOM 10955 C C . GLN C 1 126 ? -52.119 9.083 -88.077 1.00 23.09 126 GLN C C 1
ATOM 10956 O O . GLN C 1 126 ? -52.261 8.066 -88.766 1.00 23.67 126 GLN C O 1
ATOM 10970 N N . ALA C 1 127 ? -51.095 9.918 -88.248 1.00 22.06 127 ALA C N 1
ATOM 10971 C CA . ALA C 1 127 ? -50.089 9.649 -89.271 1.00 22.67 127 ALA C CA 1
ATOM 10972 C C . ALA C 1 127 ? -49.350 8.351 -88.988 1.00 22.93 127 ALA C C 1
ATOM 10973 O O . ALA C 1 127 ? -48.989 7.612 -89.910 1.00 23.64 127 ALA C O 1
ATOM 10980 N N . LEU C 1 128 ? -49.076 8.071 -87.720 1.00 23.36 128 LEU C N 1
ATOM 10981 C CA . LEU C 1 128 ? -48.370 6.846 -87.388 1.00 23.51 128 LEU C CA 1
ATOM 10982 C C . LEU C 1 128 ? -49.183 5.647 -87.829 1.00 24.42 128 LEU C C 1
ATOM 10983 O O . LEU C 1 128 ? -48.664 4.727 -88.470 1.00 25.47 128 LEU C O 1
ATOM 10999 N N . ASP C 1 129 ? -50.478 5.654 -87.511 1.00 24.47 129 ASP C N 1
ATOM 11000 C CA . ASP C 1 129 ? -51.316 4.510 -87.850 1.00 26.42 129 ASP C CA 1
ATOM 11001 C C . ASP C 1 129 ? -51.522 4.388 -89.354 1.00 27.15 129 ASP C C 1
ATOM 11002 O O . ASP C 1 129 ? -51.781 3.287 -89.854 1.00 28.39 129 ASP C O 1
ATOM 11011 N N . ASN C 1 130 ? -51.448 5.500 -90.085 1.00 26.54 130 ASN C N 1
ATOM 11012 C CA . ASN C 1 130 ? -51.692 5.509 -91.522 1.00 26.56 130 ASN C CA 1
ATOM 11013 C C . ASN C 1 130 ? -50.419 5.292 -92.318 1.00 25.89 130 ASN C C 1
ATOM 11014 O O . ASN C 1 130 ? -50.448 5.388 -93.545 1.00 26.54 130 ASN C O 1
ATOM 11025 N N . GLY C 1 131 ? -49.314 4.988 -91.650 1.00 25.04 131 GLY C N 1
ATOM 11026 C CA . GLY C 1 131 ? -48.089 4.697 -92.355 1.00 24.76 131 GLY C CA 1
ATOM 11027 C C . GLY C 1 131 ? -47.374 5.898 -92.930 1.00 24.51 131 GLY C C 1
ATOM 11028 O O . GLY C 1 131 ? -46.592 5.741 -93.864 1.00 25.86 131 GLY C O 1
ATOM 11032 N N . LYS C 1 132 ? -47.587 7.088 -92.373 1.00 23.61 132 LYS C N 1
ATOM 11033 C CA . LYS C 1 132 ? -47.046 8.327 -92.916 1.00 22.77 132 LYS C CA 1
ATOM 11034 C C . LYS C 1 132 ? -45.844 8.862 -92.134 1.00 21.04 132 LYS C C 1
ATOM 11035 O O . LYS C 1 132 ? -45.394 9.976 -92.404 1.00 21.19 132 LYS C O 1
ATOM 11054 N N . ILE C 1 133 ? -45.319 8.101 -91.183 1.00 19.92 133 ILE C N 1
ATOM 11055 C CA . ILE C 1 133 ? -44.155 8.490 -90.385 1.00 20.63 133 ILE C CA 1
ATOM 11056 C C . ILE C 1 133 ? -42.960 7.647 -90.796 1.00 19.91 133 ILE C C 1
ATOM 11057 O O . ILE C 1 133 ? -43.068 6.425 -90.923 1.00 22.71 133 ILE C O 1
ATOM 11073 N N . THR C 1 134 ? -41.806 8.291 -90.933 1.00 19.31 134 THR C N 1
ATOM 11074 C CA . THR C 1 134 ? -40.547 7.616 -91.232 1.00 20.81 134 THR C CA 1
ATOM 11075 C C . THR C 1 134 ? -39.484 8.085 -90.252 1.00 19.59 134 THR C C 1
ATOM 11076 O O . THR C 1 134 ? -39.234 9.287 -90.131 1.00 20.62 134 THR C O 1
ATOM 11087 N N . ALA C 1 135 ? -38.838 7.146 -89.583 1.00 19.62 135 ALA C N 1
ATOM 11088 C CA . ALA C 1 135 ? -37.720 7.499 -88.716 1.00 19.29 135 ALA C CA 1
ATOM 11089 C C . ALA C 1 135 ? -36.514 7.936 -89.533 1.00 19.49 135 ALA C C 1
ATOM 11090 O O . ALA C 1 135 ? -36.224 7.361 -90.576 1.00 20.17 135 ALA C O 1
ATOM 11097 N N . LEU C 1 136 ? -35.820 8.962 -89.056 1.00 19.13 136 LEU C N 1
ATOM 11098 C CA . LEU C 1 136 ? -34.533 9.325 -89.639 1.00 19.11 136 LEU C CA 1
ATOM 11099 C C . LEU C 1 136 ? -33.461 8.315 -89.237 1.00 18.42 136 LEU C C 1
ATOM 11100 O O . LEU C 1 136 ? -33.694 7.393 -88.442 1.00 19.22 136 LEU C O 1
ATOM 11116 N N . ASP C 1 137 ? -32.249 8.478 -89.779 1.00 19.46 137 ASP C N 1
ATOM 11117 C CA . ASP C 1 137 ? -31.224 7.465 -89.539 1.00 19.14 137 ASP C CA 1
ATOM 11118 C C . ASP C 1 137 ? -30.950 7.293 -88.045 1.00 19.00 137 ASP C C 1
ATOM 11119 O O . ASP C 1 137 ? -30.738 8.269 -87.319 1.00 19.02 137 ASP C O 1
ATOM 11128 N N . PHE C 1 138 ? -30.915 6.040 -87.601 1.00 19.72 138 PHE C N 1
ATOM 11129 C CA . PHE C 1 138 ? -30.597 5.628 -86.237 1.00 19.36 138 PHE C CA 1
ATOM 11130 C C . PHE C 1 138 ? -31.660 6.030 -85.224 1.00 19.93 138 PHE C C 1
ATOM 11131 O O . PHE C 1 138 ? -31.467 5.823 -84.032 1.00 21.69 138 PHE C O 1
ATOM 11148 N N . VAL C 1 139 ? -32.784 6.583 -85.666 1.00 19.41 139 VAL C N 1
ATOM 11149 C CA . VAL C 1 139 ? -33.863 6.967 -84.761 1.00 18.95 139 VAL C CA 1
ATOM 11150 C C . VAL C 1 139 ? -34.755 5.762 -84.481 1.00 19.61 139 VAL C C 1
ATOM 11151 O O . VAL C 1 139 ? -35.104 5.027 -85.411 1.00 20.91 139 VAL C O 1
ATOM 11164 N N . PRO C 1 140 ? -35.148 5.531 -83.226 1.00 20.68 140 PRO C N 1
ATOM 11165 C CA . PRO C 1 140 ? -36.073 4.433 -82.931 1.00 21.67 140 PRO C CA 1
ATOM 11166 C C . PRO C 1 140 ? -37.418 4.621 -83.623 1.00 21.98 140 PRO C C 1
ATOM 11167 O O . PRO C 1 140 ? -37.856 5.734 -83.899 1.00 21.47 140 PRO C O 1
ATOM 11178 N N A GLU C 1 141 ? -38.096 3.508 -83.874 0.60 22.80 141 GLU C N 1
ATOM 11179 N N B GLU C 1 141 ? -38.083 3.511 -83.907 0.40 22.97 141 GLU C N 1
ATOM 11180 C CA A GLU C 1 141 ? -39.425 3.613 -84.458 0.60 24.70 141 GLU C CA 1
ATOM 11181 C CA B GLU C 1 141 ? -39.415 3.624 -84.478 0.40 24.80 141 GLU C CA 1
ATOM 11182 C C A GLU C 1 141 ? -40.352 4.334 -83.483 0.60 23.10 141 GLU C C 1
ATOM 11183 C C B GLU C 1 141 ? -40.330 4.345 -83.491 0.40 23.11 141 GLU C C 1
ATOM 11184 O O A GLU C 1 141 ? -40.274 4.152 -82.263 0.60 23.30 141 GLU C O 1
ATOM 11185 O O B GLU C 1 141 ? -40.213 4.186 -82.271 0.40 23.18 141 GLU C O 1
ATOM 11208 N N . LEU C 1 142 ? -41.205 5.191 -84.027 1.00 21.82 142 LEU C N 1
ATOM 11209 C CA . LEU C 1 142 ? -42.096 5.996 -83.206 1.00 20.79 142 LEU C CA 1
ATOM 11210 C C . LEU C 1 142 ? -43.251 5.151 -82.690 1.00 20.74 142 LEU C C 1
ATOM 11211 O O . LEU C 1 142 ? -43.797 4.312 -83.411 1.00 21.79 142 LEU C O 1
ATOM 11228 N N . THR C 1 143 ? -43.636 5.384 -81.434 1.00 21.56 143 THR C N 1
ATOM 11229 C CA . THR C 1 143 ? -44.768 4.690 -80.833 1.00 22.43 143 THR C CA 1
ATOM 11230 C C . THR C 1 143 ? -45.809 5.697 -80.363 1.00 21.67 143 THR C C 1
ATOM 11231 O O . THR C 1 143 ? -45.523 6.888 -80.180 1.00 21.10 143 THR C O 1
ATOM 11242 N N . HIS C 1 144 ? -47.031 5.201 -80.155 1.00 22.58 144 HIS C N 1
ATOM 11243 C CA . HIS C 1 144 ? -48.081 6.065 -79.632 1.00 23.14 144 HIS C CA 1
ATOM 11244 C C . HIS C 1 144 ? -47.749 6.563 -78.234 1.00 22.76 144 HIS C C 1
ATOM 11245 O O . HIS C 1 144 ? -48.031 7.715 -77.900 1.00 23.05 144 HIS C O 1
ATOM 11260 N N . GLU C 1 145 ? -47.147 5.713 -77.408 1.00 23.41 145 GLU C N 1
ATOM 11261 C CA . GLU C 1 145 ? -46.772 6.144 -76.069 1.00 25.01 145 GLU C CA 1
ATOM 11262 C C . GLU C 1 145 ? -45.763 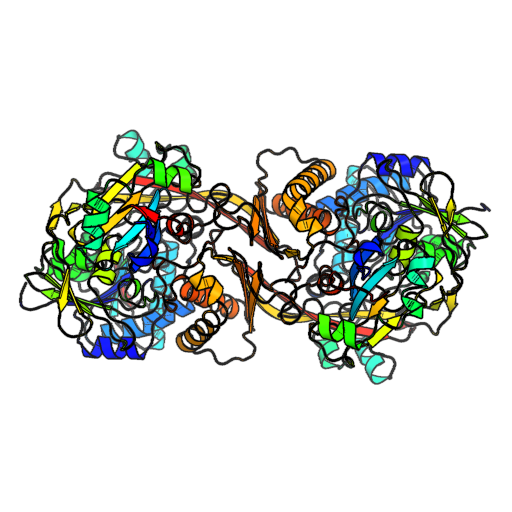7.285 -76.125 1.00 23.27 145 GLU C C 1
ATOM 11263 O O . GLU C 1 145 ? -45.870 8.254 -75.368 1.00 22.93 145 GLU C O 1
ATOM 11275 N N . ALA C 1 146 ? -44.803 7.218 -77.050 1.00 22.40 146 ALA C N 1
ATOM 11276 C CA . ALA C 1 146 ? -43.815 8.291 -77.164 1.00 21.94 146 ALA C CA 1
ATOM 11277 C C . ALA C 1 146 ? -44.465 9.599 -77.601 1.00 21.10 146 ALA C C 1
ATOM 11278 O O . ALA C 1 146 ? -44.111 10.678 -77.107 1.00 21.69 146 ALA C O 1
ATOM 11285 N N . ILE C 1 147 ? -45.420 9.526 -78.525 1.00 19.75 147 ILE C N 1
ATOM 11286 C CA . ILE C 1 147 ? -46.149 10.722 -78.929 1.00 20.75 147 ILE C CA 1
ATOM 11287 C C . ILE C 1 147 ? -46.883 11.316 -77.741 1.00 21.03 147 ILE C C 1
ATOM 11288 O O . ILE C 1 147 ? -46.814 12.523 -77.480 1.00 20.54 147 ILE C O 1
ATOM 11304 N N . GLU C 1 148 ? -47.630 10.476 -77.027 1.00 22.38 148 GLU C N 1
ATOM 11305 C CA . GLU C 1 148 ? -48.486 10.974 -75.960 1.00 23.24 148 GLU C CA 1
ATOM 11306 C C . GLU C 1 148 ? -47.678 11.582 -74.822 1.00 22.60 148 GLU C C 1
ATOM 11307 O O . GLU C 1 148 ? -48.122 12.549 -74.192 1.00 22.68 148 GLU C O 1
ATOM 11319 N N . GLU C 1 149 ? -46.496 11.042 -74.551 1.00 21.96 149 GLU C N 1
ATOM 11320 C CA . GLU C 1 149 ? -45.696 11.535 -73.440 1.00 22.69 149 GLU C CA 1
ATOM 11321 C C . GLU C 1 149 ? -44.793 12.694 -73.841 1.00 21.13 149 GLU C C 1
ATOM 11322 O O . GLU C 1 149 ? -44.154 13.303 -72.973 1.00 22.49 149 GLU C O 1
ATOM 11334 N N . SER C 1 150 ? -44.786 13.071 -75.120 1.00 19.24 150 SER C N 1
ATOM 11335 C CA . SER C 1 150 ? -44.040 14.248 -75.520 1.00 19.18 150 SER C CA 1
ATOM 11336 C C . SER C 1 150 ? -44.773 15.498 -75.045 1.00 18.60 150 SER C C 1
ATOM 11337 O O . SER C 1 150 ? -45.983 15.470 -74.765 1.00 20.36 150 SER C O 1
ATOM 11345 N N . THR C 1 151 ? -44.032 16.606 -74.959 1.00 18.37 151 THR C N 1
ATOM 11346 C CA . THR C 1 151 ? -44.644 17.900 -74.654 1.00 17.75 151 THR C CA 1
ATOM 11347 C C . THR C 1 151 ? -44.906 18.604 -75.993 1.00 18.80 151 THR C C 1
ATOM 11348 O O . THR C 1 151 ? -45.707 18.103 -76.785 1.00 21.50 151 THR C O 1
ATOM 11359 N N . TYR C 1 152 ? -44.219 19.713 -76.278 1.00 17.73 152 TYR C N 1
ATOM 11360 C CA . TYR C 1 152 ? -44.397 20.445 -77.522 1.00 17.73 152 TYR C CA 1
ATOM 11361 C C . TYR C 1 152 ? -43.848 19.647 -78.701 1.00 17.08 152 TYR C C 1
ATOM 11362 O O . TYR C 1 152 ? -42.729 19.144 -78.647 1.00 19.14 152 TYR C O 1
ATOM 11380 N N . ILE C 1 153 ? -44.636 19.526 -79.771 1.00 16.80 153 ILE C N 1
ATOM 11381 C CA . ILE C 1 153 ? -44.213 18.881 -81.005 1.00 16.03 153 ILE C CA 1
ATOM 11382 C C . ILE C 1 153 ? -44.202 19.942 -82.086 1.00 16.19 153 ILE C C 1
ATOM 11383 O O . ILE C 1 153 ? -45.182 20.682 -82.242 1.00 16.17 153 ILE C O 1
ATOM 11399 N N . VAL C 1 154 ? -43.081 20.047 -82.802 1.00 15.48 154 VAL C N 1
ATOM 11400 C CA . VAL C 1 154 ? -42.960 21.035 -83.868 1.00 15.42 154 VAL C CA 1
ATOM 11401 C C . VAL C 1 154 ? -42.488 20.382 -85.155 1.00 15.00 154 VAL C C 1
ATOM 11402 O O . VAL C 1 154 ? -41.843 19.334 -85.136 1.00 16.58 154 VAL C O 1
ATOM 11415 N N . ALA C 1 155 ? -42.847 21.002 -86.282 1.00 15.81 155 ALA C N 1
ATOM 11416 C CA . ALA C 1 155 ? -42.373 20.623 -87.610 1.00 15.91 155 ALA C CA 1
ATOM 11417 C C . ALA C 1 155 ? -41.481 21.719 -88.185 1.00 16.55 155 ALA C C 1
ATOM 11418 O O . ALA C 1 155 ? -41.756 22.913 -88.020 1.00 16.26 155 ALA C O 1
ATOM 11425 N N . GLN C 1 156 ? -40.422 21.314 -88.893 1.00 16.62 156 GLN C N 1
ATOM 11426 C CA . GLN C 1 156 ? -39.522 22.282 -89.523 1.00 16.43 156 GLN C CA 1
ATOM 11427 C C . GLN C 1 156 ? -40.073 22.728 -90.872 1.00 15.60 156 GLN C C 1
ATOM 11428 O O . GLN C 1 156 ? -40.012 21.983 -91.851 1.00 16.63 156 GLN C O 1
ATOM 11442 N N . MET C 1 157 ? -40.562 23.961 -90.935 1.00 14.89 157 MET C N 1
ATOM 11443 C CA . MET C 1 157 ? -41.127 24.466 -92.174 1.00 15.05 157 MET C CA 1
ATOM 11444 C C . MET C 1 157 ? -40.048 24.733 -93.233 1.00 14.80 157 MET C C 1
ATOM 11445 O O . MET C 1 157 ? -38.873 24.966 -92.942 1.00 15.22 157 MET C O 1
ATOM 11459 N N . GLY C 1 158 ? -40.477 24.724 -94.481 1.00 15.13 158 GLY C N 1
ATOM 11460 C CA . GLY C 1 158 ? -39.680 25.087 -95.615 1.00 15.09 158 GLY C CA 1
ATOM 11461 C C . GLY C 1 158 ? -39.901 26.516 -96.065 1.00 15.28 158 GLY C C 1
ATOM 11462 O O . GLY C 1 158 ? -40.362 27.374 -95.305 1.00 16.14 158 GLY C O 1
ATOM 11467 N N . ILE C 1 159 ? -39.630 26.773 -97.352 1.00 15.92 159 ILE C N 1
ATOM 11468 C CA . ILE C 1 159 ? -39.666 28.155 -97.837 1.00 15.73 159 ILE C CA 1
ATOM 11469 C C . ILE C 1 159 ? -41.084 28.687 -98.007 1.00 15.50 159 ILE C C 1
ATOM 11470 O O . ILE C 1 159 ? -41.317 29.906 -97.920 1.00 16.00 159 ILE C O 1
ATOM 11486 N N . GLU C 1 160 ? -42.038 27.822 -98.287 1.00 15.71 160 GLU C N 1
ATOM 11487 C CA . GLU C 1 160 ? -43.315 28.305 -98.782 1.00 16.08 160 GLU C CA 1
ATOM 11488 C C . GLU C 1 160 ? -44.105 29.126 -97.769 1.00 15.85 160 GLU C C 1
ATOM 11489 O O . GLU C 1 160 ? -44.688 30.141 -98.146 1.00 16.24 160 GLU C O 1
ATOM 11501 N N . PRO C 1 161 ? -44.143 28.761 -96.475 1.00 15.67 161 PRO C N 1
ATOM 11502 C CA . PRO C 1 161 ? -44.883 29.613 -95.527 1.00 15.21 161 PRO C CA 1
ATOM 11503 C C . PRO C 1 161 ? -44.280 30.999 -95.431 1.00 15.46 161 PRO C C 1
ATOM 11504 O O . PRO C 1 161 ? -45.002 31.994 -95.351 1.00 15.98 161 PRO C O 1
ATOM 11515 N N . PHE C 1 162 ? -42.945 31.091 -95.451 1.00 15.93 162 PHE C N 1
ATOM 11516 C CA . PHE C 1 162 ? -42.300 32.400 -95.434 1.00 15.53 162 PHE C CA 1
ATOM 11517 C C . PHE C 1 162 ? -42.716 33.206 -96.662 1.00 15.37 162 PHE C C 1
ATOM 11518 O O . PHE C 1 162 ? -42.980 34.409 -96.573 1.00 16.07 162 PHE C O 1
ATOM 11535 N N . GLN C 1 163 ? -42.765 32.556 -97.831 1.00 15.27 163 GLN C N 1
ATOM 11536 C CA . GLN C 1 163 ? -43.120 33.248 -99.068 1.00 15.77 163 GLN C CA 1
ATOM 11537 C C . GLN C 1 163 ? -44.529 33.818 -99.008 1.00 16.02 163 GLN C C 1
ATOM 11538 O O . GLN C 1 163 ? -44.762 34.956 -99.436 1.00 16.92 163 GLN C O 1
ATOM 11552 N N . ARG C 1 164 ? -45.486 33.052 -98.487 1.00 15.74 164 ARG C N 1
ATOM 11553 C CA . ARG C 1 164 ? -46.851 33.571 -98.416 1.00 16.58 164 ARG C CA 1
ATOM 11554 C C . ARG C 1 164 ? -46.926 34.787 -97.495 1.00 16.17 164 ARG C C 1
ATOM 11555 O O . ARG C 1 164 ? -47.631 35.754 -97.780 1.00 16.77 164 ARG C O 1
ATOM 11576 N N . ALA C 1 165 ? -46.214 34.753 -96.371 1.00 16.21 165 ALA C N 1
ATOM 11577 C CA . ALA C 1 165 ? -46.201 35.903 -95.473 1.00 15.82 165 ALA C CA 1
ATOM 11578 C C . ALA C 1 165 ? -45.555 37.120 -96.122 1.00 15.06 165 ALA C C 1
ATOM 11579 O O . ALA C 1 165 ? -46.065 38.238 -96.014 1.00 15.38 165 ALA C O 1
ATOM 11586 N N . LEU C 1 166 ? -44.418 36.925 -96.794 1.00 14.77 166 LEU C N 1
ATOM 11587 C CA . LEU C 1 166 ? -43.761 38.037 -97.474 1.00 15.82 166 LEU C CA 1
ATOM 11588 C C . LEU C 1 166 ? -44.632 38.611 -98.590 1.00 15.84 166 LEU C C 1
ATOM 11589 O O . LEU C 1 166 ? -44.692 39.828 -98.774 1.00 16.03 166 LEU C O 1
ATOM 11605 N N . ALA C 1 167 ? -45.305 37.746 -99.347 1.00 15.98 167 ALA C N 1
ATOM 11606 C CA . ALA C 1 167 ? -46.160 38.204 -100.446 1.00 15.88 167 ALA C CA 1
ATOM 11607 C C . ALA C 1 167 ? -47.316 39.052 -99.935 1.00 16.42 167 ALA C C 1
ATOM 11608 O O . ALA C 1 167 ? -47.815 39.918 -100.665 1.00 17.43 167 ALA C O 1
ATOM 11615 N N . ALA C 1 168 ? -47.747 38.821 -98.692 1.00 16.14 168 ALA C N 1
ATOM 11616 C CA . ALA C 1 168 ? -48.808 39.602 -98.078 1.00 17.77 168 ALA C CA 1
ATOM 11617 C C . ALA C 1 168 ? -48.316 40.907 -97.473 1.00 17.57 168 ALA C C 1
ATOM 11618 O O . ALA C 1 168 ? -49.131 41.642 -96.897 1.00 18.62 168 ALA C O 1
ATOM 11625 N N . GLY C 1 169 ? -47.030 41.232 -97.634 1.00 17.64 169 GLY C N 1
ATOM 11626 C CA . GLY C 1 169 ? -46.508 42.519 -97.247 1.00 17.61 169 GLY C CA 1
ATOM 11627 C C . GLY C 1 169 ? -45.859 42.551 -95.887 1.00 17.62 169 GLY C C 1
AT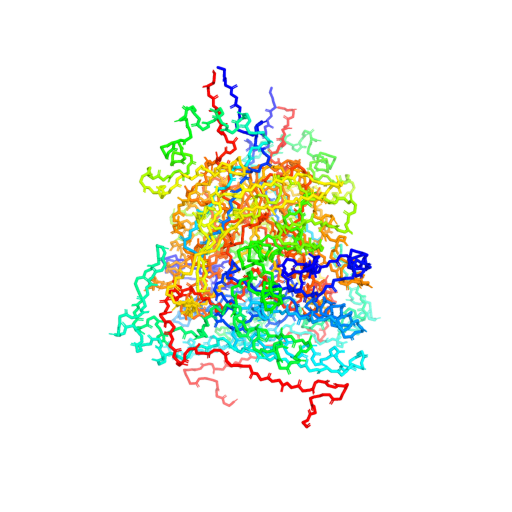OM 11628 O O . GLY C 1 169 ? -45.492 43.631 -95.421 1.00 18.83 169 GLY C O 1
ATOM 11632 N N . ALA C 1 170 ? -45.673 41.407 -95.255 1.00 16.32 170 ALA C N 1
ATOM 11633 C CA . ALA C 1 170 ? -45.065 41.413 -93.936 1.00 16.45 170 ALA C CA 1
ATOM 11634 C C . ALA C 1 170 ? -43.667 42.014 -93.994 1.00 16.36 170 ALA C C 1
ATOM 11635 O O . ALA C 1 170 ? -42.823 41.582 -94.777 1.00 17.17 170 ALA C O 1
ATOM 11642 N N . GLN C 1 171 ? -43.391 42.976 -93.110 1.00 16.39 171 GLN C N 1
ATOM 11643 C CA . GLN C 1 171 ? -42.074 43.611 -93.036 1.00 16.18 171 GLN C CA 1
ATOM 11644 C C . GLN C 1 171 ? -41.122 42.844 -92.141 1.00 16.30 171 GLN C C 1
ATOM 11645 O O . GLN C 1 171 ? -39.896 42.897 -92.344 1.00 17.06 171 GLN C O 1
ATOM 11659 N N . VAL C 1 172 ? -41.667 42.158 -91.136 1.00 16.21 172 VAL C N 1
ATOM 11660 C CA . VAL C 1 172 ? -40.928 41.266 -90.255 1.00 15.49 172 VAL C CA 1
ATOM 11661 C C . VAL C 1 172 ? -41.666 39.943 -90.303 1.00 15.78 172 VAL C C 1
ATOM 11662 O O . VAL C 1 172 ? -42.891 39.907 -90.139 1.00 17.23 172 VAL C O 1
ATOM 11675 N N . VAL C 1 173 ? -40.940 38.863 -90.545 1.00 15.32 173 VAL C N 1
ATOM 11676 C CA . VAL C 1 173 ? -41.538 37.534 -90.551 1.00 16.11 173 VAL C CA 1
ATOM 11677 C C . VAL C 1 173 ? -40.917 36.719 -89.432 1.00 15.86 173 VAL C C 1
ATOM 11678 O O . VAL C 1 173 ? -39.725 36.402 -89.470 1.00 16.21 173 VAL C O 1
ATOM 11691 N N . LEU C 1 174 ? -41.732 36.355 -88.456 1.00 15.86 174 LEU C N 1
ATOM 11692 C CA . LEU C 1 174 ? -41.283 35.605 -87.294 1.00 15.65 174 LEU C CA 1
ATOM 11693 C C . LEU C 1 174 ? -41.788 34.178 -87.423 1.00 15.65 174 LEU C C 1
ATOM 11694 O O . LEU C 1 174 ? -42.957 33.892 -87.154 1.00 16.92 174 LEU C O 1
ATOM 11710 N N . GLY C 1 175 ? -40.920 33.301 -87.924 1.00 16.41 175 GLY C N 1
ATOM 11711 C CA . GLY C 1 175 ? -41.280 31.903 -88.121 1.00 16.37 175 GLY C CA 1
ATOM 11712 C C . GLY C 1 175 ? -40.995 31.074 -86.873 1.00 15.08 175 GLY C C 1
ATOM 11713 O O . GLY C 1 175 ? -39.980 31.270 -86.202 1.00 15.30 175 GLY C O 1
ATOM 11717 N N . GLY C 1 176 ? -41.875 30.106 -86.611 1.00 15.41 176 GLY C N 1
ATOM 11718 C CA . GLY C 1 176 ? -41.597 29.035 -85.675 1.00 15.18 176 GLY C CA 1
ATOM 11719 C C . GLY C 1 176 ? -40.553 28.090 -86.248 1.00 14.39 176 GLY C C 1
ATOM 11720 O O . GLY C 1 176 ? -39.826 28.460 -87.176 1.00 14.37 176 GLY C O 1
ATOM 11724 N N . ARG C 1 177 ? -40.472 26.879 -85.713 1.00 14.50 177 ARG C N 1
ATOM 11725 C CA . ARG C 1 177 ? -39.445 25.926 -86.106 1.00 13.76 177 ARG C CA 1
ATOM 11726 C C . ARG C 1 177 ? -39.384 25.819 -87.628 1.00 14.28 177 ARG C C 1
ATOM 11727 O O . ARG C 1 177 ? -40.414 25.617 -88.295 1.00 14.61 177 ARG C O 1
ATOM 11748 N N . ALA C 1 178 ? -38.167 25.950 -88.169 1.00 13.50 178 ALA C N 1
ATOM 11749 C CA . ALA C 1 178 ? -37.967 26.079 -89.605 1.00 13.76 178 ALA C CA 1
ATOM 11750 C C . ALA C 1 178 ? -36.664 25.400 -89.992 1.00 13.79 178 ALA C C 1
ATOM 11751 O O . ALA C 1 178 ? -35.709 25.339 -89.200 1.00 15.13 178 ALA C O 1
ATOM 11758 N N . TYR C 1 179 ? -36.640 24.893 -91.217 1.00 14.03 179 TYR C N 1
ATOM 11759 C CA . TYR C 1 179 ? -35.394 24.426 -91.822 1.00 13.97 179 TYR C CA 1
ATOM 11760 C C . TYR C 1 179 ? -34.477 25.626 -92.037 1.00 14.95 179 TYR C C 1
ATOM 11761 O O . TYR C 1 179 ? -34.860 26.603 -92.674 1.00 16.44 179 TYR C O 1
ATOM 11779 N N . ASP C 1 180 ? -33.280 25.581 -91.460 1.00 14.46 180 ASP C N 1
ATOM 11780 C CA . ASP C 1 180 ? -32.447 26.784 -91.385 1.00 14.73 180 ASP C CA 1
ATOM 11781 C C . ASP C 1 180 ? -32.263 27.490 -92.731 1.00 14.40 180 ASP C C 1
ATOM 11782 O O . ASP C 1 180 ? -32.381 28.725 -92.772 1.00 16.35 180 ASP C O 1
ATOM 11791 N N . PRO C 1 181 ? -31.927 26.805 -93.833 1.00 14.47 181 PRO C N 1
ATOM 11792 C CA . PRO C 1 181 ? -31.672 27.532 -95.093 1.00 15.34 181 PRO C CA 1
ATOM 11793 C C . PRO C 1 181 ? -32.894 28.262 -95.605 1.00 15.54 181 PRO C C 1
ATOM 11794 O O . PRO C 1 181 ? -32.761 29.226 -96.367 1.00 16.09 181 PRO C O 1
ATOM 11805 N N . ALA C 1 182 ? -34.096 27.812 -95.242 1.00 16.41 182 ALA C N 1
ATOM 11806 C CA . ALA C 1 182 ? -35.321 28.373 -95.818 1.00 17.52 182 ALA C CA 1
ATOM 11807 C C . ALA C 1 182 ? -35.564 29.822 -95.414 1.00 18.21 182 ALA C C 1
ATOM 11808 O O . ALA C 1 182 ? -36.120 30.593 -96.212 1.00 18.42 182 ALA C O 1
ATOM 11815 N N A CYS C 1 183 ? -35.164 30.186 -94.185 0.48 19.27 183 CYS C N 1
ATOM 11816 N N B CYS C 1 183 ? -35.199 30.240 -94.203 0.52 19.16 183 CYS C N 1
ATOM 11817 C CA A CYS C 1 183 ? -35.246 31.572 -93.740 0.48 20.00 183 CYS C CA 1
ATOM 11818 C CA B CYS C 1 183 ? -35.463 31.643 -93.884 0.52 19.38 183 CYS C CA 1
ATOM 11819 C C A CYS C 1 183 ? -34.614 32.485 -94.773 0.48 19.17 183 CYS C C 1
ATOM 11820 C C B CYS C 1 183 ? -34.557 32.585 -94.684 0.52 18.33 183 CYS C C 1
ATOM 11821 O O A CYS C 1 183 ? -35.160 33.534 -95.136 0.48 19.68 183 CYS C O 1
ATOM 11822 O O B CYS C 1 183 ? -34.884 33.771 -94.808 0.52 17.37 183 CYS C O 1
ATOM 11837 N N . PHE C 1 184 ? -33.440 32.086 -95.237 1.00 17.53 184 PHE C N 1
ATOM 11838 C CA . PHE C 1 184 ? -32.614 32.894 -96.125 1.00 16.63 184 PHE C CA 1
ATOM 11839 C C . PHE C 1 184 ? -33.081 32.813 -97.574 1.00 16.71 184 PHE C C 1
ATOM 11840 O O . PHE C 1 184 ? -33.082 33.818 -98.280 1.00 18.85 184 PHE C O 1
ATOM 11858 N N . ALA C 1 185 ? -33.512 31.648 -98.006 1.00 15.49 185 ALA C N 1
ATOM 11859 C CA . ALA C 1 185 ? -33.759 31.394 -99.424 1.00 15.10 185 ALA C CA 1
ATOM 11860 C C . ALA C 1 185 ? -35.158 31.764 -99.894 1.00 15.05 185 ALA C C 1
ATOM 11861 O O . ALA C 1 185 ? -35.365 31.946 -101.091 1.00 15.72 185 ALA C O 1
ATOM 11868 N N . ALA C 1 186 ? -36.124 31.872 -98.998 1.00 15.62 186 ALA C N 1
ATOM 11869 C CA . ALA C 1 186 ? -37.506 32.024 -99.420 1.00 15.74 186 ALA C CA 1
ATOM 11870 C C . ALA C 1 186 ? -37.696 33.251 -100.308 1.00 15.86 186 ALA C C 1
ATOM 11871 O O . ALA C 1 186 ? -38.282 33.163 -101.402 1.00 16.65 186 ALA C O 1
ATOM 11878 N N . LEU C 1 187 ? -37.208 34.407 -99.862 1.00 16.16 187 LEU C N 1
ATOM 11879 C CA . LEU C 1 187 ? -37.411 35.634 -100.633 1.00 17.13 187 LEU C CA 1
ATOM 11880 C C . LEU C 1 187 ? -36.684 35.638 -101.980 1.00 17.69 187 LEU C C 1
ATOM 11881 O O . LEU C 1 187 ? -37.326 35.937 -103.006 1.00 18.10 187 LEU C O 1
ATOM 11897 N N . PRO C 1 188 ? -35.378 35.371 -102.067 1.00 17.19 188 PRO C N 1
ATOM 11898 C CA . PRO C 1 188 ? -34.768 35.364 -103.409 1.00 17.20 188 PRO C CA 1
ATOM 11899 C C . PRO C 1 188 ? -35.441 34.384 -104.349 1.00 17.00 188 PRO C C 1
ATOM 11900 O O . PRO C 1 188 ? -35.569 34.676 -105.549 1.00 17.99 188 PRO C O 1
ATOM 11911 N N . ILE C 1 189 ? -35.900 33.233 -103.849 1.00 16.10 189 ILE C N 1
ATOM 11912 C CA . ILE C 1 189 ? -36.559 32.287 -104.746 1.00 17.80 189 ILE C CA 1
ATOM 11913 C C . ILE C 1 189 ? -37.850 32.878 -105.293 1.00 18.47 189 ILE C C 1
ATOM 11914 O O . ILE C 1 189 ? -38.158 32.730 -106.475 1.00 19.55 189 ILE C O 1
ATOM 11930 N N . MET C 1 190 ? -38.620 33.563 -104.465 1.00 18.92 190 MET C N 1
ATOM 11931 C CA . MET C 1 190 ? -39.862 34.136 -104.979 1.00 20.67 190 MET C CA 1
ATOM 11932 C C . MET C 1 190 ? -39.588 35.271 -105.958 1.00 22.54 190 MET C C 1
ATOM 11933 O O . MET C 1 190 ? -40.459 35.592 -106.777 1.00 24.38 190 MET C O 1
ATOM 11947 N N . GLN C 1 191 ? -38.383 35.843 -105.926 1.00 22.90 191 GLN C N 1
ATOM 11948 C CA . GLN C 1 191 ? -37.977 36.878 -106.860 1.00 24.13 191 GLN C CA 1
ATOM 11949 C C . GLN C 1 191 ? -37.275 36.309 -108.081 1.00 23.82 191 GLN C C 1
ATOM 11950 O O . GLN C 1 191 ? -36.751 37.070 -108.895 1.00 26.55 191 GLN C O 1
ATOM 11964 N N . GLY C 1 192 ? -37.268 34.994 -108.241 1.00 23.04 192 GLY C N 1
ATOM 11965 C CA . GLY C 1 192 ? -36.797 34.386 -109.464 1.00 23.10 192 GLY C CA 1
ATOM 11966 C C . GLY C 1 192 ? -35.385 33.859 -109.435 1.00 22.15 192 GLY C C 1
ATOM 11967 O O . GLY C 1 192 ? -34.924 33.344 -110.460 1.00 24.19 192 GLY C O 1
ATOM 11971 N N . PHE C 1 193 ? -34.671 33.998 -108.324 1.00 20.36 193 PHE C N 1
ATOM 11972 C CA . PHE C 1 193 ? -33.335 33.431 -108.222 1.00 19.76 193 PHE C CA 1
ATOM 11973 C C . PHE C 1 193 ? -33.421 31.915 -108.061 1.00 20.69 193 PHE C C 1
ATOM 11974 O O . PHE C 1 193 ? -34.412 31.360 -107.578 1.00 20.96 193 PHE C O 1
ATOM 11991 N N . ASP C 1 194 ? -32.373 31.238 -108.502 1.00 20.14 194 ASP C N 1
ATOM 11992 C CA . ASP C 1 194 ? -32.402 29.789 -108.578 1.00 20.74 194 ASP C CA 1
ATOM 11993 C C . ASP C 1 194 ? -32.544 29.133 -107.207 1.00 19.73 194 ASP C C 1
ATOM 11994 O O . ASP C 1 194 ? -31.851 29.482 -106.247 1.00 20.62 194 ASP C O 1
ATOM 12003 N N . GLU C 1 195 ? -33.400 28.119 -107.134 1.00 19.16 195 GLU C N 1
ATOM 12004 C CA . GLU C 1 195 ? -33.671 27.476 -105.847 1.00 19.62 195 GLU C CA 1
ATOM 12005 C C . GLU C 1 195 ? -32.433 26.781 -105.278 1.00 18.39 195 GLU C C 1
ATOM 12006 O O . GLU C 1 195 ? -32.146 26.898 -104.082 1.00 18.21 195 GLU C O 1
ATOM 12018 N N . GLY C 1 196 ? -31.684 26.054 -106.106 1.00 17.75 196 GLY C N 1
ATOM 12019 C CA . GLY C 1 196 ? -30.523 25.357 -105.591 1.00 18.20 196 GLY C CA 1
ATOM 12020 C C . GLY C 1 196 ? -29.461 26.316 -105.096 1.00 17.12 196 GLY C C 1
ATOM 12021 O O . GLY C 1 196 ? -28.901 26.138 -104.012 1.00 17.88 196 GLY C O 1
ATOM 12025 N N . LEU C 1 197 ? -29.162 27.355 -105.876 1.00 16.89 197 LEU C N 1
ATOM 12026 C CA . LEU C 1 197 ? -28.186 28.341 -105.417 1.00 17.34 197 LEU C CA 1
ATOM 12027 C C . LEU C 1 197 ? -28.669 29.041 -104.151 1.00 16.90 197 LEU C C 1
ATOM 12028 O O . LEU C 1 197 ? -27.892 29.278 -103.224 1.00 17.44 197 LEU C O 1
ATOM 12044 N N . ALA C 1 198 ? -29.950 29.406 -104.098 1.00 16.25 198 ALA C N 1
ATOM 12045 C CA . ALA C 1 198 ? -30.430 30.153 -102.938 1.00 16.30 198 ALA C CA 1
ATOM 12046 C C . ALA C 1 198 ? -30.430 29.298 -101.678 1.00 14.95 198 ALA C C 1
ATOM 12047 O O . ALA C 1 198 ? -30.072 29.779 -100.585 1.00 15.97 198 ALA C O 1
ATOM 12054 N N . LEU C 1 199 ? -30.805 28.022 -101.804 1.00 15.55 199 LEU C N 1
ATOM 12055 C CA . LEU C 1 199 ? -30.792 27.146 -100.643 1.00 16.14 199 LEU C CA 1
ATOM 12056 C C . LEU C 1 199 ? -29.369 26.836 -100.187 1.00 15.66 199 LEU C C 1
ATOM 12057 O O . LEU C 1 199 ? -29.097 26.781 -98.983 1.00 15.83 199 LEU C O 1
ATOM 12073 N N . HIS C 1 200 ? -28.439 26.646 -101.127 1.00 15.73 200 HIS C N 1
ATOM 12074 C CA . HIS C 1 200 ? -27.065 26.424 -100.719 1.00 16.33 200 HIS C CA 1
ATOM 12075 C C . HIS C 1 200 ? -26.504 27.673 -100.069 1.00 15.69 200 HIS C C 1
ATOM 12076 O O . HIS C 1 200 ? -25.807 27.586 -99.053 1.00 16.62 200 HIS C O 1
ATOM 12090 N N . CYS C 1 201 ? -26.828 28.843 -100.619 1.00 15.94 201 CYS C N 1
ATOM 12091 C CA . CYS C 1 201 ? -26.409 30.094 -100.010 1.00 15.30 201 CYS C CA 1
ATOM 12092 C C . CYS C 1 201 ? -26.942 30.176 -98.581 1.00 16.23 201 CYS C C 1
ATOM 12093 O O . CYS C 1 201 ? -26.206 30.490 -97.639 1.00 15.61 201 CYS C O 1
ATOM 12101 N N . GLY C 1 202 ? -28.214 29.844 -98.405 1.00 15.61 202 GLY C N 1
ATOM 12102 C CA . GLY C 1 202 ? -28.779 29.834 -97.061 1.00 15.31 202 GLY C CA 1
ATOM 12103 C C . GLY C 1 202 ? -28.075 28.868 -96.133 1.00 15.92 202 GLY C C 1
ATOM 12104 O O . GLY C 1 202 ? -27.865 29.166 -94.950 1.00 16.99 202 GLY C O 1
ATOM 12108 N N A LYS C 1 203 ? -27.722 27.685 -96.647 0.37 16.24 203 LYS C N 1
ATOM 12109 N N C LYS C 1 203 ? -27.678 27.712 -96.652 0.63 15.51 203 LYS C N 1
ATOM 12110 C CA A LYS C 1 203 ? -26.990 26.698 -95.859 0.37 17.24 203 LYS C CA 1
ATOM 12111 C CA C LYS C 1 203 ? -26.999 26.749 -95.809 0.63 16.40 203 LYS C CA 1
ATOM 12112 C C A LYS C 1 203 ? -25.628 27.230 -95.419 0.37 17.15 203 LYS C C 1
ATOM 12113 C C C LYS C 1 203 ? -25.637 27.271 -95.391 0.63 16.73 203 LYS C C 1
ATOM 12114 O O A LYS C 1 203 ? -25.168 26.927 -94.311 0.37 17.61 203 LYS C O 1
ATOM 12115 O O C LYS C 1 203 ? -25.211 27.047 -94.250 0.63 17.61 203 LYS C O 1
ATOM 12152 N N . ILE C 1 204 ? -24.949 27.987 -96.286 1.00 17.30 204 ILE C N 1
ATOM 12153 C CA . ILE C 1 204 ? -23.641 28.518 -95.930 1.00 17.71 204 ILE C CA 1
ATOM 12154 C C . ILE C 1 204 ? -23.763 29.703 -94.980 1.00 17.97 204 ILE C C 1
ATOM 12155 O O . ILE C 1 204 ? -22.839 29.935 -94.180 1.00 20.91 204 ILE C O 1
ATOM 12172 N N . LEU C 1 205 ? -24.859 30.497 -95.077 1.00 17.72 205 LEU C N 1
ATOM 12173 C CA . LEU C 1 205 ? -25.103 31.679 -94.262 1.00 17.97 205 LEU C CA 1
ATOM 12174 C C . LEU C 1 205 ? -25.806 31.369 -92.947 1.00 17.49 205 LEU C C 1
ATOM 12175 O O . LEU C 1 205 ? -25.907 32.265 -92.089 1.00 16.78 205 LEU C O 1
ATOM 12191 N N A GLU C 1 206 ? -26.253 30.121 -92.767 0.45 17.57 206 GLU C N 1
ATOM 12192 N N B GLU C 1 206 ? -26.311 30.152 -92.761 0.55 17.22 206 GLU C N 1
ATOM 12193 C CA A GLU C 1 206 ? -27.132 29.774 -91.652 0.45 17.00 206 GLU C CA 1
ATOM 12194 C CA B GLU C 1 206 ? -27.196 29.911 -91.626 0.55 16.34 206 GLU C CA 1
ATOM 12195 C C A GLU C 1 206 ? -26.497 30.068 -90.303 0.45 16.28 206 GLU C C 1
ATOM 12196 C C B GLU C 1 206 ? -26.502 30.059 -90.278 0.55 15.95 206 GLU C C 1
ATOM 12197 O O A GLU C 1 206 ? -27.208 30.210 -89.305 0.45 16.03 206 GLU C O 1
ATOM 12198 O O B GLU C 1 206 ? -27.190 30.128 -89.258 0.55 15.67 206 GLU C O 1
ATOM 12221 N N . CYS C 1 207 ? -25.168 30.069 -90.237 1.00 15.36 207 CYS C N 1
ATOM 12222 C CA . CYS C 1 207 ? -24.442 30.346 -89.006 1.00 15.06 207 CYS C CA 1
ATOM 12223 C C . CYS C 1 207 ? -23.554 31.565 -89.147 1.00 15.81 207 CYS C C 1
ATOM 12224 O O . CYS C 1 207 ? -22.554 31.675 -88.442 1.00 15.80 207 CYS C O 1
ATOM 12233 N N . ALA C 1 208 ? -23.871 32.460 -90.081 1.00 15.58 208 ALA C N 1
ATOM 12234 C CA . ALA C 1 208 ? -23.157 33.716 -90.288 1.00 15.66 208 ALA C CA 1
ATOM 12235 C C . ALA C 1 208 ? -21.653 33.442 -90.329 1.00 15.48 208 ALA C C 1
ATOM 12236 O O . ALA C 1 208 ? -21.213 32.608 -91.135 1.00 16.36 208 ALA C O 1
ATOM 12243 N N . ALA C 1 209 ? -20.841 34.120 -89.518 1.00 15.02 209 ALA C N 1
ATOM 12244 C CA . ALA C 1 209 ? -19.392 34.022 -89.635 1.00 15.91 209 ALA C CA 1
ATOM 12245 C C . ALA C 1 209 ? -18.776 32.733 -89.098 1.00 15.43 209 ALA C C 1
ATOM 12246 O O . ALA C 1 209 ? -17.542 32.627 -89.116 1.00 15.81 209 ALA C O 1
ATOM 12253 N N . ILE C 1 210 ? -19.554 31.723 -88.705 1.00 14.99 210 ILE C N 1
ATOM 12254 C CA . ILE C 1 210 ? -18.944 30.407 -88.503 1.00 14.78 210 ILE C CA 1
ATOM 12255 C C . ILE C 1 210 ? -18.364 29.910 -89.834 1.00 15.40 210 ILE C C 1
ATOM 12256 O O . ILE C 1 210 ? -17.408 29.122 -89.862 1.00 15.96 210 ILE C O 1
ATOM 12272 N N . ALA C 1 211 ? -18.904 30.391 -90.955 1.00 14.68 211 ALA C N 1
ATOM 12273 C CA . ALA C 1 211 ? -18.439 29.981 -92.277 1.00 15.16 211 ALA C CA 1
ATOM 12274 C C . ALA C 1 211 ? -17.247 30.792 -92.762 1.00 15.50 211 ALA C C 1
ATOM 12275 O O . ALA C 1 211 ? -16.718 30.501 -93.856 1.00 16.40 211 ALA C O 1
ATOM 12282 N N . ALA C 1 212 ? -16.822 31.796 -91.997 1.00 15.97 212 ALA C N 1
ATOM 12283 C CA . ALA C 1 212 ? -15.616 32.563 -92.264 1.00 16.65 212 ALA C CA 1
ATOM 12284 C C . ALA C 1 212 ? -14.460 32.023 -91.426 1.00 16.27 212 ALA C C 1
ATOM 12285 O O . ALA C 1 212 ? -14.642 31.142 -90.585 1.00 17.43 212 ALA C O 1
ATOM 12292 N N . THR C 1 213 ? -13.276 32.603 -91.611 1.00 16.84 213 THR C N 1
ATOM 12293 C CA . THR C 1 213 ? -12.122 32.190 -90.838 1.00 18.54 213 THR C CA 1
ATOM 12294 C C . THR C 1 213 ? -11.231 33.379 -90.522 1.00 18.22 213 THR C C 1
ATOM 12295 O O . THR C 1 213 ? -11.013 34.235 -91.390 1.00 18.75 213 THR C O 1
ATOM 12306 N N . PRO C 1 214 ? -10.760 33.494 -89.272 1.00 17.79 214 PRO C N 1
ATOM 12307 C CA . PRO C 1 214 ? -11.153 32.694 -88.092 1.00 17.38 214 PRO C CA 1
ATOM 12308 C C . PRO C 1 214 ? -12.649 32.856 -87.906 1.00 16.76 214 PRO C C 1
ATOM 12309 O O . PRO C 1 214 ? -13.202 33.926 -88.145 1.00 17.26 214 PRO C O 1
ATOM 12320 N N . GLY C 1 215 ? -13.317 31.789 -87.514 1.00 16.33 215 GLY C N 1
ATOM 12321 C CA . GLY C 1 215 ? -14.755 31.829 -87.394 1.00 16.26 215 GLY C CA 1
ATOM 12322 C C . GLY C 1 215 ? -15.229 32.575 -86.159 1.00 16.52 215 GLY C C 1
ATOM 12323 O O . GLY C 1 215 ? -14.478 32.836 -85.221 1.00 17.09 215 GLY C O 1
ATOM 12327 N N . SER C 1 216 ? -16.503 32.953 -86.185 1.00 15.66 216 SER C N 1
ATOM 12328 C CA . SER C 1 216 ? -17.161 33.516 -85.022 1.00 15.17 216 SER C CA 1
ATOM 12329 C C . SER C 1 216 ? -18.624 33.173 -85.099 1.00 15.59 216 SER C C 1
ATOM 12330 O O . SER C 1 216 ? -19.240 33.340 -86.147 1.00 15.45 216 SER C O 1
ATOM 12338 N N . GLY C 1 217 ? -19.192 32.760 -83.951 1.00 15.13 217 GLY C N 1
ATOM 12339 C CA . GLY C 1 217 ? -20.626 32.605 -83.870 1.00 15.57 217 GLY C CA 1
ATOM 12340 C C . GLY C 1 217 ? -21.353 33.904 -83.717 1.00 14.93 217 GLY C C 1
ATOM 12341 O O . GLY C 1 217 ? -22.588 33.931 -83.696 1.00 16.73 217 GLY C O 1
ATOM 12345 N N A SER C 1 218 ? -20.592 34.999 -83.654 0.60 14.66 218 SER C N 1
ATOM 12346 N N B SER C 1 218 ? -20.636 35.017 -83.602 0.40 15.56 218 SER C N 1
ATOM 12347 C CA A SER C 1 218 ? -21.075 36.328 -83.306 0.60 15.83 218 SER C CA 1
ATOM 12348 C CA B SER C 1 218 ? -21.272 36.310 -83.407 0.40 17.27 218 SER C CA 1
ATOM 12349 C C A SER C 1 218 ? -20.521 37.383 -84.260 0.60 16.11 218 SER C C 1
ATOM 12350 C C B SER C 1 218 ? -20.581 37.366 -84.264 0.40 16.75 218 SER C C 1
ATOM 12351 O O A SER C 1 218 ? -19.975 38.403 -83.837 0.60 17.03 218 SER C O 1
ATOM 12352 O O B SER C 1 218 ? -19.990 38.328 -83.785 0.40 17.43 218 SER C O 1
ATOM 12367 N N . ASP C 1 219 ? -20.658 37.169 -85.572 1.00 15.99 219 ASP C N 1
ATOM 12368 C CA . ASP C 1 219 ? -20.204 38.163 -86.535 1.00 15.31 219 ASP C CA 1
ATOM 12369 C C . ASP C 1 219 ? -20.983 37.942 -87.822 1.00 15.61 219 ASP C C 1
ATOM 12370 O O . ASP C 1 219 ? -21.512 36.852 -88.068 1.00 16.47 219 ASP C O 1
ATOM 12380 N N . CYS C 1 220 ? -21.061 39.004 -88.629 1.00 16.01 220 CYS C N 1
ATOM 12381 C CA . CYS C 1 220 ? -21.973 39.060 -89.766 1.00 16.65 220 CYS C CA 1
ATOM 12382 C C . CYS C 1 220 ? -21.367 38.456 -91.031 1.00 17.40 220 CYS C C 1
ATOM 12383 O O . CYS C 1 220 ? -20.149 38.442 -91.224 1.00 18.14 220 CYS C O 1
ATOM 12391 N N . ALA C 1 221 ? -22.246 37.952 -91.890 1.00 16.44 221 ALA C N 1
ATOM 12392 C CA . ALA C 1 221 ? -21.857 37.478 -93.212 1.00 16.44 221 ALA C CA 1
ATOM 12393 C C . ALA C 1 221 ? -22.928 37.893 -94.206 1.00 16.41 221 ALA C C 1
ATOM 12394 O O . ALA C 1 221 ? -24.091 38.072 -93.851 1.00 17.48 221 ALA C O 1
ATOM 12401 N N . MET C 1 222 ? -22.527 38.022 -95.477 1.00 16.01 222 MET C N 1
ATOM 12402 C CA . MET C 1 222 ? -23.442 38.325 -96.568 1.00 16.35 222 MET C CA 1
ATOM 12403 C C . MET C 1 222 ? -23.216 37.359 -97.703 1.00 16.59 222 MET C C 1
ATOM 12404 O O . MET C 1 222 ? -22.081 37.003 -98.026 1.00 16.72 222 MET C O 1
ATOM 12418 N N . GLY C 1 223 ? -24.327 36.937 -98.292 1.00 16.40 223 GLY C N 1
ATOM 12419 C CA . GLY C 1 223 ? -24.318 36.232 -99.553 1.00 16.78 223 GLY C CA 1
ATOM 12420 C C . GLY C 1 223 ? -24.984 37.078 -100.628 1.00 16.76 223 GLY C C 1
ATOM 12421 O O . GLY C 1 223 ? -26.040 37.665 -100.399 1.00 17.65 223 GLY C O 1
ATOM 12425 N N . ILE C 1 224 ? -24.343 37.148 -101.790 1.00 15.88 224 ILE C N 1
ATOM 12426 C CA . ILE C 1 224 ? -24.851 37.901 -102.933 1.00 17.23 224 ILE C CA 1
ATOM 12427 C C . ILE C 1 224 ? -25.132 36.883 -104.035 1.00 17.03 224 ILE C C 1
ATOM 12428 O O . ILE C 1 224 ? -24.205 36.344 -104.656 1.00 17.29 224 ILE C O 1
ATOM 12444 N N . ILE C 1 225 ? -26.404 36.583 -104.255 1.00 16.87 225 ILE C N 1
ATOM 12445 C CA . ILE C 1 225 ? -26.816 35.610 -105.259 1.00 17.04 225 ILE C CA 1
ATOM 12446 C C . ILE C 1 225 ? -26.933 36.327 -106.595 1.00 16.87 225 ILE C C 1
ATOM 12447 O O . ILE C 1 225 ? -27.534 37.399 -106.688 1.00 17.51 225 ILE C O 1
ATOM 12463 N N . ASP C 1 226 ? -26.353 35.745 -107.629 1.00 17.93 226 ASP C N 1
ATOM 12464 C CA . ASP C 1 226 ? -26.563 36.175 -109.008 1.00 19.66 226 ASP C CA 1
ATOM 12465 C C . ASP C 1 226 ? -27.108 34.987 -109.791 1.00 20.73 226 ASP C C 1
ATOM 12466 O O . ASP C 1 226 ? -27.377 33.926 -109.242 1.00 22.17 226 ASP C O 1
ATOM 12475 N N . ASP C 1 227 ? -27.290 35.141 -111.093 1.00 22.68 227 ASP C N 1
ATOM 12476 C CA . ASP C 1 227 ? -27.937 34.034 -111.780 1.00 24.35 227 ASP C CA 1
ATOM 12477 C C . ASP C 1 227 ? -27.014 32.864 -112.058 1.00 24.12 227 ASP C C 1
ATOM 12478 O O . ASP C 1 227 ? -27.492 31.825 -112.513 1.00 26.54 227 ASP C O 1
ATOM 12487 N N . SER C 1 228 ? -25.728 32.982 -111.776 1.00 22.57 228 SER C N 1
ATOM 12488 C CA . SER C 1 228 ? -24.817 31.874 -112.000 1.00 23.41 228 SER C CA 1
ATOM 12489 C C . SER C 1 228 ? -24.176 31.312 -110.737 1.00 21.67 228 SER C C 1
ATOM 12490 O O . SER C 1 228 ? -23.502 30.292 -110.819 1.00 22.87 228 SER C O 1
ATOM 12498 N N . GLY C 1 229 ? -24.380 31.922 -109.580 1.00 19.18 229 GLY C N 1
ATOM 12499 C CA . GLY C 1 229 ? -23.678 31.496 -108.383 1.00 18.53 229 GLY C CA 1
ATOM 12500 C C . GLY C 1 229 ? -23.933 32.489 -107.269 1.00 17.30 229 GLY C C 1
ATOM 12501 O O . GLY C 1 229 ? -24.830 33.329 -107.368 1.00 19.24 229 GLY C O 1
ATOM 12505 N N . PHE C 1 230 ? -23.146 32.378 -106.196 1.00 16.60 230 PHE C N 1
ATOM 12506 C CA . PHE C 1 230 ? -23.260 33.343 -105.113 1.00 16.92 230 PHE C CA 1
ATOM 12507 C C . PHE C 1 230 ? -21.898 33.649 -104.506 1.00 16.46 230 PHE C C 1
ATOM 12508 O O . PHE C 1 230 ? -21.030 32.786 -104.410 1.00 17.23 230 PHE C O 1
ATOM 12525 N N . THR C 1 231 ? -21.744 34.895 -104.085 1.00 16.18 231 THR C N 1
ATOM 12526 C CA . THR C 1 231 ? -20.532 35.395 -103.463 1.00 16.63 231 THR C CA 1
ATOM 12527 C C . THR C 1 231 ? -20.759 35.563 -101.966 1.00 16.93 231 THR C C 1
ATOM 12528 O O . THR C 1 231 ? -21.816 36.049 -101.534 1.00 18.69 231 THR C O 1
ATOM 12539 N N . LEU C 1 232 ? -19.759 35.187 -101.187 1.00 16.08 232 LEU C N 1
ATOM 12540 C CA . LEU C 1 232 ? -19.798 35.244 -99.736 1.00 15.47 232 LEU C CA 1
ATOM 12541 C C . LEU C 1 232 ? -18.740 36.215 -99.252 1.00 15.73 232 LEU C C 1
ATOM 12542 O O . LEU C 1 232 ? -17.582 36.180 -99.709 1.00 16.42 232 LEU C O 1
ATOM 12558 N N . LYS C 1 233 ? -19.126 37.055 -98.292 1.00 16.32 233 LYS C N 1
ATOM 12559 C CA . LYS C 1 233 ? -18.192 38.001 -97.702 1.00 17.75 233 LYS C CA 1
ATOM 12560 C C . LYS C 1 233 ? -18.522 38.251 -96.235 1.00 18.07 233 LYS C C 1
ATOM 12561 O O . LYS C 1 233 ? -19.663 38.087 -95.790 1.00 18.13 233 LYS C O 1
ATOM 12580 N N . ALA C 1 234 ? -17.504 38.683 -95.499 1.00 18.33 234 ALA C N 1
ATOM 12581 C CA . ALA C 1 234 ? -17.673 39.166 -94.138 1.00 18.44 234 ALA C CA 1
ATOM 12582 C C . ALA C 1 234 ? -17.459 40.682 -94.117 1.00 18.94 234 ALA C C 1
ATOM 12583 O O . ALA C 1 234 ? -17.202 41.302 -95.161 1.00 19.51 234 ALA C O 1
ATOM 12590 N N . PHE C 1 235 ? -17.597 41.281 -92.921 1.00 19.17 235 PHE C N 1
ATOM 12591 C CA . PHE C 1 235 ? -17.513 42.728 -92.732 1.00 20.21 235 PHE C CA 1
ATOM 12592 C C . PHE C 1 235 ? -16.618 43.079 -91.559 1.00 20.83 235 PHE C C 1
ATOM 12593 O O . PHE C 1 235 ? -16.862 44.061 -90.855 1.00 23.58 235 PHE C O 1
ATOM 12610 N N . ASN C 1 236 ? -15.630 42.260 -91.318 1.00 21.44 236 ASN C N 1
ATOM 12611 C CA . ASN C 1 236 ? -14.670 42.437 -90.242 1.00 21.21 236 ASN C CA 1
ATOM 12612 C C . ASN C 1 236 ? -13.310 42.173 -90.860 1.00 22.02 236 ASN C C 1
ATOM 12613 O O . ASN C 1 236 ? -13.090 41.083 -91.390 1.00 22.27 236 ASN C O 1
ATOM 12624 N N . PRO C 1 237 ? -12.389 43.141 -90.841 1.00 24.08 237 PRO C N 1
ATOM 12625 C CA . PRO C 1 237 ? -11.091 42.920 -91.494 1.00 26.16 237 PRO C CA 1
ATOM 12626 C C . PRO C 1 237 ? -10.317 41.760 -90.933 1.00 26.85 237 PRO C C 1
ATOM 12627 O O . PRO C 1 237 ? -9.381 41.289 -91.585 1.00 28.72 237 PRO C O 1
ATOM 12638 N N . LYS C 1 238 ? -10.646 41.272 -89.748 1.00 26.02 238 LYS C N 1
ATOM 12639 C CA . LYS C 1 238 ? -9.898 40.136 -89.242 1.00 27.35 238 LYS C CA 1
ATOM 12640 C C . LYS C 1 238 ? -10.455 38.804 -89.700 1.00 24.07 238 LYS C C 1
ATOM 12641 O O . LYS C 1 238 ? -9.871 37.767 -89.367 1.00 25.65 238 LYS C O 1
ATOM 12660 N N . ARG C 1 239 ? -11.541 38.804 -90.471 1.00 20.45 239 ARG C N 1
ATOM 12661 C CA . ARG C 1 239 ? -12.150 37.574 -90.936 1.00 20.08 239 ARG C CA 1
ATOM 12662 C C . ARG C 1 239 ? -12.263 37.603 -92.449 1.00 20.94 239 ARG C C 1
ATOM 12663 O O . ARG C 1 239 ? -12.430 38.660 -93.065 1.00 22.93 239 ARG C O 1
ATOM 12684 N N . LYS C 1 240 ? -12.183 36.422 -93.042 1.00 20.10 240 LYS C N 1
ATOM 12685 C CA . LYS C 1 240 ? -12.313 36.287 -94.479 1.00 19.88 240 LYS C CA 1
ATOM 12686 C C . LYS C 1 240 ? -13.113 35.032 -94.783 1.00 18.49 240 LYS C C 1
ATOM 12687 O O . LYS C 1 240 ? -13.120 34.077 -94.008 1.00 19.16 240 LYS C O 1
ATOM 12706 N N . PHE C 1 241 ? -13.744 35.007 -95.949 1.00 17.72 241 PHE C N 1
ATOM 12707 C CA . PHE C 1 241 ? -14.225 33.751 -96.496 1.00 17.65 241 PHE C CA 1
ATOM 12708 C C . PHE C 1 241 ? -13.124 33.162 -97.371 1.00 18.81 241 PHE C C 1
ATOM 12709 O O . PHE C 1 241 ? -12.523 33.872 -98.185 1.00 21.13 241 PHE C O 1
ATOM 12726 N N . THR C 1 242 ? -12.861 31.874 -97.201 1.00 18.90 242 THR C N 1
ATOM 12727 C CA . THR C 1 242 ? -11.927 31.149 -98.054 1.00 19.79 242 THR C CA 1
ATOM 12728 C C . THR C 1 242 ? -12.624 29.921 -98.635 1.00 19.86 242 THR C C 1
ATOM 12729 O O . THR C 1 242 ? -13.716 29.526 -98.209 1.00 19.96 242 THR C O 1
ATOM 12740 N N . GLU C 1 243 ? -11.988 29.309 -99.641 1.00 19.25 243 GLU C N 1
ATOM 12741 C CA . GLU C 1 243 ? -12.550 28.083 -100.191 1.00 19.25 243 GLU C CA 1
ATOM 12742 C C . GLU C 1 243 ? -12.764 27.043 -99.102 1.00 19.51 243 GLU C C 1
ATOM 12743 O O . GLU C 1 243 ? -13.810 26.389 -99.060 1.00 20.34 243 GLU C O 1
ATOM 12755 N N . THR C 1 244 ? -11.804 26.905 -98.187 1.00 19.53 244 THR C N 1
ATOM 12756 C CA . THR C 1 244 ? -11.942 25.910 -97.132 1.00 19.84 244 THR C CA 1
ATOM 12757 C C . THR C 1 244 ? -13.024 26.290 -96.131 1.00 18.57 244 THR C C 1
ATOM 12758 O O . THR C 1 244 ? -13.805 25.432 -95.720 1.00 18.93 244 THR C O 1
ATOM 12769 N N . SER C 1 245 ? -13.107 27.567 -95.754 1.00 17.65 245 SER C N 1
ATOM 12770 C CA . SER C 1 245 ? -14.082 27.956 -94.740 1.00 17.50 245 SER C CA 1
ATOM 12771 C C . SER C 1 245 ? -15.506 27.806 -95.254 1.00 16.95 245 SER C C 1
ATOM 12772 O O . SER C 1 245 ? -16.387 27.322 -94.527 1.00 16.35 245 SER C O 1
ATOM 12780 N N . ALA C 1 246 ? -15.735 28.176 -96.513 1.00 16.76 246 ALA C N 1
ATOM 12781 C CA . ALA C 1 246 ? -17.064 28.047 -97.113 1.00 17.00 246 ALA C CA 1
ATOM 12782 C C . ALA C 1 246 ? -17.420 26.585 -97.374 1.00 17.51 246 ALA C C 1
ATOM 12783 O O . ALA C 1 246 ? -18.560 26.165 -97.146 1.00 17.65 246 ALA C O 1
ATOM 12790 N N . ALA C 1 247 ? -16.466 25.803 -97.886 1.00 17.75 247 ALA C N 1
ATOM 12791 C CA . ALA C 1 247 ? -16.712 24.378 -98.099 1.00 18.02 247 ALA C CA 1
ATOM 12792 C C . ALA C 1 247 ? -16.930 23.649 -96.775 1.00 18.25 247 ALA C C 1
ATOM 12793 O O . ALA C 1 247 ? -17.797 22.767 -96.680 1.00 19.76 247 ALA C O 1
ATOM 12800 N N . ALA C 1 248 ? -16.171 24.014 -95.735 1.00 17.32 248 ALA C N 1
ATOM 12801 C CA . ALA C 1 248 ? -16.403 23.417 -94.429 1.00 17.00 248 ALA C CA 1
ATOM 12802 C C . ALA C 1 248 ? -17.838 23.657 -93.996 1.00 17.13 248 ALA C C 1
ATOM 12803 O O . ALA C 1 248 ? -18.490 22.776 -93.416 1.00 17.50 248 ALA C O 1
ATOM 12810 N N . HIS C 1 249 ? -18.369 24.844 -94.280 1.00 17.28 249 HIS C N 1
ATOM 12811 C CA . HIS C 1 249 ? -19.721 25.084 -93.815 1.00 18.15 249 HIS C CA 1
ATOM 12812 C C . HIS C 1 249 ? -20.768 24.351 -94.622 1.00 18.53 249 HIS C C 1
ATOM 12813 O O . HIS C 1 249 ? -21.894 24.156 -94.130 1.00 20.69 249 HIS C O 1
ATOM 12827 N N . THR C 1 250 ? -20.429 23.934 -95.845 1.00 18.84 250 THR C N 1
ATOM 12828 C CA . THR C 1 250 ? -21.310 23.037 -96.577 1.00 19.16 250 THR C CA 1
ATOM 12829 C C . THR C 1 250 ? -21.376 21.659 -95.907 1.00 19.69 250 THR C C 1
ATOM 12830 O O . THR C 1 250 ? -22.427 21.016 -95.930 1.00 22.98 250 THR C O 1
ATOM 12841 N N . LEU C 1 251 ? -20.282 21.208 -95.269 1.00 18.19 251 LEU C N 1
ATOM 12842 C CA . LEU C 1 251 ? -20.284 19.946 -94.523 1.00 18.06 251 LEU C CA 1
ATOM 12843 C C . LEU C 1 251 ? -20.947 20.054 -93.157 1.00 15.90 251 LEU C C 1
ATOM 12844 O O . LEU C 1 251 ? -21.386 19.041 -92.608 1.00 16.24 251 LEU C O 1
ATOM 12860 N N . TYR C 1 252 ? -20.992 21.249 -92.598 1.00 15.22 252 TYR C N 1
ATOM 12861 C CA . TYR C 1 252 ? -21.295 21.456 -91.193 1.00 14.91 252 TYR C CA 1
ATOM 12862 C C . TYR C 1 252 ? -22.638 20.871 -90.812 1.00 14.34 252 TYR C C 1
ATOM 12863 O O . TYR C 1 252 ? -23.685 21.267 -91.342 1.00 15.23 252 TYR C O 1
ATOM 12881 N N . GLU C 1 253 ? -22.595 19.978 -89.815 1.00 14.02 253 GLU C N 1
ATOM 12882 C CA . GLU C 1 253 ? -23.778 19.386 -89.183 1.00 14.41 253 GLU C CA 1
ATOM 12883 C C . GLU C 1 253 ? -24.633 18.549 -90.131 1.00 15.81 253 GLU C C 1
ATOM 12884 O O . GLU C 1 253 ? -25.813 18.324 -89.851 1.00 17.48 253 GLU C O 1
ATOM 12896 N N . LYS C 1 254 ? -24.062 18.049 -91.226 1.00 14.71 254 LYS C N 1
ATOM 12897 C CA . LYS C 1 254 ? -24.775 17.222 -92.185 1.00 14.98 254 LYS C CA 1
ATOM 12898 C C . LYS C 1 254 ? -24.157 15.833 -92.250 1.00 15.42 254 LYS C C 1
ATOM 12899 O O . LYS C 1 254 ? -22.950 15.652 -92.048 1.00 16.67 254 LYS C O 1
ATOM 12918 N N A SER C 1 255 ? -25.012 14.862 -92.570 0.46 15.24 255 SER C N 1
ATOM 12919 N N B SER C 1 255 ? -24.973 14.841 -92.551 0.54 15.43 255 SER C N 1
ATOM 12920 C CA A SER C 1 255 ? -24.616 13.467 -92.671 0.46 15.96 255 SER C CA 1
ATOM 12921 C CA B SER C 1 255 ? -24.461 13.482 -92.629 0.54 16.66 255 SER C CA 1
ATOM 12922 C C A SER C 1 255 ? -24.009 13.113 -94.021 0.46 16.02 255 SER C C 1
ATOM 12923 C C B SER C 1 255 ? -24.016 13.080 -94.032 0.54 16.48 255 SER C C 1
ATOM 12924 O O A SER C 1 255 ? -23.313 12.099 -94.122 0.46 17.25 255 SER C O 1
ATOM 12925 O O B SER C 1 255 ? -23.424 12.009 -94.186 0.54 18.22 255 SER C O 1
ATOM 12940 N N . ASP C 1 256 ? -24.262 13.903 -95.057 1.00 16.12 256 ASP C N 1
ATOM 12941 C CA . ASP C 1 256 ? -23.734 13.612 -96.395 1.00 17.99 256 ASP C CA 1
ATOM 12942 C C . ASP C 1 256 ? -23.600 14.919 -97.167 1.00 17.36 256 ASP C C 1
ATOM 12943 O O . ASP C 1 256 ? -24.617 15.509 -97.562 1.00 18.34 256 ASP C O 1
ATOM 12953 N N . PRO C 1 257 ? -22.374 15.412 -97.400 1.00 17.49 257 PRO C N 1
ATOM 12954 C CA . PRO C 1 257 ? -22.233 16.728 -98.032 1.00 17.70 257 PRO C CA 1
ATOM 12955 C C . PRO C 1 257 ? -22.688 16.751 -99.470 1.00 17.51 257 PRO C C 1
ATOM 12956 O O . PRO C 1 257 ? -22.924 17.844 -99.990 1.00 18.16 257 PRO C O 1
ATOM 12967 N N . TYR C 1 258 ? -22.846 15.592 -100.113 1.00 16.98 258 TYR C N 1
ATOM 12968 C CA . TYR C 1 258 ? -23.311 15.583 -101.492 1.00 16.74 258 TYR C CA 1
ATOM 12969 C C . TYR C 1 258 ? -24.800 15.828 -101.599 1.00 15.93 258 TYR C C 1
ATOM 12970 O O . TYR C 1 258 ? -25.247 16.314 -102.641 1.00 16.50 258 TYR C O 1
ATOM 12988 N N . PHE C 1 259 ? -25.580 15.464 -100.574 1.00 15.97 259 PHE C N 1
ATOM 12989 C CA . PHE C 1 259 ? -27.047 15.472 -100.649 1.00 15.96 259 PHE C CA 1
ATOM 12990 C C . PHE C 1 259 ? -27.610 15.992 -99.331 1.00 16.60 259 PHE C C 1
ATOM 12991 O O . PHE C 1 259 ? -27.569 15.282 -98.322 1.00 17.90 259 PHE C O 1
ATOM 13008 N N . LEU C 1 260 ? -28.155 17.211 -99.337 1.00 16.07 260 LEU C N 1
ATOM 13009 C CA . LEU C 1 260 ? -28.649 17.855 -98.116 1.00 16.74 260 LEU C CA 1
ATOM 13010 C C . LEU C 1 260 ? -30.165 17.874 -98.182 1.00 16.57 260 LEU C C 1
ATOM 13011 O O . LEU C 1 260 ? -30.736 18.649 -98.961 1.00 16.19 260 LEU C O 1
ATOM 13027 N N . PRO C 1 261 ? -30.852 17.023 -97.432 1.00 17.17 261 PRO C N 1
ATOM 13028 C CA . PRO C 1 261 ? -32.315 16.950 -97.517 1.00 17.40 261 PRO C CA 1
ATOM 13029 C C . PRO C 1 261 ? -33.007 17.982 -96.646 1.00 16.98 261 PRO C C 1
ATOM 13030 O O . PRO C 1 261 ? -32.548 18.338 -95.555 1.00 17.83 261 PRO C O 1
ATOM 13041 N N . GLY C 1 262 ? -34.151 18.431 -97.131 1.00 17.25 262 GLY C N 1
ATOM 13042 C CA . GLY C 1 262 ? -35.003 19.325 -96.383 1.00 16.88 262 GLY C CA 1
ATOM 13043 C C . GLY C 1 262 ? -36.413 19.196 -96.911 1.00 16.47 262 GLY C C 1
ATOM 13044 O O . GLY C 1 262 ? -36.705 18.368 -97.790 1.00 17.59 262 GLY C O 1
ATOM 13048 N N . PRO C 1 263 ? -37.319 20.024 -96.401 1.00 15.68 263 PRO C N 1
ATOM 13049 C CA . PRO C 1 263 ? -38.729 19.941 -96.822 1.00 16.23 263 PRO C CA 1
ATOM 13050 C C . PRO C 1 263 ? -38.875 20.328 -98.286 1.00 17.35 263 PRO C C 1
ATOM 13051 O O . PRO C 1 263 ? -38.564 21.447 -98.685 1.00 18.53 263 PRO C O 1
ATOM 13062 N N . GLY C 1 264 ? -39.345 19.378 -99.076 1.00 17.12 264 GLY C N 1
ATOM 13063 C CA . GLY C 1 264 ? -39.596 19.585 -100.472 1.00 18.03 264 GLY C CA 1
ATOM 13064 C C . GLY C 1 264 ? -38.486 19.183 -101.413 1.00 17.99 264 GLY C C 1
ATOM 13065 O O . GLY C 1 264 ? -38.699 19.238 -102.638 1.00 18.46 264 GLY C O 1
ATOM 13069 N N . GLY C 1 265 ? -37.310 18.800 -100.922 1.00 17.93 265 GLY C N 1
ATOM 13070 C CA . GLY C 1 265 ? -36.286 18.378 -101.855 1.00 18.11 265 GLY C CA 1
ATOM 13071 C C . GLY C 1 265 ? -34.935 18.189 -101.200 1.00 18.47 265 GLY C C 1
ATOM 13072 O O . GLY C 1 265 ? -34.776 18.247 -99.973 1.00 18.87 265 GLY C O 1
ATOM 13076 N N . VAL C 1 266 ? -33.968 17.941 -102.072 1.00 17.37 266 VAL C N 1
ATOM 13077 C CA . VAL C 1 266 ? -32.609 17.648 -101.665 1.00 17.67 266 VAL C CA 1
ATOM 13078 C C . VAL C 1 266 ? -31.675 18.520 -102.486 1.00 16.79 266 VAL C C 1
ATOM 13079 O O . VAL C 1 266 ? -31.814 18.593 -103.706 1.00 18.28 266 VAL C O 1
ATOM 13092 N N . LEU C 1 267 ? -30.717 19.151 -101.838 1.00 16.06 267 LEU C N 1
ATOM 13093 C CA . LEU C 1 267 ? -29.645 19.841 -102.544 1.00 16.58 267 LEU C CA 1
ATOM 13094 C C . LEU C 1 267 ? -28.610 18.812 -102.974 1.00 16.94 267 LEU C C 1
ATOM 13095 O O . LEU C 1 267 ? -28.144 18.016 -102.156 1.00 18.25 267 LEU C O 1
ATOM 13111 N N . ASN C 1 268 ? -28.299 18.792 -104.262 1.00 16.70 268 ASN C N 1
ATOM 13112 C CA . ASN C 1 268 ? -27.282 17.923 -104.843 1.00 16.06 268 ASN C CA 1
ATOM 13113 C C . ASN C 1 268 ? -26.066 18.799 -105.135 1.00 15.87 268 ASN C C 1
ATOM 13114 O O . ASN C 1 268 ? -26.149 19.714 -105.964 1.00 16.98 268 ASN C O 1
ATOM 13125 N N . LEU C 1 269 ? -24.955 18.519 -104.447 1.00 15.66 269 LEU C N 1
ATOM 13126 C CA . LEU C 1 269 ? -23.747 19.331 -104.536 1.00 16.00 269 LEU C CA 1
ATOM 13127 C C . LEU C 1 269 ? -22.620 18.643 -105.303 1.00 16.64 269 LEU C C 1
ATOM 13128 O O . LEU C 1 269 ? -21.481 19.092 -105.234 1.00 17.63 269 LEU C O 1
ATOM 13144 N N . LYS C 1 270 ? -22.932 17.595 -106.064 1.00 16.65 270 LYS C N 1
ATOM 13145 C CA . LYS C 1 270 ? -21.907 16.882 -106.822 1.00 17.39 270 LYS C CA 1
ATOM 13146 C C . LYS C 1 270 ? -21.211 17.788 -107.824 1.00 18.00 270 LYS C C 1
ATOM 13147 O O . LYS C 1 270 ? -20.018 17.587 -108.116 1.00 19.65 270 LYS C O 1
ATOM 13166 N N . GLY C 1 271 ? -21.918 18.805 -108.308 1.00 16.33 271 GLY C N 1
ATOM 13167 C CA . GLY C 1 271 ? -21.411 19.685 -109.340 1.00 16.76 271 GLY C CA 1
ATOM 13168 C C . GLY C 1 271 ? -20.915 21.017 -108.832 1.00 17.34 271 GLY C C 1
ATOM 13169 O O . GLY C 1 271 ? -20.658 21.922 -109.633 1.00 19.20 271 GLY C O 1
ATOM 13173 N N A CYS C 1 272 ? -20.653 21.101 -107.534 0.49 18.44 272 CYS C N 1
ATOM 13174 N N B CYS C 1 272 ? -20.805 21.209 -107.519 0.51 19.08 272 CYS C N 1
ATOM 13175 C CA A CYS C 1 272 ? -20.304 22.377 -106.957 0.49 18.06 272 CYS C CA 1
ATOM 13176 C CA B CYS C 1 272 ? -20.471 22.528 -107.007 0.51 19.74 272 CYS C CA 1
ATOM 13177 C C A CYS C 1 272 ? -18.838 22.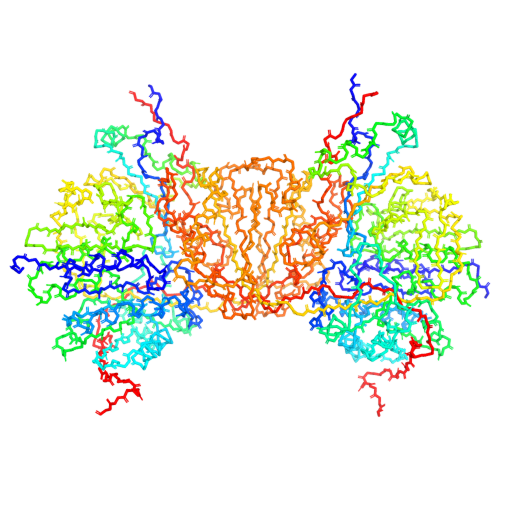713 -107.144 0.49 18.13 272 CYS C C 1
ATOM 13178 C C B CYS C 1 272 ? -18.961 22.742 -106.965 0.51 19.14 272 CYS C C 1
ATOM 13179 O O A CYS C 1 272 ? -17.973 21.845 -107.296 0.49 18.10 272 CYS C O 1
ATOM 13180 O O B CYS C 1 272 ? -18.180 21.793 -106.878 0.51 19.44 272 CYS C O 1
ATOM 13195 N N . THR C 1 273 ? -18.562 24.008 -107.089 1.00 19.26 273 THR C N 1
ATOM 13196 C CA . THR C 1 273 ? -17.187 24.466 -106.940 1.00 20.15 273 THR C CA 1
ATOM 13197 C C . THR C 1 273 ? -17.159 25.690 -106.028 1.00 18.11 273 THR C C 1
ATOM 13198 O O . THR C 1 273 ? -18.098 26.489 -105.974 1.00 18.53 273 THR C O 1
ATOM 13210 N N . PHE C 1 274 ? -16.054 25.820 -105.304 1.00 17.32 274 PHE C N 1
ATOM 13211 C CA . PHE C 1 274 ? -15.782 26.949 -104.427 1.00 17.56 274 PHE C CA 1
ATOM 13212 C C . PHE C 1 274 ? -14.538 27.637 -104.969 1.00 19.53 274 PHE C C 1
ATOM 13213 O O . PHE C 1 274 ? -13.507 26.980 -105.173 1.00 20.59 274 PHE C O 1
ATOM 13230 N N . LYS C 1 275 ? -14.609 28.949 -105.179 1.00 18.42 275 LYS C N 1
ATOM 13231 C CA . LYS C 1 275 ? -13.494 29.665 -105.788 1.00 19.60 275 LYS C CA 1
ATOM 13232 C C . LYS C 1 275 ? -13.261 31.000 -105.097 1.00 19.11 275 LYS C C 1
ATOM 13233 O O . LYS C 1 275 ? -14.165 31.831 -105.016 1.00 19.89 275 LYS C O 1
ATOM 13252 N N . ALA C 1 276 ? -12.029 31.223 -104.664 1.00 19.72 276 ALA C N 1
ATOM 13253 C CA . ALA C 1 276 ? -11.677 32.499 -104.064 1.00 21.71 276 ALA C CA 1
ATOM 13254 C C . ALA C 1 276 ? -11.810 33.613 -105.088 1.00 21.28 276 ALA C C 1
ATOM 13255 O O . ALA C 1 276 ? -11.351 33.484 -106.230 1.00 23.07 276 ALA C O 1
ATOM 13262 N N . VAL C 1 277 ? -12.430 34.720 -104.672 1.00 21.27 277 VAL C N 1
ATOM 13263 C CA . VAL C 1 277 ? -12.604 35.897 -105.514 1.00 23.86 277 VAL C CA 1
ATOM 13264 C C . VAL C 1 277 ? -12.350 37.147 -104.682 1.00 26.45 277 VAL C C 1
ATOM 13265 O O . VAL C 1 277 ? -12.409 37.133 -103.445 1.00 25.48 277 VAL C O 1
ATOM 13278 N N . ASN C 1 278 ? -12.088 38.241 -105.389 1.00 28.33 278 ASN C N 1
ATOM 13279 C CA . ASN C 1 278 ? -11.853 39.552 -104.793 1.00 29.85 278 ASN C CA 1
ATOM 13280 C C . ASN C 1 278 ? -10.829 39.392 -103.672 1.00 30.07 278 ASN C C 1
ATOM 13281 O O . ASN C 1 278 ? -9.833 38.682 -103.854 1.00 30.85 278 ASN C O 1
ATOM 13292 N N . GLU C 1 279 ? -11.049 39.993 -102.515 1.00 29.69 279 GLU C N 1
ATOM 13293 C CA . GLU C 1 279 ? -10.136 39.939 -101.388 1.00 31.37 279 GLU C CA 1
ATOM 13294 C C . GLU C 1 279 ? -10.940 39.387 -100.220 1.00 27.77 279 GLU C C 1
ATOM 13295 O O . GLU C 1 279 ? -11.837 40.068 -99.704 1.00 28.94 279 GLU C O 1
ATOM 13307 N N . GLY C 1 280 ? -10.663 38.142 -99.832 1.00 24.20 280 GLY C N 1
ATOM 13308 C CA . GLY C 1 280 ? -11.346 37.563 -98.683 1.00 21.74 280 GLY C CA 1
ATOM 13309 C C . GLY C 1 280 ? -12.780 37.155 -98.944 1.00 19.78 280 GLY C C 1
ATOM 13310 O O . GLY C 1 280 ? -13.589 37.112 -97.999 1.00 19.51 280 GLY C O 1
ATOM 13314 N N . GLU C 1 281 ? -13.115 36.841 -100.202 1.00 18.96 281 GLU C N 1
ATOM 13315 C CA . GLU C 1 281 ? -14.455 36.444 -100.608 1.00 18.69 281 GLU C CA 1
ATOM 13316 C C . GLU C 1 281 ? -14.378 35.133 -101.380 1.00 17.84 281 GLU C C 1
ATOM 13317 O O . GLU C 1 281 ? -13.315 34.723 -101.857 1.00 18.98 281 GLU C O 1
ATOM 13329 N N . VAL C 1 282 ? -15.514 34.460 -101.487 1.00 16.52 282 VAL C N 1
ATOM 13330 C CA . VAL C 1 282 ? -15.605 33.188 -102.195 1.00 17.55 282 VAL C CA 1
ATOM 13331 C C . VAL C 1 282 ? -16.850 33.185 -103.057 1.00 17.99 282 VAL C C 1
ATOM 13332 O O . VAL C 1 282 ? -17.923 33.641 -102.636 1.00 18.17 282 VAL C O 1
ATOM 13345 N N . TYR C 1 283 ? -16.709 32.630 -104.249 1.00 17.46 283 TYR C N 1
ATOM 13346 C CA . TYR C 1 283 ? -17.804 32.435 -105.180 1.00 17.51 283 TYR C CA 1
ATOM 13347 C C . TYR C 1 283 ? -18.132 30.954 -105.248 1.00 17.26 283 TYR C C 1
ATOM 13348 O O . TYR C 1 283 ? -17.245 30.134 -105.469 1.00 18.35 283 TYR C O 1
ATOM 13366 N N . VAL C 1 284 ? -19.408 30.619 -105.063 1.00 17.04 284 VAL C N 1
ATOM 13367 C CA . VAL C 1 284 ? -19.884 29.250 -105.079 1.00 16.92 284 VAL C CA 1
ATOM 13368 C C . VAL C 1 284 ? -20.822 29.093 -106.252 1.00 16.80 284 VAL C C 1
ATOM 13369 O O . VAL C 1 284 ? -21.680 29.948 -106.478 1.00 17.25 284 VAL C O 1
ATOM 13382 N N . SER C 1 285 ? -20.652 28.007 -106.992 1.00 16.98 285 SER C N 1
ATOM 13383 C CA . SER C 1 285 ? -21.494 27.758 -108.151 1.00 18.18 285 SER C CA 1
ATOM 13384 C C . SER C 1 285 ? -21.734 26.266 -108.297 1.00 18.14 285 SER C C 1
ATOM 13385 O O . SER C 1 285 ? -21.051 25.445 -107.694 1.00 19.65 285 SER C O 1
ATOM 13393 N N . GLY C 1 286 ? -22.717 25.917 -109.127 1.00 17.00 286 GLY C N 1
ATOM 13394 C CA . GLY C 1 286 ? -22.955 24.543 -109.493 1.00 16.89 286 GLY C CA 1
ATOM 13395 C C . GLY C 1 286 ? -23.943 23.786 -108.639 1.00 17.58 286 GLY C C 1
ATOM 13396 O O . GLY C 1 286 ? -24.226 22.626 -108.943 1.00 18.64 286 GLY C O 1
ATOM 13400 N N . SER C 1 287 ? -24.480 24.398 -107.591 1.00 17.35 287 SER C N 1
ATOM 13401 C CA . SER C 1 287 ? -25.449 23.753 -106.714 1.00 17.81 287 SER C CA 1
ATOM 13402 C C . SER C 1 287 ? -26.752 23.515 -107.461 1.00 18.42 287 SER C C 1
ATOM 13403 O O . SER C 1 287 ? -27.137 24.303 -108.319 1.00 19.11 287 SER C O 1
ATOM 13411 N N . ARG C 1 288 ? -27.431 22.415 -107.145 1.00 18.16 288 ARG C N 1
ATOM 13412 C CA . ARG C 1 288 ? -28.724 22.161 -107.759 1.00 17.93 288 ARG C CA 1
ATOM 13413 C C . ARG C 1 288 ? -29.648 21.492 -106.762 1.00 17.33 288 ARG C C 1
ATOM 13414 O O . ARG C 1 288 ? -29.219 21.039 -105.709 1.00 18.38 288 ARG C O 1
ATOM 13435 N N . HIS C 1 289 ? -30.934 21.521 -107.068 1.00 18.21 289 HIS C N 1
ATOM 13436 C CA . HIS C 1 289 ? -31.980 21.053 -106.171 1.00 18.51 289 HIS C CA 1
ATOM 13437 C C . HIS C 1 289 ? -32.825 20.031 -106.912 1.00 18.44 289 HIS C C 1
ATOM 13438 O O . HIS C 1 289 ? -33.078 20.181 -108.113 1.00 20.60 289 HIS C O 1
ATOM 13452 N N . GLU C 1 290 ? -33.203 18.969 -106.207 1.00 18.04 290 GLU C N 1
ATOM 13453 C CA . GLU C 1 290 ? -34.076 17.905 -106.698 1.00 18.48 290 GLU C CA 1
ATOM 13454 C C . GLU C 1 290 ? -35.322 17.899 -105.817 1.00 18.58 290 GLU C C 1
ATOM 13455 O O . GLU C 1 290 ? -35.223 17.721 -104.603 1.00 18.81 290 GLU C O 1
ATOM 13467 N N . ALA C 1 291 ? -36.484 18.111 -106.407 1.00 18.77 291 ALA C N 1
ATOM 13468 C CA . ALA C 1 291 ? -37.726 18.034 -105.654 1.00 19.76 291 ALA C CA 1
ATOM 13469 C C . ALA C 1 291 ? -37.987 16.597 -105.221 1.00 21.21 291 ALA C C 1
ATOM 13470 O O . ALA C 1 291 ? -37.673 15.642 -105.936 1.00 23.01 291 ALA C O 1
ATOM 13477 N N . THR C 1 292 ? -38.590 16.445 -104.051 1.00 20.37 292 THR C N 1
ATOM 13478 C CA . THR C 1 292 ? -38.997 15.155 -103.518 1.00 20.57 292 THR C CA 1
ATOM 13479 C C . THR C 1 292 ? -40.419 15.278 -103.002 1.00 20.37 292 THR C C 1
ATOM 13480 O O . THR C 1 292 ? -40.901 16.390 -102.765 1.00 19.95 292 THR C O 1
ATOM 13491 N N . PRO C 1 293 ? -41.114 14.160 -102.807 1.00 19.72 293 PRO C N 1
ATOM 13492 C CA . PRO C 1 293 ? -42.432 14.225 -102.158 1.00 19.83 293 PRO C CA 1
ATOM 13493 C C . PRO C 1 293 ? -42.300 14.956 -100.842 1.00 19.09 293 PRO C C 1
ATOM 13494 O O . PRO C 1 293 ? -41.358 14.736 -100.084 1.00 20.13 293 PRO C O 1
ATOM 13505 N N . TYR C 1 294 ? -43.235 15.857 -100.587 1.00 18.41 294 TYR C N 1
ATOM 13506 C CA . TYR C 1 294 ? -43.064 16.816 -99.499 1.00 18.29 294 TYR C CA 1
ATOM 13507 C C . TYR C 1 294 ? -43.322 16.150 -98.152 1.00 18.32 294 TYR C C 1
ATOM 13508 O O . TYR C 1 294 ? -44.388 15.553 -97.930 1.00 18.33 294 TYR C O 1
ATOM 13526 N N . ALA C 1 295 ? -42.331 16.240 -97.258 1.00 18.61 295 ALA C N 1
ATOM 13527 C CA . ALA C 1 295 ? -42.399 15.699 -95.916 1.00 18.54 295 ALA C CA 1
ATOM 13528 C C . ALA C 1 295 ? -41.748 16.701 -94.987 1.00 16.97 295 ALA C C 1
ATOM 13529 O O . ALA C 1 295 ? -40.874 17.476 -95.388 1.00 17.62 295 ALA C O 1
ATOM 13536 N N . LEU C 1 296 ? -42.182 16.667 -93.734 1.00 16.36 296 LEU C N 1
ATOM 13537 C CA . LEU C 1 296 ? -41.692 17.571 -92.699 1.00 15.97 296 LEU C CA 1
ATOM 13538 C C . LEU C 1 296 ? -41.046 16.776 -91.570 1.00 15.10 296 LEU C C 1
ATOM 13539 O O . LEU C 1 296 ? -41.504 15.683 -91.233 1.00 16.17 296 LEU C O 1
ATOM 13555 N N . LYS C 1 297 ? -39.969 17.310 -90.999 1.00 14.91 297 LYS C N 1
ATOM 13556 C CA . LYS C 1 297 ? -39.365 16.685 -89.825 1.00 15.03 297 LYS C CA 1
ATOM 13557 C C . LYS C 1 297 ? -40.016 17.202 -88.553 1.00 14.92 297 LYS C C 1
ATOM 13558 O O . LYS C 1 297 ? -40.106 18.419 -88.338 1.00 15.98 297 LYS C O 1
ATOM 13577 N N . LEU C 1 298 ? -40.494 16.270 -87.733 1.00 15.47 298 LEU C N 1
ATOM 13578 C CA . LEU C 1 298 ? -41.042 16.545 -86.415 1.00 15.51 298 LEU C CA 1
ATOM 13579 C C . LEU C 1 298 ? -39.979 16.359 -85.344 1.00 14.44 298 LEU C C 1
ATOM 13580 O O . LEU C 1 298 ? -39.168 15.439 -85.398 1.00 16.07 298 LEU C O 1
ATOM 13596 N N . GLU C 1 299 ? -40.067 17.198 -84.317 1.00 14.93 299 GLU C N 1
ATOM 13597 C CA . GLU C 1 299 ? -39.238 17.146 -83.124 1.00 15.01 299 GLU C CA 1
ATOM 13598 C C . GLU C 1 299 ? -40.140 17.143 -81.905 1.00 15.35 299 GLU C C 1
ATOM 13599 O O . GLU C 1 299 ? -41.144 17.856 -81.866 1.00 15.27 299 GLU C O 1
ATOM 13611 N N . GLY C 1 300 ? -39.734 16.379 -80.897 1.00 16.08 300 GLY C N 1
ATOM 13612 C CA . GLY C 1 300 ? -40.443 16.341 -79.623 1.00 16.23 300 GLY C CA 1
ATOM 13613 C C . GLY C 1 300 ? -39.539 15.770 -78.557 1.00 14.82 300 GLY C C 1
ATOM 13614 O O . GLY C 1 300 ? -38.594 15.041 -78.858 1.00 15.44 300 GLY C O 1
ATOM 13618 N N . ALA C 1 301 ? -39.849 16.098 -77.299 1.00 15.75 301 ALA C N 1
ATOM 13619 C CA . ALA C 1 301 ? -39.122 15.601 -76.141 1.00 16.44 301 ALA C CA 1
ATOM 13620 C C . ALA C 1 301 ? -40.094 15.235 -75.034 1.00 16.89 301 ALA C C 1
ATOM 13621 O O . ALA C 1 301 ? -41.235 15.692 -75.016 1.00 17.63 301 ALA C O 1
ATOM 13628 N N . ARG C 1 302 ? -39.603 14.404 -74.108 1.00 17.16 302 ARG C N 1
ATOM 13629 C CA . ARG C 1 302 ? -40.386 13.954 -72.962 1.00 17.16 302 ARG C CA 1
ATOM 13630 C C . ARG C 1 302 ? -39.569 14.070 -71.682 1.00 17.64 302 ARG C C 1
ATOM 13631 O O . ARG C 1 302 ? -38.344 13.962 -71.701 1.00 17.53 302 ARG C O 1
ATOM 13652 N N . ARG C 1 303 ? -40.268 14.288 -70.572 1.00 18.12 303 ARG C N 1
ATOM 13653 C CA . ARG C 1 303 ? -39.633 14.388 -69.266 1.00 18.67 303 ARG C CA 1
ATOM 13654 C C . ARG C 1 303 ? -39.275 12.995 -68.760 1.00 18.87 303 ARG C C 1
ATOM 13655 O O . ARG C 1 303 ? -40.082 12.069 -68.855 1.00 21.03 303 ARG C O 1
ATOM 13676 N N . VAL C 1 304 ? -38.054 12.843 -68.243 1.00 18.30 304 VAL C N 1
ATOM 13677 C CA . VAL C 1 304 ? -37.570 11.548 -67.771 1.00 18.50 304 VAL C CA 1
ATOM 13678 C C . VAL C 1 304 ? -37.224 11.536 -66.290 1.00 18.68 304 VAL C C 1
ATOM 13679 O O . VAL C 1 304 ? -36.926 10.458 -65.753 1.00 21.04 304 VAL C O 1
ATOM 13692 N N . GLY C 1 305 ? -37.239 12.673 -65.612 1.00 17.09 305 GLY C N 1
ATOM 13693 C CA . GLY C 1 305 ? -36.899 12.708 -64.197 1.00 17.59 305 GLY C CA 1
ATOM 13694 C C . GLY C 1 305 ? -36.458 14.107 -63.810 1.00 17.32 305 GLY C C 1
ATOM 13695 O O . GLY C 1 305 ? -36.761 15.082 -64.506 1.00 17.29 305 GLY C O 1
ATOM 13699 N N . PHE C 1 306 ? -35.759 14.177 -62.668 1.00 17.39 306 PHE C N 1
ATOM 13700 C CA . PHE C 1 306 ? -35.290 15.426 -62.093 1.00 17.89 306 PHE C CA 1
ATOM 13701 C C . PHE C 1 306 ? -33.846 15.229 -61.678 1.00 17.29 306 PHE C C 1
ATOM 13702 O O . PHE C 1 306 ? -33.467 14.139 -61.251 1.00 17.77 306 PHE C O 1
ATOM 13719 N N . ARG C 1 307 ? -33.050 16.285 -61.795 1.00 16.87 307 ARG C N 1
ATOM 13720 C CA . ARG C 1 307 ? -31.609 16.217 -61.585 1.00 16.66 307 ARG C CA 1
ATOM 13721 C C . ARG C 1 307 ? -31.159 17.076 -60.407 1.00 17.27 307 ARG C C 1
ATOM 13722 O O . ARG C 1 307 ? -31.629 18.201 -60.213 1.00 17.65 307 ARG C O 1
ATOM 13743 N N . CYS C 1 308 ? -30.202 16.548 -59.665 1.00 16.51 308 CYS C N 1
ATOM 13744 C CA . CYS C 1 308 ? -29.446 17.312 -58.685 1.00 16.51 308 CYS C CA 1
ATOM 13745 C C . CYS C 1 308 ? -27.986 16.999 -58.954 1.00 16.40 308 CYS C C 1
ATOM 13746 O O . CYS C 1 308 ? -27.635 15.847 -59.223 1.00 18.59 308 CYS C O 1
ATOM 13754 N N . LEU C 1 309 ? -27.126 18.005 -58.870 1.00 17.91 309 LEU C N 1
ATOM 13755 C CA . LEU C 1 309 ? -25.721 17.802 -59.215 1.00 18.20 309 LEU C CA 1
ATOM 13756 C C . LEU C 1 309 ? -24.801 18.530 -58.244 1.00 18.43 309 LEU C C 1
ATOM 13757 O O . LEU C 1 309 ? -25.205 19.427 -57.494 1.00 17.85 309 LEU C O 1
ATOM 13773 N N . THR C 1 310 ? -23.550 18.102 -58.236 1.00 18.18 310 THR C N 1
ATOM 13774 C CA . THR C 1 310 ? -22.512 18.816 -57.514 1.00 18.20 310 THR C CA 1
ATOM 13775 C C . THR C 1 310 ? -21.216 18.726 -58.315 1.00 17.68 310 THR C C 1
ATOM 13776 O O . THR C 1 310 ? -21.014 17.800 -59.102 1.00 17.79 310 THR C O 1
ATOM 13787 N N A ILE C 1 311 ? -20.347 19.705 -58.104 0.39 17.14 311 ILE C N 1
ATOM 13788 N N B ILE C 1 311 ? -20.351 19.713 -58.126 0.61 16.83 311 ILE C N 1
ATOM 13789 C CA A ILE C 1 311 ? -19.041 19.761 -58.745 0.39 17.09 311 ILE C CA 1
ATOM 13790 C CA B ILE C 1 311 ? -19.035 19.744 -58.757 0.61 16.72 311 ILE C CA 1
ATOM 13791 C C A ILE C 1 311 ? -18.001 20.078 -57.683 0.39 16.55 311 ILE C C 1
ATOM 13792 C C B ILE C 1 311 ? -18.002 20.075 -57.693 0.61 16.38 311 ILE C C 1
ATOM 13793 O O A ILE C 1 311 ? -18.221 20.940 -56.825 0.39 16.59 311 ILE C O 1
ATOM 13794 O O B ILE C 1 311 ? -18.228 20.951 -56.852 0.61 16.25 311 ILE C O 1
ATOM 13825 N N . ALA C 1 312 ? -16.879 19.363 -57.732 1.00 15.86 312 ALA C N 1
ATOM 13826 C CA . ALA C 1 312 ? -15.786 19.626 -56.813 1.00 15.85 312 ALA C CA 1
ATOM 13827 C C . ALA C 1 312 ? -14.506 19.091 -57.428 1.00 16.06 312 ALA C C 1
ATOM 13828 O O . ALA C 1 312 ? -14.523 18.118 -58.185 1.00 18.94 312 ALA C O 1
ATOM 13836 N N . GLY C 1 313 ? -13.387 19.688 -57.074 1.00 15.87 313 GLY C N 1
ATOM 13837 C CA . GLY C 1 313 ? -12.123 19.198 -57.570 1.00 14.91 313 GLY C CA 1
ATOM 13838 C C . GLY C 1 313 ? -11.411 18.322 -56.543 1.00 15.35 313 GLY C C 1
ATOM 13839 O O . GLY C 1 313 ? -11.675 18.366 -55.346 1.00 16.11 313 GLY C O 1
ATOM 13843 N N . THR C 1 314 ? -10.461 17.539 -57.026 1.00 15.62 314 THR C N 1
ATOM 13844 C CA . THR C 1 314 ? -9.498 16.899 -56.163 1.00 16.02 314 THR C CA 1
ATOM 13845 C C . THR C 1 314 ? -8.111 17.116 -56.716 1.00 15.29 314 THR C C 1
ATOM 13846 O O . THR C 1 314 ? -7.914 17.141 -57.928 1.00 15.59 314 THR C O 1
ATOM 13857 N N . ARG C 1 315 ? -7.154 17.314 -55.817 1.00 15.77 315 ARG C N 1
ATOM 13858 C CA . ARG C 1 315 ? -5.761 17.563 -56.186 1.00 16.20 315 ARG C CA 1
ATOM 13859 C C . ARG C 1 315 ? -4.859 16.471 -55.614 1.00 16.17 315 ARG C C 1
ATOM 13860 O O . ARG C 1 315 ? -3.656 16.582 -55.782 1.00 17.96 315 ARG C O 1
ATOM 13881 N N . ASP C 1 316 ? -5.410 15.433 -54.996 1.00 15.95 316 ASP C N 1
ATOM 13882 C CA . ASP C 1 316 ? -4.573 14.438 -54.347 1.00 15.50 316 ASP C CA 1
ATOM 13883 C C . ASP C 1 316 ? -4.231 13.299 -55.305 1.00 16.40 316 ASP C C 1
ATOM 13884 O O . ASP C 1 316 ? -5.131 12.671 -55.856 1.00 16.67 316 ASP C O 1
ATOM 13893 N N . PRO C 1 317 ? -2.962 12.950 -55.466 1.00 16.74 317 PRO C N 1
ATOM 13894 C CA . PRO C 1 317 ? -2.612 11.920 -56.461 1.00 17.05 317 PRO C CA 1
ATOM 13895 C C . PRO C 1 317 ? -3.082 10.523 -56.096 1.00 17.23 317 PRO C C 1
ATOM 13896 O O . PRO C 1 317 ? -3.379 9.730 -56.997 1.00 17.82 317 PRO C O 1
ATOM 13907 N N . ILE C 1 318 ? -3.177 10.200 -54.802 1.00 16.63 318 ILE C N 1
ATOM 13908 C CA . ILE C 1 318 ? -3.652 8.879 -54.414 1.00 17.09 318 ILE C CA 1
ATOM 13909 C C . ILE C 1 318 ? -5.140 8.766 -54.701 1.00 17.24 318 ILE C C 1
ATOM 13910 O O . ILE C 1 318 ? -5.610 7.769 -55.265 1.00 17.97 318 ILE C O 1
ATOM 13926 N N . MET C 1 319 ? -5.904 9.800 -54.351 1.00 16.31 319 MET C N 1
ATOM 13927 C CA . MET C 1 319 ? -7.328 9.794 -54.661 1.00 16.21 319 MET C CA 1
ATOM 13928 C C . MET C 1 319 ? -7.565 9.708 -56.160 1.00 16.43 319 MET C C 1
ATOM 13929 O O . MET C 1 319 ? -8.428 8.958 -56.616 1.00 16.85 319 MET C O 1
ATOM 13943 N N . ILE C 1 320 ? -6.804 10.474 -56.942 1.00 15.85 320 ILE C N 1
ATOM 13944 C CA . ILE C 1 320 ? -6.987 10.486 -58.387 1.00 16.30 320 ILE C CA 1
ATOM 13945 C C . ILE C 1 320 ? -6.699 9.106 -58.960 1.00 17.57 320 ILE C C 1
ATOM 13946 O O . ILE C 1 320 ? -7.487 8.564 -59.741 1.00 18.41 320 ILE C O 1
ATOM 13962 N N . ALA C 1 321 ? -5.576 8.503 -58.562 1.00 17.61 321 ALA C N 1
ATOM 13963 C CA . ALA C 1 321 ? -5.222 7.193 -59.105 1.00 18.25 321 ALA C CA 1
ATOM 13964 C C . ALA C 1 321 ? -6.289 6.151 -58.787 1.00 19.13 321 ALA C C 1
ATOM 13965 O O . ALA C 1 321 ? -6.588 5.291 -59.623 1.00 20.40 321 ALA C O 1
ATOM 13972 N N . GLY C 1 322 ? -6.897 6.229 -57.598 1.00 19.15 322 GLY C N 1
ATOM 13973 C CA . GLY C 1 322 ? -7.890 5.252 -57.189 1.00 19.42 322 GLY C CA 1
ATOM 13974 C C . GLY C 1 322 ? -9.339 5.671 -57.394 1.00 19.12 322 GLY C C 1
ATOM 13975 O O . GLY C 1 322 ? -10.255 5.041 -56.855 1.00 19.62 322 GLY C O 1
ATOM 13979 N N . ILE C 1 323 ? -9.579 6.696 -58.212 1.00 18.57 323 ILE C N 1
ATOM 13980 C CA . ILE C 1 323 ? -10.894 7.352 -58.190 1.00 18.88 323 ILE C CA 1
ATOM 13981 C C . ILE C 1 323 ? -12.016 6.414 -58.635 1.00 18.27 323 ILE C C 1
ATOM 13982 O O . ILE C 1 323 ? -13.126 6.471 -58.099 1.00 18.90 323 ILE C O 1
ATOM 13998 N N . ASP C 1 324 ? -11.783 5.579 -59.655 1.00 19.48 324 ASP C N 1
ATOM 13999 C CA . ASP C 1 324 ? -12.891 4.771 -60.165 1.00 20.85 324 ASP C CA 1
ATOM 14000 C C . ASP C 1 324 ? -13.439 3.846 -59.081 1.00 21.63 324 ASP C C 1
ATOM 14001 O O . ASP C 1 324 ? -14.660 3.749 -58.874 1.00 22.08 324 ASP C O 1
ATOM 14010 N N . ASN C 1 325 ? -12.540 3.192 -58.348 1.00 21.58 325 ASN C N 1
ATOM 14011 C CA . ASN C 1 325 ? -12.955 2.308 -57.265 1.00 22.33 325 ASN C CA 1
ATOM 14012 C C . ASN C 1 325 ? -13.565 3.087 -56.102 1.00 19.76 325 ASN C C 1
ATOM 14013 O O . ASN C 1 325 ? -14.538 2.627 -55.478 1.00 20.37 325 ASN C O 1
ATOM 14024 N N . ILE C 1 326 ? -12.981 4.245 -55.765 1.00 17.70 326 ILE C N 1
ATOM 14025 C CA . ILE C 1 326 ? -13.546 5.084 -54.711 1.00 17.51 326 ILE C CA 1
ATOM 14026 C C . ILE C 1 326 ? -14.998 5.399 -55.026 1.00 17.99 326 ILE C C 1
ATOM 14027 O O . ILE C 1 326 ? -15.869 5.314 -54.157 1.00 19.14 326 ILE C O 1
ATOM 14043 N N . LEU C 1 327 ? -15.282 5.798 -56.271 1.00 17.58 327 LEU C N 1
ATOM 14044 C CA . LEU C 1 327 ? -16.654 6.187 -56.587 1.00 17.62 327 LEU C CA 1
ATOM 14045 C C . LEU C 1 327 ? -17.607 5.005 -56.464 1.00 17.97 327 LEU C C 1
ATOM 14046 O O . LEU C 1 327 ? -18.750 5.165 -56.021 1.00 19.20 327 LEU C O 1
ATOM 14062 N N . GLU C 1 328 ? -17.157 3.808 -56.838 1.00 20.14 328 GLU C N 1
ATOM 14063 C CA . GLU C 1 328 ? -18.011 2.632 -56.687 1.00 22.04 328 GLU C CA 1
ATOM 14064 C C . GLU C 1 328 ? -18.287 2.355 -55.211 1.00 20.70 328 GLU C C 1
ATOM 14065 O O . GLU C 1 328 ? -19.416 2.019 -54.831 1.00 22.12 328 GLU C O 1
ATOM 14077 N N . GLU C 1 329 ? -17.256 2.473 -54.368 1.00 19.74 329 GLU C N 1
ATOM 14078 C CA . GLU C 1 329 ? -17.430 2.216 -52.944 1.00 19.90 329 GLU C CA 1
ATOM 14079 C C . GLU C 1 329 ? -18.373 3.236 -52.310 1.00 19.84 329 GLU C C 1
ATOM 14080 O O . GLU C 1 329 ? -19.157 2.895 -51.417 1.00 20.02 329 GLU C O 1
ATOM 14092 N N . VAL C 1 330 ? -18.283 4.495 -52.730 1.00 18.35 330 VAL C N 1
ATOM 14093 C CA . VAL C 1 330 ? -19.181 5.522 -52.211 1.00 18.68 330 VAL C CA 1
ATOM 14094 C C . VAL C 1 330 ? -20.616 5.217 -52.615 1.00 18.98 330 VAL C C 1
ATOM 14095 O O . VAL C 1 330 ? -21.553 5.344 -51.813 1.00 19.18 330 VAL C O 1
ATOM 14108 N N . GLN C 1 331 ? -20.812 4.800 -53.865 1.00 19.36 331 GLN C N 1
ATOM 14109 C CA . GLN C 1 331 ? -22.159 4.465 -54.306 1.00 19.99 331 GLN C CA 1
ATOM 14110 C C . GLN C 1 331 ? -22.731 3.333 -53.473 1.00 20.13 331 GLN C C 1
ATOM 14111 O O . GLN C 1 331 ? -23.900 3.377 -53.079 1.00 20.83 331 GLN C O 1
ATOM 14125 N N . THR C 1 332 ? -21.922 2.304 -53.199 1.00 20.83 332 THR C N 1
ATOM 14126 C CA . THR C 1 332 ? -22.408 1.170 -52.423 1.00 21.83 332 THR C CA 1
ATOM 14127 C C . THR C 1 332 ? -22.790 1.622 -51.022 1.00 21.08 332 THR C C 1
ATOM 14128 O O . THR C 1 332 ? -23.829 1.216 -50.484 1.00 22.01 332 THR C O 1
ATOM 14139 N N . SER C 1 333 ? -21.967 2.483 -50.430 1.00 19.90 333 SER C N 1
ATOM 14140 C CA . SER C 1 333 ? -22.231 2.976 -49.085 1.00 20.18 333 SER C CA 1
ATOM 14141 C C . SER C 1 333 ? -23.537 3.752 -49.035 1.00 19.89 333 SER C C 1
ATOM 14142 O O . SER C 1 333 ? -24.353 3.560 -48.121 1.00 20.43 333 SER C O 1
ATOM 14150 N N . VAL C 1 334 ? -23.770 4.618 -50.022 1.00 18.86 334 VAL C N 1
ATOM 14151 C CA . VAL C 1 334 ? -24.973 5.443 -50.020 1.00 18.32 334 VAL C CA 1
ATOM 14152 C C . VAL C 1 334 ? -26.207 4.569 -50.198 1.00 19.76 334 VAL C C 1
ATOM 14153 O O . VAL C 1 334 ? -27.245 4.785 -49.560 1.00 20.18 334 VAL C O 1
ATOM 14166 N N . ALA C 1 335 ? -26.123 3.576 -51.088 1.00 20.09 335 ALA C N 1
ATOM 14167 C CA . ALA C 1 335 ? -27.268 2.707 -51.326 1.00 21.68 335 ALA C CA 1
ATOM 14168 C C . ALA C 1 335 ? -27.636 1.936 -50.072 1.00 23.07 335 ALA C C 1
ATOM 14169 O O . ALA C 1 335 ? -28.816 1.712 -49.801 1.00 24.38 335 ALA C O 1
ATOM 14176 N N . ARG C 1 336 ? -26.638 1.520 -49.298 1.00 22.72 336 ARG C N 1
ATOM 14177 C CA . ARG C 1 336 ? -26.911 0.835 -48.043 1.00 23.65 336 ARG C CA 1
ATOM 14178 C C . ARG C 1 336 ? -27.499 1.788 -47.005 1.00 22.05 336 ARG C C 1
ATOM 14179 O O . ARG C 1 336 ? -28.448 1.433 -46.299 1.00 23.69 336 ARG C O 1
ATOM 14200 N N . ASN C 1 337 ? -26.968 3.005 -46.912 1.00 21.29 337 ASN C N 1
ATOM 14201 C CA . ASN C 1 337 ? -27.414 3.936 -45.883 1.00 20.38 337 ASN C CA 1
ATOM 14202 C C . ASN C 1 337 ? -28.845 4.414 -46.126 1.00 21.09 337 ASN C C 1
ATOM 14203 O O . ASN C 1 337 ? -29.637 4.537 -45.185 1.00 21.21 337 ASN C O 1
ATOM 14214 N N . LEU C 1 338 ? -29.188 4.727 -47.369 1.00 22.02 338 LEU C N 1
ATOM 14215 C CA . LEU C 1 338 ? -30.526 5.203 -47.710 1.00 24.03 338 LEU C CA 1
ATOM 14216 C C . LEU C 1 338 ? -31.469 4.077 -48.097 1.00 25.68 338 LEU C C 1
ATOM 14217 O O . LEU C 1 338 ? -32.624 4.353 -48.415 1.00 28.08 338 LEU C O 1
ATOM 14233 N N . SER C 1 339 ? -31.015 2.827 -48.060 1.00 27.56 339 SER C N 1
ATOM 14234 C CA . SER C 1 339 ? -31.832 1.676 -48.435 1.00 30.88 339 SER C CA 1
ATOM 14235 C C . SER C 1 339 ? -32.420 1.869 -49.832 1.00 32.82 339 SER C C 1
ATOM 14236 O O . SER C 1 339 ? -33.623 1.690 -50.060 1.00 33.61 339 SER C O 1
ATOM 14244 N N . LEU C 1 340 ? -31.547 2.233 -50.778 1.00 34.11 340 LEU C N 1
ATOM 14245 C CA . LEU C 1 340 ? -31.950 2.521 -52.148 1.00 35.71 340 LEU C CA 1
ATOM 14246 C C . LEU C 1 340 ? -32.236 1.233 -52.895 1.00 39.95 340 LEU C C 1
ATOM 14247 O O . LEU C 1 340 ? -31.382 0.344 -52.969 1.00 41.76 340 LEU C O 1
ATOM 14263 N N . ASN C 1 341 ? -33.426 1.149 -53.475 1.00 41.84 341 ASN C N 1
ATOM 14264 C CA . ASN C 1 341 ? -33.769 0.003 -54.300 1.00 45.11 341 ASN C CA 1
ATOM 14265 C C . ASN C 1 341 ? -34.670 0.425 -55.450 1.00 45.20 341 ASN C C 1
ATOM 14266 O O . ASN C 1 341 ? -35.659 -0.249 -55.761 1.00 46.10 341 ASN C O 1
ATOM 14277 N N . ASP C 1 342 ? -34.338 1.538 -56.105 1.00 44.45 342 ASP C N 1
ATOM 14278 C CA . ASP C 1 342 ? -35.041 1.946 -57.313 1.00 44.14 342 ASP C CA 1
ATOM 14279 C C . ASP C 1 342 ? -34.057 1.965 -58.473 1.00 41.24 342 ASP C C 1
ATOM 14280 O O . ASP C 1 342 ? -33.166 2.819 -58.533 1.00 39.47 342 ASP C O 1
ATOM 14289 N N . ASP C 1 343 ? -34.247 1.055 -59.416 1.00 41.89 343 ASP C N 1
ATOM 14290 C CA . ASP C 1 343 ? -33.462 1.082 -60.640 1.00 41.76 343 ASP C CA 1
ATOM 14291 C C . ASP C 1 343 ? -33.742 2.314 -61.488 1.00 42.25 343 ASP C C 1
ATOM 14292 O O . ASP C 1 343 ? -33.081 2.485 -62.514 1.00 43.54 343 ASP C O 1
ATOM 14301 N N . SER C 1 344 ? -34.650 3.198 -61.067 1.00 41.14 344 SER C N 1
ATOM 14302 C CA . SER C 1 344 ? -34.892 4.452 -61.770 1.00 40.22 344 SER C CA 1
ATOM 14303 C C . SER C 1 344 ? -34.072 5.614 -61.222 1.00 36.31 344 SER C C 1
ATOM 14304 O O . SER C 1 344 ? -34.279 6.755 -61.645 1.00 38.59 344 SER C O 1
ATOM 14312 N N . ILE C 1 345 ? -33.148 5.356 -60.304 1.00 29.26 345 ILE C N 1
ATOM 14313 C CA . ILE C 1 345 ? -32.156 6.346 -59.899 1.00 26.11 345 ILE C CA 1
ATOM 14314 C C . ILE C 1 345 ? -30.910 6.126 -60.746 1.00 25.27 345 ILE C C 1
ATOM 14315 O O . ILE C 1 345 ? -30.366 5.015 -60.786 1.00 27.36 345 ILE C O 1
ATOM 14331 N N . ARG C 1 346 ? -30.438 7.183 -61.407 1.00 23.10 346 ARG C N 1
ATOM 14332 C CA . ARG C 1 346 ? -29.241 7.119 -62.240 1.00 23.26 346 ARG C CA 1
ATOM 14333 C C . ARG C 1 346 ? -28.201 8.123 -61.768 1.00 22.59 346 ARG C C 1
ATOM 14334 O O . ARG C 1 346 ? -28.452 9.333 -61.742 1.00 22.59 346 ARG C O 1
ATOM 14355 N N A MET C 1 347 ? -27.041 7.614 -61.373 0.39 22.89 347 MET C N 1
ATOM 14356 N N B MET C 1 347 ? -27.040 7.617 -61.396 0.61 22.58 347 MET C N 1
ATOM 14357 C CA A MET C 1 347 ? -25.921 8.427 -60.925 0.39 23.77 347 MET C CA 1
ATOM 14358 C CA B MET C 1 347 ? -25.937 8.439 -60.937 0.61 23.43 347 MET C CA 1
ATOM 14359 C C A MET C 1 347 ? -24.885 8.435 -62.036 0.39 23.07 347 MET C C 1
ATOM 14360 C C B MET C 1 347 ? -24.886 8.438 -62.031 0.61 22.99 347 MET C C 1
ATOM 14361 O O A MET C 1 347 ? -24.477 7.369 -62.509 0.39 24.79 347 MET C O 1
ATOM 14362 O O B MET C 1 347 ? -24.471 7.365 -62.489 0.61 25.09 347 MET C O 1
ATOM 14389 N N . THR C 1 348 ? -24.475 9.630 -62.457 1.00 21.11 348 THR C N 1
ATOM 14390 C CA . THR C 1 348 ? -23.479 9.804 -63.511 1.00 20.46 348 THR C CA 1
ATOM 14391 C C . THR C 1 348 ? -22.323 10.646 -62.999 1.00 19.39 348 THR C C 1
ATOM 14392 O O . THR C 1 348 ? -22.530 11.688 -62.373 1.00 18.85 348 THR C O 1
ATOM 14404 N N . PHE C 1 349 ? -21.112 10.199 -63.271 1.00 19.96 349 PHE C N 1
ATOM 14405 C CA . PHE C 1 349 ? -19.919 10.970 -62.956 1.00 19.72 349 PHE C CA 1
ATOM 14406 C C . PHE C 1 349 ? -19.219 11.406 -64.231 1.00 19.18 349 PHE C C 1
ATOM 14407 O O . PHE C 1 349 ? -19.111 10.632 -65.184 1.00 22.06 349 PHE C O 1
ATOM 14424 N N . HIS C 1 350 ? -18.706 12.634 -64.230 1.00 17.29 350 HIS C N 1
ATOM 14425 C CA . HIS C 1 350 ? -17.780 13.096 -65.261 1.00 16.85 350 HIS C CA 1
ATOM 14426 C C . HIS C 1 350 ? -16.484 13.474 -64.562 1.00 17.30 350 HIS C C 1
ATOM 14427 O O . HIS C 1 350 ? -16.488 14.300 -63.642 1.00 17.87 350 HIS C O 1
ATOM 14441 N N . LEU C 1 351 ? -15.388 12.882 -64.996 1.00 17.02 351 LEU C N 1
ATOM 14442 C CA . LEU C 1 351 ? -14.078 13.102 -64.383 1.00 16.17 351 LEU C CA 1
ATOM 14443 C C . LEU C 1 351 ? -13.250 13.978 -65.316 1.00 15.43 351 LEU C C 1
ATOM 14444 O O . LEU C 1 351 ? -12.509 13.482 -66.160 1.00 16.04 351 LEU C O 1
ATOM 14460 N N . TYR C 1 352 ? -13.403 15.285 -65.170 1.00 15.85 352 TYR C N 1
ATOM 14461 C CA . TYR C 1 352 ? -12.743 16.226 -66.054 1.00 15.93 352 TYR C CA 1
ATOM 14462 C C . TYR C 1 352 ? -11.269 16.249 -65.751 1.00 16.41 352 TYR C C 1
ATOM 14463 O O . TYR C 1 352 ? -10.874 16.430 -64.598 1.00 16.67 352 TYR C O 1
ATOM 14481 N N . GLY C 1 353 ? -10.469 16.067 -66.792 1.00 15.97 353 GLY C N 1
ATOM 14482 C CA . GLY C 1 353 ? -9.058 15.846 -66.666 1.00 16.73 353 GLY C CA 1
ATOM 14483 C C . GLY C 1 353 ? -8.670 14.424 -66.941 1.00 17.26 353 GLY C C 1
ATOM 14484 O O . GLY C 1 353 ? -7.462 14.130 -67.021 1.00 19.74 353 GLY C O 1
ATOM 14488 N N A LYS C 1 354 ? -9.641 13.537 -67.180 0.32 17.38 354 LYS C N 1
ATOM 14489 N N B LYS C 1 354 ? -9.647 13.513 -67.022 0.68 16.94 354 LYS C N 1
ATOM 14490 C CA A LYS C 1 354 ? -9.331 12.156 -67.533 0.32 18.43 354 LYS C CA 1
ATOM 14491 C CA B LYS C 1 354 ? -9.386 12.151 -67.473 0.68 17.93 354 LYS C CA 1
ATOM 14492 C C A LYS C 1 354 ? -10.207 11.658 -68.679 0.32 18.08 354 LYS C C 1
ATOM 14493 C C B LYS C 1 354 ? -10.239 11.831 -68.692 0.68 17.86 354 LYS C C 1
ATOM 14494 O O A LYS C 1 354 ? -9.676 11.282 -69.725 0.32 18.72 354 LYS C O 1
ATOM 14495 O O B LYS C 1 354 ? -9.717 11.773 -69.802 0.68 18.67 354 LYS C O 1
ATOM 14532 N N . ASN C 1 355 ? -11.540 11.646 -68.516 1.00 17.14 355 ASN C N 1
ATOM 14533 C CA . ASN C 1 355 ? -12.403 11.154 -69.581 1.00 16.15 355 ASN C CA 1
ATOM 14534 C C . ASN C 1 355 ? -13.778 11.800 -69.522 1.00 15.93 355 ASN C C 1
ATOM 14535 O O . ASN C 1 355 ? -14.762 11.196 -69.951 1.00 16.27 355 ASN C O 1
ATOM 14547 N N . GLY C 1 356 ? -13.847 13.047 -69.052 1.00 16.13 356 GLY C N 1
ATOM 14548 C CA . GLY C 1 356 ? -15.124 13.727 -68.925 1.00 16.63 356 GLY C CA 1
ATOM 14549 C C . GLY C 1 356 ? -15.798 14.019 -70.251 1.00 16.47 356 GLY C C 1
ATOM 14550 O O . GLY C 1 356 ? -17.019 14.017 -70.332 1.00 16.91 356 GLY C O 1
ATOM 14554 N N . VAL C 1 357 ? -15.020 14.281 -71.299 1.00 14.92 357 VAL C N 1
ATOM 14555 C CA . VAL C 1 357 ? -15.565 14.659 -72.605 1.00 14.87 357 VAL C CA 1
ATOM 14556 C C . VAL C 1 357 ? -15.891 13.456 -73.488 1.00 15.19 357 VAL C C 1
ATOM 14557 O O . VAL C 1 357 ? -16.905 13.484 -74.194 1.00 16.35 357 VAL C O 1
ATOM 14570 N N . MET C 1 358 ? -15.036 12.424 -73.506 1.00 15.49 358 MET C N 1
ATOM 14571 C CA . MET C 1 358 ? -15.203 11.292 -74.408 1.00 16.18 358 MET C CA 1
ATOM 14572 C C . MET C 1 358 ? -15.660 10.005 -73.748 1.00 16.42 358 MET C C 1
ATOM 14573 O O . MET C 1 358 ? -15.999 9.063 -74.462 1.00 17.11 358 MET C O 1
ATOM 14587 N N . GLY C 1 359 ? -15.656 9.920 -72.423 1.00 16.42 359 GLY C N 1
ATOM 14588 C CA . GLY C 1 359 ? -16.157 8.709 -71.796 1.00 17.26 359 GLY C CA 1
ATOM 14589 C C . GLY C 1 359 ? -15.335 7.505 -72.197 1.00 18.54 359 GLY C C 1
ATOM 14590 O O . GLY C 1 359 ? -14.096 7.541 -72.194 1.00 18.40 359 GLY C O 1
ATOM 14594 N N . ASN C 1 360 ? -16.032 6.419 -72.554 1.00 19.69 360 ASN C N 1
ATOM 14595 C CA . ASN C 1 360 ? -15.352 5.175 -72.896 1.00 22.52 360 ASN C CA 1
ATOM 14596 C C . ASN C 1 360 ? -14.570 5.273 -74.198 1.00 21.82 360 ASN C C 1
ATOM 14597 O O . ASN C 1 360 ? -13.784 4.367 -74.503 1.00 24.51 360 ASN C O 1
ATOM 14608 N N . HIS C 1 361 ? -14.750 6.342 -74.959 1.00 20.32 361 HIS C N 1
ATOM 14609 C CA . HIS C 1 361 ? -13.989 6.543 -76.192 1.00 19.79 361 HIS C CA 1
ATOM 14610 C C . HIS C 1 361 ? -12.741 7.391 -76.003 1.00 18.70 361 HIS C C 1
ATOM 14611 O O . HIS C 1 361 ? -12.048 7.671 -76.989 1.00 18.65 361 HIS C O 1
ATOM 14626 N N . GLU C 1 362 ? -12.435 7.790 -74.777 1.00 17.95 362 GLU C N 1
ATOM 14627 C CA . GLU C 1 362 ? -11.256 8.601 -74.536 1.00 17.68 362 GLU C CA 1
ATOM 14628 C C . GLU C 1 362 ? -10.013 7.739 -74.729 1.00 19.49 362 GLU C C 1
ATOM 14629 O O . GLU C 1 362 ? -9.903 6.673 -74.113 1.00 20.21 362 GLU C O 1
ATOM 14641 N N . PRO C 1 363 ? -9.054 8.151 -75.560 1.00 19.20 363 PRO C N 1
ATOM 14642 C CA . PRO C 1 363 ? -7.874 7.296 -75.746 1.00 21.18 363 PRO C CA 1
ATOM 14643 C C . PRO C 1 363 ? -6.891 7.331 -74.583 1.00 21.59 363 PRO C C 1
ATOM 14644 O O . PRO C 1 363 ? -6.156 6.362 -74.373 1.00 23.48 363 PRO C O 1
ATOM 14655 N N . MET C 1 364 ? -6.818 8.431 -73.854 1.00 21.04 364 MET C N 1
ATOM 14656 C CA . MET C 1 364 ? -5.885 8.532 -72.729 1.00 23.05 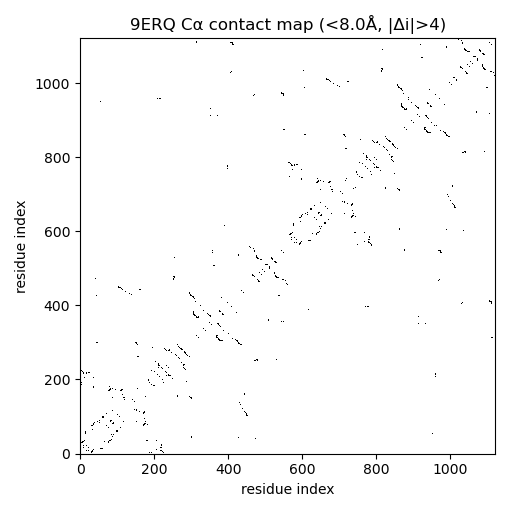364 MET C CA 1
ATOM 14657 C C . MET C 1 364 ? -6.495 7.886 -71.493 1.00 24.44 364 MET C C 1
ATOM 14658 O O . MET C 1 364 ? -7.638 8.166 -71.132 1.00 27.59 364 MET C O 1
ATOM 14672 N N . LYS C 1 365 ? -5.739 7.005 -70.867 1.00 26.01 365 LYS C N 1
ATOM 14673 C CA . LYS C 1 365 ? -6.249 6.208 -69.759 1.00 27.16 365 LYS C CA 1
ATOM 14674 C C . LYS C 1 365 ? -5.859 6.729 -68.379 1.00 27.42 365 LYS C C 1
ATOM 14675 O O . LYS C 1 365 ? -6.315 6.171 -67.379 1.00 29.17 365 LYS C O 1
ATOM 14694 N N . THR C 1 366 ? -5.055 7.790 -68.299 1.00 27.99 366 THR C N 1
ATOM 14695 C CA . THR C 1 366 ? -4.546 8.301 -67.033 1.00 28.72 366 THR C CA 1
ATOM 14696 C C . THR C 1 366 ? -4.882 9.781 -66.915 1.00 27.28 366 THR C C 1
ATOM 14697 O O . THR C 1 366 ? -4.868 10.514 -67.907 1.00 28.62 366 THR C O 1
ATOM 14708 N N . ALA C 1 367 ? -5.208 10.210 -65.709 1.00 25.62 367 ALA C N 1
ATOM 14709 C CA . ALA C 1 367 ? -5.388 11.608 -65.380 1.00 23.27 367 ALA C CA 1
ATOM 14710 C C . ALA C 1 367 ? -4.023 12.277 -65.190 1.00 23.13 367 ALA C C 1
ATOM 14711 O O . ALA C 1 367 ? -2.966 11.631 -65.148 1.00 24.21 367 ALA C O 1
ATOM 14718 N N . GLY C 1 368 ? -4.050 13.588 -65.090 1.00 22.55 368 GLY C N 1
ATOM 14719 C CA . GLY C 1 368 ? -2.916 14.400 -64.650 1.00 21.52 368 GLY C CA 1
ATOM 14720 C C . GLY C 1 368 ? -2.991 14.672 -63.166 1.00 21.59 368 GLY C C 1
ATOM 14721 O O . GLY C 1 368 ? -3.375 13.807 -62.372 1.00 23.68 368 GLY C O 1
ATOM 14725 N N . HIS C 1 369 ? -2.663 15.902 -62.797 1.00 19.22 369 HIS C N 1
ATOM 14726 C CA . HIS C 1 369 ? -2.522 16.264 -61.397 1.00 17.96 369 HIS C CA 1
ATOM 14727 C C . HIS C 1 369 ? -3.827 16.686 -60.731 1.00 16.46 369 HIS C C 1
ATOM 14728 O O . HIS C 1 369 ? -3.839 16.804 -59.504 1.00 16.89 369 HIS C O 1
ATOM 14742 N N . GLU C 1 370 ? -4.903 16.909 -61.487 1.00 16.49 370 GLU C N 1
ATOM 14743 C CA . GLU C 1 370 ? -6.156 17.384 -60.909 1.00 16.16 370 GLU C CA 1
ATOM 14744 C C . GLU C 1 370 ? -7.331 16.800 -61.658 1.00 15.96 370 GLU C C 1
ATOM 14745 O O . GLU C 1 370 ? -7.267 16.629 -62.875 1.00 16.60 370 GLU C O 1
ATOM 14757 N N . LEU C 1 371 ? -8.411 16.534 -60.943 1.00 15.59 371 LEU C N 1
ATOM 14758 C CA . LEU C 1 371 ? -9.682 16.169 -61.554 1.00 15.77 371 LEU C CA 1
ATOM 14759 C C . LEU C 1 371 ? -10.779 17.124 -61.112 1.00 16.10 371 LEU C C 1
ATOM 14760 O O . LEU C 1 371 ? -10.822 17.498 -59.928 1.00 16.90 371 LEU C O 1
ATOM 14776 N N . GLY C 1 372 ? -11.689 17.444 -62.006 1.00 15.84 372 GLY C N 1
ATOM 14777 C CA . GLY C 1 372 ? -12.967 18.025 -61.647 1.00 16.14 372 GLY C CA 1
ATOM 14778 C C . GLY C 1 372 ? -14.008 16.928 -61.626 1.00 16.56 372 GLY C C 1
ATOM 14779 O O . GLY C 1 372 ? -14.287 16.319 -62.651 1.00 18.27 372 GLY C O 1
ATOM 14783 N N . ILE C 1 373 ? -14.578 16.672 -60.454 1.00 15.92 373 ILE C N 1
ATOM 14784 C CA . ILE C 1 373 ? -15.536 15.592 -60.297 1.00 16.03 373 ILE C CA 1
ATOM 14785 C C . ILE C 1 373 ? -16.919 16.211 -60.367 1.00 15.81 373 ILE C C 1
ATOM 14786 O O . ILE C 1 373 ? -17.331 16.928 -59.447 1.00 16.57 373 ILE C O 1
ATOM 14802 N N . LEU C 1 374 ? -17.622 15.963 -61.471 1.00 16.30 374 LEU C N 1
ATOM 14803 C CA . LEU C 1 374 ? -19.013 16.378 -61.607 1.00 16.70 374 LEU C CA 1
ATOM 14804 C C . LEU C 1 374 ? -19.900 15.168 -61.379 1.00 16.85 374 LEU C C 1
ATOM 14805 O O . LEU C 1 374 ? -19.755 14.158 -62.068 1.00 17.83 374 LEU C O 1
ATOM 14821 N N . LEU C 1 375 ? -20.796 15.249 -60.397 1.00 16.90 375 LEU C N 1
ATOM 14822 C CA . LEU C 1 375 ? -21.754 14.189 -60.137 1.00 17.81 375 LEU C CA 1
ATOM 14823 C C . LEU C 1 375 ? -23.146 14.714 -60.442 1.00 17.56 375 LEU C C 1
ATOM 14824 O O . LEU C 1 375 ? -23.485 15.838 -60.071 1.00 18.48 375 LEU C O 1
ATOM 14840 N N . ASP C 1 376 ? -23.969 13.902 -61.105 1.00 18.03 376 ASP C N 1
ATOM 14841 C CA . ASP C 1 376 ? -25.378 14.246 -61.230 1.00 17.87 376 ASP C CA 1
ATOM 14842 C C . ASP C 1 376 ? -26.222 13.016 -60.979 1.00 17.15 376 ASP C C 1
ATOM 14843 O O . ASP C 1 376 ? -25.866 11.908 -61.386 1.00 19.05 376 ASP C O 1
ATOM 14852 N N . VAL C 1 377 ? -27.346 13.222 -60.302 1.00 16.69 377 VAL C N 1
ATOM 14853 C CA . VAL C 1 377 ? -28.298 12.160 -60.049 1.00 16.18 377 VAL C CA 1
ATOM 14854 C C . VAL C 1 377 ? -29.592 12.553 -60.720 1.00 16.43 377 VAL C C 1
ATOM 14855 O O . VAL C 1 377 ? -30.078 13.669 -60.524 1.00 17.71 377 VAL C O 1
ATOM 14868 N N . VAL C 1 378 ? -30.147 11.644 -61.506 1.00 16.35 378 VAL C N 1
ATOM 14869 C CA . VAL C 1 378 ? -31.474 11.833 -62.082 1.00 16.88 378 VAL C CA 1
ATOM 14870 C C . VAL C 1 378 ? -32.396 10.798 -61.467 1.00 18.26 378 VAL C C 1
ATOM 14871 O O . VAL C 1 378 ? -32.074 9.605 -61.447 1.00 19.13 378 VAL C O 1
ATOM 14884 N N . ALA C 1 379 ? -33.527 11.251 -60.951 1.00 18.38 379 ALA C N 1
ATOM 14885 C CA . ALA C 1 379 ? -34.425 10.346 -60.253 1.00 19.45 379 ALA C CA 1
ATOM 14886 C C . ALA C 1 379 ? -35.865 10.721 -60.556 1.00 20.02 379 ALA C C 1
ATOM 14887 O O . ALA C 1 379 ? -36.105 11.780 -61.131 1.00 19.75 379 ALA C O 1
ATOM 14894 N N . PRO C 1 380 ? -36.847 9.912 -60.144 1.00 21.80 380 PRO C N 1
ATOM 14895 C CA . PRO C 1 380 ? -38.248 10.233 -60.477 1.00 23.03 380 PRO C CA 1
ATOM 14896 C C . PRO C 1 380 ? -38.784 11.476 -59.801 1.00 22.71 380 PRO C C 1
ATOM 14897 O O . PRO C 1 380 ? -39.790 12.029 -60.273 1.00 23.88 380 PRO C O 1
ATOM 14908 N N . THR C 1 381 ? -38.198 11.901 -58.679 1.00 22.29 381 THR C N 1
ATOM 14909 C CA . THR C 1 381 ? -38.603 13.139 -58.038 1.00 22.36 381 THR C CA 1
ATOM 14910 C C . THR C 1 381 ? -37.360 13.939 -57.689 1.00 22.32 381 THR C C 1
ATOM 14911 O O . THR C 1 381 ? -36.267 13.388 -57.516 1.00 21.80 381 THR C O 1
ATOM 14922 N N . GLN C 1 382 ? -37.534 15.251 -57.613 1.00 22.84 382 GLN C N 1
ATOM 14923 C CA . GLN C 1 382 ? -36.441 16.118 -57.193 1.00 22.32 382 GLN C CA 1
ATOM 14924 C C . GLN C 1 382 ? -35.953 15.757 -55.798 1.00 23.01 382 GLN C C 1
ATOM 14925 O O . GLN C 1 382 ? -34.744 15.745 -55.555 1.00 22.19 382 GLN C O 1
ATOM 14939 N N . ASP C 1 383 ? -36.870 15.444 -54.880 1.00 23.47 383 ASP C N 1
ATOM 14940 C CA . ASP C 1 383 ? -36.455 15.099 -53.528 1.00 25.34 383 ASP C CA 1
ATOM 14941 C C . ASP C 1 383 ? -35.526 13.896 -53.516 1.00 23.13 383 ASP C C 1
ATOM 14942 O O . ASP C 1 383 ? -34.537 13.869 -52.773 1.00 23.27 383 ASP C O 1
ATOM 14951 N N . ILE C 1 384 ? -35.844 12.869 -54.302 1.00 22.25 384 ILE C N 1
ATOM 14952 C CA . ILE C 1 384 ? -34.983 11.695 -54.327 1.00 20.73 384 ILE C CA 1
ATOM 14953 C C . ILE C 1 384 ? -33.629 12.048 -54.931 1.00 19.74 384 ILE C C 1
ATOM 14954 O O . ILE C 1 384 ? -32.582 11.656 -54.407 1.00 19.17 384 ILE C O 1
ATOM 14970 N N . ALA C 1 385 ? -33.622 12.789 -56.047 1.00 19.28 385 ALA C N 1
ATOM 14971 C CA . ALA C 1 385 ? -32.341 13.205 -56.623 1.00 18.64 385 ALA C CA 1
ATOM 14972 C C . ALA C 1 385 ? -31.505 13.968 -55.597 1.00 19.11 385 ALA C C 1
ATOM 14973 O O . ALA C 1 385 ? -30.293 13.763 -55.479 1.00 18.90 385 ALA C O 1
ATOM 14980 N N . ASN C 1 386 ? -32.137 14.898 -54.890 1.00 19.01 386 ASN C N 1
ATOM 14981 C CA . ASN C 1 386 ? -31.417 15.717 -53.923 1.00 18.99 386 ASN C CA 1
ATOM 14982 C C . ASN C 1 386 ? -30.827 14.853 -52.827 1.00 18.01 386 ASN C C 1
ATOM 14983 O O . ASN C 1 386 ? -29.693 15.084 -52.385 1.00 18.34 386 ASN C O 1
ATOM 14994 N N . SER C 1 387 ? -31.598 13.872 -52.353 1.00 18.75 387 SER C N 1
ATOM 14995 C CA . SER C 1 387 ? -31.132 13.064 -51.226 1.00 19.41 387 SER C CA 1
ATOM 14996 C C . SER C 1 387 ? -29.924 12.228 -51.615 1.00 18.98 387 SER C C 1
ATOM 14997 O O . SER C 1 387 ? -28.914 12.183 -50.897 1.00 19.90 387 SER C O 1
ATOM 15005 N N . VAL C 1 388 ? -29.993 11.603 -52.787 1.00 18.32 388 VAL C N 1
ATOM 15006 C CA . VAL C 1 388 ? -28.894 10.775 -53.251 1.00 18.94 388 VAL C CA 1
ATOM 15007 C C . VAL C 1 388 ? -27.669 11.637 -53.522 1.00 17.84 388 VAL C C 1
ATOM 15008 O O . VAL C 1 388 ? -26.551 11.294 -53.126 1.00 18.55 388 VAL C O 1
ATOM 15021 N N . CYS C 1 389 ? -27.853 12.762 -54.214 1.00 17.57 389 CYS C N 1
ATOM 15022 C CA . CYS C 1 389 ? -26.713 13.634 -54.478 1.00 16.98 389 CYS C CA 1
ATOM 15023 C C . CYS C 1 389 ? -26.048 14.082 -53.185 1.00 16.80 389 CYS C C 1
ATOM 15024 O O . CYS C 1 389 ? -24.821 14.079 -53.079 1.00 16.75 389 CYS C O 1
ATOM 15032 N N . SER C 1 390 ? -26.853 14.479 -52.201 1.00 15.76 390 SER C N 1
ATOM 15033 C CA . SER C 1 390 ? -26.312 14.976 -50.938 1.00 16.18 390 SER C CA 1
ATOM 15034 C C . SER C 1 390 ? -25.481 13.911 -50.240 1.00 16.25 390 SER C C 1
ATOM 15035 O O . SER C 1 390 ? -24.371 14.194 -49.767 1.00 16.31 390 SER C O 1
ATOM 15043 N N . LEU C 1 391 ? -26.002 12.678 -50.178 1.00 16.54 391 LEU C N 1
ATOM 15044 C CA . LEU C 1 391 ? -25.292 11.621 -49.474 1.00 16.66 391 LEU C CA 1
ATOM 15045 C C . LEU C 1 391 ? -24.067 11.177 -50.240 1.00 16.49 391 LEU C C 1
ATOM 15046 O O . LEU C 1 391 ? -23.036 10.864 -49.646 1.00 16.85 391 LEU C O 1
ATOM 15062 N N . VAL C 1 392 ? -24.134 11.158 -51.564 1.00 16.03 392 VAL C N 1
ATOM 15063 C CA . VAL C 1 392 ? -22.907 10.866 -52.318 1.00 15.68 392 VAL C CA 1
ATOM 15064 C C . VAL C 1 392 ? -21.849 11.934 -52.046 1.00 15.96 392 VAL C C 1
ATOM 15065 O O . VAL C 1 392 ? -20.666 11.627 -51.816 1.00 16.79 392 VAL C O 1
ATOM 15078 N N . ARG C 1 393 ? -22.267 13.200 -52.035 1.00 15.87 393 ARG C N 1
ATOM 15079 C CA . ARG C 1 393 ? -21.349 14.308 -51.795 1.00 16.15 393 ARG C CA 1
ATOM 15080 C C . ARG C 1 393 ? -20.674 14.207 -50.423 1.00 15.57 393 ARG C C 1
ATOM 15081 O O . ARG C 1 393 ? -19.450 14.314 -50.313 1.00 15.77 393 ARG C O 1
ATOM 15102 N N . SER C 1 394 ? -21.453 14.045 -49.353 1.00 14.40 394 SER C N 1
ATOM 15103 C CA . SER C 1 394 ? -20.836 13.995 -48.026 1.00 14.72 394 SER C CA 1
ATOM 15104 C C . SER C 1 394 ? -20.037 12.707 -47.822 1.00 15.18 394 SER C C 1
ATOM 15105 O O . SER C 1 394 ? -19.040 12.707 -47.083 1.00 16.39 394 SER C O 1
ATOM 15113 N N . THR C 1 395 ? -20.480 11.594 -48.424 1.00 14.81 395 THR C N 1
ATOM 15114 C CA . THR C 1 395 ? -19.737 10.346 -48.297 1.00 14.98 395 THR C CA 1
ATOM 15115 C C . THR C 1 395 ? -18.414 10.448 -49.023 1.00 15.61 395 THR C C 1
ATOM 15116 O O . THR C 1 395 ? -17.371 10.064 -48.496 1.00 16.18 395 THR C O 1
ATOM 15127 N N . LEU C 1 396 ? -18.439 10.983 -50.241 1.00 15.08 396 LEU C N 1
ATOM 15128 C CA . LEU C 1 396 ? -17.187 11.148 -50.993 1.00 15.90 396 LEU C CA 1
ATOM 15129 C C . LEU C 1 396 ? -16.243 12.118 -50.298 1.00 16.09 396 LEU C C 1
ATOM 15130 O O . LEU C 1 396 ? -15.022 11.908 -50.278 1.00 16.71 396 LEU C O 1
ATOM 15146 N N . LEU C 1 397 ? -16.798 13.170 -49.699 1.00 15.59 397 LEU C N 1
ATOM 15147 C CA . LEU C 1 397 ? -15.990 14.168 -49.002 1.00 14.18 397 LEU C CA 1
ATOM 15148 C C . LEU C 1 397 ? -15.103 13.538 -47.941 1.00 14.82 397 LEU C C 1
ATOM 15149 O O . LEU C 1 397 ? -13.941 13.926 -47.778 1.00 14.97 397 LEU C O 1
ATOM 15165 N N . HIS C 1 398 ? -15.629 12.570 -47.211 1.00 14.56 398 HIS C N 1
ATOM 15166 C CA . HIS C 1 398 ? -14.922 12.018 -46.065 1.00 14.69 398 HIS C CA 1
ATOM 15167 C C . HIS C 1 398 ? -14.575 10.546 -46.223 1.00 15.26 398 HIS C C 1
ATOM 15168 O O . HIS C 1 398 ? -14.241 9.889 -45.225 1.00 15.91 398 HIS C O 1
ATOM 15182 N N . TYR C 1 399 ? -14.588 10.029 -47.451 1.00 14.86 399 TYR C N 1
ATOM 15183 C CA . TYR C 1 399 ? -14.309 8.620 -47.667 1.00 15.34 399 TYR C CA 1
ATOM 15184 C C . TYR C 1 399 ? -12.837 8.307 -47.398 1.00 16.20 399 TYR C C 1
ATOM 15185 O O . TYR C 1 399 ? -11.932 8.987 -47.908 1.00 16.74 399 TYR C O 1
ATOM 15203 N N . GLY C 1 400 ? -12.601 7.288 -46.579 1.00 16.12 400 GLY C N 1
ATOM 15204 C CA . GLY C 1 400 ? -11.255 6.894 -46.202 1.00 16.24 400 GLY C CA 1
ATOM 15205 C C . GLY C 1 400 ? -10.672 5.905 -47.193 1.00 16.88 400 GLY C C 1
ATOM 15206 O O . GLY C 1 400 ? -10.626 4.697 -46.930 1.00 17.97 400 GLY C O 1
ATOM 15210 N N . TYR C 1 401 ? -10.215 6.409 -48.337 1.00 16.55 401 TYR C N 1
ATOM 15211 C CA . TYR C 1 401 ? -9.690 5.553 -49.391 1.00 17.01 401 TYR C CA 1
ATOM 15212 C C . TYR C 1 401 ? -8.317 5.014 -49.001 1.00 17.63 401 TYR C C 1
ATOM 15213 O O . TYR C 1 401 ? -7.637 5.550 -48.119 1.00 17.40 401 TYR C O 1
ATOM 15231 N N . GLU C 1 402 ? -7.937 3.904 -49.627 1.00 18.99 402 GLU C N 1
ATOM 15232 C CA . GLU C 1 402 ? -6.705 3.238 -49.237 1.00 21.16 402 GLU C CA 1
ATOM 15233 C C . GLU C 1 402 ? -5.514 4.165 -49.409 1.00 19.77 402 GLU C C 1
ATOM 15234 O O . GLU C 1 402 ? -5.375 4.853 -50.426 1.00 19.40 402 GLU C O 1
ATOM 15246 N N . ASN C 1 403 ? -4.636 4.166 -48.408 1.00 19.85 403 ASN C N 1
ATOM 15247 C CA . ASN C 1 403 ? -3.394 4.927 -48.433 1.00 19.93 403 ASN C CA 1
ATOM 15248 C C . ASN C 1 403 ? -3.607 6.428 -48.327 1.00 18.16 403 ASN C C 1
ATOM 15249 O O . ASN C 1 403 ? -2.670 7.186 -48.516 1.00 18.45 403 ASN C O 1
ATOM 15260 N N . ARG C 1 404 ? -4.808 6.880 -47.982 1.00 16.88 404 ARG C N 1
ATOM 15261 C CA . ARG C 1 404 ? -5.052 8.309 -47.866 1.00 16.36 404 ARG C CA 1
ATOM 15262 C C . ARG C 1 404 ? -4.126 8.956 -46.836 1.00 16.29 404 ARG C C 1
ATOM 15263 O O . ARG C 1 404 ? -4.011 8.481 -45.698 1.00 17.40 404 ARG C O 1
ATOM 15284 N N . ILE C 1 405 ? -3.542 10.098 -47.202 1.00 16.44 405 ILE C N 1
ATOM 15285 C CA . ILE C 1 405 ? -2.796 10.945 -46.279 1.00 16.75 405 ILE C CA 1
ATOM 15286 C C . ILE C 1 405 ? -3.475 12.295 -46.047 1.00 16.13 405 ILE C C 1
ATOM 15287 O O . ILE C 1 405 ? -3.220 12.925 -45.009 1.00 16.02 405 ILE C O 1
ATOM 15303 N N . ALA C 1 406 ? -4.351 12.741 -46.959 1.00 15.54 406 ALA C N 1
ATOM 15304 C CA . ALA C 1 406 ? -5.043 14.026 -46.824 1.00 15.53 406 ALA C CA 1
ATOM 15305 C C . ALA C 1 406 ? -6.389 13.749 -46.147 1.00 15.19 406 ALA C C 1
ATOM 15306 O O . ALA C 1 406 ? -7.423 13.638 -46.785 1.00 16.31 406 ALA C O 1
ATOM 15313 N N . THR C 1 407 ? -6.361 13.604 -44.821 1.00 14.07 407 THR C N 1
ATOM 15314 C CA . THR C 1 407 ? -7.440 12.924 -44.106 1.00 13.93 407 THR C CA 1
ATOM 15315 C C . THR C 1 407 ? -8.523 13.847 -43.561 1.00 14.60 407 THR C C 1
ATOM 15316 O O . THR C 1 407 ? -9.440 13.352 -42.917 1.00 15.17 407 THR C O 1
ATOM 15327 N N . ALA C 1 408 ? -8.477 15.140 -43.838 1.00 14.32 408 ALA C N 1
ATOM 15328 C CA . ALA C 1 408 ? -9.503 16.054 -43.346 1.00 14.68 408 ALA C CA 1
ATOM 15329 C C . ALA C 1 408 ? -10.639 16.276 -44.335 1.00 15.23 408 ALA C C 1
ATOM 15330 O O . ALA C 1 408 ? -11.609 16.947 -43.986 1.00 15.84 408 ALA C O 1
ATOM 15337 N N . GLY C 1 409 ? -10.554 15.718 -45.518 1.00 14.53 409 GLY C N 1
ATOM 15338 C CA . GLY C 1 409 ? -11.579 15.897 -46.531 1.00 14.39 409 GLY C CA 1
ATOM 15339 C C . GLY C 1 409 ? -10.970 15.763 -47.912 1.00 14.90 409 GLY C C 1
ATOM 15340 O O . GLY C 1 409 ? -9.787 15.977 -48.126 1.00 15.10 409 GLY C O 1
ATOM 15344 N N . ASN C 1 410 ? -11.810 15.387 -48.878 1.00 14.09 410 ASN C N 1
ATOM 15345 C CA . ASN C 1 410 ? -11.343 14.903 -50.170 1.00 13.49 410 ASN C CA 1
ATOM 15346 C C . ASN C 1 410 ? -11.689 15.798 -51.353 1.00 14.08 410 ASN C C 1
ATOM 15347 O O . ASN C 1 410 ? -11.320 15.463 -52.491 1.00 15.28 410 ASN C O 1
ATOM 15358 N N . LEU C 1 411 ? -12.454 16.880 -51.147 1.00 13.87 411 LEU C N 1
ATOM 15359 C CA . LEU C 1 411 ? -13.073 17.604 -52.252 1.00 14.20 411 LEU C CA 1
ATOM 15360 C C . LEU C 1 411 ? -12.990 19.107 -52.045 1.00 14.32 411 LEU C C 1
ATOM 15361 O O . LEU C 1 411 ? -13.208 19.596 -50.922 1.00 15.18 411 LEU C O 1
ATOM 15377 N N . ALA C 1 412 ? -12.702 19.825 -53.137 1.00 14.44 412 ALA C N 1
ATOM 15378 C CA . ALA C 1 412 ? -12.670 21.282 -53.195 1.00 14.22 412 ALA C CA 1
ATOM 15379 C C . ALA C 1 412 ? -13.914 21.764 -53.928 1.00 14.75 412 ALA C C 1
ATOM 15380 O O . ALA C 1 412 ? -13.985 21.721 -55.169 1.00 15.82 412 ALA C O 1
ATOM 15387 N N . PHE C 1 413 ? -14.907 22.203 -53.175 1.00 14.13 413 PHE C N 1
ATOM 15388 C CA . PHE C 1 413 ? -16.108 22.753 -53.759 1.00 14.83 413 PHE C CA 1
ATOM 15389 C C . PHE C 1 413 ? -15.905 24.223 -54.095 1.00 14.61 413 PHE C C 1
ATOM 15390 O O . PHE C 1 413 ? -15.425 24.991 -53.259 1.00 15.33 413 PHE C O 1
ATOM 15407 N N . PRO C 1 414 ? -16.292 24.660 -55.292 1.00 14.86 414 PRO C N 1
ATOM 15408 C CA . PRO C 1 414 ? -16.203 26.088 -55.618 1.00 15.65 414 PRO C CA 1
ATOM 15409 C C . PRO C 1 414 ? -17.326 26.917 -55.022 1.00 15.80 414 PRO C C 1
ATOM 15410 O O . PRO C 1 414 ? -17.165 28.148 -54.903 1.00 16.76 414 PRO C O 1
ATOM 15421 N N . PHE C 1 415 ? -18.455 26.302 -54.663 1.00 15.06 415 PHE C N 1
ATOM 15422 C CA . PHE C 1 415 ? -19.640 27.073 -54.318 1.00 15.28 415 PHE C CA 1
ATOM 15423 C C . PHE C 1 415 ? -20.212 26.668 -52.965 1.00 15.21 415 PHE C C 1
ATOM 15424 O O . PHE C 1 415 ? -20.080 25.527 -52.523 1.00 15.90 415 PHE C O 1
ATOM 15441 N N . SER C 1 416 ? -20.888 27.620 -52.340 1.00 15.42 416 SER C N 1
ATOM 15442 C CA . SER C 1 416 ? -21.831 27.383 -51.257 1.00 15.57 416 SER C CA 1
ATOM 15443 C C . SER C 1 416 ? -23.168 27.858 -51.811 1.00 15.89 416 SER C C 1
ATOM 15444 O O . SER C 1 416 ? -23.301 29.048 -52.126 1.00 15.91 416 SER C O 1
ATOM 15452 N N . PRO C 1 417 ? -24.174 26.995 -51.941 1.00 16.03 417 PRO C N 1
ATOM 15453 C CA . PRO C 1 417 ? -24.195 25.601 -51.507 1.00 16.58 417 PRO C CA 1
ATOM 15454 C C . PRO C 1 417 ? -23.457 24.704 -52.482 1.00 16.71 417 PRO C C 1
ATOM 15455 O O . PRO C 1 417 ? -23.237 25.085 -53.648 1.00 17.15 417 PRO C O 1
ATOM 15466 N N . SER C 1 418 ? -23.105 23.497 -52.065 1.00 17.02 418 SER C N 1
ATOM 15467 C CA . SER C 1 418 ? -22.375 22.594 -52.944 1.00 18.23 418 SER C CA 1
ATOM 15468 C C . SER C 1 418 ? -23.280 21.909 -53.949 1.00 18.85 418 SER C C 1
ATOM 15469 O O . SER C 1 418 ? -22.835 21.592 -55.055 1.00 21.24 418 SER C O 1
ATOM 15477 N N . ASP C 1 419 ? -24.538 21.663 -53.594 1.00 18.79 419 ASP C N 1
ATOM 15478 C CA . ASP C 1 419 ? -25.445 20.923 -54.457 1.00 19.23 419 ASP C CA 1
ATOM 15479 C C . ASP C 1 419 ? -26.330 21.900 -55.207 1.00 19.83 419 ASP C C 1
ATOM 15480 O O . ASP C 1 419 ? -26.743 22.933 -54.672 1.00 21.13 419 ASP C O 1
ATOM 15489 N N . ILE C 1 420 ? -26.623 21.546 -56.454 1.00 20.51 420 ILE C N 1
ATOM 15490 C CA . ILE C 1 420 ? -27.317 22.411 -57.396 1.00 22.09 420 ILE C CA 1
ATOM 15491 C C . ILE C 1 420 ? -28.512 21.620 -57.909 1.00 21.30 420 ILE C C 1
ATOM 15492 O O . ILE C 1 420 ? -28.343 20.596 -58.585 1.00 20.81 420 ILE C O 1
ATOM 15508 N N . GLN C 1 421 ? -29.718 22.085 -57.583 1.00 22.67 421 GLN C N 1
ATOM 15509 C CA . GLN C 1 421 ? -30.943 21.446 -58.054 1.00 23.38 421 GLN C CA 1
ATOM 15510 C C . GLN C 1 421 ? -31.245 21.995 -59.440 1.00 24.78 421 GLN C C 1
ATOM 15511 O O . GLN C 1 421 ? -31.635 23.154 -59.590 1.00 28.38 421 GLN C O 1
ATOM 15525 N N . SER C 1 422 ? -31.046 21.182 -60.458 1.00 23.19 422 SER C N 1
ATOM 15526 C CA . SER C 1 422 ? -31.198 21.676 -61.815 1.00 23.33 422 SER C CA 1
ATOM 15527 C C . SER C 1 422 ? -32.566 21.378 -62.405 1.00 24.33 422 SER C C 1
ATOM 15528 O O . SER C 1 422 ? -32.903 21.955 -63.435 1.00 27.28 422 SER C O 1
ATOM 15536 N N . GLY C 1 423 ? -33.346 20.500 -61.790 1.00 23.68 423 GLY C N 1
ATOM 15537 C CA . GLY C 1 423 ? -34.753 20.354 -62.087 1.00 23.29 423 GLY C CA 1
ATOM 15538 C C . GLY C 1 423 ? -35.053 19.318 -63.150 1.00 21.37 423 GLY C C 1
ATOM 15539 O O . GLY C 1 423 ? -34.331 18.331 -63.328 1.00 19.47 423 GLY C O 1
ATOM 15543 N N . PRO C 1 424 ? -36.148 19.537 -63.874 1.00 22.13 424 PRO C N 1
ATOM 15544 C CA . PRO C 1 424 ? -36.625 18.534 -64.837 1.00 20.81 424 PRO C CA 1
ATOM 15545 C C . PRO C 1 424 ? -35.608 18.231 -65.918 1.00 18.61 424 PRO C C 1
ATOM 15546 O O . PRO C 1 424 ? -34.916 19.122 -66.413 1.00 20.32 424 PRO C O 1
ATOM 15557 N N . VAL C 1 425 ? -35.532 16.954 -66.275 1.00 16.97 425 VAL C N 1
ATOM 15558 C CA . VAL C 1 425 ? -34.678 16.463 -67.353 1.00 17.25 425 VAL C CA 1
ATOM 15559 C C . VAL C 1 425 ? -35.552 15.889 -68.461 1.00 16.48 425 VAL C C 1
ATOM 15560 O O . VAL C 1 425 ? -36.454 15.084 -68.194 1.00 18.18 425 VAL C O 1
ATOM 15573 N N . TYR C 1 426 ? -35.254 16.266 -69.702 1.00 15.35 426 TYR C N 1
ATOM 15574 C CA . TYR C 1 426 ? -35.974 15.815 -70.883 1.00 16.18 426 TYR C CA 1
ATOM 15575 C C . TYR C 1 426 ? -35.041 14.986 -71.754 1.00 15.59 426 TYR C C 1
ATOM 15576 O O . TYR C 1 426 ? -33.830 15.150 -71.717 1.00 16.40 426 TYR C O 1
ATOM 15594 N N . GLU C 1 427 ? -35.627 14.108 -72.563 1.00 15.59 427 GLU C N 1
ATOM 15595 C CA . GLU C 1 427 ? -34.918 13.404 -73.623 1.00 15.49 427 GLU C CA 1
ATOM 15596 C C . GLU C 1 427 ? -35.727 13.482 -74.912 1.00 15.51 427 GLU C C 1
ATOM 15597 O O . GLU C 1 427 ? -36.955 13.567 -74.889 1.00 16.52 427 GLU C O 1
ATOM 15609 N N . PHE C 1 428 ? -35.029 13.460 -76.039 1.00 15.34 428 PHE C N 1
ATOM 15610 C CA . PHE C 1 428 ? -35.736 13.477 -77.318 1.00 15.85 428 PHE C CA 1
ATOM 15611 C C . PHE C 1 428 ? -36.639 12.256 -77.441 1.00 16.40 428 PHE C C 1
ATOM 15612 O O . PHE C 1 428 ? -36.258 11.139 -77.071 1.00 17.90 428 PHE C O 1
ATOM 15629 N N . SER C 1 429 ? -37.858 12.474 -77.941 1.00 16.37 429 SER C N 1
ATOM 15630 C CA . SER C 1 429 ? -38.808 11.391 -78.171 1.00 17.13 429 SER C CA 1
ATOM 15631 C C . SER C 1 429 ? -39.345 11.331 -79.597 1.00 17.14 429 SER C C 1
ATOM 15632 O O . SER C 1 429 ? -39.905 10.297 -79.981 1.00 18.50 429 SER C O 1
ATOM 15640 N N . ILE C 1 430 ? -39.239 12.403 -80.368 1.00 16.29 430 ILE C N 1
ATOM 15641 C CA . ILE C 1 430 ? -39.670 12.423 -81.762 1.00 16.89 430 ILE C CA 1
ATOM 15642 C C . ILE C 1 430 ? -38.582 13.101 -82.588 1.00 15.66 430 ILE C C 1
ATOM 15643 O O . ILE C 1 430 ? -38.081 14.173 -82.220 1.00 15.46 430 ILE C O 1
ATOM 15659 N N . TYR C 1 431 ? -38.209 12.462 -83.694 1.00 15.75 431 TYR C N 1
ATOM 15660 C CA . TYR C 1 431 ? -37.193 12.960 -84.622 1.00 16.45 431 TYR C CA 1
ATOM 15661 C C . TYR C 1 431 ? -37.471 12.213 -85.925 1.00 16.74 431 TYR C C 1
ATOM 15662 O O . TYR C 1 431 ? -36.715 11.326 -86.318 1.00 17.35 431 TYR C O 1
ATOM 15680 N N . HIS C 1 432 ? -38.636 12.491 -86.524 1.00 15.96 432 HIS C N 1
ATOM 15681 C CA . HIS C 1 432 ? -39.242 11.631 -87.537 1.00 15.98 432 HIS C CA 1
ATOM 15682 C C . HIS C 1 432 ? -39.850 12.482 -88.638 1.00 16.66 432 HIS C C 1
ATOM 15683 O O . HIS C 1 432 ? -40.328 13.589 -88.389 1.00 17.54 432 HIS C O 1
ATOM 15697 N N . LEU C 1 433 ? -39.894 11.935 -89.847 1.00 16.16 433 LEU C N 1
ATOM 15698 C CA . LEU C 1 433 ? -40.547 12.622 -90.950 1.00 16.57 433 LEU C CA 1
ATOM 15699 C C . LEU C 1 433 ? -42.014 12.251 -91.003 1.00 17.80 433 LEU C C 1
ATOM 15700 O O . LEU C 1 433 ? -42.394 11.114 -90.720 1.00 19.36 433 LEU C O 1
ATOM 15716 N N . ILE C 1 434 ? -42.837 13.225 -91.389 1.00 18.04 434 ILE C N 1
ATOM 15717 C CA . ILE C 1 434 ? -44.268 13.033 -91.605 1.00 17.54 434 ILE C CA 1
ATOM 15718 C C . ILE C 1 434 ? -44.600 13.532 -93.011 1.00 18.00 434 ILE C C 1
ATOM 15719 O O . ILE C 1 434 ? -44.150 14.605 -93.417 1.00 17.93 434 ILE C O 1
ATOM 15735 N N A GLU C 1 435 ? -45.361 12.738 -93.760 0.53 18.62 435 GLU C N 1
ATOM 15736 N N B GLU C 1 435 ? -45.362 12.742 -93.756 0.47 18.57 435 GLU C N 1
ATOM 15737 C CA A GLU C 1 435 ? -45.837 13.173 -95.067 0.53 19.90 435 GLU C CA 1
ATOM 15738 C CA B GLU C 1 435 ? -45.814 13.193 -95.061 0.47 19.66 435 GLU C CA 1
ATOM 15739 C C A GLU C 1 435 ? -46.677 14.435 -94.914 0.53 19.43 435 GLU C C 1
ATOM 15740 C C B GLU C 1 435 ? -46.660 14.447 -94.904 0.47 19.44 435 GLU C C 1
ATOM 15741 O O A GLU C 1 435 ? -47.541 14.523 -94.040 0.53 19.61 435 GLU C O 1
ATOM 15742 O O B GLU C 1 435 ? -47.512 14.535 -94.017 0.47 19.88 435 GLU C O 1
ATOM 15765 N N . ALA C 1 436 ? -46.448 15.410 -95.793 1.00 19.78 436 ALA C N 1
ATOM 15766 C CA . ALA C 1 436 ? -47.244 16.623 -95.749 1.00 20.86 436 ALA C CA 1
ATOM 15767 C C . ALA C 1 436 ? -48.714 16.294 -95.991 1.00 21.61 436 ALA C C 1
ATOM 15768 O O . ALA C 1 436 ? -49.064 15.342 -96.701 1.00 23.43 436 ALA C O 1
ATOM 15776 N N . SER C 1 437 ? -49.583 17.101 -95.398 1.00 21.50 437 SER C N 1
ATOM 15777 C CA . SER C 1 437 ? -51.022 16.976 -95.575 1.00 22.42 437 SER C CA 1
ATOM 15778 C C . SER C 1 437 ? -51.611 18.355 -95.345 1.00 22.14 437 SER C C 1
ATOM 15779 O O . SER C 1 437 ? -50.943 19.254 -94.822 1.00 21.42 437 SER C O 1
ATOM 15787 N N . ASP C 1 438 ? -52.895 18.503 -95.672 1.00 23.85 438 ASP C N 1
ATOM 15788 C CA . ASP C 1 438 ? -53.560 19.778 -95.433 1.00 25.42 438 ASP C CA 1
ATOM 15789 C C . ASP C 1 438 ? -53.510 20.163 -93.957 1.00 24.56 438 ASP C C 1
ATOM 15790 O O . ASP C 1 438 ? -53.356 21.346 -93.623 1.00 24.63 438 ASP C O 1
ATOM 15799 N N . ALA C 1 439 ? -53.646 19.178 -93.053 1.00 23.60 439 ALA C N 1
ATOM 15800 C CA . ALA C 1 439 ? -53.651 19.480 -91.626 1.00 23.98 439 ALA C CA 1
ATOM 15801 C C . ALA C 1 439 ? -52.319 20.031 -91.149 1.00 22.32 439 ALA C C 1
ATOM 15802 O O . ALA C 1 439 ? -52.262 20.642 -90.079 1.00 22.70 439 ALA C O 1
ATOM 15809 N N . LEU C 1 440 ? -51.251 19.800 -91.899 1.00 21.16 440 LEU C N 1
ATOM 15810 C CA . LEU C 1 440 ? -49.913 20.248 -91.536 1.00 19.94 440 LEU C CA 1
ATOM 15811 C C . LEU C 1 440 ? -49.513 21.558 -92.210 1.00 19.21 440 LEU C C 1
ATOM 15812 O O . LEU C 1 440 ? -48.366 21.986 -92.079 1.00 20.03 440 LEU C O 1
ATOM 15828 N N . ARG C 1 441 ? -50.423 22.198 -92.935 1.00 19.65 441 ARG C N 1
ATOM 15829 C CA . ARG C 1 441 ? -50.111 23.482 -93.553 1.00 20.28 441 ARG C CA 1
ATOM 15830 C C . ARG C 1 441 ? -49.741 24.490 -92.470 1.00 19.60 441 ARG C C 1
ATOM 15831 O O . ARG C 1 441 ? -50.351 24.516 -91.389 1.00 22.45 441 ARG C O 1
ATOM 15852 N N . PHE C 1 442 ? -48.731 25.321 -92.757 1.00 19.49 442 PHE C N 1
ATOM 15853 C CA . PHE C 1 442 ? -48.269 26.354 -91.833 1.00 19.66 442 PHE C CA 1
ATOM 15854 C C . PHE C 1 442 ? -48.865 27.698 -92.253 1.00 22.54 442 PHE C C 1
ATOM 15855 O O . PHE C 1 442 ? -48.398 28.302 -93.240 1.00 25.42 442 PHE C O 1
ATOM 15872 N N A ASP C 1 443 ? -49.824 28.197 -91.492 0.58 23.17 443 ASP C N 1
ATOM 15873 N N B ASP C 1 443 ? -49.886 28.171 -91.529 0.42 23.75 443 ASP C N 1
ATOM 15874 C CA A ASP C 1 443 ? -50.528 29.420 -91.843 0.58 25.35 443 ASP C CA 1
ATOM 15875 C CA B ASP C 1 443 ? -50.526 29.425 -91.896 0.42 25.90 443 ASP C CA 1
ATOM 15876 C C A ASP C 1 443 ? -49.982 30.611 -91.065 0.58 22.99 443 ASP C C 1
ATOM 15877 C C B ASP C 1 443 ? -49.930 30.587 -91.107 0.42 23.34 443 ASP C C 1
ATOM 15878 O O A ASP C 1 443 ? -49.622 30.495 -89.892 0.58 25.45 443 ASP C O 1
ATOM 15879 O O B ASP C 1 443 ? -49.583 30.458 -89.932 0.42 25.40 443 ASP C O 1
ATOM 15896 N N . PHE C 1 444 ? -49.873 31.746 -91.746 1.00 20.59 444 PHE C N 1
ATOM 15897 C CA . PHE C 1 444 ? -49.351 32.963 -91.130 1.00 19.35 444 PHE C CA 1
ATOM 15898 C C . PHE C 1 444 ? -50.493 33.846 -90.608 1.00 18.58 444 PHE C C 1
ATOM 15899 O O . PHE C 1 444 ? -51.632 33.802 -91.087 1.00 19.12 444 PHE C O 1
ATOM 15917 N N . HIS C 1 445 ? -50.170 34.663 -89.608 1.00 17.81 445 HIS C N 1
ATOM 15918 C CA . HIS C 1 445 ? -51.048 35.738 -89.181 1.00 17.96 445 HIS C CA 1
ATOM 15919 C C . HIS C 1 445 ? -50.215 37.004 -89.106 1.00 17.82 445 HIS C C 1
ATOM 15920 O O . HIS C 1 445 ? -49.160 37.007 -88.469 1.00 19.07 445 HIS C O 1
ATOM 15934 N N . ILE C 1 446 ? -50.707 38.084 -89.688 1.00 17.19 446 ILE C N 1
ATOM 15935 C CA . ILE C 1 446 ? -50.024 39.367 -89.648 1.00 17.78 446 ILE C CA 1
ATOM 15936 C C . ILE C 1 446 ? -50.686 40.254 -88.607 1.00 19.34 446 ILE C C 1
ATOM 15937 O O . ILE C 1 446 ? -51.916 40.394 -88.574 1.00 22.38 446 ILE C O 1
ATOM 15953 N N . GLU C 1 447 ? -49.868 40.868 -87.767 1.00 19.26 447 GLU C N 1
ATOM 15954 C CA . GLU C 1 447 ? -50.337 41.885 -86.837 1.00 19.71 447 GLU C CA 1
ATOM 15955 C C . GLU C 1 447 ? -49.594 43.183 -87.121 1.00 18.56 447 GLU C C 1
ATOM 15956 O O . GLU C 1 447 ? -48.458 43.176 -87.609 1.00 19.84 447 GLU C O 1
ATOM 15968 N N . GLN C 1 448 ? -50.279 44.302 -86.884 1.00 19.36 448 GLN C N 1
ATOM 15969 C CA . GLN C 1 448 ? -49.679 45.618 -87.037 1.00 20.73 448 GLN C CA 1
ATOM 15970 C C . GLN C 1 448 ? -49.074 46.039 -85.705 1.00 19.41 448 GLN C C 1
ATOM 15971 O O . GLN C 1 448 ? -49.789 46.356 -84.753 1.00 20.65 448 GLN C O 1
ATOM 15985 N N . VAL C 1 449 ? -47.756 46.055 -85.641 1.00 18.40 449 VAL C N 1
ATOM 15986 C CA . VAL C 1 449 ? -47.044 46.431 -84.430 1.00 18.99 449 VAL C CA 1
ATOM 15987 C C . VAL C 1 449 ? -46.862 47.941 -84.458 1.00 19.99 449 VAL C C 1
ATOM 15988 O O . VAL C 1 449 ? -46.465 48.501 -85.484 1.00 22.02 449 VAL C O 1
ATOM 16001 N N . THR C 1 450 ? -47.151 48.607 -83.350 1.00 19.73 450 THR C N 1
ATOM 16002 C CA . THR C 1 450 ? -47.047 50.052 -83.233 1.00 18.79 450 THR C CA 1
ATOM 16003 C C . THR C 1 450 ? -46.324 50.399 -81.950 1.00 19.70 450 THR C C 1
ATOM 16004 O O . THR C 1 450 ? -46.072 49.535 -81.101 1.00 19.70 450 THR C O 1
ATOM 16015 N N . PRO C 1 451 ? -46.021 51.681 -81.750 1.00 19.85 451 PRO C N 1
ATOM 16016 C CA . PRO C 1 451 ? -45.324 52.087 -80.520 1.00 21.08 451 PRO C CA 1
ATOM 16017 C C . PRO C 1 451 ? -46.147 51.903 -79.267 1.00 22.78 451 PRO C C 1
ATOM 16018 O O . PRO C 1 451 ? -45.599 52.019 -78.174 1.00 24.67 451 PRO C O 1
ATOM 16029 N N . GLU C 1 452 ? -47.444 51.667 -79.391 1.00 22.84 452 GLU C N 1
ATOM 16030 C CA . GLU C 1 452 ? -48.340 51.506 -78.258 1.00 24.51 452 GLU C CA 1
ATOM 16031 C C . GLU C 1 452 ? -48.891 50.093 -78.184 1.00 26.05 452 GLU C C 1
ATOM 16032 O O . GLU C 1 452 ? -49.830 49.847 -77.428 1.00 27.76 452 GLU C O 1
ATOM 16044 N N . GLY C 1 453 ? -48.297 49.155 -78.920 1.00 25.93 453 GLY C N 1
ATOM 16045 C CA . GLY C 1 453 ? -48.743 47.774 -78.982 1.00 26.89 453 GLY C CA 1
ATOM 16046 C C . GLY C 1 453 ? -49.321 47.415 -80.345 1.00 26.10 453 GLY C C 1
ATOM 16047 O O . GLY C 1 453 ? -49.195 48.150 -81.332 1.00 26.11 453 GLY C O 1
ATOM 16051 N N . VAL C 1 454 ? -49.959 46.244 -80.397 1.00 27.06 454 VAL C N 1
ATOM 16052 C CA . VAL C 1 454 ? -50.603 45.803 -81.630 1.00 29.15 454 VAL C CA 1
ATOM 16053 C C . VAL C 1 454 ? -51.876 46.610 -81.841 1.00 30.33 454 VAL C C 1
ATOM 16054 O O . VAL C 1 454 ? -52.683 46.787 -80.916 1.00 31.24 454 VAL C O 1
ATOM 16067 N N . GLN C 1 455 ? -52.071 47.115 -83.055 1.00 31.69 455 GLN C N 1
ATOM 16068 C CA . GLN C 1 455 ? -53.303 47.812 -83.414 1.00 36.19 455 GLN C CA 1
ATOM 16069 C C . GLN C 1 455 ? -54.029 47.011 -84.480 1.00 38.75 455 GLN C C 1
ATOM 16070 O O . GLN C 1 455 ? -53.408 46.549 -85.439 1.00 38.72 455 GLN C O 1
ATOM 16084 N N . ALA C 1 456 ? -55.346 46.877 -84.332 1.00 41.94 456 ALA C N 1
ATOM 16085 C CA . ALA C 1 456 ? -56.174 46.203 -85.331 1.00 45.68 456 ALA C CA 1
ATOM 16086 C C . ALA C 1 456 ? -56.856 47.289 -86.144 1.00 48.47 456 ALA C C 1
ATOM 16087 O O . ALA C 1 456 ? -56.277 47.797 -87.110 1.00 49.90 456 ALA C O 1
ATOM 16095 N N . MET D 2 1 ? 7.390 7.012 -95.901 1.00 31.42 1 MET D N 1
ATOM 16096 C CA . MET D 2 1 ? 7.595 8.314 -95.202 1.00 29.76 1 MET D CA 1
ATOM 16097 C C . MET D 2 1 ? 6.342 8.612 -94.390 1.00 26.74 1 MET D C 1
ATOM 16098 O O . MET D 2 1 ? 5.269 8.800 -94.956 1.00 26.50 1 MET D O 1
ATOM 16114 N N . LYS D 2 2 ? 6.464 8.652 -93.067 1.00 25.06 2 LYS D N 1
ATOM 16115 C CA . LYS D 2 2 ? 5.326 9.019 -92.232 1.00 24.15 2 LYS D CA 1
ATOM 16116 C C . LYS D 2 2 ? 5.039 10.510 -92.339 1.00 21.20 2 LYS D C 1
ATOM 16117 O O . LYS D 2 2 ? 5.959 11.341 -92.340 1.00 21.47 2 LYS D O 1
ATOM 16136 N N . GLN D 2 3 ? 3.754 10.844 -92.445 1.00 19.62 3 GLN D N 1
ATOM 16137 C CA . GLN D 2 3 ? 3.309 12.227 -92.540 1.00 18.91 3 GLN D CA 1
ATOM 16138 C C . GLN D 2 3 ? 2.023 12.350 -91.739 1.00 18.24 3 GLN D C 1
ATOM 16139 O O . GLN D 2 3 ? 1.079 11.590 -91.953 1.00 18.62 3 GLN D O 1
ATOM 16153 N N . SER D 2 4 ? 2.003 13.278 -90.797 1.00 17.98 4 SER D N 1
ATOM 16154 C CA . SER D 2 4 ? 0.843 13.403 -89.932 1.00 18.43 4 SER D CA 1
ATOM 16155 C C . SER D 2 4 ? -0.338 14.045 -90.656 1.00 17.33 4 SER D C 1
ATOM 16156 O O . SER D 2 4 ? -0.186 14.921 -91.514 1.00 18.31 4 SER D O 1
ATOM 16164 N N . LEU D 2 5 ? -1.536 13.607 -90.268 1.00 17.28 5 LEU D N 1
ATOM 16165 C CA . LEU D 2 5 ? -2.753 14.261 -90.713 1.00 16.82 5 LEU D CA 1
ATOM 16166 C C . LEU D 2 5 ? -2.770 15.726 -90.294 1.00 17.27 5 LEU D C 1
ATOM 16167 O O . LEU D 2 5 ? -3.186 16.598 -91.067 1.00 17.95 5 LEU D O 1
ATOM 16183 N N . CYS D 2 6 ? -2.315 16.021 -89.075 1.00 17.80 6 CYS D N 1
ATOM 16184 C CA . CYS D 2 6 ? -2.351 17.400 -88.619 1.00 18.58 6 CYS D CA 1
ATOM 16185 C C . CYS D 2 6 ? -1.536 18.313 -89.518 1.00 19.70 6 CYS D C 1
ATOM 16186 O O . CYS D 2 6 ? -1.872 19.492 -89.666 1.00 21.93 6 CYS D O 1
ATOM 16194 N N . SER D 2 7 ? -0.458 17.807 -90.119 1.00 18.62 7 SER D N 1
ATOM 16195 C CA . SER D 2 7 ? 0.330 18.661 -90.989 1.00 19.47 7 SER D CA 1
ATOM 16196 C C . SER D 2 7 ? -0.357 18.957 -92.307 1.00 19.44 7 SER D C 1
ATOM 16197 O O . SER D 2 7 ? 0.097 19.861 -93.023 1.00 20.83 7 SER D O 1
ATOM 16205 N N . LEU D 2 8 ? -1.424 18.227 -92.645 1.00 18.28 8 LEU D N 1
ATOM 16206 C CA . LEU D 2 8 ? -2.103 18.382 -93.921 1.00 19.12 8 LEU D CA 1
ATOM 16207 C C . LEU D 2 8 ? -3.470 19.031 -93.809 1.00 19.25 8 LEU D C 1
ATOM 16208 O O . LEU D 2 8 ? -3.971 19.554 -94.799 1.00 20.02 8 LEU D O 1
ATOM 16224 N N . ALA D 2 9 ? -4.091 18.992 -92.641 1.00 18.82 9 ALA D N 1
ATOM 16225 C CA . ALA D 2 9 ? -5.502 19.343 -92.493 1.00 18.67 9 ALA D CA 1
ATOM 16226 C C . ALA D 2 9 ? -5.647 20.766 -91.984 1.00 19.31 9 ALA D C 1
ATOM 16227 O O . ALA D 2 9 ? -5.022 21.150 -90.997 1.00 22.58 9 ALA D O 1
ATOM 16234 N N . GLN D 2 10 ? -6.479 21.543 -92.649 1.00 17.93 10 GLN D N 1
ATOM 16235 C CA . GLN D 2 10 ? -6.890 22.838 -92.124 1.00 19.08 10 GLN D CA 1
ATOM 16236 C C . GLN D 2 10 ? -7.959 22.688 -91.053 1.00 17.43 10 GLN D C 1
ATOM 16237 O O . GLN D 2 10 ? -8.036 23.515 -90.133 1.00 18.35 10 GLN D O 1
ATOM 16251 N N . VAL D 2 11 ? -8.805 21.670 -91.173 1.00 15.77 11 VAL D N 1
ATOM 16252 C CA . VAL D 2 11 ? -9.921 21.464 -90.255 1.00 15.13 11 VAL D CA 1
ATOM 16253 C C . VAL D 2 11 ? -9.942 19.991 -89.875 1.00 14.76 11 VAL D C 1
ATOM 16254 O O . VAL D 2 11 ? -9.868 19.127 -90.754 1.00 15.25 11 VAL D O 1
ATOM 16267 N N . ILE D 2 12 ? -10.049 19.721 -88.567 1.00 15.28 12 ILE D N 1
ATOM 16268 C CA . ILE D 2 12 ? -10.259 18.384 -88.016 1.00 14.81 12 ILE D CA 1
ATOM 16269 C C . ILE D 2 12 ? -11.232 18.593 -86.863 1.00 14.61 12 ILE D C 1
ATOM 16270 O O . ILE D 2 12 ? -10.869 19.227 -85.877 1.00 14.99 12 ILE D O 1
ATOM 16286 N N . ARG D 2 13 ? -12.468 18.105 -86.992 1.00 13.88 13 ARG D N 1
ATOM 16287 C CA . ARG D 2 13 ? -13.493 18.519 -86.037 1.00 14.14 13 ARG D CA 1
ATOM 16288 C C . ARG D 2 13 ? -14.607 17.490 -85.956 1.00 14.01 13 ARG D C 1
ATOM 16289 O O . ARG D 2 13 ? -14.786 16.650 -86.848 1.00 14.80 13 ARG D O 1
ATOM 16310 N N . SER D 2 14 ? -15.405 17.612 -84.889 1.00 14.39 14 SER D N 1
ATOM 16311 C CA . SER D 2 14 ? -16.629 16.845 -84.760 1.00 14.00 14 SER D CA 1
ATOM 16312 C C . SER D 2 14 ? -17.813 17.785 -84.562 1.00 13.28 14 SER D C 1
ATOM 16313 O O . SER D 2 14 ? -17.671 18.914 -84.070 1.00 13.55 14 SER D O 1
ATOM 16321 N N . LYS D 2 15 ? -19.001 17.290 -84.901 1.00 13.76 15 LYS D N 1
ATOM 16322 C CA . LYS D 2 15 ? -20.249 17.946 -84.502 1.00 13.34 15 LYS D CA 1
ATOM 16323 C C . LYS D 2 15 ? -21.374 16.935 -84.648 1.00 13.40 15 LYS D C 1
ATOM 16324 O O . LYS D 2 15 ? -21.275 15.978 -85.417 1.00 14.68 15 LYS D O 1
ATOM 16343 N N . ASN D 2 16 ? -22.484 17.196 -83.967 1.00 13.79 16 ASN D N 1
ATOM 16344 C CA . ASN D 2 16 ? -23.684 16.434 -84.260 1.00 13.57 16 ASN D CA 1
ATOM 16345 C C . ASN D 2 16 ? -24.105 16.644 -85.703 1.00 13.89 16 ASN D C 1
ATOM 16346 O O . ASN D 2 16 ? -23.897 17.710 -86.286 1.00 15.00 16 ASN D O 1
ATOM 16357 N N . ALA D 2 17 ? -24.797 15.652 -86.239 1.00 13.89 17 ALA D N 1
ATOM 16358 C CA . ALA D 2 17 ? -25.666 15.839 -87.411 1.00 14.15 17 ALA D CA 1
ATOM 16359 C C . ALA D 2 17 ? -27.055 15.403 -86.956 1.00 14.91 17 ALA D C 1
ATOM 16360 O O . ALA D 2 17 ? -27.482 14.278 -87.187 1.00 15.53 17 ALA D O 1
ATOM 16367 N N . GLY D 2 18 ? -27.726 16.290 -86.248 1.00 14.97 18 GLY D N 1
ATOM 16368 C CA . GLY D 2 18 ? -28.884 15.916 -85.462 1.00 14.98 18 GLY D CA 1
ATOM 16369 C C . GLY D 2 18 ? -28.525 15.149 -84.204 1.00 14.59 18 GLY D C 1
ATOM 16370 O O . GLY D 2 18 ? -27.361 14.836 -83.962 1.00 15.41 18 GLY D O 1
ATOM 16374 N N . PRO D 2 19 ? -29.524 14.832 -83.370 1.00 14.23 19 PRO D N 1
ATOM 16375 C CA . PRO D 2 19 ? -29.242 14.262 -82.040 1.00 14.34 19 PRO D CA 1
ATOM 16376 C C . PRO D 2 19 ? -28.706 12.842 -82.049 1.00 14.26 19 PRO D C 1
ATOM 16377 O O . PRO D 2 19 ? -28.251 12.371 -80.997 1.00 15.96 19 PRO D O 1
ATOM 16388 N N . TYR D 2 20 ? -28.794 12.132 -83.178 1.00 14.39 20 TYR D N 1
ATOM 16389 C CA . TYR D 2 20 ? -28.537 10.698 -83.241 1.00 15.65 20 TYR D CA 1
ATOM 16390 C C . TYR D 2 20 ? -27.243 10.353 -83.963 1.00 15.98 20 TYR D C 1
ATOM 16391 O O . TYR D 2 20 ? -26.868 9.179 -83.992 1.00 17.10 20 TYR D O 1
ATOM 16409 N N . GLU D 2 21 ? -26.544 11.335 -84.531 1.00 15.44 21 GLU D N 1
ATOM 16410 C CA . GLU D 2 21 ? -25.383 11.048 -85.362 1.00 15.70 21 GLU D CA 1
ATOM 16411 C C . GLU D 2 21 ? -24.257 11.995 -85.011 1.00 15.37 21 GLU D C 1
ATOM 16412 O O . GLU D 2 21 ? -24.489 13.169 -84.718 1.00 15.90 21 GLU D O 1
ATOM 16424 N N . LEU D 2 22 ? -23.037 11.471 -85.065 1.00 15.08 22 LEU D N 1
ATOM 16425 C CA . LEU D 2 22 ? -21.821 12.242 -84.897 1.00 15.44 22 LEU D CA 1
ATOM 16426 C C . LEU D 2 22 ? -21.069 12.227 -86.221 1.00 14.81 22 LEU D C 1
ATOM 16427 O O . LEU D 2 22 ? -20.849 11.158 -86.796 1.00 16.61 22 LEU D O 1
ATOM 16443 N N . VAL D 2 23 ? -20.661 13.397 -86.688 1.00 14.82 23 VAL D N 1
ATOM 16444 C CA . VAL D 2 23 ? -19.873 13.512 -87.915 1.00 14.78 23 VAL D CA 1
ATOM 16445 C C . VAL D 2 23 ? -18.528 14.144 -87.611 1.00 14.89 23 VAL D C 1
ATOM 16446 O O . VAL D 2 23 ? -18.414 15.051 -86.774 1.00 16.03 23 VAL D O 1
ATOM 16459 N N . LEU D 2 24 ? -17.504 13.594 -88.233 1.00 14.91 24 LEU D N 1
ATOM 16460 C CA . LEU D 2 24 ? -16.143 14.093 -88.148 1.00 15.41 24 LEU D CA 1
ATOM 16461 C C . LEU D 2 24 ? -15.750 14.615 -89.521 1.00 14.94 24 LEU D C 1
ATOM 16462 O O . LEU D 2 24 ? -15.874 13.897 -90.526 1.00 16.86 24 LEU D O 1
ATOM 16478 N N . ASP D 2 25 ? -15.308 15.858 -89.576 1.00 14.58 25 ASP D N 1
ATOM 16479 C CA . ASP D 2 25 ? -14.944 16.487 -90.839 1.00 14.75 25 ASP D CA 1
ATOM 16480 C C . ASP D 2 25 ? -13.454 16.725 -90.844 1.00 14.74 25 ASP D C 1
ATOM 16481 O O . ASP D 2 25 ? -12.911 17.281 -89.878 1.00 15.69 25 ASP D O 1
ATOM 16490 N N . ILE D 2 26 ? -12.811 16.335 -91.941 1.00 15.02 26 ILE D N 1
ATOM 16491 C CA . ILE D 2 26 ? -11.409 16.620 -92.177 1.00 15.57 26 ILE D CA 1
ATOM 16492 C C . ILE D 2 26 ? -11.350 17.358 -93.508 1.00 15.66 26 ILE D C 1
ATOM 16493 O O . ILE D 2 26 ? -11.769 16.816 -94.540 1.00 17.26 26 ILE D O 1
ATOM 16509 N N . LEU D 2 27 ? -10.848 18.589 -93.501 1.00 15.24 27 LEU D N 1
ATOM 16510 C CA . LEU D 2 27 ? -10.668 19.342 -94.743 1.00 15.60 27 LEU D CA 1
ATOM 16511 C C . LEU D 2 27 ? -9.192 19.653 -94.930 1.00 15.34 27 LEU D C 1
ATOM 16512 O O . LEU D 2 27 ? -8.538 20.166 -94.016 1.00 16.00 27 LEU D O 1
ATOM 16528 N N . PHE D 2 28 ? -8.701 19.369 -96.127 1.00 16.18 28 PHE D N 1
ATOM 16529 C CA . PHE D 2 28 ? -7.294 19.526 -96.444 1.00 16.95 28 PHE D CA 1
ATOM 16530 C C . PHE D 2 28 ? -6.997 20.897 -97.001 1.00 19.31 28 PHE D C 1
ATOM 16531 O O . PHE D 2 28 ? -7.824 21.516 -97.666 1.00 21.12 28 PHE D O 1
ATOM 16548 N N . LYS D 2 29 ? -5.794 21.378 -96.700 1.00 20.46 29 LYS D N 1
ATOM 16549 C CA . LYS D 2 29 ? -5.380 22.667 -97.234 1.00 23.81 29 LYS D CA 1
ATOM 16550 C C . LYS D 2 29 ? -5.310 22.636 -98.757 1.00 22.58 29 LYS D C 1
ATOM 16551 O O . LYS D 2 29 ? -5.675 23.614 -99.422 1.00 24.46 29 LYS D O 1
ATOM 16570 N N . THR D 2 30 ? -4.855 21.525 -99.338 1.00 20.29 30 THR D N 1
ATOM 16571 C CA . THR D 2 30 ? -4.708 21.454 -100.785 1.00 20.03 30 THR D CA 1
ATOM 16572 C C . THR D 2 30 ? -5.411 20.238 -101.380 1.00 18.35 30 THR D C 1
ATOM 16573 O O . THR D 2 30 ? -5.538 19.182 -100.746 1.00 17.81 30 THR D O 1
ATOM 16584 N N A ARG D 2 31 ? -5.864 20.394 -102.626 0.47 19.36 31 ARG D N 1
ATOM 16585 N N B ARG D 2 31 ? -5.860 20.399 -102.628 0.53 18.97 31 ARG D N 1
ATOM 16586 C CA A ARG D 2 31 ? -6.390 19.246 -103.358 0.47 20.05 31 ARG D CA 1
ATOM 16587 C CA B ARG D 2 31 ? -6.386 19.266 -103.386 0.53 19.23 31 ARG D CA 1
ATOM 16588 C C A ARG D 2 31 ? -5.318 18.177 -103.537 0.47 18.89 31 ARG D C 1
ATOM 16589 C C B ARG D 2 31 ? -5.325 18.187 -103.568 0.53 18.48 31 ARG D C 1
ATOM 16590 O O A ARG D 2 31 ? -5.604 16.977 -103.453 0.47 18.51 31 ARG D O 1
ATOM 16591 O O B ARG D 2 31 ? -5.623 16.988 -103.494 0.53 18.20 31 ARG D O 1
ATOM 16632 N N . GLU D 2 32 ? -4.076 18.594 -103.791 1.00 18.23 32 GLU D N 1
ATOM 16633 C CA . GLU D 2 32 ? -2.994 17.627 -103.938 1.00 17.63 32 GLU D CA 1
ATOM 16634 C C . GLU D 2 32 ? -2.928 16.684 -102.749 1.00 17.63 32 GLU D C 1
ATOM 16635 O O . GLU D 2 32 ? -2.826 15.461 -102.915 1.00 18.44 32 GLU D O 1
ATOM 16648 N N . ASP D 2 33 ? -2.986 17.234 -101.540 1.00 16.85 33 ASP D N 1
ATOM 16649 C CA . ASP D 2 33 ? -2.842 16.406 -100.353 1.00 16.91 33 ASP D CA 1
ATOM 16650 C C . ASP D 2 33 ? -4.082 15.555 -100.135 1.00 17.18 33 ASP D C 1
ATOM 16651 O O . ASP D 2 33 ? -3.979 14.384 -99.747 1.00 17.52 33 ASP D O 1
ATOM 16660 N N . TYR D 2 34 ? -5.261 16.142 -100.354 1.00 16.67 34 TYR D N 1
ATOM 16661 C CA . TYR D 2 34 ? -6.506 15.389 -100.248 1.00 17.28 34 TYR D CA 1
ATOM 16662 C C . TYR D 2 34 ? -6.472 14.172 -101.154 1.00 17.27 34 TYR D C 1
ATOM 16663 O O . TYR D 2 34 ? -6.822 13.059 -100.745 1.00 16.54 34 TYR D O 1
ATOM 16681 N N . GLN D 2 35 ? -6.073 14.375 -102.408 1.00 17.61 35 GLN D N 1
ATOM 16682 C CA . GLN D 2 35 ? -6.063 13.269 -103.354 1.00 18.61 35 GLN D CA 1
ATOM 16683 C C . GLN D 2 35 ? -5.027 12.223 -102.974 1.00 17.91 35 GLN D C 1
ATOM 16684 O O . GLN D 2 35 ? -5.272 11.024 -103.135 1.00 18.69 35 GLN D O 1
ATOM 16698 N N . ARG D 2 36 ? -3.860 12.649 -102.478 1.00 17.09 36 ARG D N 1
ATOM 16699 C CA . ARG D 2 36 ? -2.866 11.680 -102.023 1.00 17.84 36 ARG D CA 1
ATOM 16700 C C . ARG D 2 36 ? -3.437 10.810 -100.905 1.00 17.81 36 ARG D C 1
ATOM 16701 O O . ARG D 2 36 ? -3.289 9.582 -100.914 1.00 19.22 36 ARG D O 1
ATOM 16722 N N . VAL D 2 37 ? -4.101 11.435 -99.929 1.00 17.35 37 VAL D N 1
ATOM 16723 C CA . VAL D 2 37 ? -4.714 10.669 -98.849 1.00 17.91 37 VAL D CA 1
ATOM 16724 C C . VAL D 2 37 ? -5.815 9.764 -99.389 1.00 18.42 37 VAL D C 1
ATOM 16725 O O . VAL D 2 37 ? -5.884 8.577 -99.058 1.00 19.08 37 VAL D O 1
ATOM 16738 N N . LYS D 2 38 ? -6.685 10.306 -100.240 1.00 18.66 38 LYS D N 1
ATOM 16739 C CA . LYS D 2 38 ? -7.793 9.511 -100.758 1.00 19.62 38 LYS D CA 1
ATOM 16740 C C . LYS D 2 38 ? -7.288 8.283 -101.509 1.00 19.71 38 LYS D C 1
ATOM 16741 O O . LYS D 2 38 ? -7.754 7.156 -101.285 1.00 20.79 38 LYS D O 1
ATOM 16760 N N . ARG D 2 39 ? -6.358 8.494 -102.436 1.00 19.83 39 ARG D N 1
ATOM 16761 C CA . ARG D 2 39 ? -5.878 7.416 -103.288 1.00 21.23 39 ARG D CA 1
ATOM 16762 C C . ARG D 2 39 ? -5.030 6.420 -102.505 1.00 21.55 39 ARG D C 1
ATOM 16763 O O . ARG D 2 39 ? -4.855 5.282 -102.955 1.00 22.91 39 ARG D O 1
ATOM 16784 N N . SER D 2 40 ? -4.533 6.803 -101.331 1.00 21.13 40 SER D N 1
ATOM 16785 C CA . SER D 2 40 ? -3.720 5.882 -100.549 1.00 21.60 40 SER D CA 1
ATOM 16786 C C . SER D 2 40 ? -4.544 4.763 -99.933 1.00 22.06 40 SER D C 1
ATOM 16787 O O . SER D 2 40 ? -3.984 3.724 -99.577 1.00 23.33 40 SER D O 1
ATOM 16795 N N . GLU D 2 41 ? -5.845 4.975 -99.756 1.00 22.84 41 GLU D N 1
ATOM 16796 C CA . GLU D 2 41 ? -6.737 4.012 -99.117 1.00 25.31 41 GLU D CA 1
ATOM 16797 C C . GLU D 2 41 ? -6.339 3.709 -97.681 1.00 23.81 41 GLU D C 1
ATOM 16798 O O . GLU D 2 41 ? -6.763 2.696 -97.117 1.00 25.56 41 GLU D O 1
ATOM 16810 N N . GLN D 2 42 ? -5.583 4.602 -97.043 1.00 21.88 42 GLN D N 1
ATOM 16811 C CA . GLN D 2 42 ? -5.180 4.393 -95.656 1.00 20.90 42 GLN D CA 1
ATOM 16812 C C . GLN D 2 42 ? -6.194 4.875 -94.616 1.00 20.06 42 GLN D C 1
ATOM 16813 O O . GLN D 2 42 ? -6.128 4.440 -93.460 1.00 21.60 42 GLN D O 1
ATOM 16827 N N A LEU D 2 43 ? -7.129 5.756 -94.973 0.63 19.56 43 LEU D N 1
ATOM 16828 N N B LEU D 2 43 ? -7.123 5.756 -94.980 0.37 20.39 43 LEU D N 1
ATOM 16829 C CA A LEU D 2 43 ? -8.115 6.251 -94.005 0.63 20.65 43 LEU D CA 1
ATOM 16830 C CA B LEU D 2 43 ? -8.117 6.251 -94.026 0.37 21.60 43 LEU D CA 1
ATOM 16831 C C A LEU D 2 43 ? -9.327 5.329 -94.072 0.63 22.05 43 LEU D C 1
ATOM 16832 C C B LEU D 2 43 ? -9.311 5.308 -94.096 0.37 22.32 43 LEU D C 1
ATOM 16833 O O A LEU D 2 43 ? -10.303 5.578 -94.780 0.63 23.81 43 LEU D O 1
ATOM 16834 O O B LEU D 2 43 ? -10.283 5.551 -94.810 0.37 23.61 43 LEU D O 1
ATOM 16865 N N . THR D 2 44 ? -9.237 4.223 -93.335 1.00 21.66 44 THR D N 1
ATOM 16866 C CA . THR D 2 44 ? -10.209 3.147 -93.393 1.00 21.42 44 THR D CA 1
ATOM 16867 C C . THR D 2 44 ? -11.145 3.135 -92.188 1.00 20.07 44 THR D C 1
ATOM 16868 O O . THR D 2 44 ? -10.845 3.705 -91.128 1.00 19.45 44 THR D O 1
ATOM 16880 N N . PRO D 2 45 ? -12.297 2.460 -92.313 1.00 21.66 45 PRO D N 1
ATOM 16881 C CA . PRO D 2 45 ? -13.149 2.266 -91.128 1.00 22.12 45 PRO D CA 1
ATOM 16882 C C . PRO D 2 45 ? -12.403 1.592 -89.990 1.00 22.21 45 PRO D C 1
ATOM 16883 O O . PRO D 2 45 ? -12.612 1.943 -88.823 1.00 21.93 45 PRO D O 1
ATOM 16894 N N . GLN D 2 46 ? -11.529 0.629 -90.301 1.00 22.02 46 GLN D N 1
ATOM 16895 C CA . GLN D 2 46 ? -10.795 -0.076 -89.252 1.00 23.00 46 GLN D CA 1
ATOM 16896 C C . GLN D 2 46 ? -9.862 0.863 -88.501 1.00 22.15 46 GLN D C 1
ATOM 16897 O O . GLN D 2 46 ? -9.738 0.779 -87.268 1.00 22.80 46 GLN D O 1
ATOM 16911 N N . LEU D 2 47 ? -9.195 1.770 -89.215 1.00 21.43 47 LEU D N 1
ATOM 16912 C CA . LEU D 2 47 ? -8.351 2.749 -88.543 1.00 21.21 47 LEU D CA 1
ATOM 16913 C C . LEU D 2 47 ? -9.176 3.596 -87.586 1.00 19.96 47 LEU D C 1
ATOM 16914 O O . LEU D 2 47 ? -8.827 3.765 -86.407 1.00 20.04 47 LEU D O 1
ATOM 16930 N N . ILE D 2 48 ? -10.267 4.170 -88.086 1.00 20.64 48 ILE D N 1
ATOM 16931 C CA . ILE D 2 48 ? -11.071 5.065 -87.261 1.00 19.95 48 ILE D CA 1
ATOM 16932 C C . ILE D 2 48 ? -11.649 4.309 -86.076 1.00 19.03 48 ILE D C 1
ATOM 16933 O O . ILE D 2 48 ? -11.661 4.807 -84.947 1.00 18.95 48 ILE D O 1
ATOM 16949 N N . ALA D 2 49 ? -12.149 3.095 -86.318 1.00 20.15 49 ALA D N 1
ATOM 16950 C CA . ALA D 2 49 ? -12.770 2.329 -85.249 1.00 21.87 49 ALA D CA 1
ATOM 16951 C C . ALA D 2 49 ? -11.781 2.073 -84.122 1.00 21.57 49 ALA D C 1
ATOM 16952 O O . ALA D 2 49 ? -12.118 2.224 -82.943 1.00 23.27 49 ALA D O 1
ATOM 16959 N N . GLY D 2 50 ? -10.545 1.715 -84.469 1.00 21.15 50 GLY D N 1
ATOM 16960 C CA . GLY D 2 50 ? -9.532 1.499 -83.449 1.00 22.21 50 GLY D CA 1
ATOM 16961 C C . GLY D 2 50 ? -9.237 2.751 -82.649 1.00 21.82 50 GLY D C 1
ATOM 16962 O O . GLY D 2 50 ? -9.089 2.698 -81.425 1.00 24.16 50 GLY D O 1
ATOM 16966 N N . LEU D 2 51 ? -9.167 3.895 -83.325 1.00 19.94 51 LEU D N 1
ATOM 16967 C CA . LEU D 2 51 ? -8.882 5.136 -82.621 1.00 19.90 51 LEU D CA 1
ATOM 16968 C C . LEU D 2 51 ? -9.995 5.523 -81.654 1.00 19.86 51 LEU D C 1
ATOM 16969 O O . LEU D 2 51 ? -9.725 6.188 -80.652 1.00 20.10 51 LEU D O 1
ATOM 16985 N N . TYR D 2 52 ? -11.236 5.144 -81.947 1.00 19.34 52 TYR D N 1
ATOM 16986 C CA . TYR D 2 52 ? -12.406 5.536 -81.150 1.00 19.38 52 TYR D CA 1
ATOM 16987 C C . TYR D 2 52 ? -12.889 4.453 -80.198 1.00 19.96 52 TYR D C 1
ATOM 16988 O O . TYR D 2 52 ? -13.877 4.673 -79.488 1.00 21.74 52 TYR D O 1
ATOM 17006 N N . ASN D 2 53 ? -12.231 3.293 -80.160 1.00 20.30 53 ASN D N 1
ATOM 17007 C CA . ASN D 2 53 ? -12.680 2.176 -79.336 1.00 21.96 53 ASN D CA 1
ATOM 17008 C C . ASN D 2 53 ? -14.107 1.745 -79.689 1.00 23.01 53 ASN D C 1
ATOM 17009 O O . ASN D 2 53 ? -14.966 1.579 -78.819 1.00 25.21 53 ASN D O 1
ATOM 17020 N N . VAL D 2 54 ? -14.356 1.550 -80.989 1.00 21.91 54 VAL D N 1
ATOM 17021 C CA . VAL D 2 54 ? -15.604 0.977 -81.475 1.00 22.90 54 VAL D CA 1
ATOM 17022 C C . VAL D 2 54 ? -15.262 -0.122 -82.472 1.00 24.30 54 VAL D C 1
ATOM 17023 O O . VAL D 2 54 ? -14.126 -0.230 -82.933 1.00 24.59 54 VAL D O 1
ATOM 17036 N N . LYS D 2 55 ? -16.250 -0.964 -82.781 1.00 26.46 55 LYS D N 1
ATOM 17037 C CA . LYS D 2 55 ? -16.067 -1.979 -83.810 1.00 28.72 55 LYS D CA 1
ATOM 17038 C C . LYS D 2 55 ? -16.075 -1.316 -85.192 1.00 26.98 55 LYS D C 1
ATOM 17039 O O . LYS D 2 55 ? -16.738 -0.288 -85.392 1.00 24.66 55 LYS D O 1
ATOM 17058 N N . PRO D 2 56 ? -15.354 -1.884 -86.173 1.00 27.68 56 PRO D N 1
ATOM 17059 C CA . PRO D 2 56 ? -15.366 -1.259 -87.509 1.00 27.86 56 PRO D CA 1
ATOM 17060 C C . PRO D 2 56 ? -16.755 -1.079 -88.106 1.00 27.78 56 PRO D C 1
ATOM 17061 O O . PRO D 2 56 ? -17.006 -0.065 -88.769 1.00 26.35 56 PRO D O 1
ATOM 17072 N N A ASP D 2 57 ? -17.667 -2.033 -87.884 0.52 28.83 57 ASP D N 1
ATOM 17073 N N B ASP D 2 57 ? -17.667 -2.029 -87.889 0.48 29.11 57 ASP D N 1
ATOM 17074 C CA A ASP D 2 57 ? -19.024 -1.924 -88.410 0.52 30.00 57 ASP D CA 1
ATOM 17075 C CA B ASP D 2 57 ? -19.015 -1.904 -88.430 0.48 30.52 57 ASP D CA 1
ATOM 17076 C C A ASP D 2 57 ? -19.815 -0.783 -87.782 0.52 28.48 57 ASP D C 1
ATOM 17077 C C B ASP D 2 57 ? -19.805 -0.765 -87.795 0.48 28.72 57 ASP D C 1
ATOM 17078 O O A ASP D 2 57 ? -20.880 -0.433 -88.305 0.52 28.87 57 ASP D O 1
ATOM 17079 O O B ASP D 2 57 ? -20.871 -0.414 -88.315 0.48 29.09 57 ASP D O 1
ATOM 17096 N N . PHE D 2 58 ? -19.318 -0.183 -86.693 1.00 26.20 58 PHE D N 1
ATOM 17097 C CA . PHE D 2 58 ? -19.974 0.991 -86.117 1.00 22.99 58 PHE D CA 1
ATOM 17098 C C . PHE D 2 58 ? -19.812 2.226 -87.002 1.00 22.50 58 PHE D C 1
ATOM 17099 O O . PHE D 2 58 ? -20.664 3.123 -86.986 1.00 23.91 58 PHE D O 1
ATOM 17117 N N . ILE D 2 59 ? -18.736 2.298 -87.780 1.00 20.66 59 ILE D N 1
ATOM 17118 C CA . ILE D 2 59 ? -18.556 3.399 -88.710 1.00 20.74 59 ILE D CA 1
ATOM 17119 C C . ILE D 2 59 ? -19.596 3.239 -89.804 1.00 21.54 59 ILE D C 1
ATOM 17120 O O . ILE D 2 59 ? -19.632 2.214 -90.492 1.00 24.01 59 ILE D O 1
ATOM 17136 N N . HIS D 2 60 ? -20.450 4.238 -89.955 1.00 19.93 60 HIS D N 1
ATOM 17137 C CA . HIS D 2 60 ? -21.534 4.132 -90.925 1.00 19.64 60 HIS D CA 1
ATOM 17138 C C . HIS D 2 60 ? -21.051 4.443 -92.334 1.00 19.14 60 HIS D C 1
ATOM 17139 O O . HIS D 2 60 ? -21.283 3.657 -93.260 1.00 20.89 60 HIS D O 1
ATOM 17153 N N . ARG D 2 61 ? -20.379 5.579 -92.519 1.00 18.25 61 ARG D N 1
ATOM 17154 C CA . ARG D 2 61 ? -19.879 5.954 -93.836 1.00 18.44 61 ARG D CA 1
ATOM 17155 C C . ARG D 2 61 ? -18.618 6.785 -93.696 1.00 17.24 61 ARG D C 1
ATOM 17156 O O . ARG D 2 61 ? -18.444 7.498 -92.710 1.00 17.38 61 ARG D O 1
ATOM 17177 N N . ILE D 2 62 ? -17.746 6.681 -94.699 1.00 16.75 62 ILE D N 1
ATOM 17178 C CA . ILE D 2 62 ? -16.649 7.612 -94.918 1.00 17.11 62 ILE D CA 1
ATOM 17179 C C . ILE D 2 62 ? -16.875 8.183 -96.309 1.00 17.45 62 ILE D C 1
ATOM 17180 O O . ILE D 2 62 ? -16.884 7.437 -97.303 1.00 19.61 62 ILE D O 1
ATOM 17196 N N . ILE D 2 63 ? -17.101 9.492 -96.381 1.00 17.26 63 ILE D N 1
ATOM 17197 C CA . ILE D 2 63 ? -17.541 10.159 -97.604 1.00 16.61 63 ILE D CA 1
ATOM 17198 C C . ILE D 2 63 ? -16.442 11.102 -98.058 1.00 17.23 63 ILE D C 1
ATOM 17199 O O . ILE D 2 63 ? -16.045 12.017 -97.318 1.00 17.68 63 ILE D O 1
ATOM 17215 N N . TRP D 2 64 ? -15.978 10.885 -99.285 1.00 16.39 64 TRP D N 1
ATOM 17216 C CA . TRP D 2 64 ? -14.912 11.671 -99.899 1.00 16.48 64 TRP D CA 1
ATOM 17217 C C . TRP D 2 64 ? -15.586 12.722 -100.759 1.00 16.85 64 TRP D C 1
ATOM 17218 O O . TRP D 2 64 ? -16.091 12.416 -101.844 1.00 18.39 64 TRP D O 1
ATOM 17239 N N . PHE D 2 65 ? -15.616 13.956 -100.267 1.00 16.67 65 PHE D N 1
ATOM 17240 C CA . PHE D 2 65 ? -16.341 15.065 -100.891 1.00 17.19 65 PHE D CA 1
ATOM 17241 C C . PHE D 2 65 ? -15.332 15.896 -101.671 1.00 18.12 65 PHE D C 1
ATOM 17242 O O . PHE D 2 65 ? -14.749 16.853 -101.166 1.00 17.46 65 PHE D O 1
ATOM 17259 N N . ASP D 2 66 ? -15.160 15.538 -102.943 1.00 19.23 66 ASP D N 1
ATOM 17260 C CA . ASP D 2 66 ? -14.122 16.146 -103.767 1.00 21.77 66 ASP D CA 1
ATOM 17261 C C . ASP D 2 66 ? -14.240 17.663 -103.893 1.00 21.88 66 ASP D C 1
ATOM 17262 O O . ASP D 2 66 ? -13.199 18.344 -103.846 1.00 22.14 66 ASP D O 1
ATOM 17271 N N . PRO D 2 67 ? -15.422 18.257 -104.038 1.00 22.23 67 PRO D N 1
ATOM 17272 C CA . PRO D 2 67 ? -15.478 19.727 -104.188 1.00 23.24 67 PRO D CA 1
ATOM 17273 C C . PRO D 2 67 ? -14.908 20.512 -102.999 1.00 23.12 67 PRO D C 1
ATOM 17274 O O . PRO D 2 67 ? -14.520 21.679 -103.166 1.00 23.85 67 PRO D O 1
ATOM 17285 N N . ALA D 2 68 ? -14.839 19.921 -101.810 1.00 21.84 68 ALA D N 1
ATOM 17286 C CA . ALA D 2 68 ? -14.306 20.592 -100.623 1.00 21.45 68 ALA D CA 1
ATOM 17287 C C . ALA D 2 68 ? -12.913 20.098 -100.258 1.00 19.72 68 ALA D C 1
ATOM 17288 O O . ALA D 2 68 ? -12.364 20.548 -99.243 1.00 20.77 68 ALA D O 1
ATOM 17295 N N . ASN D 2 69 ? -12.351 19.149 -101.014 1.00 18.26 69 ASN D N 1
ATOM 17296 C CA . ASN D 2 69 ? -11.120 18.469 -100.595 1.00 16.98 69 ASN D CA 1
ATOM 17297 C C . ASN D 2 69 ? -11.253 17.993 -99.153 1.00 16.45 69 ASN D C 1
ATOM 17298 O O . ASN D 2 69 ? -10.384 18.205 -98.307 1.00 16.65 69 ASN D O 1
ATOM 17309 N N . ALA D 2 70 ? -12.372 17.338 -98.884 1.00 15.75 70 ALA D N 1
ATOM 17310 C CA . ALA D 2 70 ? -12.762 17.020 -97.524 1.00 16.16 70 ALA D CA 1
ATOM 17311 C C . ALA D 2 70 ? -13.264 15.593 -97.437 1.00 15.00 70 ALA D C 1
ATOM 17312 O O . ALA D 2 70 ? -13.825 15.048 -98.397 1.00 16.62 70 ALA D O 1
ATOM 17319 N N . VAL D 2 71 ? -13.080 14.989 -96.269 1.00 15.38 71 VAL D N 1
ATOM 17320 C CA . VAL D 2 71 ? -13.653 13.683 -95.993 1.00 16.29 71 VAL D CA 1
ATOM 17321 C C . VAL D 2 71 ? -14.493 13.801 -94.728 1.00 16.06 71 VAL D C 1
ATOM 17322 O O . VAL D 2 71 ? -14.131 14.514 -93.785 1.00 17.71 71 VAL D O 1
ATOM 17335 N N . LYS D 2 72 ? -15.646 13.160 -94.737 1.00 15.82 72 LYS D N 1
ATOM 17336 C CA . LYS D 2 72 ? -16.545 13.151 -93.590 1.00 16.22 72 LYS D CA 1
ATOM 17337 C C . LYS D 2 72 ? -16.736 11.719 -93.124 1.00 15.32 72 LYS D C 1
ATOM 17338 O O . LYS D 2 72 ? -17.057 10.838 -93.930 1.00 15.94 72 LYS D O 1
ATOM 17357 N N . ILE D 2 73 ? -16.532 11.490 -91.827 1.00 14.83 73 ILE D N 1
ATOM 17358 C CA . ILE D 2 73 ? -16.772 10.200 -91.197 1.00 15.40 73 ILE D CA 1
ATOM 17359 C C . ILE D 2 73 ? -18.082 10.319 -90.429 1.00 14.59 73 ILE D C 1
ATOM 17360 O O . ILE D 2 73 ? -18.252 11.245 -89.628 1.00 15.95 73 ILE D O 1
ATOM 17376 N N . VAL D 2 74 ? -18.972 9.363 -90.617 1.00 14.57 74 VAL D N 1
ATOM 17377 C CA . VAL D 2 74 ? -20.289 9.391 -90.000 1.00 15.72 74 VAL D CA 1
ATOM 17378 C C . VAL D 2 74 ? -20.439 8.168 -89.118 1.00 16.31 74 VAL D C 1
ATOM 17379 O O . VAL D 2 74 ? -20.207 7.047 -89.570 1.00 17.42 74 VAL D O 1
ATOM 17392 N N A MET D 2 75 ? -20.846 8.380 -87.874 0.70 17.10 75 MET D N 1
ATOM 17393 N N B MET D 2 75 ? -20.834 8.366 -87.868 0.30 17.45 75 MET D N 1
ATOM 17394 C CA A MET D 2 75 ? -21.203 7.258 -87.026 0.70 18.12 75 MET D CA 1
ATOM 17395 C CA B MET D 2 75 ? -21.171 7.241 -87.011 0.30 18.66 75 MET D CA 1
ATOM 17396 C C A MET D 2 75 ? -22.406 7.617 -86.174 0.70 17.30 75 MET D C 1
ATOM 17397 C C B MET D 2 75 ? -22.368 7.611 -86.153 0.30 17.79 75 MET D C 1
ATOM 17398 O O A MET D 2 75 ? -22.720 8.796 -85.980 0.70 17.82 75 MET D O 1
ATOM 17399 O O B MET D 2 75 ? -22.630 8.796 -85.916 0.30 18.18 75 MET D O 1
ATOM 17426 N N . PRO D 2 76 ? -23.121 6.625 -85.683 1.00 16.93 76 PRO D N 1
ATOM 17427 C CA . PRO D 2 76 ? -24.182 6.919 -84.738 1.00 17.25 76 PRO D CA 1
ATOM 17428 C C . PRO D 2 76 ? -23.610 7.424 -83.426 1.00 17.36 76 PRO D C 1
ATOM 17429 O O . PRO D 2 76 ? -22.490 7.130 -83.030 1.00 18.22 76 PRO D O 1
ATOM 17440 N N . ARG D 2 77 ? -24.353 8.260 -82.747 1.00 16.40 77 ARG D N 1
ATOM 17441 C CA . ARG D 2 77 ? -24.048 8.633 -81.352 1.00 16.39 77 ARG D CA 1
ATOM 17442 C C . ARG D 2 77 ? -24.490 7.486 -80.467 1.00 18.01 77 ARG D C 1
ATOM 17443 O O . ARG D 2 77 ? -25.656 7.047 -80.495 1.00 20.37 77 ARG D O 1
ATOM 17464 N N . ASP D 2 78 ? -23.545 6.988 -79.669 1.00 19.88 78 ASP D N 1
ATOM 17465 C CA . ASP D 2 78 ? -23.931 5.913 -78.743 1.00 20.05 78 ASP D CA 1
ATOM 17466 C C . ASP D 2 78 ? -24.667 6.414 -77.504 1.00 19.08 78 ASP D C 1
ATOM 17467 O O . ASP D 2 78 ? -25.195 5.594 -76.757 1.00 21.29 78 ASP D O 1
ATOM 17476 N N . ILE D 2 79 ? -24.728 7.727 -77.303 1.00 17.42 79 ILE D N 1
ATOM 17477 C CA . ILE D 2 79 ? -25.608 8.392 -76.352 1.00 17.17 79 ILE D CA 1
ATOM 17478 C C . ILE D 2 79 ? -26.327 9.482 -77.140 1.00 16.45 79 ILE D C 1
ATOM 17479 O O . ILE D 2 79 ? -25.686 10.402 -77.660 1.00 16.71 79 ILE D O 1
ATOM 17495 N N A ILE D 2 80 ? -27.654 9.371 -77.236 0.51 16.78 80 ILE D N 1
ATOM 17496 N N B ILE D 2 80 ? -27.652 9.379 -77.232 0.49 16.89 80 ILE D N 1
ATOM 17497 C CA A ILE D 2 80 ? -28.424 10.393 -77.929 0.51 16.41 80 ILE D CA 1
ATOM 17498 C CA B ILE D 2 80 ? -28.417 10.391 -77.947 0.49 16.67 80 ILE D CA 1
ATOM 17499 C C A ILE D 2 80 ? -28.138 11.738 -77.276 0.51 15.26 80 ILE D C 1
ATOM 17500 C C B ILE D 2 80 ? -28.195 11.739 -77.278 0.49 15.51 80 ILE D C 1
ATOM 17501 O O A ILE D 2 80 ? -28.000 11.837 -76.052 0.51 15.50 80 ILE D O 1
ATOM 17502 O O B ILE D 2 80 ? -28.149 11.842 -76.048 0.49 15.59 80 ILE D O 1
ATOM 17533 N N . SER D 2 81 ? -28.052 12.786 -78.086 1.00 15.80 81 SER D N 1
ATOM 17534 C CA . SER D 2 81 ? -27.771 14.116 -77.569 1.00 14.89 81 SER D CA 1
ATOM 17535 C C . SER D 2 81 ? -28.753 14.500 -76.465 1.00 15.21 81 SER D C 1
ATOM 17536 O O . SER D 2 81 ? -29.966 14.518 -76.676 1.00 14.83 81 SER D O 1
ATOM 17545 N N . GLY D 2 82 ? -28.218 14.819 -75.285 1.00 15.35 82 GLY D N 1
ATOM 17546 C CA . GLY D 2 82 ? -29.028 15.220 -74.152 1.00 15.81 82 GLY D CA 1
ATOM 17547 C C . GLY D 2 82 ? -29.562 14.087 -73.309 1.00 16.17 82 GLY D C 1
ATOM 17548 O O . GLY D 2 82 ? -30.200 14.350 -72.285 1.00 17.13 82 GLY D O 1
ATOM 17552 N N . ASN D 2 83 ? -29.353 12.840 -73.701 1.00 15.71 83 ASN D N 1
ATOM 17553 C CA . ASN D 2 83 ? -29.800 11.752 -72.851 1.00 16.15 83 ASN D CA 1
ATOM 17554 C C . ASN D 2 83 ? -29.042 11.774 -71.523 1.00 16.68 83 ASN D C 1
ATOM 17555 O O . ASN D 2 83 ? -27.911 12.281 -71.407 1.00 17.07 83 ASN D O 1
ATOM 17566 N N . VAL D 2 84 ? -29.679 11.213 -70.497 1.00 17.06 84 VAL D N 1
ATOM 17567 C CA . VAL D 2 84 ? -28.980 11.035 -69.229 1.00 17.57 84 VAL D CA 1
ATOM 17568 C C . VAL D 2 84 ? -27.685 10.285 -69.493 1.00 17.99 84 VAL D C 1
ATOM 17569 O O . VAL D 2 84 ? -27.661 9.291 -70.223 1.00 18.77 84 VAL D O 1
ATOM 17582 N N . GLY D 2 85 ? -26.599 10.767 -68.912 1.00 17.42 85 GLY D N 1
ATOM 17583 C CA . GLY D 2 85 ? -25.304 10.156 -69.109 1.00 17.46 85 GLY D CA 1
ATOM 17584 C C . GLY D 2 85 ? -24.476 10.745 -70.241 1.00 16.54 85 GLY D C 1
ATOM 17585 O O . GLY D 2 85 ? -23.330 10.319 -70.422 1.00 18.80 85 GLY D O 1
ATOM 17589 N N . ASP D 2 86 ? -25.010 11.715 -70.989 1.00 16.29 86 ASP D N 1
ATOM 17590 C CA . ASP D 2 86 ? -24.259 12.299 -72.092 1.00 15.91 86 ASP D CA 1
ATOM 17591 C C . ASP D 2 86 ? -22.996 12.973 -71.583 1.00 16.20 86 ASP D C 1
ATOM 17592 O O . ASP D 2 86 ? -22.907 13.381 -70.422 1.00 17.09 86 ASP D O 1
ATOM 17601 N N . ASN D 2 87 ? -22.013 13.077 -72.480 1.00 15.78 87 ASN D N 1
ATOM 17602 C CA . ASN D 2 87 ? -20.786 13.819 -72.245 1.00 15.52 87 ASN D CA 1
ATOM 17603 C C . ASN D 2 87 ? -20.626 15.057 -73.106 1.00 15.14 87 ASN D C 1
ATOM 17604 O O . ASN D 2 87 ? -19.779 15.897 -72.810 1.00 15.50 87 ASN D O 1
ATOM 17615 N N . ASP D 2 88 ? -21.370 15.171 -74.203 1.00 14.18 88 ASP D N 1
ATOM 17616 C CA . ASP D 2 88 ? -21.096 16.234 -75.174 1.00 13.50 88 ASP D CA 1
ATOM 17617 C C . ASP D 2 88 ? -22.387 16.423 -75.974 1.00 13.88 88 ASP D C 1
ATOM 17618 O O . ASP D 2 88 ? -22.550 15.841 -77.039 1.00 14.71 88 ASP D O 1
ATOM 17627 N N . VAL D 2 89 ? -23.252 17.286 -75.485 1.00 13.67 89 VAL D N 1
ATOM 17628 C CA . VAL D 2 89 ? -24.597 17.389 -76.051 1.00 13.23 89 VAL D CA 1
ATOM 17629 C C . VAL D 2 89 ? -24.553 17.841 -77.508 1.00 13.37 89 VAL D C 1
ATOM 17630 O O . VAL D 2 89 ? -25.314 17.340 -78.349 1.00 13.90 89 VAL D O 1
ATOM 17643 N N . TYR D 2 90 ? -23.689 18.792 -77.824 1.00 12.83 90 TYR D N 1
ATOM 17644 C CA . TYR D 2 90 ? -23.590 19.310 -79.187 1.00 13.66 90 TYR D CA 1
ATOM 17645 C C . TYR D 2 90 ? -22.678 18.471 -80.083 1.00 13.34 90 TYR D C 1
ATOM 17646 O O . TYR D 2 90 ? -22.625 18.707 -81.299 1.00 14.24 90 TYR D O 1
ATOM 17664 N N . GLY D 2 91 ? -21.986 17.493 -79.524 1.00 13.63 91 GLY D N 1
ATOM 17665 C CA . GLY D 2 91 ? -21.086 16.648 -80.264 1.00 14.02 91 GLY D CA 1
ATOM 17666 C C . GLY D 2 91 ? -19.831 17.345 -80.729 1.00 13.61 91 GLY D C 1
ATOM 17667 O O . GLY D 2 91 ? -19.257 16.928 -81.740 1.00 14.43 91 GLY D O 1
ATOM 17671 N N . ALA D 2 92 ? -19.395 18.394 -80.036 1.00 14.17 92 ALA D N 1
ATOM 17672 C CA . ALA D 2 92 ? -18.428 19.339 -80.555 1.00 14.00 92 ALA D CA 1
ATOM 17673 C C . ALA D 2 92 ? -16.977 19.061 -80.221 1.00 14.59 92 ALA D C 1
ATOM 17674 O O . ALA D 2 92 ? -16.111 19.733 -80.804 1.00 13.85 92 ALA D O 1
ATOM 17681 N N . GLN D 2 93 ? -16.678 18.102 -79.358 1.00 14.08 93 GLN D N 1
ATOM 17682 C CA . GLN D 2 93 ? -15.304 17.910 -78.902 1.00 14.20 93 GLN D CA 1
ATOM 17683 C C . GLN D 2 93 ? -14.900 16.441 -78.913 1.00 14.23 93 GLN D C 1
ATOM 17684 O O . GLN D 2 93 ? -14.241 15.941 -77.988 1.00 15.07 93 GLN D O 1
ATOM 17698 N N . GLN D 2 94 ? -15.230 15.753 -80.006 1.00 14.00 94 GLN D N 1
ATOM 17699 C CA . GLN D 2 94 ? -14.961 14.333 -80.159 1.00 14.03 94 GLN D CA 1
ATOM 17700 C C . GLN D 2 94 ? -13.887 14.045 -81.196 1.00 15.04 94 GLN D C 1
ATOM 17701 O O . GLN D 2 94 ? -13.731 12.892 -81.587 1.00 16.01 94 GLN D O 1
ATOM 17715 N N . HIS D 2 95 ? -13.121 15.052 -81.611 1.00 14.74 95 HIS D N 1
ATOM 17716 C CA . HIS D 2 95 ? -12.172 14.899 -82.706 1.00 15.37 95 HIS D CA 1
ATOM 17717 C C . HIS D 2 95 ? -10.795 14.417 -82.290 1.00 15.51 95 HIS D C 1
ATOM 17718 O O . HIS D 2 95 ? -9.993 14.117 -83.162 1.00 16.84 95 HIS D O 1
ATOM 17732 N N . ALA D 2 96 ? -10.463 14.393 -81.011 1.00 15.94 96 ALA D N 1
ATOM 17733 C CA . ALA D 2 96 ? -9.065 14.277 -80.640 1.00 16.84 96 ALA D CA 1
ATOM 17734 C C . ALA D 2 96 ? -8.391 12.996 -81.102 1.00 17.04 96 ALA D C 1
ATOM 17735 O O . ALA D 2 96 ? -7.200 13.075 -81.438 1.00 17.16 96 ALA D O 1
ATOM 17742 N N . PRO D 2 97 ? -9.052 11.830 -81.172 1.00 17.31 97 PRO D N 1
ATOM 17743 C CA . PRO D 2 97 ? -8.337 10.637 -81.661 1.00 18.29 97 PRO D CA 1
ATOM 17744 C C . PRO D 2 97 ? -7.791 10.808 -83.066 1.00 17.90 97 PRO D C 1
ATOM 17745 O O . PRO D 2 97 ? -6.769 10.196 -83.408 1.00 19.48 97 PRO D O 1
ATOM 17756 N N . LEU D 2 98 ? -8.440 11.630 -83.898 1.00 16.57 98 LEU D N 1
ATOM 17757 C CA . LEU D 2 98 ? -7.949 11.820 -85.260 1.00 16.65 98 LEU D CA 1
ATOM 17758 C C . LEU D 2 98 ? -6.609 12.534 -85.291 1.00 17.35 98 LEU D C 1
ATOM 17759 O O . LEU D 2 98 ? -5.877 12.403 -86.285 1.00 18.45 98 LEU D O 1
ATOM 17775 N N . LEU D 2 99 ? -6.278 13.290 -84.241 1.00 17.63 99 LEU D N 1
ATOM 17776 C CA . LEU D 2 99 ? -5.031 14.043 -84.229 1.00 18.30 99 LEU D CA 1
ATOM 17777 C C . LEU D 2 99 ? -3.809 13.146 -84.169 1.00 19.19 99 LEU D C 1
ATOM 17778 O O . LEU D 2 99 ? -2.695 13.624 -84.438 1.00 19.11 99 LEU D O 1
ATOM 17794 N N . SER D 2 100 ? -3.981 11.865 -83.873 1.00 19.55 100 SER D N 1
ATOM 17795 C CA . SER D 2 100 ? -2.840 10.963 -83.840 1.00 21.11 100 SER D CA 1
ATOM 17796 C C . SER D 2 100 ? -2.550 10.301 -85.179 1.00 20.21 100 SER D C 1
ATOM 17797 O O . SER D 2 100 ? -1.580 9.538 -85.270 1.00 22.20 100 SER D O 1
ATOM 17805 N N . ILE D 2 101 ? -3.351 10.570 -86.208 1.00 19.35 101 ILE D N 1
ATOM 17806 C CA . ILE D 2 101 ? -3.229 9.818 -87.448 1.00 19.24 101 ILE D CA 1
ATOM 17807 C C . ILE D 2 101 ? -1.941 10.191 -88.168 1.00 20.01 101 ILE D C 1
ATOM 17808 O O . ILE D 2 101 ? -1.616 11.374 -88.333 1.00 18.82 101 ILE D O 1
ATOM 17824 N N . GLU D 2 102 ? -1.211 9.173 -88.610 1.00 20.37 102 GLU D N 1
ATOM 17825 C CA . GLU D 2 102 ? -0.048 9.341 -89.473 1.00 23.15 102 GLU D CA 1
ATOM 17826 C C . GLU D 2 102 ? -0.219 8.457 -90.696 1.00 22.33 102 GLU D C 1
ATOM 17827 O O . GLU D 2 102 ? -0.536 7.273 -90.566 1.00 26.00 102 GLU D O 1
ATOM 17839 N N . PHE D 2 103 ? 0.005 9.023 -91.872 1.00 18.91 103 PHE D N 1
ATOM 17840 C CA . PHE D 2 103 ? -0.005 8.254 -93.104 1.00 19.78 103 PHE D CA 1
ATOM 17841 C C . PHE D 2 103 ? 1.413 7.817 -93.438 1.00 21.56 103 PHE D C 1
ATOM 17842 O O . PHE D 2 103 ? 2.391 8.361 -92.927 1.00 21.87 103 PHE D O 1
ATOM 17859 N N . ASP D 2 104 ? 1.518 6.835 -94.326 1.00 24.08 104 ASP D N 1
ATOM 17860 C CA . ASP D 2 104 ? 2.809 6.329 -94.786 1.00 25.83 104 ASP D CA 1
ATOM 17861 C C . ASP D 2 104 ? 2.813 6.461 -96.300 1.00 24.11 104 ASP D C 1
ATOM 17862 O O . ASP D 2 104 ? 2.122 5.706 -96.984 1.00 25.09 104 ASP D O 1
ATOM 17871 N N . PHE D 2 105 ? 3.562 7.432 -96.816 1.00 23.71 105 PHE D N 1
ATOM 17872 C CA . PHE D 2 105 ? 3.572 7.700 -98.259 1.00 25.96 105 PHE D CA 1
ATOM 17873 C C . PHE D 2 105 ? 4.908 7.455 -98.940 1.00 29.34 105 PHE D C 1
ATOM 17874 O O . PHE D 2 105 ? 4.953 7.215 -100.151 1.00 32.46 105 PHE D O 1
#

Sequence (1122 aa):
MARTFKILSPTAILGYGFPEESFRKAMEASPDLIAVDAGSSDPGPHYLGAGKPFTDRAGVKRDLRYMIVAGVKNNIPPVVIGTAGGSGAAPHLEWCRQIIHEIAQEEKLSFSMALIPSDVDKAIVHQALDNGKITALDFVPELTHEAIEESTYIVAQMGIEPFQRALAAGAQVVLGGRAYDPACCFAALPIMQGFDEEGLALHCGKKILEECAAIAATPGSGSDCAMGIIDDDSGFTLKAFNPKRKFTETSAAAHTLYEKSSDPYFLPGPGGVLNLKKGCCTFKAVNEEGEVYVSSGSRRHEATPYALKLEGARRVGFRCLTTIAGTRDPIMIAGIDNNILEEEEVQTSVARNLSLNDDSIRMTFHLYGKKNGVMGNHEPMKTAGHELGILLDVVAPTQDIANSSVCSLVRSTLLHYGYENRIATAGNLAFPFSPSDIQSGPVYEFSIYHLIEEASDALRFDFHIEQQVTPEGVQAMKKQSLCSLAQVIRSKNAGPYELVLDILFKTREDYQRRVKRSEQLLTPQLIAGLYNVKPDDFIHRIIWFDPANAVVKIVMMPRDIIISGNVGDNDVYGAQQHAPLLSSIEFDFMARTFKILSPTAILGYGFPEESFRKAMEASPDLIAVDAGSSDPGPHYLGAGKPFTDRAGVKRDLRYMIVAGVKNNNIPPVVIGTAGGSGAAPHLEWCRQIIHEIAQEEKLSFSMALIPSDVDKKAIVHQALDNGKITALDFVPEELTHEAIEESTYIVAQMGIEPFQRALAAGAQVVLGGRAYDPACCFAALPIMQGFDEGLALHCGKKILEECAAIAATPGSGSSDCAMGIIDDSGFTLKAFNPKRKFTETSAAAHTLYEKSSDPYFLPGPGGVLNLKGCCTFKAVNEGEVYVSGSRHEATPYALKLEGARRVGFRCLTIIAGTRDPIMIAGIDNILEEVQTSVARNLSLNDDSIRMMTFHLYGKKNGVMGNHEPMKTAGHELGILLDVVAPTQDIANSVCSLVRSTLLHYGYENRIATAGNLAFPFSPSDIQSGPVYEFSIYHLIEEASDALRFDDFHIEQVTPEGVQAMKQSLCSLAQVIRSKNAGPYELVLDILFKTRREDYQRVKRSEQLLTPQLIAGLYNVKPDDFIHRIIWFDPANAVKIVMMPRDIIISGNVGDNDVYGAQQHAPLLSIEFDF

Solvent-accessible surface area: 38771 Å² total; per-residue (Å²): 242,80,172,42,12,57,0,0,0,0,0,2,15,1,2,11,0,4,23,64,91,2,5,121,79,0,32,139,29,75,5,56,0,0,0,0,4,2,0,28,18,16,5,5,0,11,10,8,2,30,16,108,46,4,10,16,88,51,0,2,38,40,0,0,74,52,0,0,47,9,2,34,164,73,125,16,33,0,1,0,0,0,0,2,0,8,1,0,50,40,2,14,75,49,0,53,68,0,0,26,54,0,0,85,76,62,133,30,66,5,11,0,0,8,0,49,2,62,13,93,58,65,46,0,39,120,10,42,106,86,62,90,27,81,24,56,80,90,13,83,139,14,70,70,100,15,0,93,92,3,54,84,6,0,0,19,0,1,19,64,5,0,28,67,0,19,78,54,49,5,60,0,0,0,0,0,10,0,26,27,1,0,1,0,0,1,18,0,23,75,117,67,23,73,77,2,11,0,14,0,0,0,0,0,0,10,15,0,0,15,0,4,47,59,5,13,3,15,1,1,0,0,0,34,0,38,113,74,0,0,22,0,54,17,17,30,124,162,53,99,2,33,76,38,13,0,2,6,2,0,0,6,41,35,39,20,0,43,90,2,90,23,26,12,3,32,4,5,0,126,40,7,78,20,125,63,34,141,169,20,33,0,50,0,29,30,8,105,52,76,90,55,130,74,26,5,28,0,6,0,0,61,140,47,4,41,11,4,2,5,4,3,0,0,17,1,71,56,0,11,90,27,0,74,96,7,9,110,78,0,46,96,42,0,35,161,16,31,95,50,149,60,140,54,24,97,50,20,41,3,10,0,5,26,45,0,0,4,17,127,37,3,59,92,147,99,19,42,35,1,0,0,4,0,6,1,0,1,1,54,61,33,104,62,0,43,9,1,0,8,2,0,9,2,11,6,0,12,46,14,8,147,112,25,26,1,25,1,1,0,4,0,1,4,9,7,27,5,25,10,106,35,10,57,2,22,27,18,18,0,22,4,54,1,86,48,58,140,68,13,146,20,103,64,96,57,16,112,1,42,24,157,22,54,167,156,219,103,54,39,0,52,59,8,4,91,7,0,6,1,4,0,12,16,2,11,12,16,0,0,1,0,1,4,107,66,139,123,17,0,59,58,0,69,169,32,145,60,8,42,50,112,61,0,1,62,42,6,96,30,170,53,142,60,14,87,105,37,5,53,0,56,24,10,28,0,0,0,0,1,7,22,31,91,53,40,1,5,32,17,22,4,25,4,0,9,0,1,0,19,0,7,1,0,38,78,5,109,1,97,68,105,64,194,54,4,47,0,0,0,0,0,2,15,1,2,11,0,5,40,91,71,2,10,124,63,0,33,116,30,67,6,53,0,0,0,0,3,2,0,25,18,14,4,5,0,18,10,9,2,32,13,115,39,3,11,16,83,48,0,3,36,39,0,0,69,62,0,0,38,9,2,31,149,73,128,16,33,1,1,0,0,0,0,2,0,7,0,0,49,40,2,13,72,51,0,54,68,0,0,15,50,0,0,61,84,68,144,26,60,0,15,0,0,20,0,63,2,62,14,92,59,65,39,0,41,115,8,40,107,86,66,87,28,82,26,56,82,88,14,90,145,14,69,72,98,15,0,90,88,3,54,82,5,0,0,20,0,1,16,65,6,0,29,69,0,20,79,58,47,4,60,0,0,0,0,0,10,0,22,26,0,0,1,0,0,0,15,0,31,76,71,54,6,68,61,2,10,0,13,0,0,0,0,0,0,9,13,0,0,14,0,4,43,56,5,12,3,17,1,0,0,0,0,36,0,23,80,84,0,0,20,0,52,17,18,21,126,135,30,90,2,35,70,29,12,0,2,6,1,0,0,5,39,38,36,24,0,43,77,2,89,23,26,13,4,27,4,6,0,122,39,6,76,18,117,46,44,128,152,18,24,0,53,0,28,37,9,110,48,76,88,53,127,73,29,5,26,0,6,0,0,60,137,47,5,37,10,1,2,8,4,2,0,0,16,0,69,56,0,13,93,30,0,82,82,5,9,113,66,0,47,93,40,1,35,140,16,32,96,42,149,58,149,64,26,104,56,23,43,3,11,0,5,24,45,0,0,4,16,124,37,2,59,87,139,93,29,43,33,1,0,0,5,0,3,1,0,3,2,63,60,38,109,66,0,26,16,1,0,8,2,0,7,3,13,6,0,12,46,14,9,145,109,26,27,0,28,0,0,0,3,0,1,4,9,6,29,6,24,7,115,29,11,52,3,23,26,20,16,0,22,4,52,2,87,38,58,138,69,12,143,19,92,71,114,50,11,74,0,19,39,171,13,65,112,155,166,124,58,37,0,52,64,6,2,79,7,0,4,1,4,1,12,14,2,12,12,18,1,0,2,0,1,3,106,62,137,108,25,0,30,74,0,66,188,35,140,62,8,42,55,113,63,0,1,60,42,5,98,29,142,60,114,55,15,88,104,35,6,54,0,55,32,6,35,0,0,0,0,1,6,22,25,91,54,39,0,5,39,16,24,4,25,4,0,8,0,1,0,20,0,9,6,0,37,78,6,103,2,74,85